Protein 4H4G (pdb70)

Organism: Burkholderia thailandensis (strain ATCC 700388 / DSM 13276 / CCUG 48851 / CIP 106301 / E264) (NCBI:txid271848)

InterPro domains:
  IPR010084 Beta-hydroxyacyl-(acyl-carrier-protein) dehydratase FabZ [MF_00406] (13-155)
  IPR010084 Beta-hydroxyacyl-(acyl-carrier-protein) dehydratase FabZ [NF000582] (14-152)
  IPR010084 Beta-hydroxyacyl-(acyl-carrier-protein) dehydratase FabZ [TIGR01750] (13-152)
  IPR013114 Beta-hydroxydecanoyl thiol ester dehydrase, FabA/FabZ [PF07977] (22-148)
  IPR013114 Beta-hydroxydecanoyl thiol ester dehydrase, FabA/FabZ [PTHR30272] (9-154)
  IPR029069 HotDog domain superfamily [SSF54637] (15-155)

Nearest PDB structures (foldseek):
  4h4g-assembly2_C-2  TM=1.007E+00  e=6.986E-27  Burkholderia thailandensis E264
  8ayd-assembly1_BA-2  TM=9.788E-01  e=1.064E-15  Candidatus Kuenenia stuttgartensis
  1z6b-assembly4_C  TM=9.747E-01  e=2.915E-15  Plasmodium falciparum
  7qv0-assembly1_C-2  TM=9.419E-01  e=4.527E-14  Candidatus Scalindua brodae
  8ayd-assembly1_CA-2  TM=9.813E-01  e=2.037E-12  Candidatus Kuenenia stuttgartensis

Solvent-accessible surface area: 43594 Å² total; per-residue (Å²): 86,56,1,32,33,0,30,109,53,4,40,2,80,52,24,6,3,1,0,0,55,7,78,110,55,48,74,95,28,35,7,58,0,6,0,0,0,0,15,1,0,18,11,8,63,0,13,45,81,97,36,6,40,5,1,18,1,13,4,1,9,0,0,3,1,0,0,0,0,2,12,59,25,67,109,46,16,48,28,36,3,1,30,83,5,43,28,71,100,95,1,38,0,2,10,57,0,34,0,35,1,58,13,83,45,55,34,87,27,68,66,29,3,36,2,47,0,41,0,125,66,49,58,0,0,77,5,74,0,44,0,39,51,50,147,146,42,56,0,31,92,0,33,98,39,8,77,21,80,54,25,6,2,2,0,0,58,2,67,106,35,52,87,82,53,44,6,72,0,10,0,0,0,0,15,1,0,20,12,9,66,0,10,1,74,94,98,6,6,6,1,14,1,11,3,0,8,0,0,13,2,0,1,35,1,8,88,44,26,89,125,76,79,3,1,32,83,4,33,25,120,105,62,2,33,1,3,14,22,0,34,0,44,4,50,84,69,56,115,51,33,6,47,2,52,0,14,9,123,76,118,52,0,0,67,5,74,0,51,77,147,30,62,57,127,86,0,61,105,40,6,33,3,81,150,33,6,36,8,1,53,129,2,61,104,38,52,69,99,52,38,7,60,0,10,12,68,6,65,95,132,24,50,13,9,91,0,8,2,79,101,131,49,6,6,2,14,1,13,5,0,8,0,0,4,1,0,0,0,0,2,22,41,4,128,117,74,21,12,36,24,44,0,0,20,76,0,92,30,77,45,80,2,73,39,70,30,92,0,33,0,31,1,48,68,88,148,114,107,99,26,59,54,20,1,38,2,46,0,42,20,138,64,64,59,0,0,72,6,63,0,32,0,32,44,47,156,88,57,1,32,35,0,32,101,51,2,8,3,80,54,28,5,3,2,0,0,62,7,80,107,51,110,68,100,44,33,6,61,0,6,0,0,0,0,15,0,0,18,12,8,60,0,11,2,77,89,104,6,6,5,1,13,1,13,4,0,9,0,0,4,1,0,0,0,0,2,22,41,6,72,122,111,72,70,36,4,13,31,25,42,0,0,22,79,0,80,26,128,114,77,2,32,0,2,14,52,0,31,0,32,2,64,65,85,162,111,111,100,22,59,58,22,1,65,0,31,0,42,4,124,72,34,43,0,0,39,0,53,0,31,0,35,50,43,121,153,49,52,36,44,19,44,1,28,34,0,32,112,54,3,38,2,76,52,24,7,2,0,0,0,56,3,55,64,10,88,76,145,49,44,5,58,0,5,0,0,0,0,13,2,0,20,12,8,65,0,10,3,61,169,99,6,6,4,3,14,2,12,3,1,8,0,0,4,0,0,0,0,0,5,35,68,74,57,15,48,24,33,0,1,20,70,0,76,23,121,98,71,1,33,2,2,11,55,0,33,0,35,3,64,67,69,34,64,121,99,42,56,64,29,4,48,3,48,0,45,1,124,71,47,48,0,0,51,6,78,0,25,0,23,61,108,86,110,39,52,0,31,34,0,25,113,57,5,33,4,82,56,25,5,2,2,0,0,52,2,66,102,7,93,43,102,128,40,6,62,0,7,0,0,0,0,15,1,0,18,11,10,64,0,11,1,78,91,99,7,6,5,1,15,0,11,4,0,7,0,0,5,1,0,0,0,0,1,23,37,5,121,120,91,17,11,48,26,43,1,0,20,82,3,40,28,78,84,70,2,34,1,2,12,55,0,34,0,33,1,66,65,88,55,117,60,234,24,66,57,47,0,66,0,33,0,42,2,110,70,113,59,0,0,65,0,36,0,22,0,29,50,42,126,87,87,42,53,0,59,33,0,31,112,53,4,32,4,78,55,26,6,3,2,0,0,51,2,65,102,16,48,78,79,54,43,6,58,0,4,0,0,0,0,13,0,0,20,12,8,65,0,8,2,51,98,99,6,5,5,2,16,2,12,4,1,8,0,0,4,0,0,0,0,0,5,25,38,12,94,120,95,13,14,35,28,28,0,2,27,66,0,77,27,123,94,68,2,29,1,3,9,45,0,32,0,34,3,48,76,61,48,115,70,109,26,68,54,68,2,78,0,34,0,44,1,126,65,46,46,0,0,41,0,45,0,9,0,32,50,43,127,134,38,55,1,31,37,0,28,112,57,8,98,35,101,72,78,81,3,2,0,0,62,2,63,106,38,53,99,87,48,42,5,61,0,6,0,0,0,0,13,0,0,35,38,8,86,48,46,104,112,99,134,6,31,5,15,25,111,33,4,8,33,0,0,5,2,0,0,3,0,3,42,56,69,65,142,82,66,25,92,42,118,39,49,106,76,43,106,1,33,1,3,14,48,0,32,0,32,3,71,43,66,60,85,65,110,44,44,84,78,2,50,2,46,0,44,19,129,61,66,57,1,0,79,6,45,1,29,0,49,56,123,124,38,79,33,58,1,35,94,0,31,100,42,6,44,5,81,49,25,5,3,1,0,0,58,2,62,97,0,47,60,108,51,37,5,65,0,8,0,0,0,0,14,0,0,22,11,7,65,0,10,3,77,105,96,5,8,5,1,14,2,11,4,0,9,0,0,11,2,0,0,18,0,3,43,50,3,140,58,32,48,28,47,0,2,39,71,0,81,21,119,109,61,1,37,0,3,14,65,0,33,0,32,1,60,64,111,48,67,74,114,51,34,72,32,2,35,2,46,0,42,3,128,68,43,45,0,0,50,6,82,0,72,22,28,83,100

CATH classification: 3.10.129.10

Foldseek 3Di:
DAQVVLVVQAVDDPPQQFFGAWDDAPAPWWTKTKGAAACPHPCQCVCPVVDGWPDLVSLVSNLQSRVSCSVRPPPPKFWDDKAPKDFDDTDHHPWMWIKIWTWDDDDDQKTKIWIFTDTPNHTGITIITIMGHDD/DFAQVVLVVQDVDDPPQAFFGAWDDAPALWKTKTKGAAACPRPCQCVCPVVDGWPPPVSLVSNLVSRVSCSVRPPNADDKPPKDFDATDGHPWIWIWIWGCDDDNKIWIFIDTPNHTGMIIIGDD/DFAQVVLVVQAPDDPPQQFFGTWDDAPALFKTKTKGAAACPRVCQCVCPVVDGWPDPVSLVSNLVSRVSCSVRPPHAHKFFPDKPPKDFDATDHHPWIWIKIWGWDDDDPFKTWIWIFIDTPNHTGITIITIMGHDD/DFPVVLQAQALDDPPQQFFGAWDDAPALFKTKTKGAAACPRVCQCVCPVVDGWPDPVSLVSNLQSRVSCSVRPPPHNPKHKFFPDKADKDFDDTDHHVWMWIKIWGWDDDDPFKTWIWIFIDTPPHTGMTIITIMGIDD/DDADPFAQVVLVVQDPDDPPQPFFGGWGDADAPFKTKTKGAAACPHVCQCVCPVVDGWDDVVSVVSNLQSRVSVSVRCVKFWDDKAPKDFDATDHHPWIKIKIWGWDDADPFKTKIWIFIDTPPHTGMTIITIIGHD/DWFAPVVLVVFAVDDPPQPFFGIWPDAPALFKTKTKGAAACPHPCQCVCPVVDGWPPLVSLVSNLVSRVSCSVRPPHAHKFFDDKPPKDFDDTDHHPWMWIWIWGWDDDDPFKTKIWIFIDTPPHTGITIITIMGHDD/DWFFPVVLVVQAPDDPPQQFFGTWGDAPALFKTKTKGAAACPRVCQCVCPPVDGWPDPVSVVSNLVSRVSCSVRPPHAHKDFDDKPPKDFDDTDHHPWMWIWIWGWDDDDDFKTKIWIFIDTPNHTGITIITIMGHDD/DWAQVVLVVQDPDDPPQQFFGTWDDADALWKTKTKGAAACPHPCQCVCPPVDGWPDPVSLVSNLQSRVSVSHSCADFDDKPPKDFDATDHHPWMKIKIWTFDDDDDQFTKIWIFIDTPPDTGMTIITTGGDD/DDWDAQVVLVVQAPDDPPQDFFGIWGDADALWKTKTKGAAACPHVCQCVCPVVDGFPDPVSVVSNLVSRVSCSVRVCPKDWDDKFPKDFDDGDHHPWMKIKIKGWDDDDDQKTWIWIFIDTPPHTGITIITIIGDD

B-factor: mean 28.63, std 15.12, range [1.95, 100.04]

Structure (mmCIF, N/CA/C/O backbone):
data_4H4G
#
_entry.id   4H4G
#
_cell.length_a   136.370
_cell.length_b   136.370
_cell.length_c   364.520
_cell.angle_alpha   90.000
_cell.angle_beta   90.000
_cell.angle_gamma   120.000
#
_symmetry.space_group_name_H-M   'P 61 2 2'
#
loop_
_entity.id
_entity.type
_entity.pdbx_description
1 polymer '(3R)-hydroxymyristoyl-[acyl-carrier-protein] dehydratase'
2 water water
#
loop_
_atom_site.group_PDB
_atom_site.id
_atom_site.type_symbol
_atom_site.label_atom_id
_atom_site.label_alt_id
_atom_site.label_comp_id
_atom_site.label_asym_id
_atom_site.label_entity_id
_atom_site.label_seq_id
_atom_site.pdbx_PDB_ins_code
_atom_site.Cartn_x
_atom_site.Cartn_y
_atom_site.Cartn_z
_atom_site.occupancy
_atom_site.B_iso_or_equiv
_atom_site.auth_seq_id
_atom_site.auth_comp_id
_atom_site.auth_asym_id
_atom_site.auth_atom_id
_atom_site.pdbx_PDB_model_num
ATOM 1 N N . PHE A 1 13 ? -51.232 -58.716 12.929 1.00 47.73 13 PHE A N 1
ATOM 2 C CA . PHE A 1 13 ? -52.196 -59.570 12.248 1.00 36.49 13 PHE A CA 1
ATOM 3 C C . PHE A 1 13 ? -51.606 -60.866 11.676 1.00 27.11 13 PHE A C 1
ATOM 4 O O . PHE A 1 13 ? -50.382 -61.004 11.514 1.00 24.82 13 PHE A O 1
ATOM 12 N N . ASP A 1 14 ? -52.484 -61.819 11.374 1.00 24.58 14 ASP A N 1
ATOM 13 C CA . ASP A 1 14 ? -52.055 -63.196 11.100 1.00 16.55 14 ASP A CA 1
ATOM 14 C C . ASP A 1 14 ? -52.164 -63.681 9.637 1.00 24.78 14 ASP A C 1
ATOM 15 O O . ASP A 1 14 ? -52.597 -62.953 8.733 1.00 18.77 14 ASP A O 1
ATOM 20 N N . ILE A 1 15 ? -51.749 -64.928 9.427 1.00 30.74 15 ILE A N 1
ATOM 21 C CA . ILE A 1 15 ? -51.650 -65.464 8.087 1.00 17.48 15 ILE A CA 1
ATOM 22 C C . ILE A 1 15 ? -52.970 -65.233 7.387 1.00 18.18 15 ILE A C 1
ATOM 23 O O . ILE A 1 15 ? -53.012 -65.061 6.172 1.00 25.16 15 ILE A O 1
ATOM 28 N N . HIS A 1 16 ? -54.057 -65.188 8.136 1.00 15.74 16 HIS A N 1
ATOM 29 C CA . HIS A 1 16 ? -55.344 -64.974 7.483 1.00 19.04 16 HIS A CA 1
ATOM 30 C C . HIS A 1 16 ? -55.509 -63.549 6.932 1.00 18.58 16 HIS A C 1
ATOM 31 O O . HIS A 1 16 ? -56.039 -63.410 5.825 1.00 13.89 16 HIS A O 1
ATOM 38 N N . LYS A 1 17 ? -55.084 -62.507 7.668 1.00 20.32 17 LYS A N 1
ATOM 39 C CA . LYS A 1 17 ? -55.130 -61.150 7.094 1.00 31.15 17 LYS A CA 1
ATOM 40 C C . LYS A 1 17 ? -54.111 -61.144 5.959 1.00 23.29 17 LYS A C 1
ATOM 41 O O . LYS A 1 17 ? -54.410 -60.671 4.871 1.00 34.87 17 LYS A O 1
ATOM 43 N N . ILE A 1 18 ? -52.915 -61.681 6.193 1.00 13.76 18 ILE A N 1
ATOM 44 C CA . ILE A 1 18 ? -51.923 -61.722 5.131 1.00 21.26 18 ILE A CA 1
ATOM 45 C C . ILE A 1 18 ? -52.530 -62.245 3.805 1.00 25.24 18 ILE A C 1
ATOM 46 O O . ILE A 1 18 ? -52.354 -61.603 2.774 1.00 17.10 18 ILE A O 1
ATOM 51 N N . LEU A 1 19 ? -53.257 -63.378 3.831 1.00 18.88 19 LEU A N 1
ATOM 52 C CA . LEU A 1 19 ? -53.900 -63.901 2.609 1.00 22.66 19 LEU A CA 1
ATOM 53 C C . LEU A 1 19 ? -54.835 -62.896 1.924 1.00 24.97 19 LEU A C 1
ATOM 54 O O . LEU A 1 19 ? -54.871 -62.820 0.686 1.00 25.53 19 LEU A O 1
ATOM 59 N N . THR A 1 20 ? -55.567 -62.119 2.714 1.00 12.96 20 THR A N 1
ATOM 60 C CA . THR A 1 20 ? -56.431 -61.071 2.166 1.00 17.26 20 THR A CA 1
ATOM 61 C C . THR A 1 20 ? -55.681 -59.868 1.531 1.00 21.98 20 THR A C 1
ATOM 62 O O . THR A 1 20 ? -56.312 -59.080 0.865 1.00 17.39 20 THR A O 1
ATOM 66 N N . LEU A 1 21 ? -54.365 -59.729 1.709 1.00 24.73 21 LEU A N 1
ATOM 67 C CA . LEU A 1 21 ? -53.643 -58.544 1.210 1.00 18.92 21 LEU A CA 1
ATOM 68 C C . LEU A 1 21 ? -52.581 -58.796 0.134 1.00 31.10 21 LEU A C 1
ATOM 69 O O . LEU A 1 21 ? -52.288 -57.905 -0.684 1.00 40.05 21 LEU A O 1
ATOM 74 N N . LEU A 1 22 ? -51.945 -59.961 0.168 1.00 26.88 22 LEU A N 1
ATOM 75 C CA . LEU A 1 22 ? -51.020 -60.329 -0.895 1.00 24.80 22 LEU A CA 1
ATOM 76 C C . LEU A 1 22 ? -51.735 -61.265 -1.860 1.00 31.77 22 LEU A C 1
ATOM 77 O O . LEU A 1 22 ? -52.600 -62.031 -1.454 1.00 34.69 22 LEU A O 1
ATOM 82 N N . PRO A 1 23 ? -51.396 -61.186 -3.153 1.00 34.46 23 PRO A N 1
ATOM 83 C CA . PRO A 1 23 ? -51.955 -62.116 -4.144 1.00 22.55 23 PRO A CA 1
ATOM 84 C C . PRO A 1 23 ? -51.166 -63.436 -4.220 1.00 15.24 23 PRO A C 1
ATOM 85 O O . PRO A 1 23 ? -51.732 -64.463 -4.672 1.00 12.25 23 PRO A O 1
ATOM 89 N N . HIS A 1 24 ? -49.916 -63.379 -3.747 1.00 12.28 24 HIS A N 1
ATOM 90 C CA . HIS A 1 24 ? -48.994 -64.520 -3.686 1.00 16.68 24 HIS A CA 1
ATOM 91 C C . HIS A 1 24 ? -49.575 -65.752 -3.034 1.00 17.28 24 HIS A C 1
ATOM 92 O O . HIS A 1 24 ? -50.305 -65.671 -2.057 1.00 12.29 24 HIS A O 1
ATOM 99 N N . ARG A 1 25 ? -49.184 -66.906 -3.539 1.00 19.85 25 ARG A N 1
ATOM 100 C CA . ARG A 1 25 ? -49.583 -68.167 -2.942 1.00 12.14 25 ARG A CA 1
ATOM 101 C C . ARG A 1 25 ? -48.463 -69.166 -3.045 1.00 17.25 25 ARG A C 1
ATOM 102 O O . ARG A 1 25 ? -47.420 -68.918 -3.662 1.00 28.32 25 ARG A O 1
ATOM 110 N N . TYR A 1 26 ? -48.688 -70.299 -2.418 1.00 17.47 26 TYR A N 1
ATOM 111 C CA . TYR A 1 26 ? -47.804 -71.426 -2.519 1.00 16.05 26 TYR A CA 1
ATOM 112 C C . TYR A 1 26 ? -47.382 -71.664 -3.974 1.00 14.10 26 TYR A C 1
ATOM 113 O O . TYR A 1 26 ? -48.214 -71.768 -4.861 1.00 11.99 26 TYR A O 1
ATOM 122 N N . PRO A 1 27 ? -46.097 -71.878 -4.207 1.00 17.93 27 PRO A N 1
ATOM 123 C CA . PRO A 1 27 ? -45.018 -72.040 -3.226 1.00 17.75 27 PRO A CA 1
ATOM 124 C C . PRO A 1 27 ? -44.176 -70.811 -3.005 1.00 14.39 27 PRO A C 1
ATOM 125 O O . PRO A 1 27 ? -42.986 -70.987 -2.733 1.00 19.12 27 PRO A O 1
ATOM 129 N N . ILE A 1 28 ? -44.723 -69.615 -3.173 1.00 12.06 28 ILE A N 1
ATOM 130 C CA . ILE A 1 28 ? -43.896 -68.418 -3.034 1.00 21.64 28 ILE A CA 1
ATOM 131 C C . ILE A 1 28 ? -44.512 -67.310 -2.132 1.00 20.76 28 ILE A C 1
ATOM 132 O O . ILE A 1 28 ? -44.030 -66.197 -2.129 1.00 30.97 28 ILE A O 1
ATOM 137 N N . LEU A 1 29 ? -45.541 -67.637 -1.356 1.00 13.61 29 LEU A N 1
ATOM 138 C CA . LEU A 1 29 ? -45.953 -66.812 -0.224 1.00 16.77 29 LEU A CA 1
ATOM 139 C C . LEU A 1 29 ? -45.020 -67.042 0.973 1.00 21.56 29 LEU A C 1
ATOM 140 O O . LEU A 1 29 ? -44.951 -68.163 1.475 1.00 23.11 29 LEU A O 1
ATOM 145 N N . LEU A 1 30 ? -44.313 -65.996 1.429 1.00 13.76 30 LEU A N 1
ATOM 146 C CA . LEU A 1 30 ? -43.194 -66.182 2.360 1.00 12.23 30 LEU A CA 1
ATOM 147 C C . LEU A 1 30 ? -43.227 -65.244 3.585 1.00 18.16 30 LEU A C 1
ATOM 148 O O . LEU A 1 30 ? -42.190 -64.879 4.151 1.00 22.38 30 LEU A O 1
ATOM 153 N N . VAL A 1 31 ? -44.428 -64.872 3.991 1.00 13.48 31 VAL A N 1
ATOM 154 C CA . VAL A 1 31 ? -44.633 -64.232 5.265 1.00 22.42 31 VAL A CA 1
ATOM 155 C C . VAL A 1 31 ? -45.721 -65.016 6.020 1.00 21.26 31 VAL A C 1
ATOM 156 O O . VAL A 1 31 ? -46.817 -65.226 5.490 1.00 17.86 31 VAL A O 1
ATOM 160 N N . ASP A 1 32 ? -45.452 -65.412 7.256 1.00 18.70 32 ASP A N 1
ATOM 161 C CA . ASP A 1 32 ? -46.471 -66.144 8.011 1.00 23.54 32 ASP A CA 1
ATOM 162 C C . ASP A 1 32 ? -47.326 -65.250 8.901 1.00 24.71 32 ASP A C 1
ATOM 163 O O . ASP A 1 32 ? -48.507 -65.545 9.115 1.00 23.94 32 ASP A O 1
ATOM 168 N N . ARG A 1 33 ? -46.741 -64.144 9.369 1.00 27.03 33 ARG A N 1
ATOM 169 C CA . ARG A 1 33 ? -47.341 -63.337 10.425 1.00 24.17 33 ARG A CA 1
ATOM 170 C C . ARG A 1 33 ? -46.738 -61.939 10.518 1.00 25.03 33 ARG A C 1
ATOM 171 O O . ARG A 1 33 ? -45.512 -61.777 10.460 1.00 19.47 33 ARG A O 1
ATOM 179 N N . VAL A 1 34 ? -47.594 -60.924 10.662 1.00 26.43 34 VAL A N 1
ATOM 180 C CA . VAL A 1 34 ? -47.090 -59.590 11.003 1.00 36.61 34 VAL A CA 1
ATOM 181 C C . VAL A 1 34 ? -47.069 -59.341 12.530 1.00 31.55 34 VAL A C 1
ATOM 182 O O . VAL A 1 34 ? -48.113 -59.399 13.186 1.00 22.01 34 VAL A O 1
ATOM 186 N N . LEU A 1 35 ? -45.879 -59.079 13.075 1.00 21.13 35 LEU A N 1
ATOM 187 C CA . LEU A 1 35 ? -45.687 -58.879 14.507 1.00 21.71 35 LEU A CA 1
ATOM 188 C C . LEU A 1 35 ? -45.894 -57.419 14.973 1.00 30.58 35 LEU A C 1
ATOM 189 O O . LEU A 1 35 ? -46.455 -57.171 16.023 1.00 28.45 35 LEU A O 1
ATOM 194 N N . GLU A 1 36 ? -45.393 -56.459 14.214 1.00 34.20 36 GLU A N 1
ATOM 195 C CA . GLU A 1 36 ? -45.641 -55.053 14.507 1.00 26.88 36 GLU A CA 1
ATOM 196 C C . GLU A 1 36 ? -45.819 -54.319 13.171 1.00 30.72 36 GLU A C 1
ATOM 197 O O . GLU A 1 36 ? -45.208 -54.677 12.150 1.00 31.42 36 GLU A O 1
ATOM 203 N N . LEU A 1 37 ? -46.675 -53.311 13.174 1.00 25.64 37 LEU A N 1
ATOM 204 C CA . LEU A 1 37 ? -46.883 -52.489 11.998 1.00 31.38 37 LEU A CA 1
ATOM 205 C C . LEU A 1 37 ? -47.071 -51.012 12.392 1.00 41.60 37 LEU A C 1
ATOM 206 O O . LEU A 1 37 ? -48.052 -50.659 13.059 1.00 30.42 37 LEU A O 1
ATOM 211 N N . GLU A 1 38 ? -46.123 -50.156 12.012 1.00 47.92 38 GLU A N 1
ATOM 212 C CA . GLU A 1 38 ? -46.341 -48.707 12.087 1.00 38.17 38 GLU A CA 1
ATOM 213 C C . GLU A 1 38 ? -46.856 -48.313 10.719 1.00 39.16 38 GLU A C 1
ATOM 214 O O . GLU A 1 38 ? -46.085 -48.191 9.768 1.00 50.39 38 GLU A O 1
ATOM 216 N N . PRO A 1 39 ? -48.170 -48.135 10.592 1.00 30.43 39 PRO A N 1
ATOM 217 C CA . PRO A 1 39 ? -48.710 -47.993 9.236 1.00 34.83 39 PRO A CA 1
ATOM 218 C C . PRO A 1 39 ? -47.976 -46.951 8.372 1.00 50.78 39 PRO A C 1
ATOM 219 O O . PRO A 1 39 ? -47.709 -45.840 8.821 1.00 57.00 39 PRO A O 1
ATOM 223 N N . HIS A 1 40 ? -47.632 -47.337 7.146 1.00 53.74 40 HIS A N 1
ATOM 224 C CA . HIS A 1 40 ? -47.091 -46.404 6.175 1.00 42.58 40 HIS A CA 1
ATOM 225 C C . HIS A 1 40 ? -45.663 -45.971 6.525 1.00 37.83 40 HIS A C 1
ATOM 226 O O . HIS A 1 40 ? -45.036 -45.184 5.803 1.00 37.52 40 HIS A O 1
ATOM 233 N N . LYS A 1 41 ? -45.127 -46.528 7.606 1.00 33.96 41 LYS A N 1
ATOM 234 C CA . LYS A 1 41 ? -43.762 -46.226 8.020 1.00 38.64 41 LYS A CA 1
ATOM 235 C C . LYS A 1 41 ? -42.908 -47.519 8.153 1.00 34.27 41 LYS A C 1
ATOM 236 O O . LYS A 1 41 ? -41.802 -47.631 7.577 1.00 33.56 41 LYS A O 1
ATOM 238 N N . SER A 1 42 ? -43.390 -48.508 8.901 1.00 30.21 42 SER A N 1
ATOM 239 C CA . SER A 1 42 ? -42.580 -49.707 9.036 1.00 32.37 42 SER A CA 1
ATOM 240 C C . SER A 1 42 ? -43.334 -50.971 9.419 1.00 33.53 42 SER A C 1
ATOM 241 O O . SER A 1 42 ? -44.519 -50.936 9.772 1.00 35.07 42 SER A O 1
ATOM 244 N N . ILE A 1 43 ? -42.624 -52.098 9.326 1.00 28.87 43 ILE A N 1
ATOM 245 C CA . ILE A 1 43 ? -43.233 -53.406 9.573 1.00 22.46 43 ILE A CA 1
ATOM 246 C C . ILE A 1 43 ? -42.193 -54.397 10.130 1.00 16.45 43 ILE A C 1
ATOM 247 O O . ILE A 1 43 ? -41.009 -54.354 9.786 1.00 22.15 43 ILE A O 1
ATOM 252 N N . LYS A 1 44 ? -42.621 -55.214 11.081 1.00 17.50 44 LYS A N 1
ATOM 253 C CA . LYS A 1 44 ? -41.816 -56.338 11.558 1.00 23.54 44 LYS A CA 1
ATOM 254 C C . LYS A 1 44 ? -42.684 -57.551 11.284 1.00 27.88 44 LYS A C 1
ATOM 255 O O . LYS A 1 44 ? -43.773 -57.667 11.875 1.00 19.47 44 LYS A O 1
ATOM 261 N N . ALA A 1 45 ? -42.260 -58.415 10.358 1.00 21.16 45 ALA A N 1
ATOM 262 C CA . ALA A 1 45 ? -43.043 -59.622 10.063 1.00 32.32 45 ALA A CA 1
ATOM 263 C C . ALA A 1 45 ? -42.229 -60.868 10.368 1.00 24.60 45 ALA A C 1
ATOM 264 O O . ALA A 1 45 ? -41.039 -60.769 10.690 1.00 22.27 45 ALA A O 1
ATOM 266 N N . LEU A 1 46 ? -42.881 -62.027 10.299 1.00 18.38 46 LEU A N 1
ATOM 267 C CA . LEU A 1 46 ? -42.220 -63.287 10.596 1.00 16.57 46 LEU A CA 1
ATOM 268 C C . LEU A 1 46 ? -42.304 -64.277 9.453 1.00 23.96 46 LEU A C 1
ATOM 269 O O . LEU A 1 46 ? -43.371 -64.456 8.821 1.00 18.43 46 LEU A O 1
ATOM 274 N N . LYS A 1 47 ? -41.187 -64.968 9.228 1.00 13.70 47 LYS A N 1
ATOM 275 C CA . LYS A 1 47 ? -41.166 -66.068 8.281 1.00 19.16 47 LYS A CA 1
ATOM 276 C C . LYS A 1 47 ? -40.523 -67.298 8.922 1.00 21.88 47 LYS A C 1
ATOM 277 O O . LYS A 1 47 ? -39.306 -67.348 9.171 1.00 16.49 47 LYS A O 1
ATOM 283 N N . ASN A 1 48 ? -41.363 -68.287 9.219 1.00 18.74 48 ASN A N 1
ATOM 284 C CA . ASN A 1 48 ? -40.862 -69.550 9.740 1.00 17.53 48 ASN A CA 1
ATOM 285 C C . ASN A 1 48 ? -40.121 -70.355 8.658 1.00 19.28 48 ASN A C 1
ATOM 286 O O . ASN A 1 48 ? -40.602 -70.524 7.528 1.00 8.55 48 ASN A O 1
ATOM 291 N N . VAL A 1 49 ? -38.938 -70.811 9.035 1.00 9.36 49 VAL A N 1
ATOM 292 C CA . VAL A 1 49 ? -38.089 -71.604 8.197 1.00 21.23 49 VAL A CA 1
ATOM 293 C C . VAL A 1 49 ? -38.096 -73.041 8.686 1.00 21.72 49 VAL A C 1
ATOM 294 O O . VAL A 1 49 ? -37.650 -73.335 9.819 1.00 15.54 49 VAL A O 1
ATOM 298 N N . THR A 1 50 ? -38.610 -73.936 7.837 1.00 17.40 50 THR A N 1
ATOM 299 C CA . THR A 1 50 ? -38.660 -75.367 8.188 1.00 19.83 50 THR A CA 1
ATOM 300 C C . THR A 1 50 ? -38.213 -76.239 7.042 1.00 18.41 50 THR A C 1
ATOM 301 O O . THR A 1 50 ? -38.391 -75.884 5.869 1.00 22.02 50 THR A O 1
ATOM 305 N N . VAL A 1 51 ? -37.648 -77.390 7.378 1.00 17.73 51 VAL A N 1
ATOM 306 C CA . VAL A 1 51 ? -37.137 -78.312 6.358 1.00 12.95 51 VAL A CA 1
ATOM 307 C C . VAL A 1 51 ? -38.262 -78.787 5.418 1.00 16.12 51 VAL A C 1
ATOM 308 O O . VAL A 1 51 ? -38.005 -79.176 4.277 1.00 16.95 51 VAL A O 1
ATOM 312 N N . ASN A 1 52 ? -39.510 -78.725 5.888 1.00 15.32 52 ASN A N 1
ATOM 313 C CA . ASN A 1 52 ? -40.654 -79.188 5.108 1.00 24.35 52 ASN A CA 1
ATOM 314 C C . ASN A 1 52 ? -41.146 -78.173 4.047 1.00 28.51 52 ASN A C 1
ATOM 315 O O . ASN A 1 52 ? -42.373 -78.014 3.797 1.00 15.45 52 ASN A O 1
ATOM 320 N N . GLU A 1 53 ? -40.194 -77.472 3.445 1.00 26.10 53 GLU A N 1
ATOM 321 C CA . GLU A 1 53 ? -40.516 -76.507 2.395 1.00 24.01 53 GLU A CA 1
ATOM 322 C C . GLU A 1 53 ? -39.953 -77.047 1.096 1.00 19.04 53 GLU A C 1
ATOM 323 O O . GLU A 1 53 ? -38.868 -77.642 1.062 1.00 15.42 53 GLU A O 1
ATOM 329 N N . PRO A 1 54 ? -40.707 -76.853 0.025 1.00 10.54 54 PRO A N 1
ATOM 330 C CA . PRO A 1 54 ? -40.429 -77.417 -1.298 1.00 8.02 54 PRO A CA 1
ATOM 331 C C . PRO A 1 54 ? -39.023 -77.076 -1.845 1.00 16.52 54 PRO A C 1
ATOM 332 O O . PRO A 1 54 ? -38.451 -77.897 -2.562 1.00 21.22 54 PRO A O 1
ATOM 336 N N . PHE A 1 55 ? -38.432 -75.945 -1.477 1.00 11.60 55 PHE A N 1
ATOM 337 C CA . PHE A 1 55 ? -37.133 -75.623 -2.055 1.00 14.89 55 PHE A CA 1
ATOM 338 C C . PHE A 1 55 ? -35.977 -76.411 -1.460 1.00 19.54 55 PHE A C 1
ATOM 339 O O . PHE A 1 55 ? -34.885 -76.492 -2.049 1.00 23.70 55 PHE A O 1
ATOM 347 N N . PHE A 1 56 ? -36.180 -76.983 -0.288 1.00 18.97 56 PHE A N 1
ATOM 348 C CA . PHE A 1 56 ? -35.016 -77.485 0.431 1.00 23.37 56 PHE A CA 1
ATOM 349 C C . PHE A 1 56 ? -34.517 -78.775 -0.195 1.00 18.60 56 PHE A C 1
ATOM 350 O O . PHE A 1 56 ? -33.381 -79.158 -0.015 1.00 23.93 56 PHE A O 1
ATOM 358 N N . THR A 1 57 ? -35.389 -79.466 -0.906 1.00 16.57 57 THR A N 1
ATOM 359 C CA . THR A 1 57 ? -35.032 -80.750 -1.461 1.00 20.35 57 THR A CA 1
ATOM 360 C C . THR A 1 57 ? -33.939 -80.547 -2.510 1.00 28.04 57 THR A C 1
ATOM 361 O O . THR A 1 57 ? -33.011 -81.357 -2.647 1.00 27.07 57 THR A O 1
ATOM 365 N N . GLY A 1 58 ? -33.997 -79.448 -3.242 1.00 30.14 58 GLY A N 1
ATOM 366 C CA . GLY A 1 58 ? -32.950 -79.099 -4.185 1.00 16.19 58 GLY A CA 1
ATOM 367 C C . GLY A 1 58 ? -31.844 -78.156 -3.825 1.00 14.00 58 GLY A C 1
ATOM 368 O O . GLY A 1 58 ? -30.942 -78.017 -4.560 1.00 13.03 58 GLY A O 1
ATOM 369 N N . HIS A 1 59 ? -31.935 -77.563 -2.653 1.00 15.69 59 HIS A N 1
ATOM 370 C CA . HIS A 1 59 ? -31.017 -76.536 -2.288 1.00 21.02 59 HIS A CA 1
ATOM 371 C C . HIS A 1 59 ? -30.593 -76.771 -0.885 1.00 24.94 59 HIS A C 1
ATOM 372 O O . HIS A 1 59 ? -31.018 -76.094 -0.003 1.00 28.45 59 HIS A O 1
ATOM 379 N N . PHE A 1 60 ? -29.757 -77.741 -0.613 1.00 25.07 60 PHE A N 1
ATOM 380 C CA . PHE A 1 60 ? -29.167 -78.650 -1.552 1.00 31.48 60 PHE A CA 1
ATOM 381 C C . PHE A 1 60 ? -29.402 -80.016 -1.011 1.00 26.17 60 PHE A C 1
ATOM 382 O O . PHE A 1 60 ? -29.579 -80.187 0.131 1.00 37.04 60 PHE A O 1
ATOM 390 N N . PRO A 1 61 ? -29.399 -80.987 -1.869 1.00 26.32 61 PRO A N 1
ATOM 391 C CA . PRO A 1 61 ? -29.697 -82.365 -1.491 1.00 26.32 61 PRO A CA 1
ATOM 392 C C . PRO A 1 61 ? -28.905 -82.873 -0.251 1.00 40.96 61 PRO A C 1
ATOM 393 O O . PRO A 1 61 ? -29.448 -83.523 0.656 1.00 36.79 61 PRO A O 1
ATOM 397 N N . LYS A 1 62 ? -27.616 -82.573 -0.203 1.00 31.51 62 LYS A N 1
ATOM 398 C CA . LYS A 1 62 ? -26.807 -82.940 0.956 1.00 50.75 62 LYS A CA 1
ATOM 399 C C . LYS A 1 62 ? -27.226 -82.231 2.253 1.00 34.97 62 LYS A C 1
ATOM 400 O O . LYS A 1 62 ? -27.212 -82.822 3.333 1.00 35.13 62 LYS A O 1
ATOM 402 N N . ARG A 1 63 ? -27.573 -80.955 2.123 1.00 27.05 63 ARG A N 1
ATOM 403 C CA . ARG A 1 63 ? -27.484 -79.980 3.190 1.00 25.06 63 ARG A CA 1
ATOM 404 C C . ARG A 1 63 ? -28.510 -78.860 2.968 1.00 27.69 63 ARG A C 1
ATOM 405 O O . ARG A 1 63 ? -28.389 -78.069 2.032 1.00 21.23 63 ARG A O 1
ATOM 407 N N . PRO A 1 64 ? -29.539 -78.787 3.820 1.00 22.21 64 PRO A N 1
ATOM 408 C CA . PRO A 1 64 ? -30.468 -77.678 3.574 1.00 18.39 64 PRO A CA 1
ATOM 409 C C . PRO A 1 64 ? -29.840 -76.304 3.859 1.00 28.98 64 PRO A C 1
ATOM 410 O O . PRO A 1 64 ? -29.129 -76.133 4.853 1.00 47.60 64 PRO A O 1
ATOM 414 N N . VAL A 1 65 ? -30.104 -75.352 2.965 1.00 24.33 65 VAL A N 1
ATOM 415 C CA . VAL A 1 65 ? -29.653 -73.964 3.067 1.00 26.24 65 VAL A CA 1
ATOM 416 C C . VAL A 1 65 ? -30.776 -73.107 2.497 1.00 22.56 65 VAL A C 1
ATOM 417 O O . VAL A 1 65 ? -31.231 -73.367 1.390 1.00 24.28 65 VAL A O 1
ATOM 421 N N . MET A 1 66 ? -31.262 -72.099 3.208 1.00 18.55 66 MET A N 1
ATOM 422 C CA . MET A 1 66 ? -32.338 -71.325 2.608 1.00 23.18 66 MET A CA 1
ATOM 423 C C . MET A 1 66 ? -31.734 -70.457 1.527 1.00 21.27 66 MET A C 1
ATOM 424 O O . MET A 1 66 ? -30.670 -69.904 1.709 1.00 22.56 66 MET A O 1
ATOM 429 N N . PRO A 1 67 ? -32.383 -70.360 0.372 1.00 28.27 67 PRO A N 1
ATOM 430 C CA . PRO A 1 67 ? -31.678 -69.546 -0.632 1.00 17.80 67 PRO A CA 1
ATOM 431 C C . PRO A 1 67 ? -31.690 -68.048 -0.318 1.00 22.30 67 PRO A C 1
ATOM 432 O O . PRO A 1 67 ? -32.735 -67.510 0.039 1.00 29.93 67 PRO A O 1
ATOM 436 N N . GLY A 1 68 ? -30.539 -67.389 -0.462 1.00 32.87 68 GLY A N 1
ATOM 437 C CA . GLY A 1 68 ? -30.435 -65.947 -0.280 1.00 18.89 68 GLY A CA 1
ATOM 438 C C . GLY A 1 68 ? -31.537 -65.135 -0.944 1.00 22.23 68 GLY A C 1
ATOM 439 O O . GLY A 1 68 ? -32.107 -64.219 -0.332 1.00 26.06 68 GLY A O 1
ATOM 440 N N . VAL A 1 69 ? -31.869 -65.485 -2.180 1.00 18.35 69 VAL A N 1
ATOM 441 C CA . VAL A 1 69 ? -32.853 -64.720 -2.919 1.00 12.93 69 VAL A CA 1
ATOM 442 C C . VAL A 1 69 ? -34.262 -64.862 -2.364 1.00 20.27 69 VAL A C 1
ATOM 443 O O . VAL A 1 69 ? -35.111 -64.011 -2.637 1.00 31.34 69 VAL A O 1
ATOM 447 N N . LEU A 1 70 ? -34.547 -65.938 -1.624 1.00 31.52 70 LEU A N 1
ATOM 448 C CA . LEU A 1 70 ? -35.903 -66.106 -1.062 1.00 30.51 70 LEU A CA 1
ATOM 449 C C . LEU A 1 70 ? -36.043 -65.323 0.249 1.00 29.92 70 LEU A C 1
ATOM 450 O O . LEU A 1 70 ? -37.130 -64.864 0.600 1.00 26.25 70 LEU A O 1
ATOM 455 N N . ILE A 1 71 ? -34.927 -65.091 0.931 1.00 34.30 71 ILE A N 1
ATOM 456 C CA . ILE A 1 71 ? -34.937 -64.158 2.045 1.00 29.47 71 ILE A CA 1
ATOM 457 C C . ILE A 1 71 ? -35.300 -62.796 1.479 1.00 20.49 71 ILE A C 1
ATOM 458 O O . ILE A 1 71 ? -36.191 -62.130 2.004 1.00 19.32 71 ILE A O 1
ATOM 463 N N . ILE A 1 72 ? -34.639 -62.388 0.395 1.00 22.28 72 ILE A N 1
ATOM 464 C CA . ILE A 1 72 ? -34.955 -61.090 -0.226 1.00 18.78 72 ILE A CA 1
ATOM 465 C C . ILE A 1 72 ? -36.444 -61.058 -0.567 1.00 17.59 72 ILE A C 1
ATOM 466 O O . ILE A 1 72 ? -37.113 -60.059 -0.338 1.00 21.92 72 ILE A O 1
ATOM 471 N N . GLU A 1 73 ? -36.962 -62.152 -1.118 1.00 16.56 73 GLU A N 1
ATOM 472 C CA . GLU A 1 73 ? -38.349 -62.181 -1.565 1.00 12.74 73 GLU A CA 1
ATOM 473 C C . GLU A 1 73 ? -39.297 -62.017 -0.373 1.00 22.88 73 GLU A C 1
ATOM 474 O O . GLU A 1 73 ? -40.351 -61.343 -0.493 1.00 13.51 73 GLU A O 1
ATOM 480 N N . ALA A 1 74 ? -38.924 -62.638 0.761 1.00 20.40 74 ALA A N 1
ATOM 481 C CA . ALA A 1 74 ? -39.688 -62.521 2.008 1.00 24.37 74 ALA A CA 1
ATOM 482 C C . ALA A 1 74 ? -39.756 -61.051 2.476 1.00 26.74 74 ALA A C 1
ATOM 483 O O . ALA A 1 74 ? -40.859 -60.530 2.725 1.00 13.78 74 ALA A O 1
ATOM 485 N N . LEU A 1 75 ? -38.590 -60.395 2.559 1.00 27.63 75 LEU A N 1
ATOM 486 C CA . LEU A 1 75 ? -38.486 -58.951 2.866 1.00 28.78 75 LEU A CA 1
ATOM 487 C C . LEU A 1 75 ? -39.339 -58.089 1.947 1.00 27.22 75 LEU A C 1
ATOM 488 O O . LEU A 1 75 ? -39.993 -57.136 2.389 1.00 25.89 75 LEU A O 1
ATOM 493 N N . ALA A 1 76 ? -39.347 -58.452 0.667 1.00 19.26 76 ALA A N 1
ATOM 494 C CA . ALA A 1 76 ? -40.119 -57.740 -0.330 1.00 25.21 76 ALA A CA 1
ATOM 495 C C . ALA A 1 76 ? -41.617 -57.891 -0.141 1.00 24.91 76 ALA A C 1
ATOM 496 O O . ALA A 1 76 ? -42.394 -57.002 -0.514 1.00 21.71 76 ALA A O 1
ATOM 498 N N . GLN A 1 77 ? -42.042 -59.019 0.413 1.00 24.83 77 GLN A N 1
ATOM 499 C CA . GLN A 1 77 ? -43.470 -59.223 0.622 1.00 25.59 77 GLN A CA 1
ATOM 500 C C . GLN A 1 77 ? -43.921 -58.540 1.922 1.00 23.23 77 GLN A C 1
ATOM 501 O O . GLN A 1 77 ? -45.082 -58.116 2.082 1.00 17.61 77 GLN A O 1
ATOM 507 N N . ALA A 1 78 ? -42.987 -58.423 2.848 1.00 25.53 78 ALA A N 1
ATOM 508 C CA . ALA A 1 78 ? -43.226 -57.625 4.029 1.00 29.51 78 ALA A CA 1
ATOM 509 C C . ALA A 1 78 ? -43.458 -56.175 3.554 1.00 31.54 78 ALA A C 1
ATOM 510 O O . ALA A 1 78 ? -44.394 -55.523 4.017 1.00 28.50 78 ALA A O 1
ATOM 512 N N . ALA A 1 79 ? -42.659 -55.696 2.590 1.00 24.72 79 ALA A N 1
ATOM 513 C CA . ALA A 1 79 ? -42.841 -54.328 2.063 1.00 28.83 79 ALA A CA 1
ATOM 514 C C . ALA A 1 79 ? -44.173 -54.189 1.349 1.00 27.98 79 ALA A C 1
ATOM 515 O O . ALA A 1 79 ? -44.840 -53.157 1.433 1.00 28.48 79 ALA A O 1
ATOM 517 N N . ALA A 1 80 ? -44.581 -55.229 0.649 1.00 21.18 80 ALA A N 1
ATOM 518 C CA . ALA A 1 80 ? -45.902 -55.216 0.035 1.00 16.97 80 ALA A CA 1
ATOM 519 C C . ALA A 1 80 ? -46.971 -55.077 1.108 1.00 30.46 80 ALA A C 1
ATOM 520 O O . ALA A 1 80 ? -47.942 -54.333 0.936 1.00 33.20 80 ALA A O 1
ATOM 522 N N . LEU A 1 81 ? -46.807 -55.819 2.206 1.00 25.16 81 LEU A N 1
ATOM 523 C CA . LEU A 1 81 ? -47.782 -55.773 3.279 1.00 30.64 81 LEU A CA 1
ATOM 524 C C . LEU A 1 81 ? -47.862 -54.371 3.836 1.00 26.70 81 LEU A C 1
ATOM 525 O O . LEU A 1 81 ? -48.945 -53.828 3.986 1.00 32.76 81 LEU A O 1
ATOM 530 N N . LEU A 1 82 ? -46.700 -53.795 4.126 1.00 32.57 82 LEU A N 1
ATOM 531 C CA . LEU A 1 82 ? -46.589 -52.404 4.563 1.00 38.67 82 LEU A CA 1
ATOM 532 C C . LEU A 1 82 ? -47.327 -51.422 3.644 1.00 40.71 82 LEU A C 1
ATOM 533 O O . LEU A 1 82 ? -47.980 -50.500 4.105 1.00 52.86 82 LEU A O 1
ATOM 538 N N . THR A 1 83 ? -47.211 -51.637 2.340 1.00 41.11 83 THR A N 1
ATOM 539 C CA . THR A 1 83 ? -47.765 -50.733 1.340 1.00 34.09 83 THR A CA 1
ATOM 540 C C . THR A 1 83 ? -49.269 -50.863 1.268 1.00 35.11 83 THR A C 1
ATOM 541 O O . THR A 1 83 ? -49.969 -49.899 1.002 1.00 33.10 83 THR A O 1
ATOM 545 N N . PHE A 1 84 ? -49.765 -52.070 1.514 1.00 43.84 84 PHE A N 1
ATOM 546 C CA . PHE A 1 84 ? -51.168 -52.386 1.285 1.00 36.17 84 PHE A CA 1
ATOM 547 C C . PHE A 1 84 ? -51.995 -52.392 2.562 1.00 36.99 84 PHE A C 1
ATOM 548 O O . PHE A 1 84 ? -53.221 -52.438 2.495 1.00 45.48 84 PHE A O 1
ATOM 556 N N . ALA A 1 85 ? -51.334 -52.355 3.718 1.00 55.01 85 ALA A N 1
ATOM 557 C CA . ALA A 1 85 ? -51.988 -52.687 4.993 1.00 60.58 85 ALA A CA 1
ATOM 558 C C . ALA A 1 85 ? -53.203 -51.828 5.336 1.00 63.75 85 ALA A C 1
ATOM 559 O O . ALA A 1 85 ? -54.327 -52.340 5.384 1.00 70.45 85 ALA A O 1
ATOM 561 N N . GLU A 1 86 ? -52.987 -50.540 5.587 1.00 63.94 86 GLU A N 1
ATOM 562 C CA . GLU A 1 86 ? -54.076 -49.668 6.050 1.00 73.09 86 GLU A CA 1
ATOM 563 C C . GLU A 1 86 ? -54.638 -48.758 4.952 1.00 75.35 86 GLU A C 1
ATOM 564 O O . GLU A 1 86 ? -55.275 -47.755 5.247 1.00 71.88 86 GLU A O 1
ATOM 566 N N . ALA A 1 87 ? -54.409 -49.121 3.693 1.00 80.09 87 ALA A N 1
ATOM 567 C CA . ALA A 1 87 ? -54.747 -48.257 2.566 1.00 79.97 87 ALA A CA 1
ATOM 568 C C . ALA A 1 87 ? -55.980 -48.775 1.846 1.00 83.72 87 ALA A C 1
ATOM 569 O O . ALA A 1 87 ? -56.260 -48.360 0.724 1.00 86.86 87 ALA A O 1
ATOM 571 N N . LEU A 1 96 ? -51.159 -56.797 -7.993 1.00 26.34 96 LEU A N 1
ATOM 572 C CA . LEU A 1 96 ? -49.884 -57.494 -8.300 1.00 41.48 96 LEU A CA 1
ATOM 573 C C . LEU A 1 96 ? -48.621 -56.727 -7.951 1.00 43.17 96 LEU A C 1
ATOM 574 O O . LEU A 1 96 ? -48.540 -55.524 -8.135 1.00 43.18 96 LEU A O 1
ATOM 579 N N . TYR A 1 97 ? -47.612 -57.453 -7.486 1.00 54.49 97 TYR A N 1
ATOM 580 C CA . TYR A 1 97 ? -46.428 -56.825 -6.900 1.00 53.37 97 TYR A CA 1
ATOM 581 C C . TYR A 1 97 ? -45.172 -57.130 -7.704 1.00 51.84 97 TYR A C 1
ATOM 582 O O . TYR A 1 97 ? -44.877 -58.301 -8.001 1.00 53.91 97 TYR A O 1
ATOM 591 N N . TYR A 1 98 ? -44.440 -56.061 -8.045 1.00 51.72 98 TYR A N 1
ATOM 592 C CA . TYR A 1 98 ? -43.316 -56.122 -8.996 1.00 41.05 98 TYR A CA 1
ATOM 593 C C . TYR A 1 98 ? -42.019 -55.535 -8.454 1.00 31.03 98 TYR A C 1
ATOM 594 O O . TYR A 1 98 ? -41.985 -54.410 -7.968 1.00 42.07 98 TYR A O 1
ATOM 603 N N . PHE A 1 99 ? -40.947 -56.304 -8.557 1.00 28.89 99 PHE A N 1
ATOM 604 C CA . PHE A 1 99 ? -39.635 -55.860 -8.096 1.00 34.41 99 PHE A CA 1
ATOM 605 C C . PHE A 1 99 ? -39.054 -54.947 -9.176 1.00 35.11 99 PHE A C 1
ATOM 606 O O . PHE A 1 99 ? -39.144 -55.243 -10.352 1.00 40.17 99 PHE A O 1
ATOM 614 N N . VAL A 1 100 ? -38.454 -53.843 -8.770 1.00 38.14 100 VAL A N 1
ATOM 615 C CA . VAL A 1 100 ? -37.872 -52.893 -9.695 1.00 32.60 100 VAL A CA 1
ATOM 616 C C . VAL A 1 100 ? -36.379 -52.797 -9.449 1.00 30.45 100 VAL A C 1
ATOM 617 O O . VAL A 1 100 ? -35.596 -52.600 -10.368 1.00 36.38 100 VAL A O 1
ATOM 621 N N . GLY A 1 101 ? -35.969 -52.917 -8.198 1.00 21.53 101 GLY A N 1
ATOM 622 C CA . GLY A 1 101 ? -34.556 -52.843 -7.901 1.00 14.30 101 GLY A CA 1
ATOM 623 C C . GLY A 1 101 ? -34.197 -53.526 -6.596 1.00 25.98 101 GLY A C 1
ATOM 624 O O . GLY A 1 101 ? -35.056 -53.782 -5.741 1.00 21.56 101 GLY A O 1
ATOM 625 N N . ILE A 1 102 ? -32.913 -53.837 -6.470 1.00 20.06 102 ILE A N 1
ATOM 626 C CA . ILE A 1 102 ? -32.367 -54.400 -5.267 1.00 24.22 102 ILE A CA 1
ATOM 627 C C . ILE A 1 102 ? -30.998 -53.804 -5.166 1.00 31.45 102 ILE A C 1
ATOM 628 O O . ILE A 1 102 ? -30.205 -53.927 -6.094 1.00 27.32 102 ILE A O 1
ATOM 633 N N . ASP A 1 103 ? -30.712 -53.153 -4.047 1.00 37.41 103 ASP A N 1
ATOM 634 C CA . ASP A 1 103 ? -29.425 -52.520 -3.882 1.00 33.57 103 ASP A CA 1
ATOM 635 C C . ASP A 1 103 ? -28.803 -52.778 -2.555 1.00 24.96 103 ASP A C 1
ATOM 636 O O . ASP A 1 103 ? -29.496 -52.864 -1.561 1.00 33.30 103 ASP A O 1
ATOM 641 N N . ASN A 1 104 ? -27.481 -52.883 -2.546 1.00 29.75 104 ASN A N 1
ATOM 642 C CA . ASN A 1 104 ? -26.728 -53.079 -1.310 1.00 35.22 104 ASN A CA 1
ATOM 643 C C . ASN A 1 104 ? -27.259 -54.218 -0.505 1.00 38.66 104 ASN A C 1
ATOM 644 O O . ASN A 1 104 ? -27.460 -54.106 0.716 1.00 49.00 104 ASN A O 1
ATOM 649 N N . ALA A 1 105 ? -27.480 -55.319 -1.205 1.00 28.83 105 ALA A N 1
ATOM 650 C CA . ALA A 1 105 ? -27.941 -56.534 -0.583 1.00 28.39 105 ALA A CA 1
ATOM 651 C C . ALA A 1 105 ? -26.685 -57.283 -0.209 1.00 25.58 105 ALA A C 1
ATOM 652 O O . ALA A 1 105 ? -25.878 -57.624 -1.067 1.00 41.32 105 ALA A O 1
ATOM 654 N N . ARG A 1 106 ? -26.491 -57.489 1.079 1.00 25.93 106 ARG A N 1
ATOM 655 C CA . ARG A 1 106 ? -25.427 -58.362 1.545 1.00 33.43 106 ARG A CA 1
ATOM 656 C C . ARG A 1 106 ? -26.089 -59.528 2.331 1.00 39.57 106 ARG A C 1
ATOM 657 O O . ARG A 1 106 ? -27.154 -59.359 2.943 1.00 33.03 106 ARG A O 1
ATOM 659 N N . PHE A 1 107 ? -25.498 -60.720 2.256 1.00 42.42 107 PHE A N 1
ATOM 660 C CA . PHE A 1 107 ? -25.991 -61.890 3.002 1.00 35.82 107 PHE A CA 1
ATOM 661 C C . PHE A 1 107 ? -24.964 -62.275 4.093 1.00 38.09 107 PHE A C 1
ATOM 662 O O . PHE A 1 107 ? -23.866 -62.744 3.807 1.00 47.46 107 PHE A O 1
ATOM 670 N N . LYS A 1 108 ? -25.320 -62.079 5.352 1.00 30.18 108 LYS A N 1
ATOM 671 C CA . LYS A 1 108 ? -24.332 -62.142 6.410 1.00 31.77 108 LYS A CA 1
ATOM 672 C C . LYS A 1 108 ? -24.475 -63.430 7.254 1.00 37.51 108 LYS A C 1
ATOM 673 O O . LYS A 1 108 ? -23.687 -63.645 8.175 1.00 51.59 108 LYS A O 1
ATOM 675 N N . ARG A 1 109 ? -25.445 -64.293 6.935 1.00 32.43 109 ARG A N 1
ATOM 676 C CA . ARG A 1 109 ? -25.646 -65.553 7.691 1.00 28.54 109 ARG A CA 1
ATOM 677 C C . ARG A 1 109 ? -26.351 -66.611 6.884 1.00 26.29 109 ARG A C 1
ATOM 678 O O . ARG A 1 109 ? -27.264 -66.306 6.130 1.00 40.58 109 ARG A O 1
ATOM 686 N N . VAL A 1 110 ? -25.962 -67.859 7.081 1.00 19.93 110 VAL A N 1
ATOM 687 C CA . VAL A 1 110 ? -26.701 -68.995 6.539 1.00 28.34 110 VAL A CA 1
ATOM 688 C C . VAL A 1 110 ? -27.909 -69.351 7.402 1.00 28.17 110 VAL A C 1
ATOM 689 O O . VAL A 1 110 ? -27.757 -69.879 8.498 1.00 35.32 110 VAL A O 1
ATOM 693 N N . VAL A 1 111 ? -29.094 -69.088 6.862 1.00 26.69 111 VAL A N 1
ATOM 694 C CA . VAL A 1 111 ? -30.387 -69.388 7.474 1.00 20.81 111 VAL A CA 1
ATOM 695 C C . VAL A 1 111 ? -30.849 -70.860 7.309 1.00 22.53 111 VAL A C 1
ATOM 696 O O . VAL A 1 111 ? -30.897 -71.379 6.192 1.00 20.21 111 VAL A O 1
ATOM 700 N N . GLU A 1 112 ? -31.222 -71.525 8.407 1.00 36.42 112 GLU A N 1
ATOM 701 C CA . GLU A 1 112 ? -31.578 -72.964 8.346 1.00 37.26 112 GLU A CA 1
ATOM 702 C C . GLU A 1 112 ? -32.967 -73.356 8.837 1.00 28.70 112 GLU A C 1
ATOM 703 O O . GLU A 1 112 ? -33.641 -72.585 9.525 1.00 31.93 112 GLU A O 1
ATOM 709 N N . PRO A 1 113 ? -33.412 -74.565 8.465 1.00 24.86 113 PRO A N 1
ATOM 710 C CA . PRO A 1 113 ? -34.567 -75.154 9.146 1.00 23.81 113 PRO A CA 1
ATOM 711 C C . PRO A 1 113 ? -34.463 -74.954 10.662 1.00 25.33 113 PRO A C 1
ATOM 712 O O . PRO A 1 113 ? -33.418 -75.231 11.294 1.00 20.65 113 PRO A O 1
ATOM 716 N N . GLY A 1 114 ? -35.541 -74.446 11.249 1.00 26.73 114 GLY A N 1
ATOM 717 C CA . GLY A 1 114 ? -35.521 -74.114 12.660 1.00 30.23 114 GLY A CA 1
ATOM 718 C C . GLY A 1 114 ? -35.428 -72.625 12.976 1.00 27.56 114 GLY A C 1
ATOM 719 O O . GLY A 1 114 ? -35.872 -72.217 14.060 1.00 20.58 114 GLY A O 1
ATOM 720 N N . ASP A 1 115 ? -34.867 -71.825 12.057 1.00 24.54 115 ASP A N 1
ATOM 721 C CA . ASP A 1 115 ? -34.705 -70.384 12.285 1.00 12.32 115 ASP A CA 1
ATOM 722 C C . ASP A 1 115 ? -35.993 -69.637 12.060 1.00 14.03 115 ASP A C 1
ATOM 723 O O . ASP A 1 115 ? -36.744 -69.938 11.135 1.00 18.32 115 ASP A O 1
ATOM 728 N N . GLN A 1 116 ? -36.237 -68.632 12.886 1.00 26.78 116 GLN A N 1
ATOM 729 C CA . GLN A 1 116 ? -37.287 -67.675 12.580 1.00 20.46 116 GLN A CA 1
ATOM 730 C C . GLN A 1 116 ? -36.679 -66.454 11.933 1.00 19.96 116 GLN A C 1
ATOM 731 O O . GLN A 1 116 ? -35.783 -65.828 12.461 1.00 28.36 116 GLN A O 1
ATOM 737 N N . LEU A 1 117 ? -37.160 -66.147 10.750 1.00 31.20 117 LEU A N 1
ATOM 738 C CA . LEU A 1 117 ? -36.670 -65.028 9.994 1.00 28.78 117 LEU A CA 1
ATOM 739 C C . LEU A 1 117 ? -37.517 -63.820 10.396 1.00 33.16 117 LEU A C 1
ATOM 740 O O . LEU A 1 117 ? -38.686 -63.708 10.013 1.00 41.51 117 LEU A O 1
ATOM 745 N N . ILE A 1 118 ? -36.949 -62.925 11.194 1.00 25.39 118 ILE A N 1
ATOM 746 C CA . ILE A 1 118 ? -37.630 -61.673 11.488 1.00 26.35 118 ILE A CA 1
ATOM 747 C C . ILE A 1 118 ? -37.455 -60.665 10.336 1.00 23.54 118 ILE A C 1
ATOM 748 O O . ILE A 1 118 ? -36.348 -60.282 9.978 1.00 27.00 118 ILE A O 1
ATOM 753 N N . LEU A 1 119 ? -38.572 -60.246 9.765 1.00 23.71 119 LEU A N 1
ATOM 754 C CA . LEU A 1 119 ? -38.570 -59.428 8.562 1.00 24.78 119 LEU A CA 1
ATOM 755 C C . LEU A 1 119 ? -38.793 -57.977 8.919 1.00 20.88 119 LEU A C 1
ATOM 756 O O . LEU A 1 119 ? -39.918 -57.558 9.131 1.00 22.05 119 LEU A O 1
ATOM 761 N N . ASN A 1 120 ? -37.720 -57.212 8.982 1.00 21.47 120 ASN A N 1
ATOM 762 C CA . ASN A 1 120 ? -37.819 -55.797 9.329 1.00 24.70 120 ASN A CA 1
ATOM 763 C C . ASN A 1 120 ? -37.791 -54.955 8.075 1.00 26.22 120 ASN A C 1
ATOM 764 O O . ASN A 1 120 ? -36.775 -54.951 7.348 1.00 27.93 120 ASN A O 1
ATOM 769 N N . VAL A 1 121 ? -38.889 -54.250 7.797 1.00 24.92 121 VAL A N 1
ATOM 770 C CA . VAL A 1 121 ? -38.922 -53.396 6.606 1.00 34.74 121 VAL A CA 1
ATOM 771 C C . VAL A 1 121 ? -39.397 -51.974 6.912 1.00 35.92 121 VAL A C 1
ATOM 772 O O . VAL A 1 121 ? -40.499 -51.747 7.413 1.00 28.43 121 VAL A O 1
ATOM 776 N N . THR A 1 122 ? -38.537 -51.014 6.609 1.00 39.38 122 THR A N 1
ATOM 777 C CA . THR A 1 122 ? -38.890 -49.627 6.784 1.00 41.50 122 THR A CA 1
ATOM 778 C C . THR A 1 122 ? -39.120 -48.998 5.441 1.00 38.81 122 THR A C 1
ATOM 779 O O . THR A 1 122 ? -38.321 -49.158 4.531 1.00 47.82 122 THR A O 1
ATOM 783 N N . PHE A 1 123 ? -40.230 -48.285 5.323 1.00 42.32 123 PHE A N 1
ATOM 784 C CA . PHE A 1 123 ? -40.508 -47.510 4.134 1.00 32.96 123 PHE A CA 1
ATOM 785 C C . PHE A 1 123 ? -39.699 -46.208 4.161 1.00 37.62 123 PHE A C 1
ATOM 786 O O . PHE A 1 123 ? -39.628 -45.533 5.194 1.00 31.80 123 PHE A O 1
ATOM 794 N N . GLU A 1 124 ? -39.097 -45.860 3.023 1.00 39.10 124 GLU A N 1
ATOM 795 C CA . GLU A 1 124 ? -38.246 -44.678 2.940 1.00 36.14 124 GLU A CA 1
ATOM 796 C C . GLU A 1 124 ? -38.803 -43.576 2.026 1.00 41.46 124 GLU A C 1
ATOM 797 O O . GLU A 1 124 ? -39.013 -42.451 2.486 1.00 39.38 124 GLU A O 1
ATOM 803 N N . ARG A 1 125 ? -39.072 -43.896 0.762 1.00 37.18 125 ARG A N 1
ATOM 804 C CA . ARG A 1 125 ? -39.520 -42.880 -0.180 1.00 36.74 125 ARG A CA 1
ATOM 805 C C . ARG A 1 125 ? -40.315 -43.435 -1.357 1.00 34.03 125 ARG A C 1
ATOM 806 O O . ARG A 1 125 ? -40.021 -44.511 -1.871 1.00 34.23 125 ARG A O 1
ATOM 814 N N . TYR A 1 126 ? -41.316 -42.671 -1.768 1.00 29.32 126 TYR A N 1
ATOM 815 C CA . TYR A 1 126 ? -42.091 -42.933 -2.981 1.00 32.26 126 TYR A CA 1
ATOM 816 C C . TYR A 1 126 ? -41.921 -41.771 -3.952 1.00 37.13 126 TYR A C 1
ATOM 817 O O . TYR A 1 126 ? -42.532 -40.732 -3.757 1.00 38.33 126 TYR A O 1
ATOM 826 N N . ILE A 1 127 ? -41.086 -41.924 -4.974 1.00 41.41 127 ILE A N 1
ATOM 827 C CA . ILE A 1 127 ? -41.026 -40.940 -6.048 1.00 40.94 127 ILE A CA 1
ATOM 828 C C . ILE A 1 127 ? -41.308 -41.640 -7.359 1.00 59.14 127 ILE A C 1
ATOM 829 O O . ILE A 1 127 ? -40.630 -42.618 -7.718 1.00 54.57 127 ILE A O 1
ATOM 831 N N . ARG A 1 128 ? -42.328 -41.144 -8.063 1.00 70.15 128 ARG A N 1
ATOM 832 C CA . ARG A 1 128 ? -42.586 -41.535 -9.460 1.00 56.53 128 ARG A CA 1
ATOM 833 C C . ARG A 1 128 ? -42.840 -43.033 -9.607 1.00 50.79 128 ARG A C 1
ATOM 834 O O . ARG A 1 128 ? -42.199 -43.703 -10.415 1.00 53.51 128 ARG A O 1
ATOM 836 N N . GLY A 1 129 ? -43.776 -43.547 -8.815 1.00 40.37 129 GLY A N 1
ATOM 837 C CA . GLY A 1 129 ? -44.232 -44.922 -8.940 1.00 36.10 129 GLY A CA 1
ATOM 838 C C . GLY A 1 129 ? -43.297 -45.958 -8.340 1.00 40.14 129 GLY A C 1
ATOM 839 O O . GLY A 1 129 ? -43.586 -47.163 -8.350 1.00 41.12 129 GLY A O 1
ATOM 840 N N . ILE A 1 130 ? -42.173 -45.506 -7.802 1.00 38.99 130 ILE A N 1
ATOM 841 C CA . ILE A 1 130 ? -41.290 -46.433 -7.124 1.00 33.12 130 ILE A CA 1
ATOM 842 C C . ILE A 1 130 ? -41.286 -46.253 -5.614 1.00 37.17 130 ILE A C 1
ATOM 843 O O . ILE A 1 130 ? -40.953 -45.189 -5.106 1.00 41.80 130 ILE A O 1
ATOM 848 N N . TRP A 1 131 ? -41.681 -47.309 -4.904 1.00 37.51 131 TRP A N 1
ATOM 849 C CA . TRP A 1 131 ? -41.537 -47.371 -3.452 1.00 25.83 131 TRP A CA 1
ATOM 850 C C . TRP A 1 131 ? -40.132 -47.890 -3.135 1.00 28.84 131 TRP A C 1
ATOM 851 O O . TRP A 1 131 ? -39.687 -48.870 -3.738 1.00 34.49 131 TRP A O 1
ATOM 862 N N . LYS A 1 132 ? -39.421 -47.205 -2.228 1.00 28.88 132 LYS A N 1
ATOM 863 C CA . LYS A 1 132 ? -38.090 -47.640 -1.798 1.00 26.65 132 LYS A CA 1
ATOM 864 C C . LYS A 1 132 ? -38.135 -47.989 -0.303 1.00 38.28 132 LYS A C 1
ATOM 865 O O . LYS A 1 132 ? -38.898 -47.380 0.449 1.00 48.68 132 LYS A O 1
ATOM 867 N N . PHE A 1 133 ? -37.329 -48.977 0.105 1.00 23.75 133 PHE A N 1
ATOM 868 C CA . PHE A 1 133 ? -37.395 -49.569 1.434 1.00 21.51 133 PHE A CA 1
ATOM 869 C C . PHE A 1 133 ? -36.001 -49.985 1.881 1.00 24.12 133 PHE A C 1
ATOM 870 O O . PHE A 1 133 ? -35.187 -50.414 1.061 1.00 31.74 133 PHE A O 1
ATOM 878 N N . LYS A 1 134 ? -35.714 -49.856 3.173 1.00 19.65 134 LYS A N 1
ATOM 879 C CA . LYS A 1 134 ? -34.517 -50.467 3.742 1.00 37.14 134 LYS A CA 1
ATOM 880 C C . LYS A 1 134 ? -35.091 -51.721 4.395 1.00 30.88 134 LYS A C 1
ATOM 881 O O . LYS A 1 134 ? -36.178 -51.683 4.961 1.00 28.42 134 LYS A O 1
ATOM 883 N N . ALA A 1 135 ? -34.395 -52.841 4.251 1.00 32.13 135 ALA A N 1
ATOM 884 C CA . ALA A 1 135 ? -34.903 -54.124 4.722 1.00 32.78 135 ALA A CA 1
ATOM 885 C C . ALA A 1 135 ? -33.806 -54.892 5.445 1.00 32.53 135 ALA A C 1
ATOM 886 O O . ALA A 1 135 ? -32.656 -54.899 5.001 1.00 32.87 135 ALA A O 1
ATOM 888 N N . VAL A 1 136 ? -34.160 -55.514 6.569 1.00 33.17 136 VAL A N 1
ATOM 889 C CA . VAL A 1 136 ? -33.219 -56.348 7.321 1.00 38.69 136 VAL A CA 1
ATOM 890 C C . VAL A 1 136 ? -33.930 -57.615 7.787 1.00 40.81 136 VAL A C 1
ATOM 891 O O . VAL A 1 136 ? -35.036 -57.564 8.347 1.00 39.01 136 VAL A O 1
ATOM 895 N N . ALA A 1 137 ? -33.294 -58.751 7.520 1.00 33.41 137 ALA A N 1
ATOM 896 C CA . ALA A 1 137 ? -33.772 -60.035 7.996 1.00 32.50 137 ALA A CA 1
ATOM 897 C C . ALA A 1 137 ? -32.830 -60.475 9.113 1.00 27.62 137 ALA A C 1
ATOM 898 O O . ALA A 1 137 ? -31.611 -60.508 8.922 1.00 36.78 137 ALA A O 1
ATOM 900 N N . GLU A 1 138 ? -33.390 -60.765 10.289 1.00 27.20 138 GLU A N 1
ATOM 901 C CA . GLU A 1 138 ? -32.591 -61.174 11.452 1.00 25.48 138 GLU A CA 1
ATOM 902 C C . GLU A 1 138 ? -32.972 -62.576 11.864 1.00 24.80 138 GLU A C 1
ATOM 903 O O . GLU A 1 138 ? -34.140 -62.957 11.799 1.00 17.51 138 GLU A O 1
ATOM 909 N N . VAL A 1 139 ? -31.977 -63.326 12.308 1.00 30.90 139 VAL A N 1
ATOM 910 C CA . VAL A 1 139 ? -32.201 -64.607 12.942 1.00 29.97 139 VAL A CA 1
ATOM 911 C C . VAL A 1 139 ? -31.544 -64.548 14.321 1.00 36.52 139 VAL A C 1
ATOM 912 O O . VAL A 1 139 ? -30.348 -64.258 14.435 1.00 28.02 139 VAL A O 1
ATOM 916 N N . ASP A 1 140 ? -32.338 -64.814 15.362 1.00 44.90 140 ASP A N 1
ATOM 917 C CA . ASP A 1 140 ? -31.841 -64.863 16.737 1.00 30.07 140 ASP A CA 1
ATOM 918 C C . ASP A 1 140 ? -31.188 -63.529 17.069 1.00 32.50 140 ASP A C 1
ATOM 919 O O . ASP A 1 140 ? -30.105 -63.474 17.660 1.00 30.94 140 ASP A O 1
ATOM 924 N N . GLY A 1 141 ? -31.864 -62.458 16.653 1.00 32.22 141 GLY A N 1
ATOM 925 C CA . GLY A 1 141 ? -31.393 -61.097 16.844 1.00 30.27 141 GLY A CA 1
ATOM 926 C C . GLY A 1 141 ? -30.164 -60.659 16.059 1.00 47.66 141 GLY A C 1
ATOM 927 O O . GLY A 1 141 ? -29.803 -59.487 16.095 1.00 64.21 141 GLY A O 1
ATOM 928 N N . LYS A 1 142 ? -29.504 -61.578 15.365 1.00 42.52 142 LYS A N 1
ATOM 929 C CA . LYS A 1 142 ? -28.288 -61.247 14.646 1.00 31.44 142 LYS A CA 1
ATOM 930 C C . LYS A 1 142 ? -28.689 -61.069 13.164 1.00 35.75 142 LYS A C 1
ATOM 931 O O . LYS A 1 142 ? -29.710 -61.597 12.744 1.00 40.50 142 LYS A O 1
ATOM 933 N N . VAL A 1 143 ? -27.951 -60.287 12.379 1.00 34.69 143 VAL A N 1
ATOM 934 C CA . VAL A 1 143 ? -28.421 -59.977 11.027 1.00 28.25 143 VAL A CA 1
ATOM 935 C C . VAL A 1 143 ? -28.140 -61.122 10.068 1.00 35.72 143 VAL A C 1
ATOM 936 O O . VAL A 1 143 ? -27.025 -61.663 10.031 1.00 31.00 143 VAL A O 1
ATOM 940 N N . ALA A 1 144 ? -29.151 -61.474 9.270 1.00 41.23 144 ALA A N 1
ATOM 941 C CA . ALA A 1 144 ? -29.004 -62.525 8.262 1.00 31.37 144 ALA A CA 1
ATOM 942 C C . ALA A 1 144 ? -28.791 -61.949 6.869 1.00 29.03 144 ALA A C 1
ATOM 943 O O . ALA A 1 144 ? -27.911 -62.392 6.149 1.00 34.57 144 ALA A O 1
ATOM 945 N N . ALA A 1 145 ? -29.601 -60.965 6.496 1.00 34.85 145 ALA A N 1
ATOM 946 C CA . ALA A 1 145 ? -29.507 -60.335 5.179 1.00 36.64 145 ALA A CA 1
ATOM 947 C C . ALA A 1 145 ? -30.016 -58.918 5.276 1.00 37.03 145 ALA A C 1
ATOM 948 O O . ALA A 1 145 ? -30.882 -58.618 6.097 1.00 40.25 145 ALA A O 1
ATOM 950 N N . GLU A 1 146 ? -29.479 -58.035 4.450 1.00 33.57 146 GLU A N 1
ATOM 951 C CA . GLU A 1 146 ? -29.912 -56.637 4.479 1.00 39.71 146 GLU A CA 1
ATOM 952 C C . GLU A 1 146 ? -29.941 -56.164 3.060 1.00 31.31 146 GLU A C 1
ATOM 953 O O . GLU A 1 146 ? -29.137 -56.611 2.266 1.00 41.43 146 GLU A O 1
ATOM 959 N N . ALA A 1 147 ? -30.866 -55.281 2.716 1.00 32.25 147 ALA A N 1
ATOM 960 C CA . ALA A 1 147 ? -30.950 -54.816 1.329 1.00 39.40 147 ALA A CA 1
ATOM 961 C C . ALA A 1 147 ? -31.838 -53.587 1.211 1.00 33.51 147 ALA A C 1
ATOM 962 O O . ALA A 1 147 ? -32.667 -53.331 2.085 1.00 31.87 147 ALA A O 1
ATOM 964 N N . GLU A 1 148 ? -31.666 -52.840 0.124 1.00 28.50 148 GLU A N 1
ATOM 965 C CA . GLU A 1 148 ? -32.593 -51.774 -0.232 1.00 33.26 148 GLU A CA 1
ATOM 966 C C . GLU A 1 148 ? -33.463 -52.299 -1.365 1.00 33.14 148 GLU A C 1
ATOM 967 O O . GLU A 1 148 ? -32.947 -52.865 -2.333 1.00 43.18 148 GLU A O 1
ATOM 973 N N . LEU A 1 149 ? -34.775 -52.113 -1.255 1.00 16.63 149 LEU A N 1
ATOM 974 C CA . LEU A 1 149 ? -35.694 -52.689 -2.229 1.00 26.11 149 LEU A CA 1
ATOM 975 C C . LEU A 1 149 ? -36.494 -51.615 -2.947 1.00 32.85 149 LEU A C 1
ATOM 976 O O . LEU A 1 149 ? -36.950 -50.652 -2.340 1.00 25.16 149 LEU A O 1
ATOM 981 N N . MET A 1 150 ? -36.693 -51.795 -4.247 1.00 28.91 150 MET A N 1
ATOM 982 C CA . MET A 1 150 ? -37.526 -50.879 -4.970 1.00 28.85 150 MET A CA 1
ATOM 983 C C . MET A 1 150 ? -38.584 -51.704 -5.658 1.00 33.80 150 MET A C 1
ATOM 984 O O . MET A 1 150 ? -38.271 -52.682 -6.324 1.00 47.46 150 MET A O 1
ATOM 989 N N . CYS A 1 151 ? -39.835 -51.302 -5.490 1.00 22.43 151 CYS A N 1
ATOM 990 C CA . CYS A 1 151 ? -40.971 -52.102 -5.916 1.00 33.75 151 CYS A CA 1
ATOM 991 C C . CYS A 1 151 ? -42.000 -51.171 -6.492 1.00 33.29 151 CYS A C 1
ATOM 992 O O . CYS A 1 151 ? -41.873 -49.960 -6.394 1.00 33.53 151 CYS A O 1
ATOM 995 N N . THR A 1 152 ? -43.022 -51.744 -7.097 1.00 34.87 152 THR A N 1
ATOM 996 C CA . THR A 1 152 ? -44.099 -50.955 -7.652 1.00 37.08 152 THR A CA 1
ATOM 997 C C . THR A 1 152 ? -45.244 -51.919 -7.852 1.00 39.88 152 THR A C 1
ATOM 998 O O . THR A 1 152 ? -45.029 -53.125 -7.898 1.00 38.86 152 THR A O 1
ATOM 1002 N N . VAL A 1 153 ? -46.458 -51.387 -7.895 1.00 46.93 153 VAL A N 1
ATOM 1003 C CA . VAL A 1 153 ? -47.676 -52.191 -7.867 1.00 53.96 153 VAL A CA 1
ATOM 1004 C C . VAL A 1 153 ? -48.410 -51.921 -9.187 1.00 49.56 153 VAL A C 1
ATOM 1005 O O . VAL A 1 153 ? -48.572 -50.764 -9.552 1.00 54.90 153 VAL A O 1
ATOM 1007 N N . LYS A 1 154 ? -48.822 -52.967 -9.912 1.00 45.87 154 LYS A N 1
ATOM 1008 C CA . LYS A 1 154 ? -49.473 -52.796 -11.227 1.00 53.70 154 LYS A CA 1
ATOM 1009 C C . LYS A 1 154 ? -50.942 -53.264 -11.251 1.00 61.47 154 LYS A C 1
ATOM 1010 O O . LYS A 1 154 ? -51.436 -53.863 -10.297 1.00 54.95 154 LYS A O 1
ATOM 1012 N N . THR A 1 155 ? -51.626 -52.977 -12.356 1.00 75.88 155 THR A N 1
ATOM 1013 C CA . THR A 1 155 ? -53.059 -53.262 -12.493 1.00 66.20 155 THR A CA 1
ATOM 1014 C C . THR A 1 155 ? -53.815 -52.806 -11.265 1.00 57.42 155 THR A C 1
ATOM 1015 O O . THR A 1 155 ? -55.028 -52.949 -11.225 1.00 61.14 155 THR A O 1
ATOM 1017 N N . ASN B 1 12 ? -19.442 -74.171 -24.794 1.00 27.24 12 ASN B N 1
ATOM 1018 C CA . ASN B 1 12 ? -20.613 -74.944 -25.260 1.00 45.52 12 ASN B CA 1
ATOM 1019 C C . ASN B 1 12 ? -20.870 -76.324 -24.557 1.00 60.46 12 ASN B C 1
ATOM 1020 O O . ASN B 1 12 ? -20.123 -77.277 -24.794 1.00 66.83 12 ASN B O 1
ATOM 1025 N N . PHE B 1 13 ? -21.907 -76.433 -23.704 1.00 50.88 13 PHE B N 1
ATOM 1026 C CA . PHE B 1 13 ? -22.318 -77.738 -23.099 1.00 41.51 13 PHE B CA 1
ATOM 1027 C C . PHE B 1 13 ? -23.749 -77.826 -22.514 1.00 36.21 13 PHE B C 1
ATOM 1028 O O . PHE B 1 13 ? -24.409 -76.811 -22.255 1.00 33.57 13 PHE B O 1
ATOM 1036 N N . ASP B 1 14 ? -24.216 -79.054 -22.275 1.00 26.32 14 ASP B N 1
ATOM 1037 C CA . ASP B 1 14 ? -25.656 -79.281 -22.055 1.00 24.32 14 ASP B CA 1
ATOM 1038 C C . ASP B 1 14 ? -26.134 -79.461 -20.591 1.00 29.68 14 ASP B C 1
ATOM 1039 O O . ASP B 1 14 ? -25.337 -79.361 -19.647 1.00 29.58 14 ASP B O 1
ATOM 1044 N N . ILE B 1 15 ? -27.438 -79.709 -20.410 1.00 26.57 15 ILE B N 1
ATOM 1045 C CA . ILE B 1 15 ? -27.995 -79.962 -19.063 1.00 33.43 15 ILE B CA 1
ATOM 1046 C C . ILE B 1 15 ? -27.245 -81.056 -18.263 1.00 28.67 15 ILE B C 1
ATOM 1047 O O . ILE B 1 15 ? -26.991 -80.895 -17.058 1.00 18.56 15 ILE B O 1
ATOM 1052 N N . HIS B 1 16 ? -26.856 -82.137 -18.939 1.00 29.58 16 HIS B N 1
ATOM 1053 C CA . HIS B 1 16 ? -26.172 -83.248 -18.270 1.00 23.09 16 HIS B CA 1
ATOM 1054 C C . HIS B 1 16 ? -24.852 -82.821 -17.715 1.00 24.98 16 HIS B C 1
ATOM 1055 O O . HIS B 1 16 ? -24.489 -83.221 -16.601 1.00 19.08 16 HIS B O 1
ATOM 1062 N N . LYS B 1 17 ? -24.151 -81.979 -18.480 1.00 27.37 17 LYS B N 1
ATOM 1063 C CA . LYS B 1 17 ? -22.876 -81.423 -18.033 1.00 28.50 17 LYS B CA 1
ATOM 1064 C C . LYS B 1 17 ? -23.124 -80.510 -16.844 1.00 24.58 17 LYS B C 1
ATOM 1065 O O . LYS B 1 17 ? -22.370 -80.549 -15.853 1.00 14.33 17 LYS B O 1
ATOM 1071 N N . ILE B 1 18 ? -24.189 -79.712 -16.942 1.00 22.50 18 ILE B N 1
ATOM 1072 C CA . ILE B 1 18 ? -24.549 -78.782 -15.878 1.00 30.51 18 ILE B CA 1
ATOM 1073 C C . ILE B 1 18 ? -24.782 -79.541 -14.585 1.00 36.57 18 ILE B C 1
ATOM 1074 O O . ILE B 1 18 ? -24.290 -79.129 -13.511 1.00 22.62 18 ILE B O 1
ATOM 1079 N N . LEU B 1 19 ? -25.509 -80.658 -14.693 1.00 33.82 19 LEU B N 1
ATOM 1080 C CA . LEU B 1 19 ? -25.805 -81.500 -13.520 1.00 34.52 19 LEU B CA 1
ATOM 1081 C C . LEU B 1 19 ? -24.556 -82.023 -12.769 1.00 28.86 19 LEU B C 1
ATOM 1082 O O . LEU B 1 19 ? -24.633 -82.390 -11.603 1.00 34.69 19 LEU B O 1
ATOM 1087 N N . THR B 1 20 ? -23.409 -82.044 -13.429 1.00 31.52 20 THR B N 1
ATOM 1088 C CA . THR B 1 20 ? -22.178 -82.519 -12.803 1.00 30.92 20 THR B CA 1
ATOM 1089 C C . THR B 1 20 ? -21.374 -81.379 -12.185 1.00 24.07 20 THR B C 1
ATOM 1090 O O . THR B 1 20 ? -20.406 -81.628 -11.465 1.00 25.40 20 THR B O 1
ATOM 1094 N N . LEU B 1 21 ? -21.767 -80.141 -12.489 1.00 34.44 21 LEU B N 1
ATOM 1095 C CA . LEU B 1 21 ? -21.037 -78.945 -12.058 1.00 34.15 21 LEU B CA 1
ATOM 1096 C C . LEU B 1 21 ? -21.775 -78.131 -10.988 1.00 37.05 21 LEU B C 1
ATOM 1097 O O . LEU B 1 21 ? -21.166 -77.297 -10.319 1.00 44.83 21 LEU B O 1
ATOM 1102 N N . LEU B 1 22 ? -23.089 -78.317 -10.862 1.00 25.10 22 LEU B N 1
ATOM 1103 C CA . LEU B 1 22 ? -23.844 -77.602 -9.839 1.00 23.12 22 LEU B CA 1
ATOM 1104 C C . LEU B 1 22 ? -24.540 -78.620 -8.900 1.00 34.48 22 LEU B C 1
ATOM 1105 O O . LEU B 1 22 ? -25.019 -79.662 -9.348 1.00 27.72 22 LEU B O 1
ATOM 1110 N N . PRO B 1 23 ? -24.582 -78.333 -7.588 1.00 26.94 23 PRO B N 1
ATOM 1111 C CA . PRO B 1 23 ? -25.280 -79.264 -6.706 1.00 28.23 23 PRO B CA 1
ATOM 1112 C C . PRO B 1 23 ? -26.775 -78.973 -6.696 1.00 25.22 23 PRO B C 1
ATOM 1113 O O . PRO B 1 23 ? -27.536 -79.802 -6.232 1.00 27.00 23 PRO B O 1
ATOM 1117 N N . HIS B 1 24 ? -27.177 -77.844 -7.265 1.00 22.35 24 HIS B N 1
ATOM 1118 C CA . HIS B 1 24 ? -28.584 -77.439 -7.256 1.00 32.77 24 HIS B CA 1
ATOM 1119 C C . HIS B 1 24 ? -29.463 -78.493 -7.935 1.00 28.89 24 HIS B C 1
ATOM 1120 O O . HIS B 1 24 ? -29.081 -79.088 -8.939 1.00 21.80 24 HIS B O 1
ATOM 1127 N N . ARG B 1 25 ? -30.670 -78.674 -7.417 1.00 17.73 25 ARG B N 1
ATOM 1128 C CA . ARG B 1 25 ? -31.603 -79.590 -8.020 1.00 10.84 25 ARG B CA 1
ATOM 1129 C C . ARG B 1 25 ? -32.979 -78.993 -7.913 1.00 18.71 25 ARG B C 1
ATOM 1130 O O . ARG B 1 25 ? -33.179 -77.923 -7.315 1.00 22.37 25 ARG B O 1
ATOM 1138 N N . TYR B 1 26 ? -33.923 -79.693 -8.512 1.00 11.66 26 TYR B N 1
ATOM 1139 C CA . TYR B 1 26 ? -35.300 -79.271 -8.533 1.00 12.10 26 TYR B CA 1
ATOM 1140 C C . TYR B 1 26 ? -35.799 -78.992 -7.120 1.00 16.46 26 TYR B C 1
ATOM 1141 O O . TYR B 1 26 ? -35.625 -79.806 -6.232 1.00 13.20 26 TYR B O 1
ATOM 1150 N N . PRO B 1 27 ? -36.492 -77.874 -6.908 1.00 24.70 27 PRO B N 1
ATOM 1151 C CA . PRO B 1 27 ? -37.105 -77.042 -7.951 1.00 22.54 27 PRO B CA 1
ATOM 1152 C C . PRO B 1 27 ? -36.347 -75.749 -8.210 1.00 21.54 27 PRO B C 1
ATOM 1153 O O . PRO B 1 27 ? -36.908 -74.791 -8.743 1.00 19.11 27 PRO B O 1
ATOM 1157 N N . ILE B 1 28 ? -35.082 -75.730 -7.822 1.00 18.18 28 ILE B N 1
ATOM 1158 C CA . ILE B 1 28 ? -34.264 -74.527 -7.883 1.00 31.28 28 ILE B CA 1
ATOM 1159 C C . ILE B 1 28 ? -32.901 -74.714 -8.649 1.00 27.27 28 ILE B C 1
ATOM 1160 O O . ILE B 1 28 ? -31.854 -74.176 -8.255 1.00 21.85 28 ILE B O 1
ATOM 1165 N N . LEU B 1 29 ? -32.928 -75.505 -9.724 1.00 21.84 29 LEU B N 1
ATOM 1166 C CA . LEU B 1 29 ? -31.835 -75.544 -10.704 1.00 22.37 29 LEU B CA 1
ATOM 1167 C C . LEU B 1 29 ? -32.344 -74.771 -11.897 1.00 25.84 29 LEU B C 1
ATOM 1168 O O . LEU B 1 29 ? -33.330 -75.186 -12.496 1.00 30.76 29 LEU B O 1
ATOM 1173 N N . LEU B 1 30 ? -31.711 -73.650 -12.236 1.00 16.11 30 LEU B N 1
ATOM 1174 C CA . LEU B 1 30 ? -32.347 -72.714 -13.159 1.00 24.49 30 LEU B CA 1
ATOM 1175 C C . LEU B 1 30 ? -31.476 -72.376 -14.340 1.00 22.82 30 LEU B C 1
ATOM 1176 O O . LEU B 1 30 ? -31.596 -71.303 -14.901 1.00 27.65 30 LEU B O 1
ATOM 1181 N N . VAL B 1 31 ? -30.625 -73.323 -14.720 1.00 21.10 31 VAL B N 1
ATOM 1182 C CA . VAL B 1 31 ? -29.848 -73.218 -15.934 1.00 27.53 31 VAL B CA 1
ATOM 1183 C C . VAL B 1 31 ? -30.052 -74.482 -16.789 1.00 27.32 31 VAL B C 1
ATOM 1184 O O . VAL B 1 31 ? -29.734 -75.590 -16.386 1.00 22.76 31 VAL B O 1
ATOM 1188 N N . ASP B 1 32 ? -30.606 -74.316 -17.979 1.00 22.31 32 ASP B N 1
ATOM 1189 C CA . ASP B 1 32 ? -30.865 -75.472 -18.802 1.00 17.05 32 ASP B CA 1
ATOM 1190 C C . ASP B 1 32 ? -29.706 -75.829 -19.697 1.00 22.42 32 ASP B C 1
ATOM 1191 O O . ASP B 1 32 ? -29.573 -76.979 -20.070 1.00 22.64 32 ASP B O 1
ATOM 1196 N N . ARG B 1 33 ? -28.849 -74.862 -20.014 1.00 36.84 33 ARG B N 1
ATOM 1197 C CA . ARG B 1 33 ? -27.848 -75.054 -21.060 1.00 30.26 33 ARG B CA 1
ATOM 1198 C C . ARG B 1 33 ? -26.850 -73.889 -21.107 1.00 36.04 33 ARG B C 1
ATOM 1199 O O . ARG B 1 33 ? -27.227 -72.727 -20.887 1.00 29.21 33 ARG B O 1
ATOM 1207 N N . VAL B 1 34 ? -25.582 -74.198 -21.388 1.00 39.15 34 VAL B N 1
ATOM 1208 C CA . VAL B 1 34 ? -24.545 -73.167 -21.544 1.00 32.31 34 VAL B CA 1
ATOM 1209 C C . VAL B 1 34 ? -24.225 -72.950 -23.029 1.00 36.77 34 VAL B C 1
ATOM 1210 O O . VAL B 1 34 ? -23.697 -73.847 -23.694 1.00 27.80 34 VAL B O 1
ATOM 1214 N N . LEU B 1 35 ? -24.531 -71.763 -23.547 1.00 38.03 35 LEU B N 1
ATOM 1215 C CA . LEU B 1 35 ? -24.425 -71.519 -24.988 1.00 35.22 35 LEU B CA 1
ATOM 1216 C C . LEU B 1 35 ? -22.991 -71.264 -25.441 1.00 41.37 35 LEU B C 1
ATOM 1217 O O . LEU B 1 35 ? -22.515 -71.944 -26.354 1.00 39.27 35 LEU B O 1
ATOM 1222 N N . GLU B 1 36 ? -22.317 -70.316 -24.779 1.00 43.95 36 GLU B N 1
ATOM 1223 C CA . GLU B 1 36 ? -20.887 -70.051 -24.959 1.00 39.03 36 GLU B CA 1
ATOM 1224 C C . GLU B 1 36 ? -20.257 -69.826 -23.599 1.00 44.91 36 GLU B C 1
ATOM 1225 O O . GLU B 1 36 ? -20.811 -69.050 -22.833 1.00 51.88 36 GLU B O 1
ATOM 1231 N N . LEU B 1 37 ? -19.127 -70.474 -23.280 1.00 47.19 37 LEU B N 1
ATOM 1232 C CA . LEU B 1 37 ? -18.318 -70.084 -22.095 1.00 52.63 37 LEU B CA 1
ATOM 1233 C C . LEU B 1 37 ? -16.926 -69.718 -22.588 1.00 51.00 37 LEU B C 1
ATOM 1234 O O . LEU B 1 37 ? -16.315 -70.484 -23.328 1.00 43.15 37 LEU B O 1
ATOM 1236 N N . GLU B 1 38 ? -16.445 -68.533 -22.213 1.00 51.06 38 GLU B N 1
ATOM 1237 C CA . GLU B 1 38 ? -15.029 -68.188 -22.352 1.00 37.37 38 GLU B CA 1
ATOM 1238 C C . GLU B 1 38 ? -14.434 -68.315 -20.946 1.00 42.98 38 GLU B C 1
ATOM 1239 O O . GLU B 1 38 ? -14.529 -67.395 -20.135 1.00 54.71 38 GLU B O 1
ATOM 1241 N N . PRO B 1 39 ? -13.828 -69.467 -20.648 1.00 45.40 39 PRO B N 1
ATOM 1242 C CA . PRO B 1 39 ? -13.431 -69.897 -19.298 1.00 50.28 39 PRO B CA 1
ATOM 1243 C C . PRO B 1 39 ? -12.884 -68.803 -18.395 1.00 57.84 39 PRO B C 1
ATOM 1244 O O . PRO B 1 39 ? -12.171 -67.941 -18.861 1.00 68.28 39 PRO B O 1
ATOM 1248 N N . HIS B 1 40 ? -13.239 -68.835 -17.116 1.00 66.34 40 HIS B N 1
ATOM 1249 C CA . HIS B 1 40 ? -12.665 -67.915 -16.147 1.00 64.31 40 HIS B CA 1
ATOM 1250 C C . HIS B 1 40 ? -12.914 -66.428 -16.526 1.00 53.29 40 HIS B C 1
ATOM 1251 O O . HIS B 1 40 ? -12.397 -65.520 -15.881 1.00 69.10 40 HIS B O 1
ATOM 1253 N N . LYS B 1 41 ? -13.730 -66.174 -17.542 1.00 35.80 41 LYS B N 1
ATOM 1254 C CA . LYS B 1 41 ? -13.937 -64.806 -18.008 1.00 44.59 41 LYS B CA 1
ATOM 1255 C C . LYS B 1 41 ? -15.405 -64.452 -18.364 1.00 50.98 41 LYS B C 1
ATOM 1256 O O . LYS B 1 41 ? -15.911 -63.436 -17.900 1.00 55.09 41 LYS B O 1
ATOM 1258 N N . SER B 1 42 ? -16.096 -65.237 -19.190 1.00 40.19 42 SER B N 1
ATOM 1259 C CA . SER B 1 42 ? -17.536 -64.990 -19.379 1.00 48.91 42 SER B CA 1
ATOM 1260 C C . SER B 1 42 ? -18.359 -66.229 -19.763 1.00 55.35 42 SER B C 1
ATOM 1261 O O . SER B 1 42 ? -17.815 -67.269 -20.145 1.00 67.70 42 SER B O 1
ATOM 1264 N N . ILE B 1 43 ? -19.682 -66.099 -19.682 1.00 38.27 43 ILE B N 1
ATOM 1265 C CA . ILE B 1 43 ? -20.565 -67.217 -19.973 1.00 31.65 43 ILE B CA 1
ATOM 1266 C C . ILE B 1 43 ? -21.883 -66.702 -20.462 1.00 26.26 43 ILE B C 1
ATOM 1267 O O . ILE B 1 43 ? -22.411 -65.757 -19.905 1.00 39.52 43 ILE B O 1
ATOM 1272 N N . LYS B 1 44 ? -22.395 -67.333 -21.511 1.00 22.90 44 LYS B N 1
ATOM 1273 C CA . LYS B 1 44 ? -23.753 -67.111 -21.960 1.00 23.66 44 LYS B CA 1
ATOM 1274 C C . LYS B 1 44 ? -24.489 -68.412 -21.682 1.00 44.11 44 LYS B C 1
ATOM 1275 O O . LYS B 1 44 ? -24.060 -69.479 -22.121 1.00 36.31 44 LYS B O 1
ATOM 1281 N N . ALA B 1 45 ? -25.589 -68.328 -20.946 1.00 38.15 45 ALA B N 1
ATOM 1282 C CA . ALA B 1 45 ? -26.306 -69.519 -20.523 1.00 29.35 45 ALA B CA 1
ATOM 1283 C C . ALA B 1 45 ? -27.784 -69.354 -20.812 1.00 24.84 45 ALA B C 1
ATOM 1284 O O . ALA B 1 45 ? -28.286 -68.233 -20.898 1.00 27.25 45 ALA B O 1
ATOM 1286 N N . LEU B 1 46 ? -28.482 -70.471 -20.965 1.00 30.18 46 LEU B N 1
ATOM 1287 C CA . LEU B 1 46 ? -29.907 -70.418 -21.269 1.00 18.77 46 LEU B CA 1
ATOM 1288 C C . LEU B 1 46 ? -30.726 -71.021 -20.116 1.00 28.45 46 LEU B C 1
ATOM 1289 O O . LEU B 1 46 ? -30.310 -71.975 -19.457 1.00 32.28 46 LEU B O 1
ATOM 1294 N N . LYS B 1 47 ? -31.881 -70.416 -19.874 1.00 23.80 47 LYS B N 1
ATOM 1295 C CA . LYS B 1 47 ? -32.867 -70.915 -18.956 1.00 22.06 47 LYS B CA 1
ATOM 1296 C C . LYS B 1 47 ? -34.232 -70.715 -19.614 1.00 24.95 47 LYS B C 1
ATOM 1297 O O . LYS B 1 47 ? -34.688 -69.595 -19.815 1.00 31.34 47 LYS B O 1
ATOM 1303 N N . ASN B 1 48 ? -34.861 -71.813 -19.994 1.00 22.30 48 ASN B N 1
ATOM 1304 C CA . ASN B 1 48 ? -36.188 -71.764 -20.561 1.00 18.48 48 ASN B CA 1
ATOM 1305 C C . ASN B 1 48 ? -37.245 -71.549 -19.483 1.00 23.38 48 ASN B C 1
ATOM 1306 O O . ASN B 1 48 ? -37.183 -72.132 -18.398 1.00 25.89 48 ASN B O 1
ATOM 1311 N N . VAL B 1 49 ? -38.237 -70.734 -19.815 1.00 16.28 49 VAL B N 1
ATOM 1312 C CA . VAL B 1 49 ? -39.327 -70.410 -18.923 1.00 11.05 49 VAL B CA 1
ATOM 1313 C C . VAL B 1 49 ? -40.600 -70.942 -19.559 1.00 23.04 49 VAL B C 1
ATOM 1314 O O . VAL B 1 49 ? -40.929 -70.578 -20.697 1.00 31.83 49 VAL B O 1
ATOM 1318 N N . THR B 1 50 ? -41.283 -71.822 -18.831 1.00 22.40 50 THR B N 1
ATOM 1319 C CA . THR B 1 50 ? -42.542 -72.439 -19.259 1.00 24.31 50 THR B CA 1
ATOM 1320 C C . THR B 1 50 ? -43.548 -72.356 -18.099 1.00 21.77 50 THR B C 1
ATOM 1321 O O . THR B 1 50 ? -43.149 -72.302 -16.938 1.00 16.02 50 THR B O 1
ATOM 1325 N N . VAL B 1 51 ? -44.841 -72.381 -18.426 1.00 13.97 51 VAL B N 1
ATOM 1326 C CA . VAL B 1 51 ? -45.912 -72.228 -17.447 1.00 13.39 51 VAL B CA 1
ATOM 1327 C C . VAL B 1 51 ? -45.981 -73.473 -16.526 1.00 19.78 51 VAL B C 1
ATOM 1328 O O . VAL B 1 51 ? -46.609 -73.453 -15.463 1.00 25.31 51 VAL B O 1
ATOM 1332 N N . ASN B 1 52 ? -45.312 -74.543 -16.942 1.00 11.44 52 ASN B N 1
ATOM 1333 C CA . ASN B 1 52 ? -45.273 -75.775 -16.197 1.00 24.13 52 ASN B CA 1
ATOM 1334 C C . ASN B 1 52 ? -44.132 -75.762 -15.160 1.00 27.58 52 ASN B C 1
ATOM 1335 O O . ASN B 1 52 ? -43.592 -76.815 -14.806 1.00 24.65 52 ASN B O 1
ATOM 1340 N N . GLU B 1 53 ? -43.761 -74.593 -14.653 1.00 21.27 53 GLU B N 1
ATOM 1341 C CA . GLU B 1 53 ? -42.830 -74.590 -13.512 1.00 25.67 53 GLU B CA 1
ATOM 1342 C C . GLU B 1 53 ? -43.570 -74.344 -12.183 1.00 21.37 53 GLU B C 1
ATOM 1343 O O . GLU B 1 53 ? -44.584 -73.641 -12.139 1.00 24.11 53 GLU B O 1
ATOM 1349 N N . PRO B 1 54 ? -43.090 -74.980 -11.101 1.00 22.60 54 PRO B N 1
ATOM 1350 C CA . PRO B 1 54 ? -43.867 -75.045 -9.845 1.00 20.78 54 PRO B CA 1
ATOM 1351 C C . PRO B 1 54 ? -44.230 -73.665 -9.242 1.00 14.41 54 PRO B C 1
ATOM 1352 O O . PRO B 1 54 ? -45.337 -73.514 -8.741 1.00 27.45 54 PRO B O 1
ATOM 1356 N N . PHE B 1 55 ? -43.359 -72.670 -9.351 1.00 14.30 55 PHE B N 1
ATOM 1357 C CA . PHE B 1 55 ? -43.652 -71.350 -8.800 1.00 25.94 55 PHE B CA 1
ATOM 1358 C C . PHE B 1 55 ? -44.805 -70.593 -9.471 1.00 28.04 55 PHE B C 1
ATOM 1359 O O . PHE B 1 55 ? -45.433 -69.744 -8.820 1.00 31.80 55 PHE B O 1
ATOM 1367 N N . PHE B 1 56 ? -45.099 -70.898 -10.733 1.00 9.32 56 PHE B N 1
ATOM 1368 C CA . PHE B 1 56 ? -46.064 -70.088 -11.493 1.00 9.32 56 PHE B CA 1
ATOM 1369 C C . PHE B 1 56 ? -47.474 -70.162 -10.939 1.00 20.98 56 PHE B C 1
ATOM 1370 O O . PHE B 1 56 ? -48.284 -69.248 -11.146 1.00 26.86 56 PHE B O 1
ATOM 1378 N N . THR B 1 57 ? -47.777 -71.241 -10.240 1.00 19.43 57 THR B N 1
ATOM 1379 C CA . THR B 1 57 ? -49.132 -71.434 -9.747 1.00 22.60 57 THR B CA 1
ATOM 1380 C C . THR B 1 57 ? -49.485 -70.488 -8.567 1.00 22.24 57 THR B C 1
ATOM 1381 O O . THR B 1 57 ? -50.645 -70.213 -8.310 1.00 26.47 57 THR B O 1
ATOM 1385 N N . GLY B 1 58 ? -48.480 -69.946 -7.896 1.00 16.23 58 GLY B N 1
ATOM 1386 C CA . GLY B 1 58 ? -48.716 -68.925 -6.907 1.00 13.17 58 GLY B CA 1
ATOM 1387 C C . GLY B 1 58 ? -47.985 -67.609 -7.172 1.00 25.56 58 GLY B C 1
ATOM 1388 O O . GLY B 1 58 ? -47.818 -66.784 -6.261 1.00 26.87 58 GLY B O 1
ATOM 1389 N N . HIS B 1 59 ? -47.543 -67.398 -8.409 1.00 27.69 59 HIS B N 1
ATOM 1390 C CA . HIS B 1 59 ? -46.909 -66.131 -8.762 1.00 28.59 59 HIS B CA 1
ATOM 1391 C C . HIS B 1 59 ? -47.188 -65.731 -10.198 1.00 27.72 59 HIS B C 1
ATOM 1392 O O . HIS B 1 59 ? -46.298 -65.804 -11.038 1.00 36.06 59 HIS B O 1
ATOM 1399 N N . PHE B 1 60 ? -48.407 -65.302 -10.497 1.00 21.10 60 PHE B N 1
ATOM 1400 C CA . PHE B 1 60 ? -49.481 -65.158 -9.532 1.00 23.16 60 PHE B CA 1
ATOM 1401 C C . PHE B 1 60 ? -50.660 -65.920 -10.085 1.00 25.90 60 PHE B C 1
ATOM 1402 O O . PHE B 1 60 ? -50.702 -66.187 -11.283 1.00 30.02 60 PHE B O 1
ATOM 1410 N N . PRO B 1 61 ? -51.595 -66.306 -9.205 1.00 22.57 61 PRO B N 1
ATOM 1411 C CA . PRO B 1 61 ? -52.757 -67.091 -9.613 1.00 19.13 61 PRO B CA 1
ATOM 1412 C C . PRO B 1 61 ? -53.480 -66.510 -10.838 1.00 23.99 61 PRO B C 1
ATOM 1413 O O . PRO B 1 61 ? -53.634 -67.191 -11.841 1.00 29.87 61 PRO B O 1
ATOM 1417 N N . LYS B 1 62 ? -53.918 -65.266 -10.792 1.00 45.06 62 LYS B N 1
ATOM 1418 C CA . LYS B 1 62 ? -54.576 -64.723 -11.973 1.00 57.12 62 LYS B CA 1
ATOM 1419 C C . LYS B 1 62 ? -53.605 -64.741 -13.196 1.00 41.31 62 LYS B C 1
ATOM 1420 O O . LYS B 1 62 ? -53.972 -65.134 -14.305 1.00 35.40 62 LYS B O 1
ATOM 1422 N N . ARG B 1 63 ? -52.346 -64.402 -12.949 1.00 25.09 63 ARG B N 1
ATOM 1423 C CA . ARG B 1 63 ? -51.475 -63.951 -13.991 1.00 21.41 63 ARG B CA 1
ATOM 1424 C C . ARG B 1 63 ? -50.036 -64.454 -13.783 1.00 23.88 63 ARG B C 1
ATOM 1425 O O . ARG B 1 63 ? -49.375 -64.031 -12.845 1.00 12.06 63 ARG B O 1
ATOM 1433 N N . PRO B 1 64 ? -49.527 -65.335 -14.680 1.00 22.16 64 PRO B N 1
ATOM 1434 C CA . PRO B 1 64 ? -48.121 -65.770 -14.493 1.00 30.00 64 PRO B CA 1
ATOM 1435 C C . PRO B 1 64 ? -47.044 -64.696 -14.731 1.00 32.72 64 PRO B C 1
ATOM 1436 O O . PRO B 1 64 ? -47.117 -63.914 -15.679 1.00 45.19 64 PRO B O 1
ATOM 1440 N N . VAL B 1 65 ? -46.033 -64.695 -13.863 1.00 20.39 65 VAL B N 1
ATOM 1441 C CA . VAL B 1 65 ? -44.992 -63.677 -13.844 1.00 14.85 65 VAL B CA 1
ATOM 1442 C C . VAL B 1 65 ? -43.748 -64.261 -13.183 1.00 31.69 65 VAL B C 1
ATOM 1443 O O . VAL B 1 65 ? -43.779 -64.655 -12.011 1.00 31.23 65 VAL B O 1
ATOM 1447 N N . MET B 1 66 ? -42.635 -64.333 -13.889 1.00 32.85 66 MET B N 1
ATOM 1448 C CA . MET B 1 66 ? -41.472 -64.945 -13.252 1.00 27.88 66 MET B CA 1
ATOM 1449 C C . MET B 1 66 ? -40.948 -64.079 -12.105 1.00 26.27 66 MET B C 1
ATOM 1450 O O . MET B 1 66 ? -40.561 -62.938 -12.292 1.00 19.01 66 MET B O 1
ATOM 1455 N N . PRO B 1 67 ? -40.921 -64.632 -10.897 1.00 35.79 67 PRO B N 1
ATOM 1456 C CA . PRO B 1 67 ? -40.306 -63.869 -9.812 1.00 36.95 67 PRO B CA 1
ATOM 1457 C C . PRO B 1 67 ? -38.937 -63.281 -10.191 1.00 33.61 67 PRO B C 1
ATOM 1458 O O . PRO B 1 67 ? -37.990 -64.038 -10.506 1.00 19.56 67 PRO B O 1
ATOM 1462 N N . GLY B 1 68 ? -38.842 -61.949 -10.144 1.00 18.36 68 GLY B N 1
ATOM 1463 C CA . GLY B 1 68 ? -37.567 -61.270 -10.266 1.00 21.36 68 GLY B CA 1
ATOM 1464 C C . GLY B 1 68 ? -36.415 -61.930 -9.512 1.00 24.77 68 GLY B C 1
ATOM 1465 O O . GLY B 1 68 ? -35.303 -62.046 -10.035 1.00 33.50 68 GLY B O 1
ATOM 1466 N N . VAL B 1 69 ? -36.657 -62.372 -8.286 1.00 25.53 69 VAL B N 1
ATOM 1467 C CA . VAL B 1 69 ? -35.569 -62.898 -7.466 1.00 31.06 69 VAL B CA 1
ATOM 1468 C C . VAL B 1 69 ? -35.065 -64.188 -8.080 1.00 30.79 69 VAL B C 1
ATOM 1469 O O . VAL B 1 69 ? -33.925 -64.609 -7.827 1.00 27.13 69 VAL B O 1
ATOM 1473 N N . LEU B 1 70 ? -35.909 -64.796 -8.918 1.00 18.58 70 LEU B N 1
ATOM 1474 C CA . LEU B 1 70 ? -35.541 -66.046 -9.573 1.00 24.64 70 LEU B CA 1
ATOM 1475 C C . LEU B 1 70 ? -34.633 -65.835 -10.783 1.00 32.71 70 LEU B C 1
ATOM 1476 O O . LEU B 1 70 ? -33.774 -66.673 -11.043 1.00 35.04 70 LEU B O 1
ATOM 1481 N N . ILE B 1 71 ? -34.828 -64.730 -11.513 1.00 27.34 71 ILE B N 1
ATOM 1482 C CA . ILE B 1 71 ? -33.895 -64.313 -12.542 1.00 28.84 71 ILE B CA 1
ATOM 1483 C C . ILE B 1 71 ? -32.492 -64.078 -11.908 1.00 22.30 71 ILE B C 1
ATOM 1484 O O . ILE B 1 71 ? -31.464 -64.539 -12.417 1.00 25.80 71 ILE B O 1
ATOM 1489 N N . ILE B 1 72 ? -32.445 -63.396 -10.773 1.00 13.16 72 ILE B N 1
ATOM 1490 C CA . ILE B 1 72 ? -31.173 -63.233 -10.064 1.00 16.88 72 ILE B CA 1
ATOM 1491 C C . ILE B 1 72 ? -30.564 -64.594 -9.734 1.00 28.06 72 ILE B C 1
ATOM 1492 O O . ILE B 1 72 ? -29.351 -64.786 -9.886 1.00 21.52 72 ILE B O 1
ATOM 1497 N N . GLU B 1 73 ? -31.399 -65.533 -9.258 1.00 29.87 73 GLU B N 1
ATOM 1498 C CA . GLU B 1 73 ? -30.931 -66.900 -8.963 1.00 29.32 73 GLU B CA 1
ATOM 1499 C C . GLU B 1 73 ? -30.337 -67.598 -10.196 1.00 31.56 73 GLU B C 1
ATOM 1500 O O . GLU B 1 73 ? -29.290 -68.251 -10.114 1.00 32.18 73 GLU B O 1
ATOM 1506 N N . ALA B 1 74 ? -31.018 -67.464 -11.331 1.00 20.61 74 ALA B N 1
ATOM 1507 C CA . ALA B 1 74 ? -30.577 -68.104 -12.535 1.00 27.88 74 ALA B CA 1
ATOM 1508 C C . ALA B 1 74 ? -29.217 -67.507 -12.954 1.00 34.26 74 ALA B C 1
ATOM 1509 O O . ALA B 1 74 ? -28.299 -68.257 -13.319 1.00 32.75 74 ALA B O 1
ATOM 1511 N N . LEU B 1 75 ? -29.080 -66.178 -12.863 1.00 33.45 75 LEU B N 1
ATOM 1512 C CA . LEU B 1 75 ? -27.830 -65.485 -13.224 1.00 33.08 75 LEU B CA 1
ATOM 1513 C C . LEU B 1 75 ? -26.691 -65.902 -12.303 1.00 28.52 75 LEU B C 1
ATOM 1514 O O . LEU B 1 75 ? -25.550 -66.070 -12.739 1.00 28.84 75 LEU B O 1
ATOM 1519 N N . ALA B 1 76 ? -27.006 -66.079 -11.026 1.00 19.07 76 ALA B N 1
ATOM 1520 C CA . ALA B 1 76 ? -26.011 -66.537 -10.059 1.00 24.65 76 ALA B CA 1
ATOM 1521 C C . ALA B 1 76 ? -25.562 -67.983 -10.335 1.00 26.57 76 ALA B C 1
ATOM 1522 O O . ALA B 1 76 ? -24.410 -68.353 -10.145 1.00 30.46 76 ALA B O 1
ATOM 1524 N N . GLN B 1 77 ? -26.476 -68.816 -10.791 1.00 32.16 77 GLN B N 1
ATOM 1525 C CA . GLN B 1 77 ? -26.084 -70.145 -11.182 1.00 35.00 77 GLN B CA 1
ATOM 1526 C C . GLN B 1 77 ? -25.243 -70.057 -12.457 1.00 36.11 77 GLN B C 1
ATOM 1527 O O . GLN B 1 77 ? -24.227 -70.743 -12.576 1.00 28.88 77 GLN B O 1
ATOM 1533 N N . ALA B 1 78 ? -25.652 -69.191 -13.389 1.00 39.18 78 ALA B N 1
ATOM 1534 C CA . ALA B 1 78 ? -24.867 -68.954 -14.602 1.00 41.23 78 ALA B CA 1
ATOM 1535 C C . ALA B 1 78 ? -23.440 -68.582 -14.213 1.00 35.09 78 ALA B C 1
ATOM 1536 O O . ALA B 1 78 ? -22.493 -69.029 -14.852 1.00 36.72 78 ALA B O 1
ATOM 1538 N N . ALA B 1 79 ? -23.306 -67.803 -13.136 1.00 29.95 79 ALA B N 1
ATOM 1539 C CA . ALA B 1 79 ? -22.007 -67.330 -12.617 1.00 28.64 79 ALA B CA 1
ATOM 1540 C C . ALA B 1 79 ? -21.175 -68.410 -11.901 1.00 40.31 79 ALA B C 1
ATOM 1541 O O . ALA B 1 79 ? -19.946 -68.380 -11.909 1.00 48.95 79 ALA B O 1
ATOM 1543 N N . ALA B 1 80 ? -21.838 -69.363 -11.268 1.00 34.94 80 ALA B N 1
ATOM 1544 C CA . ALA B 1 80 ? -21.126 -70.468 -10.650 1.00 28.61 80 ALA B CA 1
ATOM 1545 C C . ALA B 1 80 ? -20.490 -71.364 -11.692 1.00 36.54 80 ALA B C 1
ATOM 1546 O O . ALA B 1 80 ? -19.434 -71.959 -11.449 1.00 38.05 80 ALA B O 1
ATOM 1548 N N . LEU B 1 81 ? -21.187 -71.499 -12.821 1.00 38.99 81 LEU B N 1
ATOM 1549 C CA . LEU B 1 81 ? -20.746 -72.329 -13.934 1.00 39.79 81 LEU B CA 1
ATOM 1550 C C . LEU B 1 81 ? -19.451 -71.737 -14.482 1.00 39.39 81 LEU B C 1
ATOM 1551 O O . LEU B 1 81 ? -18.468 -72.443 -14.648 1.00 42.52 81 LEU B O 1
ATOM 1556 N N . LEU B 1 82 ? -19.450 -70.434 -14.725 1.00 41.40 82 LEU B N 1
ATOM 1557 C CA . LEU B 1 82 ? -18.221 -69.697 -15.029 1.00 55.52 82 LEU B CA 1
ATOM 1558 C C . LEU B 1 82 ? -17.069 -70.062 -14.064 1.00 55.08 82 LEU B C 1
ATOM 1559 O O . LEU B 1 82 ? -15.929 -70.312 -14.459 1.00 56.22 82 LEU B O 1
ATOM 1564 N N . THR B 1 83 ? -17.406 -70.129 -12.793 1.00 56.46 83 THR B N 1
ATOM 1565 C CA . THR B 1 83 ? -16.443 -70.355 -11.740 1.00 57.46 83 THR B CA 1
ATOM 1566 C C . THR B 1 83 ? -15.857 -71.770 -11.699 1.00 64.46 83 THR B C 1
ATOM 1567 O O . THR B 1 83 ? -14.658 -71.918 -11.536 1.00 67.89 83 THR B O 1
ATOM 1571 N N . PHE B 1 84 ? -16.698 -72.799 -11.841 1.00 72.14 84 PHE B N 1
ATOM 1572 C CA . PHE B 1 84 ? -16.309 -74.184 -11.515 1.00 57.60 84 PHE B CA 1
ATOM 1573 C C . PHE B 1 84 ? -15.949 -75.040 -12.747 1.00 53.78 84 PHE B C 1
ATOM 1574 O O . PHE B 1 84 ? -15.407 -76.144 -12.618 1.00 56.30 84 PHE B O 1
ATOM 1576 N N . ALA B 1 85 ? -16.252 -74.529 -13.937 1.00 67.96 85 ALA B N 1
ATOM 1577 C CA . ALA B 1 85 ? -15.832 -75.165 -15.188 1.00 56.76 85 ALA B CA 1
ATOM 1578 C C . ALA B 1 85 ? -14.328 -74.922 -15.379 1.00 66.96 85 ALA B C 1
ATOM 1579 O O . ALA B 1 85 ? -13.756 -74.008 -14.761 1.00 64.65 85 ALA B O 1
ATOM 1581 N N . GLU B 1 86 ? -13.683 -75.740 -16.209 1.00 66.40 86 GLU B N 1
ATOM 1582 C CA . GLU B 1 86 ? -12.231 -75.655 -16.362 1.00 72.60 86 GLU B CA 1
ATOM 1583 C C . GLU B 1 86 ? -11.535 -75.625 -14.989 1.00 83.68 86 GLU B C 1
ATOM 1584 O O . GLU B 1 86 ? -10.698 -74.752 -14.727 1.00 82.02 86 GLU B O 1
ATOM 1586 N N . ALA B 1 87 ? -11.891 -76.579 -14.124 1.00 83.25 87 ALA B N 1
ATOM 1587 C CA . ALA B 1 87 ? -11.310 -76.691 -12.785 1.00 69.18 87 ALA B CA 1
ATOM 1588 C C . ALA B 1 87 ? -11.289 -78.154 -12.328 1.00 74.51 87 ALA B C 1
ATOM 1589 O O . ALA B 1 87 ? -11.731 -78.495 -11.223 1.00 78.63 87 ALA B O 1
ATOM 1591 N N . PHE B 1 99 ? -23.125 -67.210 -2.353 1.00 33.06 99 PHE B N 1
ATOM 1592 C CA . PHE B 1 99 ? -23.835 -66.003 -2.796 1.00 36.08 99 PHE B CA 1
ATOM 1593 C C . PHE B 1 99 ? -23.828 -64.960 -1.686 1.00 42.26 99 PHE B C 1
ATOM 1594 O O . PHE B 1 99 ? -24.550 -65.077 -0.713 1.00 41.41 99 PHE B O 1
ATOM 1602 N N . VAL B 1 100 ? -23.025 -63.920 -1.856 1.00 45.44 100 VAL B N 1
ATOM 1603 C CA . VAL B 1 100 ? -22.748 -62.984 -0.778 1.00 42.73 100 VAL B CA 1
ATOM 1604 C C . VAL B 1 100 ? -23.433 -61.633 -0.954 1.00 41.15 100 VAL B C 1
ATOM 1605 O O . VAL B 1 100 ? -23.782 -60.973 0.037 1.00 35.64 100 VAL B O 1
ATOM 1609 N N . GLY B 1 101 ? -23.610 -61.205 -2.201 1.00 38.75 101 GLY B N 1
ATOM 1610 C CA . GLY B 1 101 ? -24.115 -59.871 -2.441 1.00 17.62 101 GLY B CA 1
ATOM 1611 C C . GLY B 1 101 ? -24.706 -59.602 -3.803 1.00 35.08 101 GLY B C 1
ATOM 1612 O O . GLY B 1 101 ? -24.268 -60.137 -4.817 1.00 40.99 101 GLY B O 1
ATOM 1613 N N . ILE B 1 102 ? -25.711 -58.740 -3.808 1.00 32.40 102 ILE B N 1
ATOM 1614 C CA . ILE B 1 102 ? -26.306 -58.239 -5.028 1.00 29.90 102 ILE B CA 1
ATOM 1615 C C . ILE B 1 102 ? -26.148 -56.728 -4.953 1.00 37.73 102 ILE B C 1
ATOM 1616 O O . ILE B 1 102 ? -26.264 -56.154 -3.860 1.00 31.51 102 ILE B O 1
ATOM 1621 N N . ASP B 1 103 ? -25.842 -56.100 -6.087 1.00 41.72 103 ASP B N 1
ATOM 1622 C CA . ASP B 1 103 ? -25.809 -54.654 -6.255 1.00 29.41 103 ASP B CA 1
ATOM 1623 C C . ASP B 1 103 ? -26.398 -54.107 -7.534 1.00 36.91 103 ASP B C 1
ATOM 1624 O O . ASP B 1 103 ? -26.321 -54.682 -8.579 1.00 41.31 103 ASP B O 1
ATOM 1629 N N . ASN B 1 104 ? -27.001 -52.955 -7.448 1.00 48.97 104 ASN B N 1
ATOM 1630 C CA . ASN B 1 104 ? -27.399 -52.281 -8.655 1.00 49.36 104 ASN B CA 1
ATOM 1631 C C . ASN B 1 104 ? -28.205 -53.223 -9.511 1.00 46.48 104 ASN B C 1
ATOM 1632 O O . ASN B 1 104 ? -28.090 -53.221 -10.728 1.00 61.49 104 ASN B O 1
ATOM 1637 N N . ALA B 1 105 ? -29.040 -54.032 -8.885 1.00 42.60 105 ALA B N 1
ATOM 1638 C CA . ALA B 1 105 ? -29.950 -54.861 -9.657 1.00 37.57 105 ALA B CA 1
ATOM 1639 C C . ALA B 1 105 ? -31.140 -54.026 -10.106 1.00 33.64 105 ALA B C 1
ATOM 1640 O O . ALA B 1 105 ? -31.820 -53.430 -9.272 1.00 33.95 105 ALA B O 1
ATOM 1642 N N . ARG B 1 106 ? -31.400 -53.970 -11.410 1.00 32.79 106 ARG B N 1
ATOM 1643 C CA . ARG B 1 106 ? -32.654 -53.370 -11.892 1.00 33.70 106 ARG B CA 1
ATOM 1644 C C . ARG B 1 106 ? -33.416 -54.367 -12.793 1.00 45.60 106 ARG B C 1
ATOM 1645 O O . ARG B 1 106 ? -32.813 -55.078 -13.607 1.00 46.30 106 ARG B O 1
ATOM 1647 N N . PHE B 1 107 ? -34.739 -54.424 -12.617 1.00 45.79 107 PHE B N 1
ATOM 1648 C CA . PHE B 1 107 ? -35.633 -55.286 -13.405 1.00 35.79 107 PHE B CA 1
ATOM 1649 C C . PHE B 1 107 ? -36.407 -54.387 -14.384 1.00 39.13 107 PHE B C 1
ATOM 1650 O O . PHE B 1 107 ? -37.271 -53.592 -13.980 1.00 39.45 107 PHE B O 1
ATOM 1658 N N . LYS B 1 108 ? -36.105 -54.495 -15.666 1.00 36.88 108 LYS B N 1
ATOM 1659 C CA . LYS B 1 108 ? -36.775 -53.678 -16.660 1.00 32.36 108 LYS B CA 1
ATOM 1660 C C . LYS B 1 108 ? -37.939 -54.324 -17.332 1.00 28.92 108 LYS B C 1
ATOM 1661 O O . LYS B 1 108 ? -38.878 -53.686 -17.697 1.00 35.50 108 LYS B O 1
ATOM 1667 N N . ARG B 1 109 ? -37.894 -55.614 -17.479 1.00 31.55 109 ARG B N 1
ATOM 1668 C CA . ARG B 1 109 ? -38.990 -56.322 -18.179 1.00 34.97 109 ARG B CA 1
ATOM 1669 C C . ARG B 1 109 ? -39.580 -57.495 -17.391 1.00 32.06 109 ARG B C 1
ATOM 1670 O O . ARG B 1 109 ? -38.852 -58.211 -16.686 1.00 35.11 109 ARG B O 1
ATOM 1678 N N . VAL B 1 110 ? -40.902 -57.662 -17.493 1.00 21.95 110 VAL B N 1
ATOM 1679 C CA . VAL B 1 110 ? -41.596 -58.827 -16.941 1.00 22.38 110 VAL B CA 1
ATOM 1680 C C . VAL B 1 110 ? -41.241 -60.007 -17.813 1.00 32.89 110 VAL B C 1
ATOM 1681 O O . VAL B 1 110 ? -41.477 -59.952 -19.002 1.00 25.59 110 VAL B O 1
ATOM 1683 N N . VAL B 1 111 ? -40.683 -61.067 -17.220 1.00 42.60 111 VAL B N 1
ATOM 1684 C CA . VAL B 1 111 ? -40.381 -62.317 -17.929 1.00 25.59 111 VAL B CA 1
ATOM 1685 C C . VAL B 1 111 ? -41.546 -63.322 -17.824 1.00 17.82 111 VAL B C 1
ATOM 1686 O O . VAL B 1 111 ? -42.022 -63.577 -16.741 1.00 25.67 111 VAL B O 1
ATOM 1690 N N . GLU B 1 112 ? -41.976 -63.917 -18.934 1.00 23.82 112 GLU B N 1
ATOM 1691 C CA . GLU B 1 112 ? -43.157 -64.780 -18.949 1.00 18.86 112 GLU B CA 1
ATOM 1692 C C . GLU B 1 112 ? -42.899 -66.157 -19.561 1.00 25.32 112 GLU B C 1
ATOM 1693 O O . GLU B 1 112 ? -41.892 -66.374 -20.208 1.00 22.06 112 GLU B O 1
ATOM 1699 N N . PRO B 1 113 ? -43.829 -67.101 -19.361 1.00 36.23 113 PRO B N 1
ATOM 1700 C CA . PRO B 1 113 ? -43.808 -68.425 -19.994 1.00 27.86 113 PRO B CA 1
ATOM 1701 C C . PRO B 1 113 ? -43.627 -68.341 -21.517 1.00 25.80 113 PRO B C 1
ATOM 1702 O O . PRO B 1 113 ? -44.317 -67.585 -22.184 1.00 17.82 113 PRO B O 1
ATOM 1706 N N . GLY B 1 114 ? -42.725 -69.130 -22.075 1.00 23.68 114 GLY B N 1
ATOM 1707 C CA . GLY B 1 114 ? -42.403 -68.954 -23.472 1.00 35.80 114 GLY B CA 1
ATOM 1708 C C . GLY B 1 114 ? -41.097 -68.206 -23.701 1.00 26.93 114 GLY B C 1
ATOM 1709 O O . GLY B 1 114 ? -40.422 -68.517 -24.630 1.00 23.42 114 GLY B O 1
ATOM 1710 N N . ASP B 1 115 ? -40.742 -67.239 -22.864 1.00 20.52 115 ASP B N 1
ATOM 1711 C CA . ASP B 1 115 ? -39.429 -66.616 -22.954 1.00 7.00 115 ASP B CA 1
ATOM 1712 C C . ASP B 1 115 ? -38.287 -67.615 -22.849 1.00 11.88 115 ASP B C 1
ATOM 1713 O O . ASP B 1 115 ? -38.359 -68.582 -22.127 1.00 30.31 115 ASP B O 1
ATOM 1718 N N . GLN B 1 116 ? -37.253 -67.374 -23.639 1.00 35.27 116 GLN B N 1
ATOM 1719 C CA . GLN B 1 116 ? -36.004 -68.068 -23.463 1.00 30.75 116 GLN B CA 1
ATOM 1720 C C . GLN B 1 116 ? -35.162 -67.022 -22.778 1.00 32.70 116 GLN B C 1
ATOM 1721 O O . GLN B 1 116 ? -34.888 -65.964 -23.345 1.00 35.99 116 GLN B O 1
ATOM 1723 N N . LEU B 1 117 ? -34.756 -67.306 -21.550 1.00 35.61 117 LEU B N 1
ATOM 1724 C CA . LEU B 1 117 ? -34.059 -66.316 -20.778 1.00 25.92 117 LEU B CA 1
ATOM 1725 C C . LEU B 1 117 ? -32.586 -66.536 -21.048 1.00 29.95 117 LEU B C 1
ATOM 1726 O O . LEU B 1 117 ? -32.033 -67.569 -20.666 1.00 34.89 117 LEU B O 1
ATOM 1731 N N . ILE B 1 118 ? -31.957 -65.575 -21.729 1.00 32.66 118 ILE B N 1
ATOM 1732 C CA . ILE B 1 118 ? -30.523 -65.653 -21.996 1.00 29.89 118 ILE B CA 1
ATOM 1733 C C . ILE B 1 118 ? -29.757 -65.016 -20.885 1.00 26.70 118 ILE B C 1
ATOM 1734 O O . ILE B 1 118 ? -29.922 -63.831 -20.613 1.00 36.82 118 ILE B O 1
ATOM 1739 N N . LEU B 1 119 ? -28.904 -65.820 -20.264 1.00 23.77 119 LEU B N 1
ATOM 1740 C CA . LEU B 1 119 ? -28.186 -65.435 -19.058 1.00 28.17 119 LEU B CA 1
ATOM 1741 C C . LEU B 1 119 ? -26.760 -65.084 -19.396 1.00 30.54 119 LEU B C 1
ATOM 1742 O O . LEU B 1 119 ? -25.933 -65.978 -19.585 1.00 28.65 119 LEU B O 1
ATOM 1747 N N . ASN B 1 120 ? -26.474 -63.782 -19.455 1.00 36.81 120 ASN B N 1
ATOM 1748 C CA . ASN B 1 120 ? -25.112 -63.278 -19.667 1.00 35.72 120 ASN B CA 1
ATOM 1749 C C . ASN B 1 120 ? -24.433 -62.896 -18.340 1.00 33.74 120 ASN B C 1
ATOM 1750 O O . ASN B 1 120 ? -25.003 -62.145 -17.516 1.00 31.17 120 ASN B O 1
ATOM 1755 N N . VAL B 1 121 ? -23.218 -63.418 -18.135 1.00 23.34 121 VAL B N 1
ATOM 1756 C CA . VAL B 1 121 ? -22.446 -63.140 -16.916 1.00 30.44 121 VAL B CA 1
ATOM 1757 C C . VAL B 1 121 ? -20.939 -62.970 -17.217 1.00 41.16 121 VAL B C 1
ATOM 1758 O O . VAL B 1 121 ? -20.286 -63.917 -17.675 1.00 31.14 121 VAL B O 1
ATOM 1762 N N . THR B 1 122 ? -20.406 -61.768 -16.947 1.00 54.22 122 THR B N 1
ATOM 1763 C CA . THR B 1 122 ? -18.972 -61.459 -17.117 1.00 57.87 122 THR B CA 1
ATOM 1764 C C . THR B 1 122 ? -18.282 -61.363 -15.738 1.00 45.69 122 THR B C 1
ATOM 1765 O O . THR B 1 122 ? -18.862 -60.884 -14.769 1.00 53.35 122 THR B O 1
ATOM 1767 N N . PHE B 1 123 ? -17.052 -61.851 -15.648 1.00 43.00 123 PHE B N 1
ATOM 1768 C CA . PHE B 1 123 ? -16.249 -61.753 -14.427 1.00 46.67 123 PHE B CA 1
ATOM 1769 C C . PHE B 1 123 ? -15.637 -60.348 -14.329 1.00 54.99 123 PHE B C 1
ATOM 1770 O O . PHE B 1 123 ? -14.974 -59.921 -15.250 1.00 46.90 123 PHE B O 1
ATOM 1778 N N . GLU B 1 124 ? -15.853 -59.631 -13.224 1.00 68.65 124 GLU B N 1
ATOM 1779 C CA . GLU B 1 124 ? -15.442 -58.226 -13.139 1.00 63.79 124 GLU B CA 1
ATOM 1780 C C . GLU B 1 124 ? -14.337 -57.937 -12.076 1.00 77.78 124 GLU B C 1
ATOM 1781 O O . GLU B 1 124 ? -13.719 -56.881 -12.110 1.00 83.26 124 GLU B O 1
ATOM 1783 N N . ARG B 1 125 ? -14.077 -58.863 -11.152 1.00 73.07 125 ARG B N 1
ATOM 1784 C CA . ARG B 1 125 ? -12.942 -58.734 -10.218 1.00 56.10 125 ARG B CA 1
ATOM 1785 C C . ARG B 1 125 ? -12.916 -59.894 -9.208 1.00 56.17 125 ARG B C 1
ATOM 1786 O O . ARG B 1 125 ? -13.892 -60.615 -9.084 1.00 66.22 125 ARG B O 1
ATOM 1788 N N . TYR B 1 126 ? -11.819 -60.096 -8.484 1.00 71.16 126 TYR B N 1
ATOM 1789 C CA . TYR B 1 126 ? -11.809 -61.126 -7.431 1.00 67.91 126 TYR B CA 1
ATOM 1790 C C . TYR B 1 126 ? -10.776 -60.870 -6.332 1.00 62.04 126 TYR B C 1
ATOM 1791 O O . TYR B 1 126 ? -10.589 -61.712 -5.453 1.00 59.11 126 TYR B O 1
ATOM 1793 N N . TRP B 1 131 ? -15.174 -63.005 -5.475 1.00 69.83 131 TRP B N 1
ATOM 1794 C CA . TRP B 1 131 ? -15.623 -63.135 -6.855 1.00 55.54 131 TRP B CA 1
ATOM 1795 C C . TRP B 1 131 ? -16.814 -62.212 -7.114 1.00 55.70 131 TRP B C 1
ATOM 1796 O O . TRP B 1 131 ? -17.909 -62.461 -6.614 1.00 55.69 131 TRP B O 1
ATOM 1798 N N . LYS B 1 132 ? -16.581 -61.139 -7.878 1.00 51.81 132 LYS B N 1
ATOM 1799 C CA . LYS B 1 132 ? -17.637 -60.209 -8.323 1.00 39.65 132 LYS B CA 1
ATOM 1800 C C . LYS B 1 132 ? -17.957 -60.449 -9.810 1.00 44.33 132 LYS B C 1
ATOM 1801 O O . LYS B 1 132 ? -17.082 -60.890 -10.572 1.00 44.48 132 LYS B O 1
ATOM 1803 N N . PHE B 1 133 ? -19.203 -60.175 -10.216 1.00 40.53 133 PHE B N 1
ATOM 1804 C CA . PHE B 1 133 ? -19.642 -60.392 -11.603 1.00 39.45 133 PHE B CA 1
ATOM 1805 C C . PHE B 1 133 ? -20.602 -59.305 -12.018 1.00 36.55 133 PHE B C 1
ATOM 1806 O O . PHE B 1 133 ? -21.339 -58.795 -11.196 1.00 40.14 133 PHE B O 1
ATOM 1814 N N . LYS B 1 134 ? -20.600 -58.953 -13.296 1.00 36.02 134 LYS B N 1
ATOM 1815 C CA . LYS B 1 134 ? -21.689 -58.174 -13.854 1.00 39.47 134 LYS B CA 1
ATOM 1816 C C . LYS B 1 134 ? -22.602 -59.154 -14.603 1.00 38.51 134 LYS B C 1
ATOM 1817 O O . LYS B 1 134 ? -22.126 -60.066 -15.274 1.00 33.63 134 LYS B O 1
ATOM 1819 N N . ALA B 1 135 ? -23.914 -58.973 -14.463 1.00 40.07 135 ALA B N 1
ATOM 1820 C CA . ALA B 1 135 ? -24.887 -59.925 -14.984 1.00 35.53 135 ALA B CA 1
ATOM 1821 C C . ALA B 1 135 ? -26.022 -59.229 -15.676 1.00 33.01 135 ALA B C 1
ATOM 1822 O O . ALA B 1 135 ? -26.554 -58.245 -15.180 1.00 45.03 135 ALA B O 1
ATOM 1824 N N . VAL B 1 136 ? -26.407 -59.773 -16.820 1.00 27.83 136 VAL B N 1
ATOM 1825 C CA . VAL B 1 136 ? -27.511 -59.237 -17.595 1.00 34.35 136 VAL B CA 1
ATOM 1826 C C . VAL B 1 136 ? -28.308 -60.407 -18.150 1.00 36.76 136 VAL B C 1
ATOM 1827 O O . VAL B 1 136 ? -27.766 -61.270 -18.829 1.00 39.09 136 VAL B O 1
ATOM 1831 N N . ALA B 1 137 ? -29.595 -60.426 -17.853 1.00 23.90 137 ALA B N 1
ATOM 1832 C CA . ALA B 1 137 ? -30.459 -61.459 -18.324 1.00 27.18 137 ALA B CA 1
ATOM 1833 C C . ALA B 1 137 ? -31.244 -60.784 -19.400 1.00 36.50 137 ALA B C 1
ATOM 1834 O O . ALA B 1 137 ? -31.911 -59.760 -19.137 1.00 29.08 137 ALA B O 1
ATOM 1836 N N . GLU B 1 138 ? -31.169 -61.366 -20.599 1.00 37.49 138 GLU B N 1
ATOM 1837 C CA . GLU B 1 138 ? -31.818 -60.814 -21.768 1.00 32.16 138 GLU B CA 1
ATOM 1838 C C . GLU B 1 138 ? -32.933 -61.768 -22.192 1.00 32.23 138 GLU B C 1
ATOM 1839 O O . GLU B 1 138 ? -32.785 -62.983 -22.055 1.00 34.12 138 GLU B O 1
ATOM 1841 N N . VAL B 1 139 ? -34.051 -61.208 -22.663 1.00 34.84 139 VAL B N 1
ATOM 1842 C CA . VAL B 1 139 ? -35.087 -61.961 -23.390 1.00 21.05 139 VAL B CA 1
ATOM 1843 C C . VAL B 1 139 ? -35.411 -61.331 -24.762 1.00 26.62 139 VAL B C 1
ATOM 1844 O O . VAL B 1 139 ? -35.796 -60.156 -24.854 1.00 30.60 139 VAL B O 1
ATOM 1848 N N . ASP B 1 140 ? -35.311 -62.119 -25.825 1.00 36.77 140 ASP B N 1
ATOM 1849 C CA . ASP B 1 140 ? -35.526 -61.582 -27.169 1.00 31.86 140 ASP B CA 1
ATOM 1850 C C . ASP B 1 140 ? -34.650 -60.343 -27.422 1.00 38.75 140 ASP B C 1
ATOM 1851 O O . ASP B 1 140 ? -35.095 -59.391 -28.071 1.00 33.08 140 ASP B O 1
ATOM 1856 N N . GLY B 1 141 ? -33.424 -60.351 -26.881 1.00 40.30 141 GLY B N 1
ATOM 1857 C CA . GLY B 1 141 ? -32.449 -59.290 -27.120 1.00 24.34 141 GLY B CA 1
ATOM 1858 C C . GLY B 1 141 ? -32.653 -58.003 -26.325 1.00 37.32 141 GLY B C 1
ATOM 1859 O O . GLY B 1 141 ? -31.758 -57.150 -26.248 1.00 36.37 141 GLY B O 1
ATOM 1860 N N . LYS B 1 142 ? -33.828 -57.852 -25.726 1.00 42.81 142 LYS B N 1
ATOM 1861 C CA . LYS B 1 142 ? -34.043 -56.774 -24.766 1.00 42.05 142 LYS B CA 1
ATOM 1862 C C . LYS B 1 142 ? -33.479 -57.227 -23.416 1.00 45.47 142 LYS B C 1
ATOM 1863 O O . LYS B 1 142 ? -33.341 -58.433 -23.186 1.00 56.16 142 LYS B O 1
ATOM 1869 N N . VAL B 1 143 ? -33.088 -56.280 -22.559 1.00 45.38 143 VAL B N 1
ATOM 1870 C CA . VAL B 1 143 ? -32.620 -56.597 -21.195 1.00 37.68 143 VAL B CA 1
ATOM 1871 C C . VAL B 1 143 ? -33.805 -56.793 -20.258 1.00 38.53 143 VAL B C 1
ATOM 1872 O O . VAL B 1 143 ? -34.689 -55.943 -20.195 1.00 38.63 143 VAL B O 1
ATOM 1876 N N . ALA B 1 144 ? -33.839 -57.922 -19.551 1.00 48.98 144 ALA B N 1
ATOM 1877 C CA . ALA B 1 144 ? -34.972 -58.229 -18.669 1.00 44.49 144 ALA B CA 1
ATOM 1878 C C . ALA B 1 144 ? -34.651 -57.724 -17.273 1.00 37.52 144 ALA B C 1
ATOM 1879 O O . ALA B 1 144 ? -35.529 -57.191 -16.580 1.00 25.76 144 ALA B O 1
ATOM 1881 N N . ALA B 1 145 ? -33.378 -57.873 -16.900 1.00 25.26 145 ALA B N 1
ATOM 1882 C CA . ALA B 1 145 ? -32.888 -57.486 -15.597 1.00 29.22 145 ALA B CA 1
ATOM 1883 C C . ALA B 1 145 ? -31.376 -57.528 -15.654 1.00 31.15 145 ALA B C 1
ATOM 1884 O O . ALA B 1 145 ? -30.815 -58.211 -16.522 1.00 26.35 145 ALA B O 1
ATOM 1886 N N . GLU B 1 146 ? -30.735 -56.799 -14.729 1.00 32.74 146 GLU B N 1
ATOM 1887 C CA . GLU B 1 146 ? -29.277 -56.723 -14.613 1.00 26.83 146 GLU B CA 1
ATOM 1888 C C . GLU B 1 146 ? -28.850 -56.552 -13.158 1.00 31.31 146 GLU B C 1
ATOM 1889 O O . GLU B 1 146 ? -29.583 -55.956 -12.344 1.00 24.02 146 GLU B O 1
ATOM 1895 N N . ALA B 1 147 ? -27.656 -57.033 -12.828 1.00 16.56 147 ALA B N 1
ATOM 1896 C CA . ALA B 1 147 ? -27.239 -56.998 -11.451 1.00 27.45 147 ALA B CA 1
ATOM 1897 C C . ALA B 1 147 ? -25.772 -57.363 -11.262 1.00 39.38 147 ALA B C 1
ATOM 1898 O O . ALA B 1 147 ? -25.176 -58.089 -12.061 1.00 36.42 147 ALA B O 1
ATOM 1900 N N . GLU B 1 148 ? -25.188 -56.832 -10.196 1.00 39.30 148 GLU B N 1
ATOM 1901 C CA . GLU B 1 148 ? -23.844 -57.205 -9.832 1.00 44.67 148 GLU B CA 1
ATOM 1902 C C . GLU B 1 148 ? -23.984 -58.268 -8.771 1.00 41.83 148 GLU B C 1
ATOM 1903 O O . GLU B 1 148 ? -24.856 -58.158 -7.931 1.00 44.68 148 GLU B O 1
ATOM 1909 N N . LEU B 1 149 ? -23.136 -59.292 -8.828 1.00 33.03 149 LEU B N 1
ATOM 1910 C CA . LEU B 1 149 ? -23.245 -60.452 -7.959 1.00 39.93 149 LEU B CA 1
ATOM 1911 C C . LEU B 1 149 ? -21.903 -60.730 -7.284 1.00 40.67 149 LEU B C 1
ATOM 1912 O O . LEU B 1 149 ? -20.864 -60.633 -7.921 1.00 47.13 149 LEU B O 1
ATOM 1917 N N . MET B 1 150 ? -21.924 -61.088 -6.003 1.00 38.18 150 MET B N 1
ATOM 1918 C CA . MET B 1 150 ? -20.687 -61.403 -5.290 1.00 39.87 150 MET B CA 1
ATOM 1919 C C . MET B 1 150 ? -20.724 -62.785 -4.587 1.00 53.28 150 MET B C 1
ATOM 1920 O O . MET B 1 150 ? -21.762 -63.183 -4.052 1.00 47.98 150 MET B O 1
ATOM 1925 N N . CYS B 1 151 ? -19.606 -63.521 -4.607 1.00 62.38 151 CYS B N 1
ATOM 1926 C CA . CYS B 1 151 ? -19.554 -64.860 -3.996 1.00 54.81 151 CYS B CA 1
ATOM 1927 C C . CYS B 1 151 ? -18.221 -65.088 -3.297 1.00 58.44 151 CYS B C 1
ATOM 1928 O O . CYS B 1 151 ? -17.309 -64.261 -3.425 1.00 60.70 151 CYS B O 1
ATOM 1931 N N . ASN C 1 12 ? -22.317 6.619 26.595 1.00 38.42 12 ASN C N 1
ATOM 1932 C CA . ASN C 1 12 ? -22.469 5.305 27.261 1.00 48.93 12 ASN C CA 1
ATOM 1933 C C . ASN C 1 12 ? -23.630 5.124 28.297 1.00 53.68 12 ASN C C 1
ATOM 1934 O O . ASN C 1 12 ? -23.824 5.954 29.219 1.00 50.07 12 ASN C O 1
ATOM 1939 N N . PHE C 1 13 ? -24.359 4.002 28.151 1.00 43.07 13 PHE C N 1
ATOM 1940 C CA . PHE C 1 13 ? -25.486 3.669 29.033 1.00 28.98 13 PHE C CA 1
ATOM 1941 C C . PHE C 1 13 ? -25.743 2.168 29.295 1.00 30.96 13 PHE C C 1
ATOM 1942 O O . PHE C 1 13 ? -25.156 1.267 28.669 1.00 23.76 13 PHE C O 1
ATOM 1950 N N . ASP C 1 14 ? -26.637 1.917 30.245 1.00 21.39 14 ASP C N 1
ATOM 1951 C CA . ASP C 1 14 ? -26.731 0.615 30.871 1.00 6.57 14 ASP C CA 1
ATOM 1952 C C . ASP C 1 14 ? -28.015 -0.149 30.482 1.00 18.99 14 ASP C C 1
ATOM 1953 O O . ASP C 1 14 ? -28.834 0.361 29.732 1.00 24.13 14 ASP C O 1
ATOM 1958 N N . ILE C 1 15 ? -28.165 -1.372 30.995 1.00 21.36 15 ILE C N 1
ATOM 1959 C CA . ILE C 1 15 ? -29.312 -2.228 30.705 1.00 19.36 15 ILE C CA 1
ATOM 1960 C C . ILE C 1 15 ? -30.660 -1.543 30.966 1.00 18.19 15 ILE C C 1
ATOM 1961 O O . ILE C 1 15 ? -31.629 -1.735 30.218 1.00 12.31 15 ILE C O 1
ATOM 1966 N N . HIS C 1 16 ? -30.707 -0.709 31.997 1.00 20.00 16 HIS C N 1
ATOM 1967 C CA . HIS C 1 16 ? -31.934 0.002 32.353 1.00 15.63 16 HIS C CA 1
ATOM 1968 C C . HIS C 1 16 ? -32.406 0.950 31.273 1.00 18.95 16 HIS C C 1
ATOM 1969 O O . HIS C 1 16 ? -33.613 1.006 30.940 1.00 17.67 16 HIS C O 1
ATOM 1976 N N . LYS C 1 17 ? -31.440 1.636 30.672 1.00 11.58 17 LYS C N 1
ATOM 1977 C CA . LYS C 1 17 ? -31.705 2.532 29.544 1.00 17.09 17 LYS C CA 1
ATOM 1978 C C . LYS C 1 17 ? -32.066 1.691 28.305 1.00 28.07 17 LYS C C 1
ATOM 1979 O O . LYS C 1 17 ? -33.064 1.968 27.636 1.00 25.80 17 LYS C O 1
ATOM 1985 N N . ILE C 1 18 ? -31.283 0.642 28.036 1.00 20.63 18 ILE C N 1
ATOM 1986 C CA . ILE C 1 18 ? -31.584 -0.259 26.937 1.00 19.89 18 ILE C CA 1
ATOM 1987 C C . ILE C 1 18 ? -33.036 -0.699 26.988 1.00 19.02 18 ILE C C 1
ATOM 1988 O O . ILE C 1 18 ? -33.767 -0.670 25.956 1.00 7.11 18 ILE C O 1
ATOM 1993 N N . LEU C 1 19 ? -33.451 -1.113 28.184 1.00 7.51 19 LEU C N 1
ATOM 1994 C CA . LEU C 1 19 ? -34.767 -1.680 28.345 1.00 9.23 19 LEU C CA 1
ATOM 1995 C C . LEU C 1 19 ? -35.821 -0.681 27.898 1.00 20.84 19 LEU C C 1
ATOM 1996 O O . LEU C 1 19 ? -36.861 -1.072 27.410 1.00 32.94 19 LEU C O 1
ATOM 2001 N N . THR C 1 20 ? -35.548 0.609 28.051 1.00 20.41 20 THR C N 1
ATOM 2002 C CA . THR C 1 20 ? -36.495 1.641 27.616 1.00 12.51 20 THR C CA 1
ATOM 2003 C C . THR C 1 20 ? -36.409 1.999 26.132 1.00 18.10 20 THR C C 1
ATOM 2004 O O . THR C 1 20 ? -37.314 2.644 25.639 1.00 17.83 20 THR C O 1
ATOM 2008 N N . LEU C 1 21 ? -35.317 1.655 25.439 1.00 16.28 21 LEU C N 1
ATOM 2009 C CA . LEU C 1 21 ? -35.220 1.905 23.993 1.00 11.11 21 LEU C CA 1
ATOM 2010 C C . LEU C 1 21 ? -35.616 0.713 23.091 1.00 19.81 21 LEU C C 1
ATOM 2011 O O . LEU C 1 21 ? -35.779 0.909 21.896 1.00 24.40 21 LEU C O 1
ATOM 2016 N N . LEU C 1 22 ? -35.763 -0.503 23.646 1.00 26.17 22 LEU C N 1
ATOM 2017 C CA . LEU C 1 22 ? -35.999 -1.717 22.831 1.00 14.08 22 LEU C CA 1
ATOM 2018 C C . LEU C 1 22 ? -37.243 -2.452 23.280 1.00 9.81 22 LEU C C 1
ATOM 2019 O O . LEU C 1 22 ? -37.470 -2.641 24.459 1.00 9.40 22 LEU C O 1
ATOM 2024 N N . PRO C 1 23 ? -38.063 -2.894 22.334 1.00 12.97 23 PRO C N 1
ATOM 2025 C CA . PRO C 1 23 ? -39.214 -3.687 22.764 1.00 5.91 23 PRO C CA 1
ATOM 2026 C C . PRO C 1 23 ? -38.839 -5.128 23.182 1.00 14.32 23 PRO C C 1
ATOM 2027 O O . PRO C 1 23 ? -39.518 -5.754 24.019 1.00 23.26 23 PRO C O 1
ATOM 2031 N N . HIS C 1 24 ? -37.760 -5.633 22.599 1.00 14.45 24 HIS C N 1
ATOM 2032 C CA . HIS C 1 24 ? -37.308 -7.004 22.854 1.00 20.48 24 HIS C CA 1
ATOM 2033 C C . HIS C 1 24 ? -37.114 -7.349 24.360 1.00 17.46 24 HIS C C 1
ATOM 2034 O O . HIS C 1 24 ? -36.519 -6.610 25.165 1.00 5.66 24 HIS C O 1
ATOM 2041 N N . ARG C 1 25 ? -37.585 -8.536 24.689 1.00 11.42 25 ARG C N 1
ATOM 2042 C CA . ARG C 1 25 ? -37.466 -9.080 26.007 1.00 13.62 25 ARG C CA 1
ATOM 2043 C C . ARG C 1 25 ? -37.010 -10.526 25.956 1.00 25.96 25 ARG C C 1
ATOM 2044 O O . ARG C 1 25 ? -36.830 -11.118 24.894 1.00 34.11 25 ARG C O 1
ATOM 2052 N N . TYR C 1 26 ? -36.841 -11.078 27.138 1.00 24.13 26 TYR C N 1
ATOM 2053 C CA . TYR C 1 26 ? -36.359 -12.414 27.301 1.00 14.95 26 TYR C CA 1
ATOM 2054 C C . TYR C 1 26 ? -37.299 -13.394 26.609 1.00 22.88 26 TYR C C 1
ATOM 2055 O O . TYR C 1 26 ? -38.510 -13.337 26.801 1.00 20.19 26 TYR C O 1
ATOM 2064 N N . PRO C 1 27 ? -36.740 -14.373 25.881 1.00 23.83 27 PRO C N 1
ATOM 2065 C CA . PRO C 1 27 ? -35.332 -14.801 25.866 1.00 21.71 27 PRO C CA 1
ATOM 2066 C C . PRO C 1 27 ? -34.574 -14.376 24.626 1.00 15.51 27 PRO C C 1
ATOM 2067 O O . PRO C 1 27 ? -33.742 -15.134 24.117 1.00 19.57 27 PRO C O 1
ATOM 2071 N N . ILE C 1 28 ? -34.875 -13.187 24.139 1.00 12.80 28 ILE C N 1
ATOM 2072 C CA . ILE C 1 28 ? -34.255 -12.690 22.927 1.00 8.74 28 ILE C CA 1
ATOM 2073 C C . ILE C 1 28 ? -33.939 -11.167 22.965 1.00 8.29 28 ILE C C 1
ATOM 2074 O O . ILE C 1 28 ? -33.869 -10.512 21.917 1.00 18.81 28 ILE C O 1
ATOM 2079 N N . LEU C 1 29 ? -33.712 -10.631 24.165 1.00 5.15 29 LEU C N 1
ATOM 2080 C CA . LEU C 1 29 ? -33.014 -9.345 24.339 1.00 5.28 29 LEU C CA 1
ATOM 2081 C C . LEU C 1 29 ? -31.545 -9.670 24.514 1.00 7.90 29 LEU C C 1
ATOM 2082 O O . LEU C 1 29 ? -31.177 -10.295 25.495 1.00 14.01 29 LEU C O 1
ATOM 2087 N N . LEU C 1 30 ? -30.721 -9.271 23.547 1.00 6.94 30 LEU C N 1
ATOM 2088 C CA . LEU C 1 30 ? -29.338 -9.710 23.461 1.00 10.68 30 LEU C CA 1
ATOM 2089 C C . LEU C 1 30 ? -28.324 -8.552 23.425 1.00 18.97 30 LEU C C 1
ATOM 2090 O O . LEU C 1 30 ? -27.300 -8.617 22.748 1.00 19.39 30 LEU C O 1
ATOM 2095 N N . VAL C 1 31 ? -28.598 -7.495 24.172 1.00 11.63 31 VAL C N 1
ATOM 2096 C CA . VAL C 1 31 ? -27.611 -6.455 24.359 1.00 8.42 31 VAL C CA 1
ATOM 2097 C C . VAL C 1 31 ? -27.690 -6.104 25.838 1.00 15.09 31 VAL C C 1
ATOM 2098 O O . VAL C 1 31 ? -28.786 -5.884 26.361 1.00 14.71 31 VAL C O 1
ATOM 2102 N N . ASP C 1 32 ? -26.534 -6.048 26.496 1.00 10.04 32 ASP C N 1
ATOM 2103 C CA . ASP C 1 32 ? -26.480 -5.849 27.948 1.00 23.25 32 ASP C CA 1
ATOM 2104 C C . ASP C 1 32 ? -26.103 -4.451 28.358 1.00 14.78 32 ASP C C 1
ATOM 2105 O O . ASP C 1 32 ? -26.398 -4.048 29.469 1.00 16.58 32 ASP C O 1
ATOM 2110 N N . ARG C 1 33 ? -25.439 -3.729 27.461 1.00 21.32 33 ARG C N 1
ATOM 2111 C CA . ARG C 1 33 ? -24.825 -2.459 27.806 1.00 20.04 33 ARG C CA 1
ATOM 2112 C C . ARG C 1 33 ? -24.299 -1.754 26.550 1.00 21.20 33 ARG C C 1
ATOM 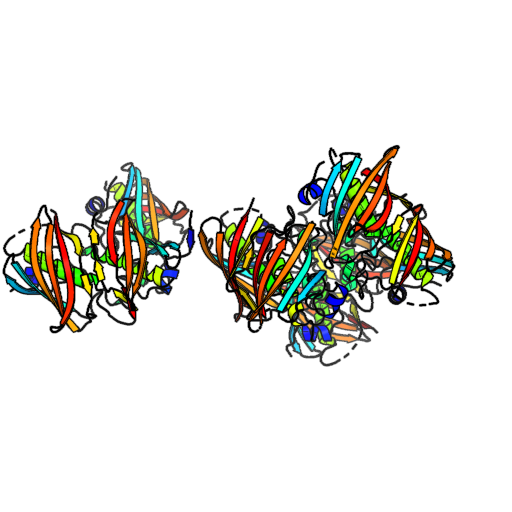2113 O O . ARG C 1 33 ? -23.811 -2.398 25.619 1.00 22.11 33 ARG C O 1
ATOM 2121 N N . VAL C 1 34 ? -24.406 -0.428 26.530 1.00 21.38 34 VAL C N 1
ATOM 2122 C CA . VAL C 1 34 ? -23.800 0.364 25.476 1.00 18.14 34 VAL C CA 1
ATOM 2123 C C . VAL C 1 34 ? -22.528 1.033 26.018 1.00 10.55 34 VAL C C 1
ATOM 2124 O O . VAL C 1 34 ? -22.584 1.783 26.970 1.00 19.22 34 VAL C O 1
ATOM 2128 N N . LEU C 1 35 ? -21.395 0.743 25.382 1.00 17.21 35 LEU C N 1
ATOM 2129 C CA . LEU C 1 35 ? -20.083 1.253 25.767 1.00 19.39 35 LEU C CA 1
ATOM 2130 C C . LEU C 1 35 ? -19.703 2.577 25.103 1.00 27.58 35 LEU C C 1
ATOM 2131 O O . LEU C 1 35 ? -19.028 3.394 25.713 1.00 26.87 35 LEU C O 1
ATOM 2136 N N . GLU C 1 36 ? -20.087 2.754 23.839 1.00 27.04 36 GLU C N 1
ATOM 2137 C CA . GLU C 1 36 ? -19.858 4.005 23.104 1.00 20.35 36 GLU C CA 1
ATOM 2138 C C . GLU C 1 36 ? -20.983 4.238 22.105 1.00 25.09 36 GLU C C 1
ATOM 2139 O O . GLU C 1 36 ? -21.518 3.290 21.520 1.00 30.22 36 GLU C O 1
ATOM 2145 N N . LEU C 1 37 ? -21.346 5.502 21.925 1.00 17.00 37 LEU C N 1
ATOM 2146 C CA . LEU C 1 37 ? -22.383 5.880 20.981 1.00 24.80 37 LEU C CA 1
ATOM 2147 C C . LEU C 1 37 ? -22.067 7.235 20.345 1.00 33.68 37 LEU C C 1
ATOM 2148 O O . LEU C 1 37 ? -22.159 8.247 21.029 1.00 33.70 37 LEU C O 1
ATOM 2153 N N . GLU C 1 38 ? -21.677 7.248 19.066 1.00 28.56 38 GLU C N 1
ATOM 2154 C CA . GLU C 1 38 ? -21.662 8.474 18.247 1.00 23.77 38 GLU C CA 1
ATOM 2155 C C . GLU C 1 38 ? -23.014 8.584 17.556 1.00 28.17 38 GLU C C 1
ATOM 2156 O O . GLU C 1 38 ? -23.200 7.998 16.498 1.00 36.05 38 GLU C O 1
ATOM 2158 N N . PRO C 1 39 ? -23.957 9.350 18.123 1.00 32.03 39 PRO C N 1
ATOM 2159 C CA . PRO C 1 39 ? -25.368 9.271 17.701 1.00 32.20 39 PRO C CA 1
ATOM 2160 C C . PRO C 1 39 ? -25.614 9.252 16.198 1.00 37.16 39 PRO C C 1
ATOM 2161 O O . PRO C 1 39 ? -25.042 10.058 15.457 1.00 36.77 39 PRO C O 1
ATOM 2165 N N . HIS C 1 40 ? -26.476 8.328 15.768 1.00 41.40 40 HIS C N 1
ATOM 2166 C CA . HIS C 1 40 ? -26.904 8.257 14.370 1.00 39.01 40 HIS C CA 1
ATOM 2167 C C . HIS C 1 40 ? -25.757 7.938 13.416 1.00 30.45 40 HIS C C 1
ATOM 2168 O O . HIS C 1 40 ? -25.930 7.923 12.203 1.00 56.14 40 HIS C O 1
ATOM 2175 N N . LYS C 1 41 ? -24.585 7.680 13.964 1.00 23.94 41 LYS C N 1
ATOM 2176 C CA . LYS C 1 41 ? -23.411 7.336 13.171 1.00 27.49 41 LYS C CA 1
ATOM 2177 C C . LYS C 1 41 ? -22.873 5.940 13.583 1.00 34.05 41 LYS C C 1
ATOM 2178 O O . LYS C 1 41 ? -22.676 5.067 12.731 1.00 32.56 41 LYS C O 1
ATOM 2180 N N . SER C 1 42 ? -22.647 5.700 14.876 1.00 29.42 42 SER C N 1
ATOM 2181 C CA . SER C 1 42 ? -22.144 4.386 15.267 1.00 29.30 42 SER C CA 1
ATOM 2182 C C . SER C 1 42 ? -22.263 4.010 16.757 1.00 29.38 42 SER C C 1
ATOM 2183 O O . SER C 1 42 ? -22.518 4.836 17.629 1.00 23.71 42 SER C O 1
ATOM 2186 N N . ILE C 1 43 ? -22.045 2.728 17.028 1.00 21.58 43 ILE C N 1
ATOM 2187 C CA . ILE C 1 43 ? -22.256 2.193 18.348 1.00 17.96 43 ILE C CA 1
ATOM 2188 C C . ILE C 1 43 ? -21.295 1.044 18.660 1.00 22.76 43 ILE C C 1
ATOM 2189 O O . ILE C 1 43 ? -20.818 0.347 17.774 1.00 30.53 43 ILE C O 1
ATOM 2194 N N . LYS C 1 44 ? -20.961 0.921 19.937 1.00 23.15 44 LYS C N 1
ATOM 2195 C CA . LYS C 1 44 ? -20.213 -0.208 20.446 1.00 22.97 44 LYS C CA 1
ATOM 2196 C C . LYS C 1 44 ? -20.997 -0.696 21.648 1.00 21.55 44 LYS C C 1
ATOM 2197 O O . LYS C 1 44 ? -21.069 0.002 22.673 1.00 13.58 44 LYS C O 1
ATOM 2203 N N . ALA C 1 45 ? -21.625 -1.865 21.511 1.00 18.58 45 ALA C N 1
ATOM 2204 C CA . ALA C 1 45 ? -22.372 -2.452 22.626 1.00 21.32 45 ALA C CA 1
ATOM 2205 C C . ALA C 1 45 ? -21.732 -3.739 23.129 1.00 17.38 45 ALA C C 1
ATOM 2206 O O . ALA C 1 45 ? -20.785 -4.257 22.547 1.00 17.85 45 ALA C O 1
ATOM 2208 N N . LEU C 1 46 ? -22.274 -4.243 24.229 1.00 20.35 46 LEU C N 1
ATOM 2209 C CA . LEU C 1 46 ? -21.749 -5.406 24.883 1.00 7.99 46 LEU C CA 1
ATOM 2210 C C . LEU C 1 46 ? -22.859 -6.427 25.031 1.00 20.52 46 LEU C C 1
ATOM 2211 O O . LEU C 1 46 ? -23.951 -6.077 25.491 1.00 15.10 46 LEU C O 1
ATOM 2216 N N . LYS C 1 47 ? -22.576 -7.673 24.635 1.00 11.54 47 LYS C N 1
ATOM 2217 C CA . LYS C 1 47 ? -23.368 -8.838 25.044 1.00 13.46 47 LYS C CA 1
ATOM 2218 C C . LYS C 1 47 ? -22.481 -9.868 25.777 1.00 19.14 47 LYS C C 1
ATOM 2219 O O . LYS C 1 47 ? -21.545 -10.429 25.199 1.00 11.41 47 LYS C O 1
ATOM 2225 N N . ASN C 1 48 ? -22.752 -10.081 27.063 1.00 13.89 48 ASN C N 1
ATOM 2226 C CA . ASN C 1 48 ? -22.046 -11.111 27.811 1.00 18.59 48 ASN C CA 1
ATOM 2227 C C . ASN C 1 48 ? -22.589 -12.491 27.464 1.00 15.62 48 ASN C C 1
ATOM 2228 O O . ASN C 1 48 ? -23.807 -12.711 27.492 1.00 6.69 48 ASN C O 1
ATOM 2233 N N . VAL C 1 49 ? -21.689 -13.420 27.136 1.00 13.63 49 VAL C N 1
ATOM 2234 C CA . VAL C 1 49 ? -22.094 -14.805 26.871 1.00 5.75 49 VAL C CA 1
ATOM 2235 C C . VAL C 1 49 ? -21.862 -15.644 28.161 1.00 23.44 49 VAL C C 1
ATOM 2236 O O . VAL C 1 49 ? -20.755 -15.683 28.729 1.00 18.76 49 VAL C O 1
ATOM 2240 N N . THR C 1 50 ? -22.924 -16.284 28.640 1.00 12.59 50 THR C N 1
ATOM 2241 C CA . THR C 1 50 ? -22.821 -17.146 29.821 1.00 16.49 50 THR C CA 1
ATOM 2242 C C . THR C 1 50 ? -23.538 -18.480 29.578 1.00 15.81 50 THR C C 1
ATOM 2243 O O . THR C 1 50 ? -24.455 -18.559 28.759 1.00 13.72 50 THR C O 1
ATOM 2247 N N . VAL C 1 51 ? -23.120 -19.532 30.279 1.00 16.48 51 VAL C N 1
ATOM 2248 C CA . VAL C 1 51 ? -23.635 -20.874 29.984 1.00 13.12 51 VAL C CA 1
ATOM 2249 C C . VAL C 1 51 ? -25.084 -20.979 30.449 1.00 13.45 51 VAL C C 1
ATOM 2250 O O . VAL C 1 51 ? -25.857 -21.802 29.961 1.00 14.65 51 VAL C O 1
ATOM 2254 N N . ASN C 1 52 ? -25.444 -20.121 31.391 1.00 5.74 52 ASN C N 1
ATOM 2255 C CA . ASN C 1 52 ? -26.805 -20.028 31.880 1.00 15.50 52 ASN C CA 1
ATOM 2256 C C . ASN C 1 52 ? -27.845 -19.329 30.951 1.00 23.19 52 ASN C C 1
ATOM 2257 O O . ASN C 1 52 ? -28.758 -18.635 31.416 1.00 19.12 52 ASN C O 1
ATOM 2262 N N . GLU C 1 53 ? -27.686 -19.475 29.648 1.00 13.81 53 GLU C N 1
ATOM 2263 C CA . GLU C 1 53 ? -28.619 -18.886 28.699 1.00 14.27 53 GLU C CA 1
ATOM 2264 C C . GLU C 1 53 ? -29.458 -20.024 28.125 1.00 6.20 53 GLU C C 1
ATOM 2265 O O . GLU C 1 53 ? -28.946 -21.142 27.929 1.00 13.03 53 GLU C O 1
ATOM 2271 N N . PRO C 1 54 ? -30.757 -19.766 27.868 1.00 11.82 54 PRO C N 1
ATOM 2272 C CA . PRO C 1 54 ? -31.665 -20.847 27.480 1.00 4.19 54 PRO C CA 1
ATOM 2273 C C . PRO C 1 54 ? -31.313 -21.551 26.153 1.00 7.20 54 PRO C C 1
ATOM 2274 O O . PRO C 1 54 ? -31.704 -22.689 25.979 1.00 23.80 54 PRO C O 1
ATOM 2278 N N . PHE C 1 55 ? -30.553 -20.942 25.253 1.00 8.49 55 PHE C N 1
ATOM 2279 C CA . PHE C 1 55 ? -30.263 -21.635 23.999 1.00 3.92 55 PHE C CA 1
ATOM 2280 C C . PHE C 1 55 ? -29.211 -22.706 24.175 1.00 12.23 55 PHE C C 1
ATOM 2281 O O . PHE C 1 55 ? -29.182 -23.658 23.397 1.00 16.79 55 PHE C O 1
ATOM 2289 N N . PHE C 1 56 ? -28.348 -22.569 25.183 1.00 9.39 56 PHE C N 1
ATOM 2290 C CA . PHE C 1 56 ? -27.191 -23.474 25.289 1.00 9.15 56 PHE C CA 1
ATOM 2291 C C . PHE C 1 56 ? -27.563 -24.927 25.548 1.00 3.61 56 PHE C C 1
ATOM 2292 O O . PHE C 1 56 ? -26.888 -25.833 25.102 1.00 22.57 56 PHE C O 1
ATOM 2300 N N . THR C 1 57 ? -28.651 -25.139 26.262 1.00 8.90 57 THR C N 1
ATOM 2301 C CA . THR C 1 57 ? -29.138 -26.479 26.551 1.00 13.95 57 THR C CA 1
ATOM 2302 C C . THR C 1 57 ? -29.344 -27.294 25.236 1.00 15.08 57 THR C C 1
ATOM 2303 O O . THR C 1 57 ? -29.190 -28.517 25.201 1.00 22.60 57 THR C O 1
ATOM 2307 N N . GLY C 1 58 ? -29.635 -26.601 24.144 1.00 14.19 58 GLY C N 1
ATOM 2308 C CA . GLY C 1 58 ? -29.993 -27.256 22.904 1.00 12.39 58 GLY C CA 1
ATOM 2309 C C . GLY C 1 58 ? -28.950 -27.081 21.827 1.00 16.01 58 GLY C C 1
ATOM 2310 O O . GLY C 1 58 ? -29.070 -27.685 20.769 1.00 10.85 58 GLY C O 1
ATOM 2311 N N . HIS C 1 59 ? -27.910 -26.307 22.112 1.00 12.73 59 HIS C N 1
ATOM 2312 C CA . HIS C 1 59 ? -26.960 -25.919 21.085 1.00 12.97 59 HIS C CA 1
ATOM 2313 C C . HIS C 1 59 ? -25.500 -25.855 21.628 1.00 22.50 59 HIS C C 1
ATOM 2314 O O . HIS C 1 59 ? -24.980 -24.771 21.859 1.00 19.63 59 HIS C O 1
ATOM 2321 N N . PHE C 1 60 ? -24.841 -26.995 21.848 1.00 14.45 60 PHE C N 1
ATOM 2322 C CA . PHE C 1 60 ? -25.440 -28.322 21.669 1.00 19.47 60 PHE C CA 1
ATOM 2323 C C . PHE C 1 60 ? -25.385 -29.070 22.984 1.00 17.19 60 PHE C C 1
ATOM 2324 O O . PHE C 1 60 ? -24.592 -28.727 23.864 1.00 14.18 60 PHE C O 1
ATOM 2332 N N . PRO C 1 61 ? -26.219 -30.098 23.135 1.00 21.27 61 PRO C N 1
ATOM 2333 C CA . PRO C 1 61 ? -26.168 -30.861 24.391 1.00 19.61 61 PRO C CA 1
ATOM 2334 C C . PRO C 1 61 ? -24.730 -31.234 24.795 1.00 22.09 61 PRO C C 1
ATOM 2335 O O . PRO C 1 61 ? -24.280 -30.968 25.902 1.00 18.46 61 PRO C O 1
ATOM 2339 N N . LYS C 1 62 ? -23.958 -31.827 23.913 1.00 32.20 62 LYS C N 1
ATOM 2340 C CA . LYS C 1 62 ? -22.628 -32.194 24.372 1.00 51.72 62 LYS C CA 1
ATOM 2341 C C . LYS C 1 62 ? -21.778 -30.946 24.740 1.00 34.75 62 LYS C C 1
ATOM 2342 O O . LYS C 1 62 ? -20.954 -30.999 25.638 1.00 15.70 62 LYS C O 1
ATOM 2344 N N . ARG C 1 63 ? -22.022 -29.827 24.052 1.00 37.49 63 ARG C N 1
ATOM 2345 C CA . ARG C 1 63 ? -21.005 -28.795 23.819 1.00 31.41 63 ARG C CA 1
ATOM 2346 C C . ARG C 1 63 ? -21.666 -27.443 23.459 1.00 25.97 63 ARG C C 1
ATOM 2347 O O . ARG C 1 63 ? -22.315 -27.318 22.416 1.00 11.34 63 ARG C O 1
ATOM 2355 N N . PRO C 1 64 ? -21.528 -26.434 24.337 1.00 24.11 64 PRO C N 1
ATOM 2356 C CA . PRO C 1 64 ? -22.192 -25.140 24.111 1.00 16.84 64 PRO C CA 1
ATOM 2357 C C . PRO C 1 64 ? -21.473 -24.271 23.089 1.00 22.39 64 PRO C C 1
ATOM 2358 O O . PRO C 1 64 ? -20.287 -23.998 23.211 1.00 22.81 64 PRO C O 1
ATOM 2362 N N . VAL C 1 65 ? -22.215 -23.874 22.059 1.00 26.62 65 VAL C N 1
ATOM 2363 C CA . VAL C 1 65 ? -21.712 -23.054 20.981 1.00 23.24 65 VAL C CA 1
ATOM 2364 C C . VAL C 1 65 ? -22.733 -21.952 20.826 1.00 14.36 65 VAL C C 1
ATOM 2365 O O . VAL C 1 65 ? -23.909 -22.234 20.726 1.00 11.62 65 VAL C O 1
ATOM 2369 N N . MET C 1 66 ? -22.334 -20.692 20.836 1.00 11.44 66 MET C N 1
ATOM 2370 C CA . MET C 1 66 ? -23.347 -19.685 20.565 1.00 20.76 66 MET C CA 1
ATOM 2371 C C . MET C 1 66 ? -23.831 -19.768 19.103 1.00 18.86 66 MET C C 1
ATOM 2372 O O . MET C 1 66 ? -23.027 -19.746 18.174 1.00 15.15 66 MET C O 1
ATOM 2377 N N . PRO C 1 67 ? -25.149 -19.846 18.885 1.00 17.52 67 PRO C N 1
ATOM 2378 C CA . PRO C 1 67 ? -25.573 -19.890 17.471 1.00 15.27 67 PRO C CA 1
ATOM 2379 C C . PRO C 1 67 ? -25.179 -18.608 16.723 1.00 16.50 67 PRO C C 1
ATOM 2380 O O . PRO C 1 67 ? -25.384 -17.487 17.232 1.00 9.37 67 PRO C O 1
ATOM 2384 N N . GLY C 1 68 ? -24.588 -18.779 15.543 1.00 12.00 68 GLY C N 1
ATOM 2385 C CA . GLY C 1 68 ? -24.201 -17.655 14.707 1.00 3.94 68 GLY C CA 1
ATOM 2386 C C . GLY C 1 68 ? -25.401 -16.767 14.406 1.00 12.03 68 GLY C C 1
ATOM 2387 O O . GLY C 1 68 ? -25.262 -15.562 14.398 1.00 14.27 68 GLY C O 1
ATOM 2388 N N . VAL C 1 69 ? -26.590 -17.331 14.202 1.00 12.89 69 VAL C N 1
ATOM 2389 C CA . VAL C 1 69 ? -27.759 -16.470 13.993 1.00 18.66 69 VAL C CA 1
ATOM 2390 C C . VAL C 1 69 ? -28.112 -15.588 15.182 1.00 19.80 69 VAL C C 1
ATOM 2391 O O . VAL C 1 69 ? -28.768 -14.577 15.000 1.00 24.06 69 VAL C O 1
ATOM 2395 N N . LEU C 1 70 ? -27.719 -15.967 16.394 1.00 18.91 70 LEU C N 1
ATOM 2396 C CA . LEU C 1 70 ? -27.992 -15.096 17.543 1.00 19.63 70 LEU C CA 1
ATOM 2397 C C . LEU C 1 70 ? -26.935 -13.969 17.679 1.00 13.55 70 LEU C C 1
ATOM 2398 O O . LEU C 1 70 ? -27.195 -12.914 18.260 1.00 6.37 70 LEU C O 1
ATOM 2403 N N . ILE C 1 71 ? -25.758 -14.171 17.101 1.00 14.90 71 ILE C N 1
ATOM 2404 C CA . ILE C 1 71 ? -24.777 -13.102 17.046 1.00 17.99 71 ILE C CA 1
ATOM 2405 C C . ILE C 1 71 ? -25.277 -11.985 16.103 1.00 26.19 71 ILE C C 1
ATOM 2406 O O . ILE C 1 71 ? -25.235 -10.801 16.465 1.00 19.19 71 ILE C O 1
ATOM 2411 N N . ILE C 1 72 ? -25.775 -12.376 14.922 1.00 6.31 72 ILE C N 1
ATOM 2412 C CA . ILE C 1 72 ? -26.412 -11.446 13.991 1.00 14.67 72 ILE C CA 1
ATOM 2413 C C . ILE C 1 72 ? -27.570 -10.698 14.675 1.00 15.80 72 ILE C C 1
ATOM 2414 O O . ILE C 1 72 ? -27.694 -9.474 14.559 1.00 15.21 72 ILE C O 1
ATOM 2419 N N . GLU C 1 73 ? -28.404 -11.437 15.402 1.00 11.53 73 GLU C N 1
ATOM 2420 C CA . GLU C 1 73 ? -29.547 -10.853 16.105 1.00 8.24 73 GLU C CA 1
ATOM 2421 C C . GLU C 1 73 ? -29.067 -9.836 17.122 1.00 8.84 73 GLU C C 1
ATOM 2422 O O . GLU C 1 73 ? -29.658 -8.768 17.256 1.00 13.69 73 GLU C O 1
ATOM 2428 N N . ALA C 1 74 ? -27.985 -10.159 17.832 1.00 13.79 74 ALA C N 1
ATOM 2429 C CA . ALA C 1 74 ? -27.456 -9.230 18.829 1.00 21.29 74 ALA C CA 1
ATOM 2430 C C . ALA C 1 74 ? -26.976 -7.926 18.143 1.00 27.16 74 ALA C C 1
ATOM 2431 O O . ALA C 1 74 ? -27.304 -6.823 18.599 1.00 14.76 74 ALA C O 1
ATOM 2433 N N . LEU C 1 75 ? -26.239 -8.073 17.032 1.00 27.15 75 LEU C N 1
ATOM 2434 C CA . LEU C 1 75 ? -25.797 -6.944 16.212 1.00 13.45 75 LEU C CA 1
ATOM 2435 C C . LEU C 1 75 ? -26.973 -6.095 15.725 1.00 14.29 75 LEU C C 1
ATOM 2436 O O . LEU C 1 75 ? -26.917 -4.867 15.773 1.00 14.48 75 LEU C O 1
ATOM 2441 N N . ALA C 1 76 ? -28.053 -6.735 15.284 1.00 19.69 76 ALA C N 1
ATOM 2442 C CA . ALA C 1 76 ? -29.211 -5.971 14.843 1.00 24.58 76 ALA C CA 1
ATOM 2443 C C . ALA C 1 76 ? -29.879 -5.211 16.004 1.00 16.89 76 ALA C C 1
ATOM 2444 O O . ALA C 1 76 ? -30.535 -4.182 15.795 1.00 16.29 76 ALA C O 1
ATOM 2446 N N . GLN C 1 77 ? -29.732 -5.682 17.232 1.00 14.11 77 GLN C N 1
ATOM 2447 C CA . GLN C 1 77 ? -30.347 -4.929 18.337 1.00 17.00 77 GLN C CA 1
ATOM 2448 C C . GLN C 1 77 ? -29.479 -3.733 18.741 1.00 22.19 77 GLN C C 1
ATOM 2449 O O . GLN C 1 77 ? -29.998 -2.734 19.200 1.00 19.00 77 GLN C O 1
ATOM 2455 N N . ALA C 1 78 ? -28.165 -3.839 18.544 1.00 21.24 78 ALA C N 1
ATOM 2456 C CA . ALA C 1 78 ? -27.264 -2.701 18.639 1.00 17.04 78 ALA C CA 1
ATOM 2457 C C . ALA C 1 78 ? -27.592 -1.700 17.525 1.00 16.48 78 ALA C C 1
ATOM 2458 O O . ALA C 1 78 ? -27.772 -0.524 17.782 1.00 20.36 78 ALA C O 1
ATOM 2460 N N . ALA C 1 79 ? -27.674 -2.159 16.284 1.00 19.39 79 ALA C N 1
ATOM 2461 C CA . ALA C 1 79 ? -28.232 -1.307 15.235 1.00 24.97 79 ALA C CA 1
ATOM 2462 C C . ALA C 1 79 ? -29.534 -0.562 15.664 1.00 20.53 79 ALA C C 1
ATOM 2463 O O . ALA C 1 79 ? -29.683 0.631 15.387 1.00 11.69 79 ALA C O 1
ATOM 2465 N N . ALA C 1 80 ? -30.462 -1.252 16.338 1.00 13.89 80 ALA C N 1
ATOM 2466 C CA . ALA C 1 80 ? -31.732 -0.644 16.732 1.00 9.96 80 ALA C CA 1
ATOM 2467 C C . ALA C 1 80 ? -31.525 0.457 17.783 1.00 20.81 80 ALA C C 1
ATOM 2468 O O . ALA C 1 80 ? -32.115 1.533 17.691 1.00 24.25 80 ALA C O 1
ATOM 2470 N N . LEU C 1 81 ? -30.644 0.212 18.747 1.00 18.14 81 LEU C N 1
ATOM 2471 C CA . LEU C 1 81 ? -30.253 1.246 19.711 1.00 20.53 81 LEU C CA 1
ATOM 2472 C C . LEU C 1 81 ? -29.631 2.495 19.033 1.00 27.49 81 LEU C C 1
ATOM 2473 O O . LEU C 1 81 ? -29.889 3.627 19.447 1.00 24.99 81 LEU C O 1
ATOM 2478 N N . LEU C 1 82 ? -28.813 2.283 18.003 1.00 15.87 82 LEU C N 1
ATOM 2479 C CA . LEU C 1 82 ? -28.197 3.368 17.249 1.00 18.58 82 LEU C CA 1
ATOM 2480 C C . LEU C 1 82 ? -29.286 4.236 16.672 1.00 26.41 82 LEU C C 1
ATOM 2481 O O . LEU C 1 82 ? -29.228 5.457 16.760 1.00 40.53 82 LEU C O 1
ATOM 2486 N N . THR C 1 83 ? -30.305 3.563 16.144 1.00 29.45 83 THR C N 1
ATOM 2487 C CA . THR C 1 83 ? -31.426 4.174 15.450 1.00 31.36 83 THR C CA 1
ATOM 2488 C C . THR C 1 83 ? -32.318 4.936 16.448 1.00 41.45 83 THR C C 1
ATOM 2489 O O . THR C 1 83 ? -32.673 6.098 16.251 1.00 45.61 83 THR C O 1
ATOM 2493 N N . PHE C 1 84 ? -32.653 4.270 17.541 1.00 34.99 84 PHE C N 1
ATOM 2494 C CA . PHE C 1 84 ? -33.663 4.760 18.456 1.00 33.31 84 PHE C CA 1
ATOM 2495 C C . PHE C 1 84 ? -33.101 5.756 19.501 1.00 43.01 84 PHE C C 1
ATOM 2496 O O . PHE C 1 84 ? -33.850 6.569 20.053 1.00 46.19 84 PHE C O 1
ATOM 2504 N N . ALA C 1 85 ? -31.803 5.675 19.792 1.00 42.18 85 ALA C N 1
ATOM 2505 C CA . ALA C 1 85 ? -31.184 6.579 20.756 1.00 50.19 85 ALA C CA 1
ATOM 2506 C C . ALA C 1 85 ? -31.040 7.999 20.177 1.00 63.09 85 ALA C C 1
ATOM 2507 O O . ALA C 1 85 ? -30.901 8.190 18.946 1.00 59.24 85 ALA C O 1
ATOM 2509 N N . GLU C 1 86 ? -31.080 8.970 21.097 1.00 68.20 86 GLU C N 1
ATOM 2510 C CA . GLU C 1 86 ? -31.136 10.412 20.802 1.00 63.72 86 GLU C CA 1
ATOM 2511 C C . GLU C 1 86 ? -32.212 10.723 19.763 1.00 67.84 86 GLU C C 1
ATOM 2512 O O . GLU C 1 86 ? -31.970 11.443 18.793 1.00 67.86 86 GLU C O 1
ATOM 2518 N N . ALA C 1 87 ? -33.406 10.171 20.002 1.00 71.26 87 ALA C N 1
ATOM 2519 C CA . ALA C 1 87 ? -34.537 10.279 19.088 1.00 59.62 87 ALA C CA 1
ATOM 2520 C C . ALA C 1 87 ? -35.830 9.947 19.839 1.00 63.88 87 ALA C C 1
ATOM 2521 O O . ALA C 1 87 ? -36.909 10.473 19.540 1.00 71.13 87 ALA C O 1
ATOM 2523 N N . THR C 1 95 ? -43.656 0.221 18.434 1.00 17.98 95 THR C N 1
ATOM 2524 C CA . THR C 1 95 ? -42.580 0.444 17.448 1.00 44.95 95 THR C CA 1
ATOM 2525 C C . THR C 1 95 ? -41.638 -0.770 17.480 1.00 35.93 95 THR C C 1
ATOM 2526 O O . THR C 1 95 ? -40.880 -0.978 18.413 1.00 28.85 95 THR C O 1
ATOM 2528 N N . LEU C 1 96 ? -41.717 -1.566 16.426 1.00 28.80 96 LEU C N 1
ATOM 2529 C CA . LEU C 1 96 ? -40.995 -2.818 16.310 1.00 29.68 96 LEU C CA 1
ATOM 2530 C C . LEU C 1 96 ? -39.917 -2.780 15.232 1.00 33.41 96 LEU C C 1
ATOM 2531 O O . LEU C 1 96 ? -39.961 -1.973 14.305 1.00 29.05 96 LEU C O 1
ATOM 2536 N N . TYR C 1 97 ? -38.967 -3.698 15.348 1.00 34.79 97 TYR C N 1
ATOM 2537 C CA . TYR C 1 97 ? -37.790 -3.697 14.504 1.00 20.65 97 TYR C CA 1
ATOM 2538 C C . TYR C 1 97 ? -37.722 -5.025 13.743 1.00 26.30 97 TYR C C 1
ATOM 2539 O O . TYR C 1 97 ? -37.864 -6.093 14.358 1.00 20.04 97 TYR C O 1
ATOM 2548 N N . TYR C 1 98 ? -37.526 -4.960 12.414 1.00 23.08 98 TYR C N 1
ATOM 2549 C CA . TYR C 1 98 ? -37.563 -6.155 11.549 1.00 7.73 98 TYR C CA 1
ATOM 2550 C C . TYR C 1 98 ? -36.362 -6.214 10.625 1.00 19.27 98 TYR C C 1
ATOM 2551 O O . TYR C 1 98 ? -35.882 -5.173 10.172 1.00 34.65 98 TYR C O 1
ATOM 2560 N N . PHE C 1 99 ? -35.883 -7.424 10.329 1.00 18.36 99 PHE C N 1
ATOM 2561 C CA . PHE C 1 99 ? -34.836 -7.612 9.316 1.00 9.57 99 PHE C CA 1
ATOM 2562 C C . PHE C 1 99 ? -35.534 -7.577 7.973 1.00 11.45 99 PHE C C 1
ATOM 2563 O O . PHE C 1 99 ? -36.623 -8.140 7.837 1.00 11.84 99 PHE C O 1
ATOM 2571 N N . VAL C 1 100 ? -34.926 -6.894 7.007 1.00 11.48 100 VAL C N 1
ATOM 2572 C CA . VAL C 1 100 ? -35.382 -6.903 5.631 1.00 13.61 100 VAL C CA 1
ATOM 2573 C C . VAL C 1 100 ? -34.297 -7.576 4.780 1.00 12.34 100 VAL C C 1
ATOM 2574 O O . VAL C 1 100 ? -34.596 -8.268 3.805 1.00 16.04 100 VAL C O 1
ATOM 2578 N N . GLY C 1 101 ? -33.040 -7.404 5.163 1.00 6.10 101 GLY C N 1
ATOM 2579 C CA . GLY C 1 101 ? -31.964 -8.151 4.531 1.00 6.71 101 GLY C CA 1
ATOM 2580 C C . GLY C 1 101 ? -30.643 -8.251 5.292 1.00 11.46 101 GLY C C 1
ATOM 2581 O O . GLY C 1 101 ? -30.317 -7.385 6.097 1.00 22.49 101 GLY C O 1
ATOM 2582 N N . ILE C 1 102 ? -29.887 -9.316 5.008 1.00 18.74 102 ILE C N 1
ATOM 2583 C CA . ILE C 1 102 ? -28.545 -9.562 5.566 1.00 22.66 102 ILE C CA 1
ATOM 2584 C C . ILE C 1 102 ? -27.635 -9.916 4.377 1.00 19.14 102 ILE C C 1
ATOM 2585 O O . ILE C 1 102 ? -27.981 -10.777 3.593 1.00 17.84 102 ILE C O 1
ATOM 2590 N N . ASP C 1 103 ? -26.494 -9.250 4.226 1.00 15.49 103 ASP C N 1
ATOM 2591 C CA . ASP C 1 103 ? -25.567 -9.562 3.129 1.00 20.24 103 ASP C CA 1
ATOM 2592 C C . ASP C 1 103 ? -24.146 -9.772 3.658 1.00 21.66 103 ASP C C 1
ATOM 2593 O O . ASP C 1 103 ? -23.768 -9.230 4.685 1.00 15.64 103 ASP C O 1
ATOM 2598 N N . ASN C 1 104 ? -23.347 -10.525 2.918 1.00 22.59 104 ASN C N 1
ATOM 2599 C CA . ASN C 1 104 ? -21.957 -10.756 3.292 1.00 21.70 104 ASN C CA 1
ATOM 2600 C C . ASN C 1 104 ? -21.705 -11.051 4.751 1.00 22.06 104 ASN C C 1
ATOM 2601 O O . ASN C 1 104 ? -20.743 -10.541 5.326 1.00 21.62 104 ASN C O 1
ATOM 2606 N N . ALA C 1 105 ? -22.564 -11.881 5.334 1.00 20.31 105 ALA C N 1
ATOM 2607 C CA . ALA C 1 105 ? -22.405 -12.299 6.714 1.00 20.43 105 ALA C CA 1
ATOM 2608 C C . ALA C 1 105 ? -21.409 -13.449 6.738 1.00 26.43 105 ALA C C 1
ATOM 2609 O O . ALA C 1 105 ? -21.648 -14.507 6.119 1.00 26.56 105 ALA C O 1
ATOM 2611 N N . ARG C 1 106 ? -20.275 -13.226 7.412 1.00 16.78 106 ARG C N 1
ATOM 2612 C CA . ARG C 1 106 ? -19.275 -14.290 7.641 1.00 15.40 106 ARG C CA 1
ATOM 2613 C C . ARG C 1 106 ? -19.070 -14.612 9.163 1.00 24.87 106 ARG C C 1
ATOM 2614 O O . ARG C 1 106 ? -18.984 -13.721 10.021 1.00 26.69 106 ARG C O 1
ATOM 2622 N N . PHE C 1 107 ? -18.997 -15.896 9.494 1.00 23.53 107 PHE C N 1
ATOM 2623 C CA . PHE C 1 107 ? -18.736 -16.312 10.875 1.00 21.57 107 PHE C CA 1
ATOM 2624 C C . PHE C 1 107 ? -17.318 -16.850 10.946 1.00 25.57 107 PHE C C 1
ATOM 2625 O O . PHE C 1 107 ? -17.004 -17.825 10.295 1.00 33.63 107 PHE C O 1
ATOM 2633 N N . LYS C 1 108 ? -16.463 -16.193 11.726 1.00 31.85 108 LYS C N 1
ATOM 2634 C CA . LYS C 1 108 ? -15.022 -16.456 11.721 1.00 25.42 108 LYS C CA 1
ATOM 2635 C C . LYS C 1 108 ? -14.505 -17.211 12.975 1.00 27.41 108 LYS C C 1
ATOM 2636 O O . LYS C 1 108 ? -13.680 -18.105 12.851 1.00 26.85 108 LYS C O 1
ATOM 2638 N N . ARG C 1 109 ? -14.980 -16.838 14.164 1.00 27.93 109 ARG C N 1
ATOM 2639 C CA . ARG C 1 109 ? -14.568 -17.461 15.435 1.00 27.73 109 ARG C CA 1
ATOM 2640 C C . ARG C 1 109 ? -15.816 -18.036 16.128 1.00 33.67 109 ARG C C 1
ATOM 2641 O O . ARG C 1 109 ? -16.862 -17.382 16.155 1.00 34.45 109 ARG C O 1
ATOM 2643 N N . VAL C 1 110 ? -15.732 -19.263 16.650 1.00 20.02 110 VAL C N 1
ATOM 2644 C CA . VAL C 1 110 ? -16.799 -19.796 17.523 1.00 12.16 110 VAL C CA 1
ATOM 2645 C C . VAL C 1 110 ? -16.909 -19.052 18.897 1.00 16.29 110 VAL C C 1
ATOM 2646 O O . VAL C 1 110 ? -15.953 -19.008 19.646 1.00 16.25 110 VAL C O 1
ATOM 2650 N N . VAL C 1 111 ? -18.078 -18.505 19.225 1.00 16.27 111 VAL C N 1
ATOM 2651 C CA . VAL C 1 111 ? -18.303 -17.791 20.496 1.00 13.50 111 VAL C CA 1
ATOM 2652 C C . VAL C 1 111 ? -18.813 -18.747 21.622 1.00 18.87 111 VAL C C 1
ATOM 2653 O O . VAL C 1 111 ? -19.690 -19.603 21.388 1.00 12.33 111 VAL C O 1
ATOM 2657 N N . GLU C 1 112 ? -18.288 -18.571 22.843 1.00 19.39 112 GLU C N 1
ATOM 2658 C CA . GLU C 1 112 ? -18.620 -19.438 23.995 1.00 13.96 112 GLU C CA 1
ATOM 2659 C C . GLU C 1 112 ? -18.904 -18.720 25.301 1.00 21.45 112 GLU C C 1
ATOM 2660 O O . GLU C 1 112 ? -18.458 -17.578 25.488 1.00 22.04 112 GLU C O 1
ATOM 2666 N N . PRO C 1 113 ? -19.577 -19.426 26.241 1.00 11.93 113 PRO C N 1
ATOM 2667 C CA . PRO C 1 113 ? -19.701 -19.017 27.638 1.00 7.94 113 PRO C CA 1
ATOM 2668 C C . PRO C 1 113 ? -18.370 -18.495 28.143 1.00 17.17 113 PRO C C 1
ATOM 2669 O O . PRO C 1 113 ? -17.388 -19.226 27.990 1.00 14.88 113 PRO C O 1
ATOM 2673 N N . GLY C 1 114 ? -18.343 -17.287 28.720 1.00 19.07 114 GLY C N 1
ATOM 2674 C CA . GLY C 1 114 ? -17.102 -16.627 29.112 1.00 10.52 114 GLY C CA 1
ATOM 2675 C C . GLY C 1 114 ? -16.742 -15.406 28.237 1.00 18.85 114 GLY C C 1
ATOM 2676 O O . GLY C 1 114 ? -16.077 -14.481 28.692 1.00 12.14 114 GLY C O 1
ATOM 2677 N N . ASP C 1 115 ? -17.197 -15.389 26.985 1.00 11.41 115 ASP C N 1
ATOM 2678 C CA . ASP C 1 115 ? -16.787 -14.374 26.025 1.00 10.75 115 ASP C CA 1
ATOM 2679 C C . ASP C 1 115 ? -17.591 -13.089 26.206 1.00 14.89 115 ASP C C 1
ATOM 2680 O O . ASP C 1 115 ? -18.794 -13.123 26.461 1.00 18.18 115 ASP C O 1
ATOM 2685 N N . GLN C 1 116 ? -16.932 -11.945 26.092 1.00 10.71 116 GLN C N 1
ATOM 2686 C CA . GLN C 1 116 ? -17.688 -10.723 25.943 1.00 8.79 116 GLN C CA 1
ATOM 2687 C C . GLN C 1 116 ? -17.752 -10.374 24.456 1.00 11.67 116 GLN C C 1
ATOM 2688 O O . GLN C 1 116 ? -16.749 -10.149 23.779 1.00 18.00 116 GLN C O 1
ATOM 2694 N N . LEU C 1 117 ? -18.967 -10.389 23.960 1.00 11.35 117 LEU C N 1
ATOM 2695 C CA . LEU C 1 117 ? -19.235 -10.119 22.583 1.00 16.78 117 LEU C CA 1
ATOM 2696 C C . LEU C 1 117 ? -19.398 -8.600 22.472 1.00 19.33 117 LEU C C 1
ATOM 2697 O O . LEU C 1 117 ? -20.363 -8.027 22.995 1.00 21.28 117 LEU C O 1
ATOM 2702 N N . ILE C 1 118 ? -18.389 -7.964 21.877 1.00 17.05 118 ILE C N 1
ATOM 2703 C CA . ILE C 1 118 ? -18.379 -6.530 21.574 1.00 12.22 118 ILE C CA 1
ATOM 2704 C C . ILE C 1 118 ? -19.012 -6.310 20.197 1.00 18.45 118 ILE C C 1
ATOM 2705 O O . ILE C 1 118 ? -18.527 -6.829 19.161 1.00 8.68 118 ILE C O 1
ATOM 2710 N N . LEU C 1 119 ? -20.099 -5.537 20.209 1.00 17.59 119 LEU C N 1
ATOM 2711 C CA . LEU C 1 119 ? -21.004 -5.382 19.075 1.00 16.80 119 LEU C CA 1
ATOM 2712 C C . LEU C 1 119 ? -20.769 -4.027 18.422 1.00 19.95 119 LEU C C 1
ATOM 2713 O O . LEU C 1 119 ? -21.180 -3.001 18.947 1.00 16.35 119 LEU C O 1
ATOM 2718 N N . ASN C 1 120 ? -20.109 -4.022 17.276 1.00 20.58 120 ASN C N 1
ATOM 2719 C CA . ASN C 1 120 ? -19.812 -2.780 16.572 1.00 15.93 120 ASN C CA 1
ATOM 2720 C C . ASN C 1 120 ? -20.713 -2.567 15.354 1.00 12.78 120 ASN C C 1
ATOM 2721 O O . ASN C 1 120 ? -20.692 -3.338 14.414 1.00 24.42 120 ASN C O 1
ATOM 2726 N N . VAL C 1 121 ? -21.494 -1.503 15.370 1.00 11.98 121 VAL C N 1
ATOM 2727 C CA . VAL C 1 121 ? -22.390 -1.190 14.272 1.00 22.26 121 VAL C CA 1
ATOM 2728 C C . VAL C 1 121 ? -22.172 0.259 13.850 1.00 27.93 121 VAL C C 1
ATOM 2729 O O . VAL C 1 121 ? -22.311 1.213 14.634 1.00 18.86 121 VAL C O 1
ATOM 2733 N N . THR C 1 122 ? -21.833 0.435 12.592 1.00 22.63 122 THR C N 1
ATOM 2734 C CA . THR C 1 122 ? -21.640 1.761 12.099 1.00 26.59 122 THR C CA 1
ATOM 2735 C C . THR C 1 122 ? -22.775 1.938 11.066 1.00 25.95 122 THR C C 1
ATOM 2736 O O . THR C 1 122 ? -23.046 1.034 10.292 1.00 21.32 122 THR C O 1
ATOM 2738 N N . PHE C 1 123 ? -23.461 3.064 11.057 1.00 35.71 123 PHE C N 1
ATOM 2739 C CA . PHE C 1 123 ? -24.588 3.305 10.144 1.00 27.09 123 PHE C CA 1
ATOM 2740 C C . PHE C 1 123 ? -24.190 3.774 8.780 1.00 24.58 123 PHE C C 1
ATOM 2741 O O . PHE C 1 123 ? -23.346 4.565 8.658 1.00 31.00 123 PHE C O 1
ATOM 2749 N N . GLU C 1 124 ? -24.800 3.246 7.746 1.00 22.67 124 GLU C N 1
ATOM 2750 C CA . GLU C 1 124 ? -24.332 3.464 6.409 1.00 22.99 124 GLU C CA 1
ATOM 2751 C C . GLU C 1 124 ? -25.283 4.224 5.472 1.00 27.09 124 GLU C C 1
ATOM 2752 O O . GLU C 1 124 ? -24.874 5.126 4.810 1.00 24.85 124 GLU C O 1
ATOM 2758 N N . ARG C 1 125 ? -26.531 3.784 5.374 1.00 29.80 125 ARG C N 1
ATOM 2759 C CA . ARG C 1 125 ? -27.468 4.431 4.464 1.00 17.74 125 ARG C CA 1
ATOM 2760 C C . ARG C 1 125 ? -28.907 4.324 4.940 1.00 16.49 125 ARG C C 1
ATOM 2761 O O . ARG C 1 125 ? -29.260 3.412 5.687 1.00 17.21 125 ARG C O 1
ATOM 2769 N N . TYR C 1 126 ? -29.741 5.255 4.489 1.00 24.12 126 TYR C N 1
ATOM 2770 C CA . TYR C 1 126 ? -31.175 5.165 4.735 1.00 19.80 126 TYR C CA 1
ATOM 2771 C C . TYR C 1 126 ? -31.943 5.508 3.479 1.00 19.53 126 TYR C C 1
ATOM 2772 O O . TYR C 1 126 ? -31.607 6.465 2.781 1.00 24.71 126 TYR C O 1
ATOM 2781 N N . ILE C 1 127 ? -32.978 4.724 3.202 1.00 17.70 127 ILE C N 1
ATOM 2782 C CA . ILE C 1 127 ? -33.812 4.924 2.031 1.00 11.00 127 ILE C CA 1
ATOM 2783 C C . ILE C 1 127 ? -35.129 4.108 2.026 1.00 23.12 127 ILE C C 1
ATOM 2784 O O . ILE C 1 127 ? -35.145 2.885 2.182 1.00 37.73 127 ILE C O 1
ATOM 2789 N N . ARG C 1 128 ? -36.225 4.828 1.851 1.00 14.63 128 ARG C N 1
ATOM 2790 C CA . ARG C 1 128 ? -37.535 4.254 1.634 1.00 26.76 128 ARG C CA 1
ATOM 2791 C C . ARG C 1 128 ? -37.727 3.165 2.691 1.00 29.35 128 ARG C C 1
ATOM 2792 O O . ARG C 1 128 ? -37.996 1.996 2.388 1.00 43.94 128 ARG C O 1
ATOM 2794 N N . GLY C 1 129 ? -37.549 3.583 3.946 1.00 29.81 129 GLY C N 1
ATOM 2795 C CA . GLY C 1 129 ? -37.825 2.749 5.111 1.00 23.83 129 GLY C CA 1
ATOM 2796 C C . GLY C 1 129 ? -36.686 1.886 5.673 1.00 24.06 129 GLY C C 1
ATOM 2797 O O . GLY C 1 129 ? -36.760 1.427 6.816 1.00 28.77 129 GLY C O 1
ATOM 2798 N N . ILE C 1 130 ? -35.631 1.691 4.889 1.00 13.96 130 ILE C N 1
ATOM 2799 C CA . ILE C 1 130 ? -34.612 0.699 5.155 1.00 9.07 130 ILE C CA 1
ATOM 2800 C C . ILE C 1 130 ? -33.348 1.309 5.679 1.00 18.98 130 ILE C C 1
ATOM 2801 O O . ILE C 1 130 ? -32.707 2.108 4.994 1.00 23.65 130 ILE C O 1
ATOM 2806 N N . TRP C 1 131 ? -32.941 0.898 6.873 1.00 30.96 131 TRP C N 1
ATOM 2807 C CA . TRP C 1 131 ? -31.654 1.317 7.403 1.00 22.00 131 TRP C CA 1
ATOM 2808 C C . TRP C 1 131 ? -30.615 0.282 7.065 1.00 20.71 131 TRP C C 1
ATOM 2809 O O . TRP C 1 131 ? -30.871 -0.920 7.188 1.00 26.81 131 TRP C O 1
ATOM 2820 N N . LYS C 1 132 ? -29.434 0.735 6.665 1.00 14.90 132 LYS C N 1
ATOM 2821 C CA . LYS C 1 132 ? -28.347 -0.192 6.395 1.00 18.18 132 LYS C CA 1
ATOM 2822 C C . LYS C 1 132 ? -27.108 0.092 7.247 1.00 17.28 132 LYS C C 1
ATOM 2823 O O . LYS C 1 132 ? -26.684 1.245 7.354 1.00 20.63 132 LYS C O 1
ATOM 2825 N N . PHE C 1 133 ? -26.521 -0.985 7.794 1.00 18.56 133 PHE C N 1
ATOM 2826 C CA . PHE C 1 133 ? -25.395 -0.933 8.740 1.00 17.55 133 PHE C CA 1
ATOM 2827 C C . PHE C 1 133 ? -24.239 -1.883 8.342 1.00 20.99 133 PHE C C 1
ATOM 2828 O O . PHE C 1 133 ? -24.504 -2.940 7.785 1.00 28.48 133 PHE C O 1
ATOM 2836 N N . LYS C 1 134 ? -22.971 -1.500 8.560 1.00 20.18 134 LYS C N 1
ATOM 2837 C CA . LYS C 1 134 ? -21.864 -2.482 8.571 1.00 23.17 134 LYS C CA 1
ATOM 2838 C C . LYS C 1 134 ? -21.764 -2.903 10.027 1.00 19.31 134 LYS C C 1
ATOM 2839 O O . LYS C 1 134 ? -21.778 -2.051 10.921 1.00 24.98 134 LYS C O 1
ATOM 2841 N N . ALA C 1 135 ? -21.714 -4.211 10.269 1.00 19.50 135 ALA C N 1
ATOM 2842 C CA . ALA C 1 135 ? -21.713 -4.718 11.641 1.00 15.89 135 ALA C CA 1
ATOM 2843 C C . ALA C 1 135 ? -20.585 -5.729 11.886 1.00 17.71 135 ALA C C 1
ATOM 2844 O O . ALA C 1 135 ? -20.294 -6.571 11.035 1.00 25.90 135 ALA C O 1
ATOM 2846 N N . VAL C 1 136 ? -19.936 -5.604 13.045 1.00 21.06 136 VAL C N 1
ATOM 2847 C CA . VAL C 1 136 ? -18.822 -6.475 13.431 1.00 26.17 136 VAL C CA 1
ATOM 2848 C C . VAL C 1 136 ? -18.891 -6.871 14.909 1.00 20.89 136 VAL C C 1
ATOM 2849 O O . VAL C 1 136 ? -18.976 -6.014 15.780 1.00 22.01 136 VAL C O 1
ATOM 2853 N N . ALA C 1 137 ? -18.857 -8.177 15.167 1.00 21.76 137 ALA C N 1
ATOM 2854 C CA . ALA C 1 137 ? -18.835 -8.717 16.523 1.00 21.79 137 ALA C CA 1
ATOM 2855 C C . ALA C 1 137 ? -17.420 -9.233 16.817 1.00 20.74 137 ALA C C 1
ATOM 2856 O O . ALA C 1 137 ? -16.824 -9.992 16.034 1.00 26.72 137 ALA C O 1
ATOM 2858 N N . GLU C 1 138 ? -16.878 -8.793 17.941 1.00 16.18 138 GLU C N 1
ATOM 2859 C CA . GLU C 1 138 ? -15.514 -9.119 18.317 1.00 13.51 138 GLU C CA 1
ATOM 2860 C C . GLU C 1 138 ? -15.492 -9.855 19.636 1.00 28.43 138 GLU C C 1
ATOM 2861 O O . GLU C 1 138 ? -16.248 -9.516 20.555 1.00 24.05 138 GLU C O 1
ATOM 2867 N N . VAL C 1 139 ? -14.613 -10.845 19.736 1.00 26.49 139 VAL C N 1
ATOM 2868 C CA . VAL C 1 139 ? -14.299 -11.468 21.013 1.00 10.49 139 VAL C CA 1
ATOM 2869 C C . VAL C 1 139 ? -12.814 -11.246 21.237 1.00 14.07 139 VAL C C 1
ATOM 2870 O O . VAL C 1 139 ? -11.986 -11.558 20.372 1.00 23.31 139 VAL C O 1
ATOM 2874 N N . ASP C 1 140 ? -12.478 -10.696 22.396 1.00 20.64 140 ASP C N 1
ATOM 2875 C CA . ASP C 1 140 ? -11.083 -10.371 22.722 1.00 28.27 140 ASP C CA 1
ATOM 2876 C C . ASP C 1 140 ? -10.322 -9.787 21.532 1.00 25.85 140 ASP C C 1
ATOM 2877 O O . ASP C 1 140 ? -9.254 -10.265 21.181 1.00 22.57 140 ASP C O 1
ATOM 2882 N N . GLY C 1 141 ? -10.859 -8.767 20.892 1.00 27.75 141 GLY C N 1
ATOM 2883 C CA . GLY C 1 141 ? -10.097 -8.107 19.851 1.00 21.15 141 GLY C CA 1
ATOM 2884 C C . GLY C 1 141 ? -10.107 -8.780 18.494 1.00 24.93 141 GLY C C 1
ATOM 2885 O O . GLY C 1 141 ? -9.947 -8.106 17.497 1.00 39.27 141 GLY C O 1
ATOM 2886 N N . LYS C 1 142 ? -10.303 -10.094 18.443 1.00 27.22 142 LYS C N 1
ATOM 2887 C CA . LYS C 1 142 ? -10.452 -10.788 17.169 1.00 21.81 142 LYS C CA 1
ATOM 2888 C C . LYS C 1 142 ? -11.936 -10.755 16.617 1.00 22.59 142 LYS C C 1
ATOM 2889 O O . LYS C 1 142 ? -12.894 -10.543 17.349 1.00 31.93 142 LYS C O 1
ATOM 2891 N N . VAL C 1 143 ? -12.106 -10.916 15.315 1.00 25.22 143 VAL C N 1
ATOM 2892 C CA . VAL C 1 143 ? -13.422 -10.845 14.687 1.00 24.06 143 VAL C CA 1
ATOM 2893 C C . VAL C 1 143 ? -14.105 -12.194 14.816 1.00 28.87 143 VAL C C 1
ATOM 2894 O O . VAL C 1 143 ? -13.564 -13.231 14.411 1.00 35.71 143 VAL C O 1
ATOM 2898 N N . ALA C 1 144 ? -15.297 -12.184 15.389 1.00 26.91 144 ALA C N 1
ATOM 2899 C CA . ALA C 1 144 ? -16.061 -13.412 15.536 1.00 19.87 144 ALA C CA 1
ATOM 2900 C C . ALA C 1 144 ? -17.057 -13.468 14.421 1.00 23.07 144 ALA C C 1
ATOM 2901 O O . ALA C 1 144 ? -17.282 -14.526 13.888 1.00 21.01 144 ALA C O 1
ATOM 2903 N N . ALA C 1 145 ? -17.648 -12.332 14.051 1.00 26.10 145 ALA C N 1
ATOM 2904 C CA . ALA C 1 145 ? -18.525 -12.309 12.877 1.00 23.84 145 ALA C CA 1
ATOM 2905 C C . ALA C 1 145 ? -18.731 -10.894 12.315 1.00 29.72 145 ALA C C 1
ATOM 2906 O O . ALA C 1 145 ? -18.561 -9.893 13.022 1.00 24.87 145 ALA C O 1
ATOM 2908 N N . GLU C 1 146 ? -19.100 -10.840 11.034 1.00 24.06 146 GLU C N 1
ATOM 2909 C CA . GLU C 1 146 ? -19.359 -9.585 10.327 1.00 23.77 146 GLU C CA 1
ATOM 2910 C C . GLU C 1 146 ? -20.538 -9.771 9.397 1.00 25.03 146 GLU C C 1
ATOM 2911 O O . GLU C 1 146 ? -20.735 -10.833 8.809 1.00 25.95 146 GLU C O 1
ATOM 2917 N N . ALA C 1 147 ? -21.324 -8.722 9.252 1.00 20.11 147 ALA C N 1
ATOM 2918 C CA . ALA C 1 147 ? -22.435 -8.775 8.334 1.00 12.59 147 ALA C CA 1
ATOM 2919 C C . ALA C 1 147 ? -22.801 -7.358 7.915 1.00 22.11 147 ALA C C 1
ATOM 2920 O O . ALA C 1 147 ? -22.440 -6.374 8.591 1.00 21.24 147 ALA C O 1
ATOM 2922 N N . GLU C 1 148 ? -23.489 -7.251 6.787 1.00 15.59 148 GLU C N 1
ATOM 2923 C CA . GLU C 1 148 ? -24.230 -6.044 6.483 1.00 13.01 148 GLU C CA 1
ATOM 2924 C C . GLU C 1 148 ? -25.688 -6.322 6.751 1.00 17.35 148 GLU C C 1
ATOM 2925 O O . GLU C 1 148 ? -26.254 -7.322 6.256 1.00 23.05 148 GLU C O 1
ATOM 2931 N N . LEU C 1 149 ? -26.276 -5.424 7.538 1.00 10.22 149 LEU C N 1
ATOM 2932 C CA . LEU C 1 149 ? -27.652 -5.530 8.009 1.00 19.46 149 LEU C CA 1
ATOM 2933 C C . LEU C 1 149 ? -28.552 -4.459 7.427 1.00 22.62 149 LEU C C 1
ATOM 2934 O O . LEU C 1 149 ? -28.171 -3.298 7.404 1.00 33.10 149 LEU C O 1
ATOM 2939 N N . MET C 1 150 ? -29.750 -4.857 6.999 1.00 16.85 150 MET C N 1
ATOM 2940 C CA . MET C 1 150 ? -30.785 -3.924 6.547 1.00 13.83 150 MET C CA 1
ATOM 2941 C C . MET C 1 150 ? -32.074 -4.158 7.316 1.00 14.06 150 MET C C 1
ATOM 2942 O O . MET C 1 150 ? -32.624 -5.264 7.306 1.00 10.96 150 MET C O 1
ATOM 2947 N N . CYS C 1 151 ? -32.564 -3.109 7.962 1.00 13.38 151 CYS C N 1
ATOM 2948 C CA . CYS C 1 151 ? -33.651 -3.242 8.930 1.00 16.41 151 CYS C CA 1
ATOM 2949 C C . CYS C 1 151 ? -34.647 -2.149 8.743 1.00 15.09 151 CYS C C 1
ATOM 2950 O O . CYS C 1 151 ? -34.344 -1.099 8.223 1.00 24.17 151 CYS C O 1
ATOM 2953 N N . THR C 1 152 ? -35.859 -2.400 9.172 1.00 22.22 152 THR C N 1
ATOM 2954 C CA . THR C 1 152 ? -36.882 -1.401 9.036 1.00 24.28 152 THR C CA 1
ATOM 2955 C C . THR C 1 152 ? -37.591 -1.256 10.396 1.00 19.74 152 THR C C 1
ATOM 2956 O O . THR C 1 152 ? -37.378 -2.041 11.299 1.00 19.34 152 THR C O 1
ATOM 2960 N N . VAL C 1 153 ? -38.377 -0.203 10.537 1.00 26.28 153 VAL C N 1
ATOM 2961 C CA . VAL C 1 153 ? -39.137 0.048 11.732 1.00 26.95 153 VAL C CA 1
ATOM 2962 C C . VAL C 1 153 ? -40.597 0.110 11.317 1.00 28.06 153 VAL C C 1
ATOM 2963 O O . VAL C 1 153 ? -40.915 0.724 10.319 1.00 52.00 153 VAL C O 1
ATOM 2967 N N . LYS C 1 154 ? -41.485 -0.549 12.039 1.00 31.49 154 LYS C N 1
ATOM 2968 C CA . LYS C 1 154 ? -42.906 -0.449 11.716 1.00 51.29 154 LYS C CA 1
ATOM 2969 C C . LYS C 1 154 ? -43.700 -0.240 13.016 1.00 54.56 154 LYS C C 1
ATOM 2970 O O . LYS C 1 154 ? -43.300 -0.718 14.073 1.00 49.48 154 LYS C O 1
ATOM 2972 N N . THR C 1 155 ? -44.813 0.495 12.902 1.00 66.30 155 THR C N 1
ATOM 2973 C CA . THR C 1 155 ? -45.547 1.107 14.033 1.00 54.11 155 THR C CA 1
ATOM 2974 C C . THR C 1 155 ? -44.621 1.756 15.040 1.00 53.63 155 THR C C 1
ATOM 2975 O O . THR C 1 155 ? -44.651 2.967 15.206 1.00 54.13 155 THR C O 1
ATOM 2979 N N . PHE D 1 13 ? -71.511 -93.359 -3.764 1.00 28.04 13 PHE D N 1
ATOM 2980 C CA . PHE D 1 13 ? -71.159 -92.238 -4.629 1.00 26.89 13 PHE D CA 1
ATOM 2981 C C . PHE D 1 13 ? -69.642 -91.949 -4.838 1.00 31.07 13 PHE D C 1
ATOM 2982 O O . PHE D 1 13 ? -68.763 -92.478 -4.151 1.00 27.26 13 PHE D O 1
ATOM 2990 N N . ASP D 1 14 ? -69.361 -91.074 -5.798 1.00 28.23 14 ASP D N 1
ATOM 2991 C CA . ASP D 1 14 ? -68.039 -90.986 -6.404 1.00 20.97 14 ASP D CA 1
ATOM 2992 C C . ASP D 1 14 ? -67.257 -89.736 -6.004 1.00 23.14 14 ASP D C 1
ATOM 2993 O O . ASP D 1 14 ? -67.735 -88.922 -5.203 1.00 27.37 14 ASP D O 1
ATOM 2998 N N . ILE D 1 15 ? -66.057 -89.606 -6.569 1.00 15.98 15 ILE D N 1
ATOM 2999 C CA . ILE D 1 15 ? -65.112 -88.534 -6.223 1.00 21.90 15 ILE D CA 1
ATOM 3000 C C . ILE D 1 15 ? -65.702 -87.157 -6.506 1.00 23.17 15 ILE D C 1
ATOM 3001 O O . ILE D 1 15 ? -65.345 -86.174 -5.880 1.00 23.69 15 ILE D O 1
ATOM 3006 N N . HIS D 1 16 ? -66.625 -87.075 -7.440 1.00 22.40 16 HIS D N 1
ATOM 3007 C CA . HIS D 1 16 ? -67.295 -85.804 -7.647 1.00 18.11 16 HIS D CA 1
ATOM 3008 C C . HIS D 1 16 ? -68.273 -85.425 -6.491 1.00 17.33 16 HIS D C 1
ATOM 3009 O O . HIS D 1 16 ? -68.233 -84.280 -6.041 1.00 23.10 16 HIS D O 1
ATOM 3016 N N . LYS D 1 17 ? -69.133 -86.335 -6.004 1.00 19.29 17 LYS D N 1
ATOM 3017 C CA . LYS D 1 17 ? -69.997 -85.978 -4.856 1.00 35.42 17 LYS D CA 1
ATOM 3018 C C . LYS D 1 17 ? -69.043 -85.682 -3.702 1.00 32.38 17 LYS D C 1
ATOM 3019 O O . LYS D 1 17 ? -69.162 -84.633 -3.063 1.00 22.14 17 LYS D O 1
ATOM 3021 N N . ILE D 1 18 ? -68.075 -86.573 -3.474 1.00 15.10 18 ILE D N 1
ATOM 3022 C CA . ILE D 1 18 ? -67.083 -86.340 -2.448 1.00 9.59 18 ILE D CA 1
ATOM 3023 C C . ILE D 1 18 ? -66.530 -84.904 -2.498 1.00 14.73 18 ILE D C 1
ATOM 3024 O O . ILE D 1 18 ? -66.373 -84.261 -1.454 1.00 23.56 18 ILE D O 1
ATOM 3029 N N . LEU D 1 19 ? -66.235 -84.387 -3.692 1.00 24.01 19 LEU D N 1
ATOM 3030 C CA . LEU D 1 19 ? -65.647 -83.044 -3.815 1.00 23.74 19 LEU D CA 1
ATOM 3031 C C . LEU D 1 19 ? -66.640 -81.941 -3.453 1.00 20.93 19 LEU D C 1
ATOM 3032 O O . LEU D 1 19 ? -66.243 -80.873 -2.967 1.00 19.59 19 LEU D O 1
ATOM 3037 N N . THR D 1 20 ? -67.923 -82.202 -3.673 1.00 11.78 20 THR D N 1
ATOM 3038 C CA . THR D 1 20 ? -68.954 -81.251 -3.257 1.00 12.20 20 THR D CA 1
ATOM 3039 C C . THR D 1 20 ? -69.230 -81.250 -1.748 1.00 12.72 20 THR D C 1
ATOM 3040 O O . THR D 1 20 ? -69.933 -80.383 -1.277 1.00 17.85 20 THR D O 1
ATOM 3044 N N . LEU D 1 21 ? -68.723 -82.236 -1.007 1.00 17.62 21 LEU D N 1
ATOM 3045 C CA . LEU D 1 21 ? -69.034 -82.383 0.410 1.00 14.89 21 LEU D CA 1
ATOM 3046 C C . LEU D 1 21 ? -67.845 -82.035 1.318 1.00 29.36 21 LEU D C 1
ATOM 3047 O O . LEU D 1 21 ? -68.052 -81.491 2.396 1.00 30.86 21 LEU D O 1
ATOM 3052 N N . LEU D 1 22 ? -66.613 -82.338 0.890 1.00 25.35 22 LEU D N 1
ATOM 3053 C CA . LEU D 1 22 ? -65.435 -82.077 1.721 1.00 15.47 22 LEU D CA 1
ATOM 3054 C C . LEU D 1 22 ? -64.676 -80.843 1.249 1.00 17.20 22 LEU D C 1
ATOM 3055 O O . LEU D 1 22 ? -64.616 -80.553 0.068 1.00 19.64 22 LEU D O 1
ATOM 3060 N N . PRO D 1 23 ? -64.081 -80.099 2.173 1.00 19.58 23 PRO D N 1
ATOM 3061 C CA . PRO D 1 23 ? -63.226 -78.983 1.759 1.00 15.56 23 PRO D CA 1
ATOM 3062 C C . PRO D 1 23 ? -61.765 -79.405 1.453 1.00 16.07 23 PRO D C 1
ATOM 3063 O O . PRO D 1 23 ? -61.002 -78.603 0.885 1.00 13.96 23 PRO D O 1
ATOM 3067 N N . HIS D 1 24 ? -61.392 -80.634 1.830 1.00 13.83 24 HIS D N 1
ATOM 3068 C CA . HIS D 1 24 ? -60.006 -81.112 1.704 1.00 20.84 24 HIS D CA 1
ATOM 3069 C C . HIS D 1 24 ? -59.586 -81.229 0.230 1.00 20.10 24 HIS D C 1
ATOM 3070 O O . HIS D 1 24 ? -60.335 -81.720 -0.607 1.00 9.51 24 HIS D O 1
ATOM 3077 N N . ARG D 1 25 ? -58.376 -80.793 -0.077 1.00 9.49 25 ARG D N 1
ATOM 3078 C CA . ARG D 1 25 ? -57.878 -80.909 -1.429 1.00 11.28 25 ARG D CA 1
ATOM 3079 C C . ARG D 1 25 ? -56.458 -81.413 -1.362 1.00 9.91 25 ARG D C 1
ATOM 3080 O O . ARG D 1 25 ? -55.933 -81.655 -0.298 1.00 24.18 25 ARG D O 1
ATOM 3088 N N . TYR D 1 26 ? -55.864 -81.583 -2.521 1.00 9.47 26 TYR D N 1
ATOM 3089 C CA . TYR D 1 26 ? -54.537 -82.117 -2.672 1.00 20.50 26 TYR D CA 1
ATOM 3090 C C . TYR D 1 26 ? -53.544 -81.235 -1.909 1.00 19.00 26 TYR D C 1
ATOM 3091 O O . TYR D 1 26 ? -53.567 -80.012 -2.043 1.00 11.77 26 TYR D O 1
ATOM 3100 N N . PRO D 1 27 ? -52.610 -81.843 -1.168 1.00 14.91 27 PRO D N 1
ATOM 3101 C CA . PRO D 1 27 ? -52.262 -83.251 -1.119 1.00 15.80 27 PRO D CA 1
ATOM 3102 C C . PRO D 1 27 ? -52.801 -83.959 0.121 1.00 9.42 27 PRO D C 1
ATOM 3103 O O . PRO D 1 27 ? -52.130 -84.852 0.651 1.00 16.79 27 PRO D O 1
ATOM 3107 N N . ILE D 1 28 ? -53.961 -83.541 0.615 1.00 9.43 28 ILE D N 1
ATOM 3108 C CA . ILE D 1 28 ? -54.535 -84.210 1.776 1.00 9.43 28 ILE D CA 1
ATOM 3109 C C . ILE D 1 28 ? -55.990 -84.710 1.696 1.00 16.98 28 ILE D C 1
ATOM 3110 O O . ILE D 1 28 ? -56.594 -85.033 2.718 1.00 17.19 28 ILE D O 1
ATOM 3115 N N . LEU D 1 29 ? -56.535 -84.787 0.484 1.00 16.05 29 LEU D N 1
ATOM 3116 C CA . LEU D 1 29 ? -57.862 -85.354 0.284 1.00 13.93 29 LEU D CA 1
ATOM 3117 C C . LEU D 1 29 ? -57.616 -86.819 0.034 1.00 20.63 29 LEU D C 1
ATOM 3118 O O . LEU D 1 29 ? -57.099 -87.185 -1.043 1.00 19.51 29 LEU D O 1
ATOM 3123 N N . LEU D 1 30 ? -57.982 -87.647 1.020 1.00 9.47 30 LEU D N 1
ATOM 3124 C CA . LEU D 1 30 ? -57.600 -89.059 1.032 1.00 19.55 30 LEU D CA 1
ATOM 3125 C C . LEU D 1 30 ? -58.785 -90.009 1.065 1.00 16.46 30 LEU D C 1
ATOM 3126 O O . LEU D 1 30 ? -58.735 -91.062 1.715 1.00 15.59 30 LEU D O 1
ATOM 3131 N N . VAL D 1 31 ? -59.848 -89.625 0.375 1.00 9.49 31 VAL D N 1
ATOM 3132 C CA . VAL D 1 31 ? -60.962 -90.521 0.106 1.00 16.86 31 VAL D CA 1
ATOM 3133 C C . VAL D 1 31 ? -61.307 -90.403 -1.370 1.00 15.45 31 VAL D C 1
ATOM 3134 O O . VAL D 1 31 ? -61.449 -89.289 -1.895 1.00 12.63 31 VAL D O 1
ATOM 3138 N N . ASP D 1 32 ? -61.444 -91.556 -2.028 1.00 9.52 32 ASP D N 1
ATOM 3139 C CA . ASP D 1 32 ? -61.652 -91.604 -3.475 1.00 17.21 32 ASP D CA 1
ATOM 3140 C C . ASP D 1 32 ? -63.084 -91.894 -3.877 1.00 13.01 32 ASP D C 1
ATOM 3141 O O . ASP D 1 32 ? -63.508 -91.528 -4.970 1.00 19.44 32 ASP D O 1
ATOM 3146 N N . ARG D 1 33 ? -63.825 -92.540 -2.992 1.00 17.03 33 ARG D N 1
ATOM 3147 C CA . ARG D 1 33 ? -65.098 -93.083 -3.362 1.00 7.64 33 ARG D CA 1
ATOM 3148 C C . ARG D 1 33 ? -65.832 -93.675 -2.171 1.00 26.19 33 ARG D C 1
ATOM 3149 O O . ARG D 1 33 ? -65.221 -94.213 -1.222 1.00 16.68 33 ARG D O 1
ATOM 3157 N N . VAL D 1 34 ? -67.158 -93.608 -2.245 1.00 23.69 34 VAL D N 1
ATOM 3158 C CA . VAL D 1 34 ? -68.005 -94.107 -1.173 1.00 19.63 34 VAL D CA 1
ATOM 3159 C C . VAL D 1 34 ? -68.689 -95.362 -1.671 1.00 9.56 34 VAL D C 1
ATOM 3160 O O . VAL D 1 34 ? -69.484 -95.315 -2.594 1.00 13.79 34 VAL D O 1
ATOM 3164 N N . LEU D 1 35 ? -68.373 -96.473 -1.022 1.00 17.20 35 LEU D N 1
ATOM 3165 C CA . LEU D 1 35 ? -68.931 -97.787 -1.336 1.00 24.37 35 LEU D CA 1
ATOM 3166 C C . LEU D 1 35 ? -70.332 -98.008 -0.746 1.00 28.92 35 LEU D C 1
ATOM 3167 O O . LEU D 1 35 ? -71.230 -98.437 -1.455 1.00 33.70 35 LEU D O 1
ATOM 3172 N N . GLU D 1 36 ? -70.505 -97.714 0.544 1.00 26.88 36 GLU D N 1
ATOM 3173 C CA . GLU D 1 36 ? -71.776 -97.922 1.251 1.00 30.27 36 GLU D CA 1
ATOM 3174 C C . GLU D 1 36 ? -72.064 -96.816 2.285 1.00 26.34 36 GLU D C 1
ATOM 3175 O O . GLU D 1 36 ? -71.157 -96.305 2.937 1.00 27.20 36 GLU D O 1
ATOM 3181 N N . LEU D 1 37 ? -73.329 -96.458 2.454 1.00 21.78 37 LEU D N 1
ATOM 3182 C CA . LEU D 1 37 ? -73.673 -95.354 3.337 1.00 28.43 37 LEU D CA 1
ATOM 3183 C C . LEU D 1 37 ? -75.014 -95.610 3.975 1.00 35.38 37 LEU D C 1
ATOM 3184 O O . LEU D 1 37 ? -76.050 -95.501 3.328 1.00 36.98 37 LEU D O 1
ATOM 3189 N N . GLU D 1 38 ? -74.969 -95.950 5.254 1.00 40.24 38 GLU D N 1
ATOM 3190 C CA . GLU D 1 38 ? -76.143 -96.016 6.098 1.00 36.56 38 GLU D CA 1
ATOM 3191 C C . GLU D 1 38 ? -76.254 -94.629 6.751 1.00 34.30 38 GLU D C 1
ATOM 3192 O O . GLU D 1 38 ? -75.570 -94.345 7.725 1.00 41.85 38 GLU D O 1
ATOM 3198 N N . PRO D 1 39 ? -77.100 -93.748 6.190 1.00 32.67 39 PRO D N 1
ATOM 3199 C CA . PRO D 1 39 ? -77.050 -92.305 6.492 1.00 32.52 39 PRO D CA 1
ATOM 3200 C C . PRO D 1 39 ? -77.094 -91.922 7.974 1.00 26.99 39 PRO D C 1
ATOM 3201 O O . PRO D 1 39 ? -78.062 -92.224 8.639 1.00 36.13 39 PRO D O 1
ATOM 3205 N N . HIS D 1 40 ? -76.058 -91.234 8.452 1.00 29.64 40 HIS D N 1
ATOM 3206 C CA . HIS D 1 40 ? -75.950 -90.795 9.848 1.00 31.32 40 HIS D CA 1
ATOM 3207 C C . HIS D 1 40 ? -75.611 -91.942 10.796 1.00 32.98 40 HIS D C 1
ATOM 3208 O O . HIS D 1 40 ? -75.540 -91.759 12.010 1.00 35.37 40 HIS D O 1
ATOM 3215 N N . LYS D 1 41 ? -75.384 -93.125 10.252 1.00 31.60 41 LYS D N 1
ATOM 3216 C CA . LYS D 1 41 ? -75.072 -94.260 11.093 1.00 27.43 41 LYS D CA 1
ATOM 3217 C C . LYS D 1 41 ? -73.704 -94.841 10.681 1.00 23.26 41 LYS D C 1
ATOM 3218 O O . LYS D 1 41 ? -72.848 -95.140 11.531 1.00 20.27 41 LYS D O 1
ATOM 3220 N N . SER D 1 42 ? -73.448 -94.967 9.386 1.00 30.26 42 SER D N 1
ATOM 3221 C CA . SER D 1 42 ? -72.171 -95.538 8.992 1.00 21.50 42 SER D CA 1
ATOM 3222 C C . SER D 1 42 ? -71.882 -95.459 7.518 1.00 25.57 42 SER D C 1
ATOM 3223 O O . SER D 1 42 ? -72.784 -95.360 6.684 1.00 24.44 42 SER D O 1
ATOM 3226 N N . ILE D 1 43 ? -70.591 -95.580 7.217 1.00 29.18 43 ILE D N 1
ATOM 3227 C CA . ILE D 1 43 ? -70.057 -95.391 5.880 1.00 22.88 43 ILE D CA 1
ATOM 3228 C C . ILE D 1 43 ? -68.926 -96.404 5.645 1.00 23.37 43 ILE D C 1
ATOM 3229 O O . ILE D 1 43 ? -68.179 -96.755 6.559 1.00 22.73 43 ILE D O 1
ATOM 3234 N N . LYS D 1 44 ? -68.835 -96.896 4.416 1.00 22.95 44 LYS D N 1
ATOM 3235 C CA . LYS D 1 44 ? -67.709 -97.705 3.958 1.00 21.42 44 LYS D CA 1
ATOM 3236 C C . LYS D 1 44 ? -67.187 -96.930 2.769 1.00 25.89 44 LYS D C 1
ATOM 3237 O O . LYS D 1 44 ? -67.889 -96.800 1.755 1.00 14.32 44 LYS D O 1
ATOM 3243 N N . ALA D 1 45 ? -65.983 -96.381 2.893 1.00 28.51 45 ALA D N 1
ATOM 3244 C CA . ALA D 1 45 ? -65.398 -95.624 1.790 1.00 22.40 45 ALA D CA 1
ATOM 3245 C C . ALA D 1 45 ? -64.094 -96.270 1.339 1.00 14.51 45 ALA D C 1
ATOM 3246 O O . ALA D 1 45 ? -63.632 -97.222 1.944 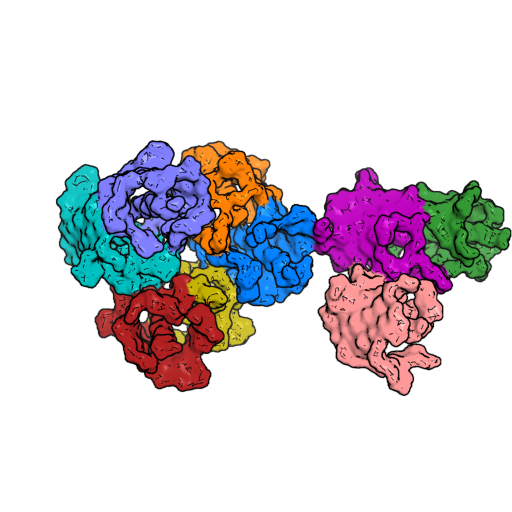1.00 18.92 45 ALA D O 1
ATOM 3248 N N . LEU D 1 46 ? -63.514 -95.733 0.276 1.00 25.26 46 LEU D N 1
ATOM 3249 C CA . LEU D 1 46 ? -62.367 -96.326 -0.383 1.00 21.99 46 LEU D CA 1
ATOM 3250 C C . LEU D 1 46 ? -61.292 -95.293 -0.637 1.00 22.89 46 LEU D C 1
ATOM 3251 O O . LEU D 1 46 ? -61.571 -94.240 -1.219 1.00 17.92 46 LEU D O 1
ATOM 3256 N N . LYS D 1 47 ? -60.068 -95.622 -0.231 1.00 15.71 47 LYS D N 1
ATOM 3257 C CA . LYS D 1 47 ? -58.891 -94.831 -0.542 1.00 22.57 47 LYS D CA 1
ATOM 3258 C C . LYS D 1 47 ? -57.840 -95.699 -1.274 1.00 17.67 47 LYS D C 1
ATOM 3259 O O . LYS D 1 47 ? -57.237 -96.595 -0.675 1.00 17.82 47 LYS D O 1
ATOM 3265 N N . ASN D 1 48 ? -57.638 -95.465 -2.569 1.00 15.89 48 ASN D N 1
ATOM 3266 C CA . ASN D 1 48 ? -56.636 -96.232 -3.345 1.00 12.94 48 ASN D CA 1
ATOM 3267 C C . ASN D 1 48 ? -55.233 -95.761 -3.013 1.00 9.75 48 ASN D C 1
ATOM 3268 O O . ASN D 1 48 ? -54.959 -94.562 -3.069 1.00 14.40 48 ASN D O 1
ATOM 3273 N N . VAL D 1 49 ? -54.361 -96.689 -2.636 1.00 6.59 49 VAL D N 1
ATOM 3274 C CA . VAL D 1 49 ? -52.960 -96.362 -2.386 1.00 7.02 49 VAL D CA 1
ATOM 3275 C C . VAL D 1 49 ? -52.045 -96.618 -3.629 1.00 23.94 49 VAL D C 1
ATOM 3276 O O . VAL D 1 49 ? -52.014 -97.712 -4.213 1.00 15.37 49 VAL D O 1
ATOM 3280 N N . THR D 1 50 ? -51.324 -95.585 -4.054 1.00 24.55 50 THR D N 1
ATOM 3281 C CA . THR D 1 50 ? -50.413 -95.747 -5.184 1.00 13.91 50 THR D CA 1
ATOM 3282 C C . THR D 1 50 ? -49.071 -95.094 -4.914 1.00 14.53 50 THR D C 1
ATOM 3283 O O . THR D 1 50 ? -48.976 -94.161 -4.119 1.00 13.48 50 THR D O 1
ATOM 3287 N N . VAL D 1 51 ? -48.027 -95.597 -5.562 1.00 18.59 51 VAL D N 1
ATOM 3288 C CA . VAL D 1 51 ? -46.679 -95.079 -5.349 1.00 6.38 51 VAL D CA 1
ATOM 3289 C C . VAL D 1 51 ? -46.555 -93.644 -5.871 1.00 15.97 51 VAL D C 1
ATOM 3290 O O . VAL D 1 51 ? -45.683 -92.899 -5.425 1.00 17.63 51 VAL D O 1
ATOM 3294 N N . ASN D 1 52 ? -47.416 -93.270 -6.820 1.00 6.30 52 ASN D N 1
ATOM 3295 C CA . ASN D 1 52 ? -47.499 -91.897 -7.299 1.00 25.83 52 ASN D CA 1
ATOM 3296 C C . ASN D 1 52 ? -48.131 -90.894 -6.303 1.00 16.66 52 ASN D C 1
ATOM 3297 O O . ASN D 1 52 ? -48.782 -89.920 -6.701 1.00 18.46 52 ASN D O 1
ATOM 3302 N N . GLU D 1 53 ? -47.965 -91.112 -5.017 1.00 12.42 53 GLU D N 1
ATOM 3303 C CA . GLU D 1 53 ? -48.552 -90.184 -4.060 1.00 11.33 53 GLU D CA 1
ATOM 3304 C C . GLU D 1 53 ? -47.421 -89.388 -3.457 1.00 7.12 53 GLU D C 1
ATOM 3305 O O . GLU D 1 53 ? -46.363 -89.928 -3.207 1.00 9.76 53 GLU D O 1
ATOM 3311 N N . PRO D 1 54 ? -47.636 -88.088 -3.252 1.00 10.78 54 PRO D N 1
ATOM 3312 C CA . PRO D 1 54 ? -46.511 -87.225 -2.855 1.00 6.22 54 PRO D CA 1
ATOM 3313 C C . PRO D 1 54 ? -45.804 -87.666 -1.557 1.00 12.42 54 PRO D C 1
ATOM 3314 O O . PRO D 1 54 ? -44.629 -87.379 -1.441 1.00 18.95 54 PRO D O 1
ATOM 3318 N N . PHE D 1 55 ? -46.464 -88.339 -0.616 1.00 10.87 55 PHE D N 1
ATOM 3319 C CA . PHE D 1 55 ? -45.794 -88.606 0.654 1.00 9.88 55 PHE D CA 1
ATOM 3320 C C . PHE D 1 55 ? -44.783 -89.738 0.537 1.00 15.44 55 PHE D C 1
ATOM 3321 O O . PHE D 1 55 ? -43.920 -89.863 1.388 1.00 21.33 55 PHE D O 1
ATOM 3329 N N . PHE D 1 56 ? -44.875 -90.556 -0.513 1.00 8.30 56 PHE D N 1
ATOM 3330 C CA . PHE D 1 56 ? -44.054 -91.786 -0.591 1.00 9.04 56 PHE D CA 1
ATOM 3331 C C . PHE D 1 56 ? -42.585 -91.513 -0.889 1.00 15.56 56 PHE D C 1
ATOM 3332 O O . PHE D 1 56 ? -41.712 -92.265 -0.496 1.00 28.79 56 PHE D O 1
ATOM 3340 N N . THR D 1 57 ? -42.322 -90.447 -1.619 1.00 20.08 57 THR D N 1
ATOM 3341 C CA . THR D 1 57 ? -40.968 -89.988 -1.843 1.00 15.55 57 THR D CA 1
ATOM 3342 C C . THR D 1 57 ? -40.204 -89.827 -0.501 1.00 16.40 57 THR D C 1
ATOM 3343 O O . THR D 1 57 ? -39.033 -90.203 -0.387 1.00 21.27 57 THR D O 1
ATOM 3347 N N . GLY D 1 58 ? -40.883 -89.339 0.539 1.00 16.62 58 GLY D N 1
ATOM 3348 C CA . GLY D 1 58 ? -40.238 -89.119 1.824 1.00 6.30 58 GLY D CA 1
ATOM 3349 C C . GLY D 1 58 ? -40.443 -90.230 2.848 1.00 25.96 58 GLY D C 1
ATOM 3350 O O . GLY D 1 58 ? -39.747 -90.283 3.875 1.00 24.94 58 GLY D O 1
ATOM 3351 N N . HIS D 1 59 ? -41.373 -91.142 2.584 1.00 19.45 59 HIS D N 1
ATOM 3352 C CA . HIS D 1 59 ? -41.777 -92.096 3.620 1.00 22.07 59 HIS D CA 1
ATOM 3353 C C . HIS D 1 59 ? -41.897 -93.554 3.130 1.00 20.28 59 HIS D C 1
ATOM 3354 O O . HIS D 1 59 ? -43.004 -93.993 2.830 1.00 16.74 59 HIS D O 1
ATOM 3361 N N . PHE D 1 60 ? -40.788 -94.291 3.005 1.00 13.74 60 PHE D N 1
ATOM 3362 C CA . PHE D 1 60 ? -39.435 -93.746 3.115 1.00 21.56 60 PHE D CA 1
ATOM 3363 C C . PHE D 1 60 ? -38.721 -93.839 1.757 1.00 24.55 60 PHE D C 1
ATOM 3364 O O . PHE D 1 60 ? -39.196 -94.507 0.838 1.00 22.68 60 PHE D O 1
ATOM 3372 N N . PRO D 1 61 ? -37.594 -93.142 1.608 1.00 23.29 61 PRO D N 1
ATOM 3373 C CA . PRO D 1 61 ? -36.869 -93.217 0.326 1.00 21.78 61 PRO D CA 1
ATOM 3374 C C . PRO D 1 61 ? -36.523 -94.665 -0.106 1.00 33.41 61 PRO D C 1
ATOM 3375 O O . PRO D 1 61 ? -36.741 -95.059 -1.252 1.00 32.19 61 PRO D O 1
ATOM 3379 N N . LYS D 1 62 ? -35.993 -95.472 0.799 1.00 46.56 62 LYS D N 1
ATOM 3380 C CA . LYS D 1 62 ? -35.667 -96.852 0.435 1.00 47.53 62 LYS D CA 1
ATOM 3381 C C . LYS D 1 62 ? -36.937 -97.669 0.110 1.00 47.20 62 LYS D C 1
ATOM 3382 O O . LYS D 1 62 ? -37.026 -98.328 -0.935 1.00 38.61 62 LYS D O 1
ATOM 3384 N N . ARG D 1 63 ? -37.932 -97.554 0.989 1.00 37.08 63 ARG D N 1
ATOM 3385 C CA . ARG D 1 63 ? -39.059 -98.476 1.067 1.00 27.25 63 ARG D CA 1
ATOM 3386 C C . ARG D 1 63 ? -40.417 -97.764 1.285 1.00 30.24 63 ARG D C 1
ATOM 3387 O O . ARG D 1 63 ? -40.681 -97.271 2.389 1.00 21.70 63 ARG D O 1
ATOM 3395 N N . PRO D 1 64 ? -41.284 -97.697 0.254 1.00 26.01 64 PRO D N 1
ATOM 3396 C CA . PRO D 1 64 ? -42.580 -97.008 0.464 1.00 16.14 64 PRO D CA 1
ATOM 3397 C C . PRO D 1 64 ? -43.454 -97.684 1.521 1.00 16.55 64 PRO D C 1
ATOM 3398 O O . PRO D 1 64 ? -43.697 -98.894 1.477 1.00 27.34 64 PRO D O 1
ATOM 3402 N N . VAL D 1 65 ? -43.883 -96.887 2.496 1.00 18.73 65 VAL D N 1
ATOM 3403 C CA . VAL D 1 65 ? -44.764 -97.314 3.576 1.00 15.59 65 VAL D CA 1
ATOM 3404 C C . VAL D 1 65 ? -45.816 -96.222 3.767 1.00 16.12 65 VAL D C 1
ATOM 3405 O O . VAL D 1 65 ? -45.445 -95.083 4.040 1.00 19.99 65 VAL D O 1
ATOM 3409 N N . MET D 1 66 ? -47.108 -96.521 3.634 1.00 9.77 66 MET D N 1
ATOM 3410 C CA . MET D 1 66 ? -48.095 -95.471 3.889 1.00 15.44 66 MET D CA 1
ATOM 3411 C C . MET D 1 66 ? -48.030 -95.055 5.354 1.00 21.70 66 MET D C 1
ATOM 3412 O O . MET D 1 66 ? -48.045 -95.910 6.221 1.00 28.25 66 MET D O 1
ATOM 3417 N N . PRO D 1 67 ? -47.911 -93.736 5.629 1.00 20.11 67 PRO D N 1
ATOM 3418 C CA . PRO D 1 67 ? -47.806 -93.303 7.020 1.00 11.08 67 PRO D CA 1
ATOM 3419 C C . PRO D 1 67 ? -49.100 -93.577 7.840 1.00 21.61 67 PRO D C 1
ATOM 3420 O O . PRO D 1 67 ? -50.197 -93.248 7.392 1.00 15.39 67 PRO D O 1
ATOM 3424 N N . GLY D 1 68 ? -48.970 -94.163 9.030 1.00 22.36 68 GLY D N 1
ATOM 3425 C CA . GLY D 1 68 ? -50.136 -94.524 9.819 1.00 6.76 68 GLY D CA 1
ATOM 3426 C C . GLY D 1 68 ? -51.035 -93.331 10.106 1.00 11.11 68 GLY D C 1
ATOM 3427 O O . GLY D 1 68 ? -52.268 -93.439 10.064 1.00 10.22 68 GLY D O 1
ATOM 3428 N N . VAL D 1 69 ? -50.432 -92.176 10.371 1.00 19.80 69 VAL D N 1
ATOM 3429 C CA . VAL D 1 69 ? -51.224 -90.972 10.598 1.00 15.05 69 VAL D CA 1
ATOM 3430 C C . VAL D 1 69 ? -52.139 -90.627 9.421 1.00 21.14 69 VAL D C 1
ATOM 3431 O O . VAL D 1 69 ? -53.203 -90.052 9.639 1.00 18.15 69 VAL D O 1
ATOM 3435 N N . LEU D 1 70 ? -51.766 -90.993 8.186 1.00 17.29 70 LEU D N 1
ATOM 3436 C CA . LEU D 1 70 ? -52.614 -90.646 7.038 1.00 7.31 70 LEU D CA 1
ATOM 3437 C C . LEU D 1 70 ? -53.732 -91.633 6.841 1.00 6.66 70 LEU D C 1
ATOM 3438 O O . LEU D 1 70 ? -54.791 -91.275 6.337 1.00 13.70 70 LEU D O 1
ATOM 3443 N N . ILE D 1 71 ? -53.533 -92.867 7.283 1.00 13.16 71 ILE D N 1
ATOM 3444 C CA . ILE D 1 71 ? -54.658 -93.801 7.394 1.00 18.99 71 ILE D CA 1
ATOM 3445 C C . ILE D 1 71 ? -55.702 -93.165 8.315 1.00 18.39 71 ILE D C 1
ATOM 3446 O O . ILE D 1 71 ? -56.872 -93.039 7.955 1.00 6.77 71 ILE D O 1
ATOM 3451 N N . ILE D 1 72 ? -55.269 -92.743 9.507 1.00 18.03 72 ILE D N 1
ATOM 3452 C CA . ILE D 1 72 ? -56.185 -92.064 10.425 1.00 23.98 72 ILE D CA 1
ATOM 3453 C C . ILE D 1 72 ? -56.891 -90.861 9.756 1.00 21.58 72 ILE D C 1
ATOM 3454 O O . ILE D 1 72 ? -58.126 -90.715 9.834 1.00 14.02 72 ILE D O 1
ATOM 3459 N N . GLU D 1 73 ? -56.104 -90.012 9.103 1.00 12.80 73 GLU D N 1
ATOM 3460 C CA . GLU D 1 73 ? -56.651 -88.902 8.350 1.00 10.48 73 GLU D CA 1
ATOM 3461 C C . GLU D 1 73 ? -57.704 -89.371 7.355 1.00 10.64 73 GLU D C 1
ATOM 3462 O O . GLU D 1 73 ? -58.779 -88.762 7.261 1.00 15.96 73 GLU D O 1
ATOM 3468 N N . ALA D 1 74 ? -57.417 -90.449 6.623 1.00 8.70 74 ALA D N 1
ATOM 3469 C CA . ALA D 1 74 ? -58.402 -90.997 5.669 1.00 20.23 74 ALA D CA 1
ATOM 3470 C C . ALA D 1 74 ? -59.695 -91.465 6.408 1.00 15.72 74 ALA D C 1
ATOM 3471 O O . ALA D 1 74 ? -60.819 -91.162 5.988 1.00 9.06 74 ALA D O 1
ATOM 3473 N N . LEU D 1 75 ? -59.535 -92.181 7.516 1.00 22.19 75 LEU D N 1
ATOM 3474 C CA . LEU D 1 75 ? -60.683 -92.559 8.338 1.00 17.04 75 LEU D CA 1
ATOM 3475 C C . LEU D 1 75 ? -61.493 -91.331 8.805 1.00 21.16 75 LEU D C 1
ATOM 3476 O O . LEU D 1 75 ? -62.732 -91.359 8.790 1.00 13.93 75 LEU D O 1
ATOM 3481 N N . ALA D 1 76 ? -60.821 -90.229 9.141 1.00 13.47 76 ALA D N 1
ATOM 3482 C CA . ALA D 1 76 ? -61.553 -89.066 9.632 1.00 6.77 76 ALA D CA 1
ATOM 3483 C C . ALA D 1 76 ? -62.248 -88.340 8.510 1.00 15.46 76 ALA D C 1
ATOM 3484 O O . ALA D 1 76 ? -63.280 -87.691 8.727 1.00 19.10 76 ALA D O 1
ATOM 3486 N N . GLN D 1 77 ? -61.733 -88.447 7.290 1.00 21.33 77 GLN D N 1
ATOM 3487 C CA . GLN D 1 77 ? -62.431 -87.786 6.178 1.00 17.65 77 GLN D CA 1
ATOM 3488 C C . GLN D 1 77 ? -63.703 -88.536 5.801 1.00 13.74 77 GLN D C 1
ATOM 3489 O O . GLN D 1 77 ? -64.709 -87.953 5.314 1.00 7.73 77 GLN D O 1
ATOM 3495 N N . ALA D 1 78 ? -63.637 -89.839 6.049 1.00 8.68 78 ALA D N 1
ATOM 3496 C CA . ALA D 1 78 ? -64.766 -90.707 5.849 1.00 18.31 78 ALA D CA 1
ATOM 3497 C C . ALA D 1 78 ? -65.828 -90.325 6.884 1.00 24.64 78 ALA D C 1
ATOM 3498 O O . ALA D 1 78 ? -66.993 -90.159 6.554 1.00 20.06 78 ALA D O 1
ATOM 3500 N N . ALA D 1 79 ? -65.401 -90.160 8.138 1.00 20.71 79 ALA D N 1
ATOM 3501 C CA . ALA D 1 79 ? -66.317 -89.805 9.201 1.00 22.69 79 ALA D CA 1
ATOM 3502 C C . ALA D 1 79 ? -67.035 -88.521 8.797 1.00 28.10 79 ALA D C 1
ATOM 3503 O O . ALA D 1 79 ? -68.265 -88.420 8.905 1.00 32.74 79 ALA D O 1
ATOM 3505 N N . ALA D 1 80 ? -66.267 -87.556 8.299 1.00 21.15 80 ALA D N 1
ATOM 3506 C CA . ALA D 1 80 ? -66.827 -86.277 7.885 1.00 21.84 80 ALA D CA 1
ATOM 3507 C C . ALA D 1 80 ? -67.848 -86.451 6.762 1.00 22.88 80 ALA D C 1
ATOM 3508 O O . ALA D 1 80 ? -68.841 -85.733 6.720 1.00 18.09 80 ALA D O 1
ATOM 3510 N N . LEU D 1 81 ? -67.619 -87.391 5.844 1.00 19.66 81 LEU D N 1
ATOM 3511 C CA . LEU D 1 81 ? -68.605 -87.607 4.795 1.00 19.72 81 LEU D CA 1
ATOM 3512 C C . LEU D 1 81 ? -69.887 -88.146 5.439 1.00 31.26 81 LEU D C 1
ATOM 3513 O O . LEU D 1 81 ? -70.995 -87.717 5.069 1.00 24.21 81 LEU D O 1
ATOM 3518 N N . LEU D 1 82 ? -69.730 -89.081 6.392 1.00 28.31 82 LEU D N 1
ATOM 3519 C CA . LEU D 1 82 ? -70.859 -89.619 7.166 1.00 31.43 82 LEU D CA 1
ATOM 3520 C C . LEU D 1 82 ? -71.659 -88.489 7.812 1.00 31.65 82 LEU D C 1
ATOM 3521 O O . LEU D 1 82 ? -72.896 -88.468 7.708 1.00 30.76 82 LEU D O 1
ATOM 3526 N N . THR D 1 83 ? -70.934 -87.550 8.432 1.00 26.00 83 THR D N 1
ATOM 3527 C CA . THR D 1 83 ? -71.504 -86.323 9.002 1.00 35.38 83 THR D CA 1
ATOM 3528 C C . THR D 1 83 ? -72.236 -85.443 7.969 1.00 40.35 83 THR D C 1
ATOM 3529 O O . THR D 1 83 ? -73.442 -85.236 8.078 1.00 35.67 83 THR D O 1
ATOM 3533 N N . PHE D 1 84 ? -71.497 -84.924 6.982 1.00 39.54 84 PHE D N 1
ATOM 3534 C CA . PHE D 1 84 ? -72.038 -83.984 5.978 1.00 31.18 84 PHE D CA 1
ATOM 3535 C C . PHE D 1 84 ? -73.070 -84.583 4.959 1.00 36.34 84 PHE D C 1
ATOM 3536 O O . PHE D 1 84 ? -73.780 -83.834 4.268 1.00 45.65 84 PHE D O 1
ATOM 3544 N N . ALA D 1 85 ? -73.153 -85.905 4.839 1.00 46.63 85 ALA D N 1
ATOM 3545 C CA . ALA D 1 85 ? -74.015 -86.504 3.816 1.00 40.86 85 ALA D CA 1
ATOM 3546 C C . ALA D 1 85 ? -75.465 -86.586 4.296 1.00 49.24 85 ALA D C 1
ATOM 3547 O O . ALA D 1 85 ? -75.723 -86.580 5.510 1.00 54.92 85 ALA D O 1
ATOM 3549 N N . GLU D 1 86 ? -76.393 -86.660 3.335 1.00 44.19 86 GLU D N 1
ATOM 3550 C CA . GLU D 1 86 ? -77.837 -86.531 3.584 1.00 45.83 86 GLU D CA 1
ATOM 3551 C C . GLU D 1 86 ? -78.147 -85.426 4.625 1.00 56.73 86 GLU D C 1
ATOM 3552 O O . GLU D 1 86 ? -78.812 -85.675 5.645 1.00 56.40 86 GLU D O 1
ATOM 3554 N N . ALA D 1 87 ? -77.657 -84.209 4.349 1.00 59.43 87 ALA D N 1
ATOM 3555 C CA . ALA D 1 87 ? -77.782 -83.053 5.260 1.00 47.12 87 ALA D CA 1
ATOM 3556 C C . ALA D 1 87 ? -77.390 -81.730 4.558 1.00 44.31 87 ALA D C 1
ATOM 3557 O O . ALA D 1 87 ? -77.547 -80.609 5.085 1.00 44.74 87 ALA D O 1
ATOM 3559 N N . PRO D 1 92 ? -69.695 -74.933 2.230 1.00 56.03 92 PRO D N 1
ATOM 3560 C CA . PRO D 1 92 ? -68.972 -75.920 1.407 1.00 53.99 92 PRO D CA 1
ATOM 3561 C C . PRO D 1 92 ? -67.441 -75.757 1.481 1.00 62.00 92 PRO D C 1
ATOM 3562 O O . PRO D 1 92 ? -66.720 -76.756 1.674 1.00 57.15 92 PRO D O 1
ATOM 3564 N N . GLU D 1 93 ? -66.975 -74.508 1.337 1.00 59.58 93 GLU D N 1
ATOM 3565 C CA . GLU D 1 93 ? -65.561 -74.135 1.493 1.00 45.89 93 GLU D CA 1
ATOM 3566 C C . GLU D 1 93 ? -65.248 -73.605 2.894 1.00 49.70 93 GLU D C 1
ATOM 3567 O O . GLU D 1 93 ? -64.088 -73.588 3.321 1.00 43.57 93 GLU D O 1
ATOM 3569 N N . ASN D 1 94 ? -66.282 -73.179 3.616 1.00 59.94 94 ASN D N 1
ATOM 3570 C CA . ASN D 1 94 ? -66.067 -72.469 4.868 1.00 58.91 94 ASN D CA 1
ATOM 3571 C C . ASN D 1 94 ? -66.414 -73.282 6.135 1.00 57.76 94 ASN D C 1
ATOM 3572 O O . ASN D 1 94 ? -65.991 -72.921 7.238 1.00 58.73 94 ASN D O 1
ATOM 3574 N N . THR D 1 95 ? -67.153 -74.380 5.996 1.00 62.75 95 THR D N 1
ATOM 3575 C CA . THR D 1 95 ? -67.344 -75.276 7.143 1.00 50.87 95 THR D CA 1
ATOM 3576 C C . THR D 1 95 ? -66.191 -76.290 7.130 1.00 47.75 95 THR D C 1
ATOM 3577 O O . THR D 1 95 ? -66.068 -77.094 6.206 1.00 53.22 95 THR D O 1
ATOM 3579 N N . LEU D 1 96 ? -65.341 -76.209 8.151 1.00 42.67 96 LEU D N 1
ATOM 3580 C CA . LEU D 1 96 ? -64.105 -76.977 8.239 1.00 37.77 96 LEU D CA 1
ATOM 3581 C C . LEU D 1 96 ? -64.167 -78.112 9.280 1.00 34.53 96 LEU D C 1
ATOM 3582 O O . LEU D 1 96 ? -65.087 -78.177 10.080 1.00 32.16 96 LEU D O 1
ATOM 3587 N N . TYR D 1 97 ? -63.173 -78.995 9.280 1.00 22.68 97 TYR D N 1
ATOM 3588 C CA . TYR D 1 97 ? -63.256 -80.234 10.042 1.00 15.28 97 TYR D CA 1
ATOM 3589 C C . TYR D 1 97 ? -61.976 -80.479 10.885 1.00 18.85 97 TYR D C 1
ATOM 3590 O O . TYR D 1 97 ? -60.857 -80.384 10.394 1.00 23.01 97 TYR D O 1
ATOM 3599 N N . TYR D 1 98 ? -62.143 -80.741 12.176 1.00 22.50 98 TYR D N 1
ATOM 3600 C CA . TYR D 1 98 ? -60.994 -80.765 13.089 1.00 17.54 98 TYR D CA 1
ATOM 3601 C C . TYR D 1 98 ? -61.032 -81.930 14.048 1.00 19.45 98 TYR D C 1
ATOM 3602 O O . TYR D 1 98 ? -62.045 -82.247 14.638 1.00 30.48 98 TYR D O 1
ATOM 3611 N N . PHE D 1 99 ? -59.893 -82.559 14.205 1.00 11.13 99 PHE D N 1
ATOM 3612 C CA . PHE D 1 99 ? -59.746 -83.605 15.166 1.00 13.93 99 PHE D CA 1
ATOM 3613 C C . PHE D 1 99 ? -59.736 -82.909 16.536 1.00 18.60 99 PHE D C 1
ATOM 3614 O O . PHE D 1 99 ? -59.043 -81.920 16.727 1.00 25.00 99 PHE D O 1
ATOM 3622 N N . VAL D 1 100 ? -60.513 -83.439 17.463 1.00 18.17 100 VAL D N 1
ATOM 3623 C CA . VAL D 1 100 ? -60.510 -83.016 18.860 1.00 26.30 100 VAL D CA 1
ATOM 3624 C C . VAL D 1 100 ? -59.829 -84.106 19.703 1.00 18.12 100 VAL D C 1
ATOM 3625 O O . VAL D 1 100 ? -59.143 -83.816 20.659 1.00 21.92 100 VAL D O 1
ATOM 3629 N N . GLY D 1 101 ? -60.020 -85.366 19.323 1.00 17.87 101 GLY D N 1
ATOM 3630 C CA . GLY D 1 101 ? -59.336 -86.476 19.964 1.00 21.57 101 GLY D CA 1
ATOM 3631 C C . GLY D 1 101 ? -59.220 -87.763 19.134 1.00 21.87 101 GLY D C 1
ATOM 3632 O O . GLY D 1 101 ? -60.007 -88.027 18.216 1.00 19.67 101 GLY D O 1
ATOM 3633 N N . ILE D 1 102 ? -58.210 -88.562 19.468 1.00 15.87 102 ILE D N 1
ATOM 3634 C CA . ILE D 1 102 ? -58.073 -89.916 18.945 1.00 19.91 102 ILE D CA 1
ATOM 3635 C C . ILE D 1 102 ? -57.737 -90.853 20.102 1.00 26.29 102 ILE D C 1
ATOM 3636 O O . ILE D 1 102 ? -56.693 -90.681 20.747 1.00 20.71 102 ILE D O 1
ATOM 3641 N N . ASP D 1 103 ? -58.585 -91.856 20.347 1.00 23.35 103 ASP D N 1
ATOM 3642 C CA . ASP D 1 103 ? -58.296 -92.883 21.356 1.00 20.91 103 ASP D CA 1
ATOM 3643 C C . ASP D 1 103 ? -58.159 -94.292 20.765 1.00 20.52 103 ASP D C 1
ATOM 3644 O O . ASP D 1 103 ? -58.800 -94.654 19.750 1.00 20.52 103 ASP D O 1
ATOM 3649 N N . ASN D 1 104 ? -57.356 -95.111 21.430 1.00 19.32 104 ASN D N 1
ATOM 3650 C CA . ASN D 1 104 ? -57.308 -96.535 21.111 1.00 26.00 104 ASN D CA 1
ATOM 3651 C C . ASN D 1 104 ? -57.041 -96.829 19.657 1.00 27.28 104 ASN D C 1
ATOM 3652 O O . ASN D 1 104 ? -57.798 -97.552 19.018 1.00 31.16 104 ASN D O 1
ATOM 3657 N N . ALA D 1 105 ? -55.974 -96.253 19.138 1.00 27.08 105 ALA D N 1
ATOM 3658 C CA . ALA D 1 105 ? -55.634 -96.442 17.749 1.00 31.11 105 ALA D CA 1
ATOM 3659 C C . ALA D 1 105 ? -54.493 -97.431 17.689 1.00 23.71 105 ALA D C 1
ATOM 3660 O O . ALA D 1 105 ? -53.447 -97.258 18.321 1.00 17.11 105 ALA D O 1
ATOM 3662 N N . ARG D 1 106 ? -54.710 -98.467 16.902 1.00 24.72 106 ARG D N 1
ATOM 3663 C CA . ARG D 1 106 ? -53.747 -99.531 16.773 1.00 32.37 106 ARG D CA 1
ATOM 3664 C C . ARG D 1 106 ? -53.498 -99.788 15.281 1.00 31.22 106 ARG D C 1
ATOM 3665 O O . ARG D 1 106 ? -54.436 -99.903 14.464 1.00 37.27 106 ARG D O 1
ATOM 3673 N N . PHE D 1 107 ? -52.223 -99.805 14.928 1.00 20.36 107 PHE D N 1
ATOM 3674 C CA . PHE D 1 107 ? -51.799 -100.129 13.571 1.00 24.02 107 PHE D CA 1
ATOM 3675 C C . PHE D 1 107 ? -51.307 -101.580 13.525 1.00 24.94 107 PHE D C 1
ATOM 3676 O O . PHE D 1 107 ? -50.352 -101.931 14.217 1.00 25.19 107 PHE D O 1
ATOM 3684 N N . LYS D 1 108 ? -51.970 -102.422 12.734 1.00 15.07 108 LYS D N 1
ATOM 3685 C CA . LYS D 1 108 ? -51.677 -103.853 12.720 1.00 22.56 108 LYS D CA 1
ATOM 3686 C C . LYS D 1 108 ? -50.964 -104.356 11.443 1.00 27.34 108 LYS D C 1
ATOM 3687 O O . LYS D 1 108 ? -50.279 -105.382 11.469 1.00 24.53 108 LYS D O 1
ATOM 3693 N N . ARG D 1 109 ? -51.128 -103.640 10.337 1.00 24.30 109 ARG D N 1
ATOM 3694 C CA . ARG D 1 109 ? -50.536 -104.033 9.063 1.00 22.66 109 ARG D CA 1
ATOM 3695 C C . ARG D 1 109 ? -49.951 -102.824 8.360 1.00 27.65 109 ARG D C 1
ATOM 3696 O O . ARG D 1 109 ? -50.522 -101.729 8.388 1.00 28.12 109 ARG D O 1
ATOM 3704 N N . VAL D 1 110 ? -48.784 -103.023 7.756 1.00 32.56 110 VAL D N 1
ATOM 3705 C CA . VAL D 1 110 ? -48.181 -102.024 6.872 1.00 22.13 110 VAL D CA 1
ATOM 3706 C C . VAL D 1 110 ? -48.953 -101.931 5.557 1.00 25.20 110 VAL D C 1
ATOM 3707 O O . VAL D 1 110 ? -49.192 -102.948 4.907 1.00 33.98 110 VAL D O 1
ATOM 3711 N N . VAL D 1 111 ? -49.341 -100.717 5.162 1.00 20.09 111 VAL D N 1
ATOM 3712 C CA . VAL D 1 111 ? -50.127 -100.495 3.943 1.00 16.95 111 VAL D CA 1
ATOM 3713 C C . VAL D 1 111 ? -49.253 -99.943 2.791 1.00 19.01 111 VAL D C 1
ATOM 3714 O O . VAL D 1 111 ? -48.418 -99.045 3.005 1.00 15.48 111 VAL D O 1
ATOM 3718 N N . GLU D 1 112 ? -49.417 -100.512 1.586 1.00 19.98 112 GLU D N 1
ATOM 3719 C CA . GLU D 1 112 ? -48.490 -100.245 0.462 1.00 22.31 112 GLU D CA 1
ATOM 3720 C C . GLU D 1 112 ? -49.144 -99.839 -0.842 1.00 18.24 112 GLU D C 1
ATOM 3721 O O . GLU D 1 112 ? -50.334 -100.058 -1.039 1.00 23.52 112 GLU D O 1
ATOM 3727 N N . PRO D 1 113 ? -48.344 -99.273 -1.757 1.00 21.35 113 PRO D N 1
ATOM 3728 C CA . PRO D 1 113 ? -48.821 -99.047 -3.131 1.00 21.86 113 PRO D CA 1
ATOM 3729 C C . PRO D 1 113 ? -49.462 -100.328 -3.659 1.00 14.78 113 PRO D C 1
ATOM 3730 O O . PRO D 1 113 ? -48.910 -101.386 -3.478 1.00 10.00 113 PRO D O 1
ATOM 3734 N N . GLY D 1 114 ? -50.629 -100.239 -4.268 1.00 9.95 114 GLY D N 1
ATOM 3735 C CA . GLY D 1 114 ? -51.361 -101.435 -4.625 1.00 23.14 114 GLY D CA 1
ATOM 3736 C C . GLY D 1 114 ? -52.590 -101.700 -3.757 1.00 22.43 114 GLY D C 1
ATOM 3737 O O . GLY D 1 114 ? -53.642 -102.114 -4.268 1.00 23.01 114 GLY D O 1
ATOM 3738 N N . ASP D 1 115 ? -52.467 -101.448 -2.456 1.00 21.89 115 ASP D N 1
ATOM 3739 C CA . ASP D 1 115 ? -53.541 -101.724 -1.507 1.00 10.24 115 ASP D CA 1
ATOM 3740 C C . ASP D 1 115 ? -54.746 -100.818 -1.739 1.00 13.75 115 ASP D C 1
ATOM 3741 O O . ASP D 1 115 ? -54.605 -99.607 -1.961 1.00 16.82 115 ASP D O 1
ATOM 3746 N N . GLN D 1 116 ? -55.932 -101.406 -1.676 1.00 18.38 116 GLN D N 1
ATOM 3747 C CA . GLN D 1 116 ? -57.135 -100.603 -1.501 1.00 23.03 116 GLN D CA 1
ATOM 3748 C C . GLN D 1 116 ? -57.515 -100.553 -0.006 1.00 23.11 116 GLN D C 1
ATOM 3749 O O . GLN D 1 116 ? -57.825 -101.567 0.616 1.00 16.63 116 GLN D O 1
ATOM 3755 N N . LEU D 1 117 ? -57.449 -99.353 0.554 1.00 15.44 117 LEU D N 1
ATOM 3756 C CA . LEU D 1 117 ? -57.796 -99.106 1.943 1.00 20.71 117 LEU D CA 1
ATOM 3757 C C . LEU D 1 117 ? -59.316 -98.907 2.083 1.00 22.40 117 LEU D C 1
ATOM 3758 O O . LEU D 1 117 ? -59.890 -97.875 1.683 1.00 18.69 117 LEU D O 1
ATOM 3763 N N . ILE D 1 118 ? -59.964 -99.941 2.600 1.00 15.29 118 ILE D N 1
ATOM 3764 C CA . ILE D 1 118 ? -61.381 -99.865 2.952 1.00 20.55 118 ILE D CA 1
ATOM 3765 C C . ILE D 1 118 ? -61.575 -99.151 4.303 1.00 25.83 118 ILE D C 1
ATOM 3766 O O . ILE D 1 118 ? -61.027 -99.542 5.352 1.00 28.34 118 ILE D O 1
ATOM 3771 N N . LEU D 1 119 ? -62.340 -98.069 4.241 1.00 22.18 119 LEU D N 1
ATOM 3772 C CA . LEU D 1 119 ? -62.447 -97.131 5.344 1.00 24.63 119 LEU D CA 1
ATOM 3773 C C . LEU D 1 119 ? -63.815 -97.341 5.986 1.00 24.24 119 LEU D C 1
ATOM 3774 O O . LEU D 1 119 ? -64.823 -96.840 5.486 1.00 25.20 119 LEU D O 1
ATOM 3779 N N . ASN D 1 120 ? -63.855 -98.102 7.075 1.00 25.80 120 ASN D N 1
ATOM 3780 C CA . ASN D 1 120 ? -65.111 -98.316 7.815 1.00 22.62 120 ASN D CA 1
ATOM 3781 C C . ASN D 1 120 ? -65.260 -97.440 9.059 1.00 15.06 120 ASN D C 1
ATOM 3782 O O . ASN D 1 120 ? -64.420 -97.475 9.968 1.00 18.46 120 ASN D O 1
ATOM 3787 N N . VAL D 1 121 ? -66.333 -96.655 9.079 1.00 16.15 121 VAL D N 1
ATOM 3788 C CA . VAL D 1 121 ? -66.597 -95.706 10.153 1.00 26.09 121 VAL D CA 1
ATOM 3789 C C . VAL D 1 121 ? -68.070 -95.763 10.601 1.00 28.74 121 VAL D C 1
ATOM 3790 O O . VAL D 1 121 ? -69.011 -95.686 9.783 1.00 19.94 121 VAL D O 1
ATOM 3794 N N . THR D 1 122 ? -68.260 -95.895 11.912 1.00 28.18 122 THR D N 1
ATOM 3795 C CA . THR D 1 122 ? -69.588 -95.939 12.480 1.00 25.73 122 THR D CA 1
ATOM 3796 C C . THR D 1 122 ? -69.752 -94.818 13.504 1.00 27.91 122 THR D C 1
ATOM 3797 O O . THR D 1 122 ? -68.870 -94.587 14.351 1.00 20.73 122 THR D O 1
ATOM 3801 N N . PHE D 1 123 ? -70.888 -94.127 13.415 1.00 18.11 123 PHE D N 1
ATOM 3802 C CA . PHE D 1 123 ? -71.227 -93.073 14.367 1.00 26.30 123 PHE D CA 1
ATOM 3803 C C . PHE D 1 123 ? -71.652 -93.685 15.705 1.00 31.72 123 PHE D C 1
ATOM 3804 O O . PHE D 1 123 ? -72.454 -94.635 15.744 1.00 32.82 123 PHE D O 1
ATOM 3812 N N . GLU D 1 124 ? -71.103 -93.135 16.786 1.00 22.41 124 GLU D N 1
ATOM 3813 C CA . GLU D 1 124 ? -71.342 -93.647 18.135 1.00 25.32 124 GLU D CA 1
ATOM 3814 C C . GLU D 1 124 ? -72.072 -92.617 19.031 1.00 30.89 124 GLU D C 1
ATOM 3815 O O . GLU D 1 124 ? -72.982 -92.964 19.766 1.00 35.20 124 GLU D O 1
ATOM 3821 N N . ARG D 1 125 ? -71.677 -91.356 18.979 1.00 28.62 125 ARG D N 1
ATOM 3822 C CA . ARG D 1 125 ? -72.251 -90.395 19.886 1.00 22.58 125 ARG D CA 1
ATOM 3823 C C . ARG D 1 125 ? -71.881 -88.949 19.558 1.00 28.62 125 ARG D C 1
ATOM 3824 O O . ARG D 1 125 ? -70.775 -88.669 19.091 1.00 28.67 125 ARG D O 1
ATOM 3832 N N . TYR D 1 126 ? -72.822 -88.041 19.825 1.00 23.11 126 TYR D N 1
ATOM 3833 C CA . TYR D 1 126 ? -72.599 -86.615 19.666 1.00 17.55 126 TYR D CA 1
ATOM 3834 C C . TYR D 1 126 ? -72.887 -85.888 20.959 1.00 20.51 126 TYR D C 1
ATOM 3835 O O . TYR D 1 126 ? -73.901 -86.130 21.594 1.00 22.72 126 TYR D O 1
ATOM 3844 N N . ILE D 1 127 ? -72.033 -84.949 21.338 1.00 21.19 127 ILE D N 1
ATOM 3845 C CA . ILE D 1 127 ? -72.366 -84.112 22.464 1.00 25.68 127 ILE D CA 1
ATOM 3846 C C . ILE D 1 127 ? -71.555 -82.832 22.490 1.00 34.47 127 ILE D C 1
ATOM 3847 O O . ILE D 1 127 ? -70.360 -82.857 22.230 1.00 38.71 127 ILE D O 1
ATOM 3852 N N . ARG D 1 128 ? -72.216 -81.724 22.829 1.00 41.16 128 ARG D N 1
ATOM 3853 C CA . ARG D 1 128 ? -71.566 -80.418 23.013 1.00 46.68 128 ARG D CA 1
ATOM 3854 C C . ARG D 1 128 ? -70.479 -80.158 21.921 1.00 17.61 128 ARG D C 1
ATOM 3855 O O . ARG D 1 128 ? -69.393 -79.613 22.168 1.00 23.79 128 ARG D O 1
ATOM 3857 N N . GLY D 1 129 ? -70.798 -80.556 20.689 1.00 25.83 129 GLY D N 1
ATOM 3858 C CA . GLY D 1 129 ? -69.976 -80.225 19.539 1.00 16.50 129 GLY D CA 1
ATOM 3859 C C . GLY D 1 129 ? -69.044 -81.312 19.007 1.00 24.40 129 GLY D C 1
ATOM 3860 O O . GLY D 1 129 ? -68.325 -81.108 18.020 1.00 37.37 129 GLY D O 1
ATOM 3861 N N . ILE D 1 130 ? -69.056 -82.469 19.642 1.00 19.28 130 ILE D N 1
ATOM 3862 C CA . ILE D 1 130 ? -68.096 -83.503 19.323 1.00 17.36 130 ILE D CA 1
ATOM 3863 C C . ILE D 1 130 ? -68.828 -84.692 18.724 1.00 24.99 130 ILE D C 1
ATOM 3864 O O . ILE D 1 130 ? -69.854 -85.122 19.247 1.00 29.72 130 ILE D O 1
ATOM 3869 N N . TRP D 1 131 ? -68.331 -85.193 17.593 1.00 25.83 131 TRP D N 1
ATOM 3870 C CA . TRP D 1 131 ? -68.771 -86.482 17.095 1.00 24.13 131 TRP D CA 1
ATOM 3871 C C . TRP D 1 131 ? -67.715 -87.536 17.487 1.00 31.76 131 TRP D C 1
ATOM 3872 O O . TRP D 1 131 ? -66.530 -87.268 17.302 1.00 34.93 131 TRP D O 1
ATOM 3883 N N . LYS D 1 132 ? -68.130 -88.682 18.073 1.00 28.51 132 LYS D N 1
ATOM 3884 C CA . LYS D 1 132 ? -67.230 -89.830 18.302 1.00 23.17 132 LYS D CA 1
ATOM 3885 C C . LYS D 1 132 ? -67.618 -90.864 17.261 1.00 24.91 132 LYS D C 1
ATOM 3886 O O . LYS D 1 132 ? -68.799 -91.072 16.973 1.00 14.93 132 LYS D O 1
ATOM 3888 N N . PHE D 1 133 ? -66.609 -91.508 16.691 1.00 24.31 133 PHE D N 1
ATOM 3889 C CA . PHE D 1 133 ? -66.836 -92.571 15.743 1.00 24.50 133 PHE D CA 1
ATOM 3890 C C . PHE D 1 133 ? -65.933 -93.708 16.165 1.00 26.85 133 PHE D C 1
ATOM 3891 O O . PHE D 1 133 ? -64.892 -93.469 16.811 1.00 14.84 133 PHE D O 1
ATOM 3899 N N . LYS D 1 134 ? -66.340 -94.929 15.818 1.00 19.62 134 LYS D N 1
ATOM 3900 C CA . LYS D 1 134 ? -65.451 -96.077 15.836 1.00 19.31 134 LYS D CA 1
ATOM 3901 C C . LYS D 1 134 ? -64.998 -96.288 14.401 1.00 14.86 134 LYS D C 1
ATOM 3902 O O . LYS D 1 134 ? -65.840 -96.379 13.511 1.00 25.78 134 LYS D O 1
ATOM 3908 N N . ALA D 1 135 ? -63.682 -96.336 14.161 1.00 21.09 135 ALA D N 1
ATOM 3909 C CA . ALA D 1 135 ? -63.158 -96.445 12.787 1.00 27.34 135 ALA D CA 1
ATOM 3910 C C . ALA D 1 135 ? -62.230 -97.638 12.583 1.00 24.47 135 ALA D C 1
ATOM 3911 O O . ALA D 1 135 ? -61.415 -97.950 13.447 1.00 32.22 135 ALA D O 1
ATOM 3913 N N . VAL D 1 136 ? -62.355 -98.294 11.436 1.00 14.92 136 VAL D N 1
ATOM 3914 C CA . VAL D 1 136 ? -61.495 -99.437 11.101 1.00 14.94 136 VAL D CA 1
ATOM 3915 C C . VAL D 1 136 ? -61.086 -99.372 9.627 1.00 21.70 136 VAL D C 1
ATOM 3916 O O . VAL D 1 136 ? -61.950 -99.373 8.737 1.00 24.74 136 VAL D O 1
ATOM 3920 N N . ALA D 1 137 ? -59.784 -99.301 9.353 1.00 20.78 137 ALA D N 1
ATOM 3921 C CA . ALA D 1 137 ? -59.321 -99.393 7.969 1.00 21.55 137 ALA D CA 1
ATOM 3922 C C . ALA D 1 137 ? -58.854 -100.811 7.684 1.00 18.65 137 ALA D C 1
ATOM 3923 O O . ALA D 1 137 ? -58.050 -101.366 8.457 1.00 14.97 137 ALA D O 1
ATOM 3925 N N . GLU D 1 138 ? -59.345 -101.389 6.581 1.00 15.05 138 GLU D N 1
ATOM 3926 C CA . GLU D 1 138 ? -58.914 -102.745 6.174 1.00 20.94 138 GLU D CA 1
ATOM 3927 C C . GLU D 1 138 ? -58.185 -102.802 4.836 1.00 31.71 138 GLU D C 1
ATOM 3928 O O . GLU D 1 138 ? -58.494 -102.047 3.897 1.00 22.23 138 GLU D O 1
ATOM 3934 N N . VAL D 1 139 ? -57.239 -103.732 4.742 1.00 34.55 139 VAL D N 1
ATOM 3935 C CA . VAL D 1 139 ? -56.660 -104.088 3.449 1.00 23.36 139 VAL D CA 1
ATOM 3936 C C . VAL D 1 139 ? -56.898 -105.579 3.208 1.00 34.73 139 VAL D C 1
ATOM 3937 O O . VAL D 1 139 ? -56.516 -106.447 4.021 1.00 26.07 139 VAL D O 1
ATOM 3941 N N . ASP D 1 140 ? -57.593 -105.853 2.109 1.00 35.08 140 ASP D N 1
ATOM 3942 C CA . ASP D 1 140 ? -57.968 -107.207 1.752 1.00 26.43 140 ASP D CA 1
ATOM 3943 C C . ASP D 1 140 ? -58.631 -107.985 2.890 1.00 27.58 140 ASP D C 1
ATOM 3944 O O . ASP D 1 140 ? -58.225 -109.109 3.171 1.00 34.07 140 ASP D O 1
ATOM 3949 N N . GLY D 1 141 ? -59.641 -107.409 3.541 1.00 33.50 141 GLY D N 1
ATOM 3950 C CA . GLY D 1 141 ? -60.404 -108.128 4.567 1.00 8.65 141 GLY D CA 1
ATOM 3951 C C . GLY D 1 141 ? -59.621 -108.284 5.869 1.00 14.94 141 GLY D C 1
ATOM 3952 O O . GLY D 1 141 ? -60.064 -108.930 6.799 1.00 31.37 141 GLY D O 1
ATOM 3953 N N . LYS D 1 142 ? -58.427 -107.718 5.920 1.00 20.57 142 LYS D N 1
ATOM 3954 C CA . LYS D 1 142 ? -57.606 -107.792 7.106 1.00 16.68 142 LYS D CA 1
ATOM 3955 C C . LYS D 1 142 ? -57.520 -106.352 7.686 1.00 29.29 142 LYS D C 1
ATOM 3956 O O . LYS D 1 142 ? -57.563 -105.350 6.941 1.00 30.46 142 LYS D O 1
ATOM 3958 N N . VAL D 1 143 ? -57.477 -106.251 9.013 1.00 29.05 143 VAL D N 1
ATOM 3959 C CA . VAL D 1 143 ? -57.449 -104.966 9.687 1.00 24.61 143 VAL D CA 1
ATOM 3960 C C . VAL D 1 143 ? -56.060 -104.348 9.586 1.00 22.27 143 VAL D C 1
ATOM 3961 O O . VAL D 1 143 ? -55.076 -104.906 10.054 1.00 25.05 143 VAL D O 1
ATOM 3965 N N . ALA D 1 144 ? -56.000 -103.189 8.950 1.00 24.19 144 ALA D N 1
ATOM 3966 C CA . ALA D 1 144 ? -54.768 -102.439 8.838 1.00 29.88 144 ALA D CA 1
ATOM 3967 C C . ALA D 1 144 ? -54.700 -101.544 10.067 1.00 28.51 144 ALA D C 1
ATOM 3968 O O . ALA D 1 144 ? -53.671 -101.481 10.754 1.00 16.30 144 ALA D O 1
ATOM 3970 N N . ALA D 1 145 ? -55.811 -100.872 10.365 1.00 23.10 145 ALA D N 1
ATOM 3971 C CA . ALA D 1 145 ? -55.822 -99.941 11.477 1.00 24.90 145 ALA D CA 1
ATOM 3972 C C . ALA D 1 145 ? -57.224 -99.751 12.075 1.00 28.70 145 ALA D C 1
ATOM 3973 O O . ALA D 1 145 ? -58.236 -99.962 11.407 1.00 21.02 145 ALA D O 1
ATOM 3975 N N . GLU D 1 146 ? -57.263 -99.358 13.346 1.00 24.02 146 GLU D N 1
ATOM 3976 C CA . GLU D 1 146 ? -58.517 -99.029 14.011 1.00 28.51 146 GLU D CA 1
ATOM 3977 C C . GLU D 1 146 ? -58.275 -97.968 15.077 1.00 30.84 146 GLU D C 1
ATOM 3978 O O . GLU D 1 146 ? -57.207 -97.941 15.700 1.00 24.73 146 GLU D O 1
ATOM 3984 N N . ALA D 1 147 ? -59.269 -97.097 15.269 1.00 20.57 147 ALA D N 1
ATOM 3985 C CA . ALA D 1 147 ? -59.164 -95.983 16.202 1.00 13.80 147 ALA D CA 1
ATOM 3986 C C . ALA D 1 147 ? -60.552 -95.503 16.645 1.00 13.08 147 ALA D C 1
ATOM 3987 O O . ALA D 1 147 ? -61.568 -95.727 15.988 1.00 11.37 147 ALA D O 1
ATOM 3989 N N . GLU D 1 148 ? -60.593 -94.798 17.758 1.00 13.83 148 GLU D N 1
ATOM 3990 C CA . GLU D 1 148 ? -61.786 -94.048 18.069 1.00 17.68 148 GLU D CA 1
ATOM 3991 C C . GLU D 1 148 ? -61.472 -92.612 17.745 1.00 17.77 148 GLU D C 1
ATOM 3992 O O . GLU D 1 148 ? -60.425 -92.103 18.125 1.00 22.29 148 GLU D O 1
ATOM 3998 N N . LEU D 1 149 ? -62.386 -91.964 17.042 1.00 17.15 149 LEU D N 1
ATOM 3999 C CA . LEU D 1 149 ? -62.139 -90.637 16.530 1.00 24.46 149 LEU D CA 1
ATOM 4000 C C . LEU D 1 149 ? -63.137 -89.655 17.108 1.00 25.37 149 LEU D C 1
ATOM 4001 O O . LEU D 1 149 ? -64.335 -89.939 17.169 1.00 23.39 149 LEU D O 1
ATOM 4006 N N . MET D 1 150 ? -62.627 -88.486 17.491 1.00 18.22 150 MET D N 1
ATOM 4007 C CA . MET D 1 150 ? -63.455 -87.412 17.999 1.00 19.16 150 MET D CA 1
ATOM 4008 C C . MET D 1 150 ? -63.127 -86.136 17.268 1.00 20.50 150 MET D C 1
ATOM 4009 O O . MET D 1 150 ? -61.979 -85.675 17.243 1.00 11.81 150 MET D O 1
ATOM 4014 N N . CYS D 1 151 ? -64.170 -85.550 16.704 1.00 14.05 151 CYS D N 1
ATOM 4015 C CA . CYS D 1 151 ? -64.019 -84.469 15.777 1.00 11.92 151 CYS D CA 1
ATOM 4016 C C . CYS D 1 151 ? -65.106 -83.413 15.964 1.00 23.29 151 CYS D C 1
ATOM 4017 O O . CYS D 1 151 ? -66.234 -83.705 16.366 1.00 18.29 151 CYS D O 1
ATOM 4020 N N . THR D 1 152 ? -64.778 -82.199 15.542 1.00 24.77 152 THR D N 1
ATOM 4021 C CA . THR D 1 152 ? -65.680 -81.084 15.624 1.00 25.75 15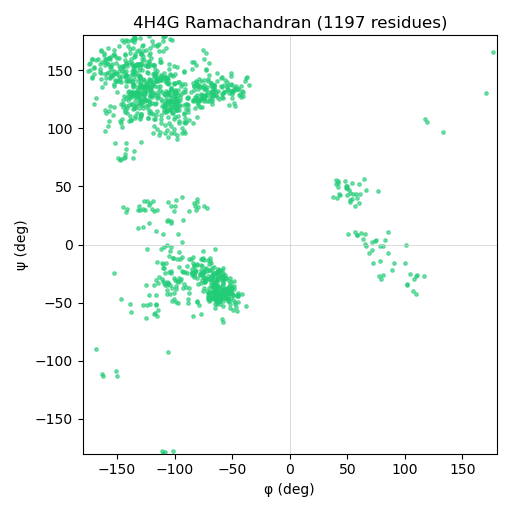2 THR D CA 1
ATOM 4022 C C . THR D 1 152 ? -65.805 -80.376 14.269 1.00 28.38 152 THR D C 1
ATOM 4023 O O . THR D 1 152 ? -65.046 -80.651 13.342 1.00 28.65 152 THR D O 1
ATOM 4027 N N . VAL D 1 153 ? -66.752 -79.449 14.170 1.00 34.82 153 VAL D N 1
ATOM 4028 C CA . VAL D 1 153 ? -66.951 -78.669 12.947 1.00 40.74 153 VAL D CA 1
ATOM 4029 C C . VAL D 1 153 ? -66.997 -77.164 13.275 1.00 40.87 153 VAL D C 1
ATOM 4030 O O . VAL D 1 153 ? -67.601 -76.771 14.264 1.00 58.04 153 VAL D O 1
ATOM 4034 N N . LYS D 1 154 ? -66.338 -76.325 12.480 1.00 36.79 154 LYS D N 1
ATOM 4035 C CA . LYS D 1 154 ? -66.331 -74.877 12.752 1.00 50.86 154 LYS D CA 1
ATOM 4036 C C . LYS D 1 154 ? -66.710 -74.017 11.534 1.00 63.41 154 LYS D C 1
ATOM 4037 O O . LYS D 1 154 ? -66.720 -74.499 10.402 1.00 62.48 154 LYS D O 1
ATOM 4039 N N . THR D 1 155 ? -67.024 -72.744 11.806 1.00 73.04 155 THR D N 1
ATOM 4040 C CA . THR D 1 155 ? -67.500 -71.762 10.812 1.00 49.00 155 THR D CA 1
ATOM 4041 C C . THR D 1 155 ? -68.112 -72.404 9.573 1.00 50.00 155 THR D C 1
ATOM 4042 O O . THR D 1 155 ? -69.246 -72.890 9.618 1.00 47.23 155 THR D O 1
ATOM 4044 N N . THR E 1 8 ? -46.132 -35.730 -6.429 1.00 48.67 8 THR E N 1
ATOM 4045 C CA . THR E 1 8 ? -46.566 -37.061 -5.974 1.00 53.74 8 THR E CA 1
ATOM 4046 C C . THR E 1 8 ? -45.665 -37.633 -4.883 1.00 40.45 8 THR E C 1
ATOM 4047 O O . THR E 1 8 ? -46.074 -38.516 -4.161 1.00 45.25 8 THR E O 1
ATOM 4051 N N . GLU E 1 9 ? -44.438 -37.142 -4.786 1.00 33.69 9 GLU E N 1
ATOM 4052 C CA . GLU E 1 9 ? -43.467 -37.651 -3.822 1.00 29.86 9 GLU E CA 1
ATOM 4053 C C . GLU E 1 9 ? -44.022 -37.732 -2.409 1.00 29.77 9 GLU E C 1
ATOM 4054 O O . GLU E 1 9 ? -44.617 -36.778 -1.919 1.00 37.29 9 GLU E O 1
ATOM 4060 N N . LYS E 1 10 ? -43.864 -38.890 -1.772 1.00 22.75 10 LYS E N 1
ATOM 4061 C CA . LYS E 1 10 ? -44.103 -38.992 -0.335 1.00 28.47 10 LYS E CA 1
ATOM 4062 C C . LYS E 1 10 ? -42.883 -39.677 0.275 1.00 29.64 10 LYS E C 1
ATOM 4063 O O . LYS E 1 10 ? -42.226 -40.493 -0.362 1.00 31.04 10 LYS E O 1
ATOM 4065 N N . ILE E 1 11 ? -42.527 -39.279 1.484 1.00 34.11 11 ILE E N 1
ATOM 4066 C CA . ILE E 1 11 ? -41.315 -39.785 2.118 1.00 30.04 11 ILE E CA 1
ATOM 4067 C C . ILE E 1 11 ? -41.652 -40.066 3.560 1.00 28.94 11 ILE E C 1
ATOM 4068 O O . ILE E 1 11 ? -42.658 -39.566 4.077 1.00 31.44 11 ILE E O 1
ATOM 4073 N N . ASN E 1 12 ? -40.836 -40.902 4.192 1.00 32.43 12 ASN E N 1
ATOM 4074 C CA . ASN E 1 12 ? -40.936 -41.158 5.623 1.00 25.63 12 ASN E CA 1
ATOM 4075 C C . ASN E 1 12 ? -39.676 -40.610 6.287 1.00 28.05 12 ASN E C 1
ATOM 4076 O O . ASN E 1 12 ? -38.632 -41.266 6.298 1.00 24.25 12 ASN E O 1
ATOM 4081 N N . PHE E 1 13 ? -39.774 -39.377 6.771 1.00 23.59 13 PHE E N 1
ATOM 4082 C CA . PHE E 1 13 ? -38.667 -38.679 7.408 1.00 25.68 13 PHE E CA 1
ATOM 4083 C C . PHE E 1 13 ? -39.292 -37.717 8.401 1.00 29.30 13 PHE E C 1
ATOM 4084 O O . PHE E 1 13 ? -39.574 -36.563 8.080 1.00 21.42 13 PHE E O 1
ATOM 4092 N N . ASP E 1 14 ? -39.525 -38.218 9.606 1.00 19.09 14 ASP E N 1
ATOM 4093 C CA . ASP E 1 14 ? -40.391 -37.566 10.562 1.00 12.88 14 ASP E CA 1
ATOM 4094 C C . ASP E 1 14 ? -39.580 -36.966 11.719 1.00 24.22 14 ASP E C 1
ATOM 4095 O O . ASP E 1 14 ? -38.350 -37.087 11.724 1.00 13.24 14 ASP E O 1
ATOM 4100 N N . ILE E 1 15 ? -40.226 -36.307 12.686 1.00 18.99 15 ILE E N 1
ATOM 4101 C CA . ILE E 1 15 ? -39.428 -35.759 13.783 1.00 20.11 15 ILE E CA 1
ATOM 4102 C C . ILE E 1 15 ? -38.439 -36.792 14.374 1.00 20.83 15 ILE E C 1
ATOM 4103 O O . ILE E 1 15 ? -37.320 -36.456 14.795 1.00 15.41 15 ILE E O 1
ATOM 4108 N N . HIS E 1 16 ? -38.811 -38.062 14.349 1.00 22.55 16 HIS E N 1
ATOM 4109 C CA . HIS E 1 16 ? -37.961 -39.079 14.964 1.00 19.65 16 HIS E CA 1
ATOM 4110 C C . HIS E 1 16 ? -36.667 -39.312 14.200 1.00 13.83 16 HIS E C 1
ATOM 4111 O O . HIS E 1 16 ? -35.591 -39.394 14.811 1.00 25.27 16 HIS E O 1
ATOM 4118 N N . LYS E 1 17 ? -36.738 -39.389 12.876 1.00 14.20 17 LYS E N 1
ATOM 4119 C CA . LYS E 1 17 ? -35.506 -39.531 12.087 1.00 19.35 17 LYS E CA 1
ATOM 4120 C C . LYS E 1 17 ? -34.679 -38.265 12.243 1.00 26.78 17 LYS E C 1
ATOM 4121 O O . LYS E 1 17 ? -33.451 -38.349 12.242 1.00 35.34 17 LYS E O 1
ATOM 4123 N N . ILE E 1 18 ? -35.345 -37.102 12.381 1.00 11.24 18 ILE E N 1
ATOM 4124 C CA . ILE E 1 18 ? -34.634 -35.828 12.499 1.00 11.93 18 ILE E CA 1
ATOM 4125 C C . ILE E 1 18 ? -33.748 -35.798 13.752 1.00 20.21 18 ILE E C 1
ATOM 4126 O O . ILE E 1 18 ? -32.565 -35.409 13.674 1.00 19.10 18 ILE E O 1
ATOM 4131 N N . LEU E 1 19 ? -34.323 -36.206 14.893 1.00 20.22 19 LEU E N 1
ATOM 4132 C CA . LEU E 1 19 ? -33.576 -36.336 16.148 1.00 16.72 19 LEU E CA 1
ATOM 4133 C C . LEU E 1 19 ? -32.356 -37.253 16.059 1.00 19.20 19 LEU E C 1
ATOM 4134 O O . LEU E 1 19 ? -31.384 -37.058 16.796 1.00 15.33 19 LEU E O 1
ATOM 4139 N N . THR E 1 20 ? -32.372 -38.213 15.132 1.00 23.85 20 THR E N 1
ATOM 4140 C CA . THR E 1 20 ? -31.220 -39.106 14.955 1.00 29.28 20 THR E CA 1
ATOM 4141 C C . THR E 1 20 ? -30.102 -38.467 14.124 1.00 26.11 20 THR E C 1
ATOM 4142 O O . THR E 1 20 ? -28.970 -38.935 14.164 1.00 28.51 20 THR E O 1
ATOM 4146 N N . LEU E 1 21 ? -30.405 -37.401 13.386 1.00 28.42 21 LEU E N 1
ATOM 4147 C CA . LEU E 1 21 ? -29.417 -36.803 12.471 1.00 22.41 21 LEU E CA 1
ATOM 4148 C C . LEU E 1 21 ? -28.894 -35.440 12.900 1.00 28.88 21 LEU E C 1
ATOM 4149 O O . LEU E 1 21 ? -27.742 -35.093 12.585 1.00 23.92 21 LEU E O 1
ATOM 4154 N N . LEU E 1 22 ? -29.740 -34.660 13.590 1.00 29.73 22 LEU E N 1
ATOM 4155 C CA . LEU E 1 22 ? -29.331 -33.348 14.091 1.00 10.47 22 LEU E CA 1
ATOM 4156 C C . LEU E 1 22 ? -28.957 -33.383 15.579 1.00 13.52 22 LEU E C 1
ATOM 4157 O O . LEU E 1 22 ? -29.660 -33.961 16.414 1.00 16.37 22 LEU E O 1
ATOM 4162 N N . PRO E 1 23 ? -27.827 -32.779 15.925 1.00 16.02 23 PRO E N 1
ATOM 4163 C CA . PRO E 1 23 ? -27.492 -32.693 17.359 1.00 12.50 23 PRO E CA 1
ATOM 4164 C C . PRO E 1 23 ? -28.376 -31.656 18.092 1.00 22.29 23 PRO E C 1
ATOM 4165 O O . PRO E 1 23 ? -28.517 -31.699 19.310 1.00 23.92 23 PRO E O 1
ATOM 4169 N N . HIS E 1 24 ? -28.948 -30.734 17.321 1.00 23.08 24 HIS E N 1
ATOM 4170 C CA . HIS E 1 24 ? -29.857 -29.694 17.810 1.00 20.66 24 HIS E CA 1
ATOM 4171 C C . HIS E 1 24 ? -31.012 -30.199 18.713 1.00 21.35 24 HIS E C 1
ATOM 4172 O O . HIS E 1 24 ? -31.750 -31.135 18.373 1.00 10.49 24 HIS E O 1
ATOM 4179 N N . ARG E 1 25 ? -31.208 -29.529 19.837 1.00 13.21 25 ARG E N 1
ATOM 4180 C CA . ARG E 1 25 ? -32.378 -29.805 20.661 1.00 22.47 25 ARG E CA 1
ATOM 4181 C C . ARG E 1 25 ? -33.033 -28.514 21.102 1.00 26.08 25 ARG E C 1
ATOM 4182 O O . ARG E 1 25 ? -32.548 -27.412 20.825 1.00 22.78 25 ARG E O 1
ATOM 4190 N N . TYR E 1 26 ? -34.144 -28.670 21.803 1.00 12.55 26 TYR E N 1
ATOM 4191 C CA . TYR E 1 26 ? -34.891 -27.536 22.293 1.00 13.62 26 TYR E CA 1
ATOM 4192 C C . TYR E 1 26 ? -33.996 -26.622 23.111 1.00 22.45 26 TYR E C 1
ATOM 4193 O O . TYR E 1 26 ? -33.290 -27.085 24.005 1.00 25.76 26 TYR E O 1
ATOM 4202 N N . PRO E 1 27 ? -34.052 -25.312 22.871 1.00 21.03 27 PRO E N 1
ATOM 4203 C CA . PRO E 1 27 ? -35.137 -24.622 22.158 1.00 9.84 27 PRO E CA 1
ATOM 4204 C C . PRO E 1 27 ? -34.787 -24.155 20.747 1.00 9.81 27 PRO E C 1
ATOM 4205 O O . PRO E 1 27 ? -35.448 -23.263 20.214 1.00 22.16 27 PRO E O 1
ATOM 4209 N N . ILE E 1 28 ? -33.758 -24.746 20.160 1.00 17.55 28 ILE E N 1
ATOM 4210 C CA . ILE E 1 28 ? -33.265 -24.335 18.893 1.00 9.85 28 ILE E CA 1
ATOM 4211 C C . ILE E 1 28 ? -33.147 -25.497 17.898 1.00 22.00 28 ILE E C 1
ATOM 4212 O O . ILE E 1 28 ? -32.285 -25.488 17.024 1.00 24.39 28 ILE E O 1
ATOM 4217 N N . LEU E 1 29 ? -34.020 -26.490 18.030 1.00 17.45 29 LEU E N 1
ATOM 4218 C CA . LEU E 1 29 ? -34.248 -27.463 16.960 1.00 13.38 29 LEU E CA 1
ATOM 4219 C C . LEU E 1 29 ? -35.470 -27.004 16.192 1.00 21.50 29 LEU E C 1
ATOM 4220 O O . LEU E 1 29 ? -36.580 -27.113 16.716 1.00 19.07 29 LEU E O 1
ATOM 4225 N N . LEU E 1 30 ? -35.284 -26.546 14.951 1.00 14.25 30 LEU E N 1
ATOM 4226 C CA . LEU E 1 30 ? -36.342 -25.861 14.226 1.00 10.23 30 LEU E CA 1
ATOM 4227 C C . LEU E 1 30 ? -36.781 -26.542 12.903 1.00 25.98 30 LEU E C 1
ATOM 4228 O O . LEU E 1 30 ? -37.219 -25.873 11.965 1.00 25.46 30 LEU E O 1
ATOM 4233 N N . VAL E 1 31 ? -36.682 -27.863 12.826 1.00 15.89 31 VAL E N 1
ATOM 4234 C CA . VAL E 1 31 ? -37.331 -28.596 11.738 1.00 13.63 31 VAL E CA 1
ATOM 4235 C C . VAL E 1 31 ? -38.238 -29.677 12.326 1.00 18.08 31 VAL E C 1
ATOM 4236 O O . VAL E 1 31 ? -37.827 -30.429 13.210 1.00 12.21 31 VAL E O 1
ATOM 4240 N N . ASP E 1 32 ? -39.470 -29.763 11.858 1.00 15.86 32 ASP E N 1
ATOM 4241 C CA . ASP E 1 32 ? -40.406 -30.723 12.440 1.00 22.18 32 ASP E CA 1
ATOM 4242 C C . ASP E 1 32 ? -40.553 -32.011 11.635 1.00 28.68 32 ASP E C 1
ATOM 4243 O O . ASP E 1 32 ? -40.796 -33.069 12.215 1.00 44.30 32 ASP E O 1
ATOM 4248 N N . ARG E 1 33 ? -40.380 -31.923 10.314 1.00 21.34 33 ARG E N 1
ATOM 4249 C CA . ARG E 1 33 ? -40.714 -33.010 9.409 1.00 19.05 33 ARG E CA 1
ATOM 4250 C C . ARG E 1 33 ? -40.038 -32.739 8.081 1.00 21.13 33 ARG E C 1
ATOM 4251 O O . ARG E 1 33 ? -39.839 -31.608 7.705 1.00 28.08 33 ARG E O 1
ATOM 4259 N N . VAL E 1 34 ? -39.643 -33.772 7.370 1.00 27.04 34 VAL E N 1
ATOM 4260 C CA . VAL E 1 34 ? -39.120 -33.568 6.028 1.00 21.40 34 VAL E CA 1
ATOM 4261 C C . VAL E 1 34 ? -40.215 -34.037 5.061 1.00 22.95 34 VAL E C 1
ATOM 4262 O O . VAL E 1 34 ? -40.878 -35.026 5.335 1.00 22.44 34 VAL E O 1
ATOM 4266 N N . LEU E 1 35 ? -40.459 -33.302 3.978 1.00 17.37 35 LEU E N 1
ATOM 4267 C CA . LEU E 1 35 ? -41.580 -33.635 3.089 1.00 19.88 35 LEU E CA 1
ATOM 4268 C C . LEU E 1 35 ? -41.112 -34.201 1.746 1.00 21.18 35 LEU E C 1
ATOM 4269 O O . LEU E 1 35 ? -41.782 -35.033 1.167 1.00 21.38 35 LEU E O 1
ATOM 4274 N N . GLU E 1 36 ? -39.963 -33.728 1.281 1.00 25.13 36 GLU E N 1
ATOM 4275 C CA . GLU E 1 36 ? -39.323 -34.197 0.071 1.00 22.47 36 GLU E CA 1
ATOM 4276 C C . GLU E 1 36 ? -37.818 -34.166 0.277 1.00 23.72 36 GLU E C 1
ATOM 4277 O O . GLU E 1 36 ? -37.292 -33.376 1.070 1.00 17.36 36 GLU E O 1
ATOM 4283 N N . LEU E 1 37 ? -37.116 -35.021 -0.447 1.00 19.94 37 LEU E N 1
ATOM 4284 C CA . LEU E 1 37 ? -35.669 -35.051 -0.359 1.00 18.08 37 LEU E CA 1
ATOM 4285 C C . LEU E 1 37 ? -35.107 -35.946 -1.477 1.00 28.48 37 LEU E C 1
ATOM 4286 O O . LEU E 1 37 ? -35.461 -37.113 -1.612 1.00 33.62 37 LEU E O 1
ATOM 4291 N N . GLU E 1 38 ? -34.275 -35.317 -2.306 1.00 36.69 38 GLU E N 1
ATOM 4292 C CA . GLU E 1 38 ? -33.542 -35.941 -3.375 1.00 20.90 38 GLU E CA 1
ATOM 4293 C C . GLU E 1 38 ? -32.069 -35.887 -2.982 1.00 25.72 38 GLU E C 1
ATOM 4294 O O . GLU E 1 38 ? -31.409 -34.844 -3.072 1.00 22.63 38 GLU E O 1
ATOM 4300 N N . PRO E 1 39 ? -31.533 -37.027 -2.553 1.00 34.17 39 PRO E N 1
ATOM 4301 C CA . PRO E 1 39 ? -30.192 -37.066 -1.940 1.00 34.91 39 PRO E CA 1
ATOM 4302 C C . PRO E 1 39 ? -29.140 -36.168 -2.617 1.00 40.59 39 PRO E C 1
ATOM 4303 O O . PRO E 1 39 ? -28.962 -36.170 -3.835 1.00 35.87 39 PRO E O 1
ATOM 4307 N N . HIS E 1 40 ? -28.443 -35.395 -1.796 1.00 52.95 40 HIS E N 1
ATOM 4308 C CA . HIS E 1 40 ? -27.341 -34.549 -2.264 1.00 50.01 40 HIS E CA 1
ATOM 4309 C C . HIS E 1 40 ? -27.808 -33.424 -3.194 1.00 36.73 40 HIS E C 1
ATOM 4310 O O . HIS E 1 40 ? -27.001 -32.609 -3.641 1.00 30.52 40 HIS E O 1
ATOM 4317 N N . LYS E 1 41 ? -29.102 -33.357 -3.479 1.00 28.68 41 LYS E N 1
ATOM 4318 C CA . LYS E 1 41 ? -29.551 -32.415 -4.487 1.00 31.17 41 LYS E CA 1
ATOM 4319 C C . LYS E 1 41 ? -30.487 -31.374 -3.853 1.00 35.82 41 LYS E C 1
ATOM 4320 O O . LYS E 1 41 ? -30.215 -30.173 -3.871 1.00 32.93 41 LYS E O 1
ATOM 4322 N N . SER E 1 42 ? -31.581 -31.812 -3.259 1.00 36.21 42 SER E N 1
ATOM 4323 C CA . SER E 1 42 ? -32.486 -30.840 -2.696 1.00 28.53 42 SER E CA 1
ATOM 4324 C C . SER E 1 42 ? -33.344 -31.438 -1.596 1.00 32.13 42 SER E C 1
ATOM 4325 O O . SER E 1 42 ? -33.500 -32.646 -1.542 1.00 31.69 42 SER E O 1
ATOM 4328 N N . ILE E 1 43 ? -33.929 -30.576 -0.758 1.00 31.16 43 ILE E N 1
ATOM 4329 C CA . ILE E 1 43 ? -34.815 -30.989 0.335 1.00 24.71 43 ILE E CA 1
ATOM 4330 C C . ILE E 1 43 ? -35.978 -30.012 0.494 1.00 19.48 43 ILE E C 1
ATOM 4331 O O . ILE E 1 43 ? -35.788 -28.804 0.421 1.00 25.00 43 ILE E O 1
ATOM 4336 N N . LYS E 1 44 ? -37.191 -30.529 0.676 1.00 13.06 44 LYS E N 1
ATOM 4337 C CA . LYS E 1 44 ? -38.292 -29.703 1.150 1.00 11.62 44 LYS E CA 1
ATOM 4338 C C . LYS E 1 44 ? -38.601 -30.134 2.605 1.00 28.81 44 LYS E C 1
ATOM 4339 O O . LYS E 1 44 ? -38.921 -31.301 2.835 1.00 23.93 44 LYS E O 1
ATOM 4345 N N . ALA E 1 45 ? -38.496 -29.222 3.582 1.00 27.66 45 ALA E N 1
ATOM 4346 C CA . ALA E 1 45 ? -38.805 -29.589 4.969 1.00 29.30 45 ALA E CA 1
ATOM 4347 C C . ALA E 1 45 ? -39.888 -28.701 5.524 1.00 22.94 45 ALA E C 1
ATOM 4348 O O . ALA E 1 45 ? -40.386 -27.834 4.813 1.00 17.32 45 ALA E O 1
ATOM 4350 N N . LEU E 1 46 ? -40.259 -28.943 6.785 1.00 18.47 46 LEU E N 1
ATOM 4351 C CA . LEU E 1 46 ? -41.382 -28.256 7.420 1.00 7.89 46 LEU E CA 1
ATOM 4352 C C . LEU E 1 46 ? -41.115 -27.892 8.869 1.00 15.40 46 LEU E C 1
ATOM 4353 O O . LEU E 1 46 ? -40.730 -28.723 9.681 1.00 21.17 46 LEU E O 1
ATOM 4358 N N . LYS E 1 47 ? -41.417 -26.633 9.163 1.00 14.02 47 LYS E N 1
ATOM 4359 C CA . LYS E 1 47 ? -41.267 -26.018 10.447 1.00 17.47 47 LYS E CA 1
ATOM 4360 C C . LYS E 1 47 ? -42.594 -25.350 10.805 1.00 18.52 47 LYS E C 1
ATOM 4361 O O . LYS E 1 47 ? -43.013 -24.385 10.171 1.00 19.69 47 LYS E O 1
ATOM 4367 N N . ASN E 1 48 ? -43.262 -25.890 11.813 1.00 19.47 48 ASN E N 1
ATOM 4368 C CA . ASN E 1 48 ? -44.545 -25.361 12.259 1.00 16.91 48 ASN E CA 1
ATOM 4369 C C . ASN E 1 48 ? -44.313 -24.186 13.216 1.00 15.20 48 ASN E C 1
ATOM 4370 O O . ASN E 1 48 ? -43.434 -24.250 14.106 1.00 12.50 48 ASN E O 1
ATOM 4375 N N . VAL E 1 49 ? -45.084 -23.117 13.026 1.00 8.74 49 VAL E N 1
ATOM 4376 C CA . VAL E 1 49 ? -44.936 -21.937 13.858 1.00 15.77 49 VAL E CA 1
ATOM 4377 C C . VAL E 1 49 ? -46.132 -21.796 14.775 1.00 21.51 49 VAL E C 1
ATOM 4378 O O . VAL E 1 49 ? -47.250 -21.672 14.295 1.00 23.71 49 VAL E O 1
ATOM 4382 N N . THR E 1 50 ? -45.897 -21.843 16.094 1.00 15.48 50 THR E N 1
ATOM 4383 C CA . THR E 1 50 ? -46.996 -21.739 17.066 1.00 15.96 50 THR E CA 1
ATOM 4384 C C . THR E 1 50 ? -46.690 -20.682 18.145 1.00 9.02 50 THR E C 1
ATOM 4385 O O . THR E 1 50 ? -45.536 -20.395 18.439 1.00 15.38 50 THR E O 1
ATOM 4389 N N . VAL E 1 51 ? -47.727 -20.088 18.717 1.00 9.77 51 VAL E N 1
ATOM 4390 C CA . VAL E 1 51 ? -47.560 -19.018 19.701 1.00 8.51 51 VAL E CA 1
ATOM 4391 C C . VAL E 1 51 ? -46.818 -19.545 20.935 1.00 14.00 51 VAL E C 1
ATOM 4392 O O . VAL E 1 51 ? -46.181 -18.782 21.705 1.00 14.10 51 VAL E O 1
ATOM 4396 N N . ASN E 1 52 ? -46.896 -20.861 21.094 1.00 11.03 52 ASN E N 1
ATOM 4397 C CA . ASN E 1 52 ? -46.346 -21.569 22.229 1.00 19.09 52 ASN E CA 1
ATOM 4398 C C . ASN E 1 52 ? -44.857 -21.834 22.117 1.00 15.43 52 ASN E C 1
ATOM 4399 O O . ASN E 1 52 ? -44.382 -22.831 22.596 1.00 17.10 52 ASN E O 1
ATOM 4404 N N . GLU E 1 53 ? -44.109 -20.993 21.445 1.00 18.35 53 GLU E N 1
ATOM 4405 C CA . GLU E 1 53 ? -42.699 -21.298 21.320 1.00 15.89 53 GLU E CA 1
ATOM 4406 C C . GLU E 1 53 ? -42.018 -20.285 22.194 1.00 11.94 53 GLU E C 1
ATOM 4407 O O . GLU E 1 53 ? -42.533 -19.177 22.364 1.00 15.45 53 GLU E O 1
ATOM 4413 N N . PRO E 1 54 ? -40.891 -20.669 22.805 1.00 10.90 54 PRO E N 1
ATOM 4414 C CA . PRO E 1 54 ? -40.314 -19.798 23.842 1.00 18.02 54 PRO E CA 1
ATOM 4415 C C . PRO E 1 54 ? -39.895 -18.393 23.386 1.00 17.74 54 PRO E C 1
ATOM 4416 O O . PRO E 1 54 ? -39.836 -17.521 24.234 1.00 26.45 54 PRO E O 1
ATOM 4420 N N . PHE E 1 55 ? -39.643 -18.153 22.105 1.00 12.76 55 PHE E N 1
ATOM 4421 C CA . PHE E 1 55 ? -39.118 -16.845 21.712 1.00 12.10 55 PHE E CA 1
ATOM 4422 C C . PHE E 1 55 ? -40.230 -15.811 21.560 1.00 12.59 55 PHE E C 1
ATOM 4423 O O . PHE E 1 55 ? -39.974 -14.614 21.536 1.00 21.02 55 PHE E O 1
ATOM 4431 N N . PHE E 1 56 ? -41.467 -16.258 21.418 1.00 9.63 56 PHE E N 1
ATOM 4432 C CA . PHE E 1 56 ? -42.549 -15.312 21.127 1.00 8.11 56 PHE E CA 1
ATOM 4433 C C . PHE E 1 56 ? -42.880 -14.338 22.308 1.00 19.15 56 PHE E C 1
ATOM 4434 O O . PHE E 1 56 ? -43.251 -13.175 22.087 1.00 13.92 56 PHE E O 1
ATOM 4442 N N . THR E 1 57 ? -42.713 -14.789 23.547 1.00 17.78 57 THR E N 1
ATOM 4443 C CA . THR E 1 57 ? -42.968 -13.912 24.695 1.00 16.56 57 THR E CA 1
ATOM 4444 C C . THR E 1 57 ? -42.046 -12.676 24.697 1.00 25.58 57 THR E C 1
ATOM 4445 O O . THR E 1 57 ? -42.430 -11.612 25.190 1.00 30.43 57 THR E O 1
ATOM 4449 N N . GLY E 1 58 ? -40.842 -12.819 24.134 1.00 21.35 58 GL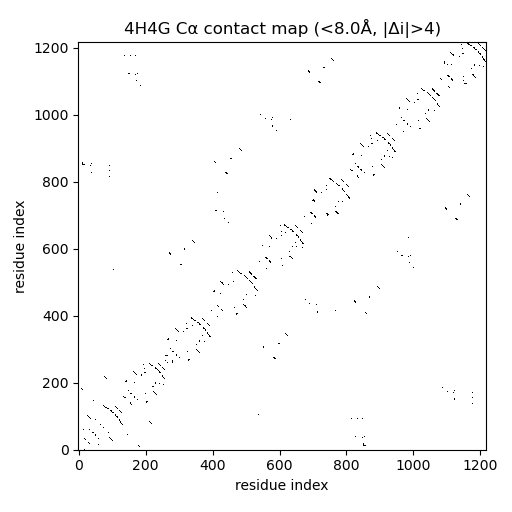Y E N 1
ATOM 4450 C CA . GLY E 1 58 ? -39.882 -11.728 24.064 1.00 12.80 58 GLY E CA 1
ATOM 4451 C C . GLY E 1 58 ? -39.802 -11.082 22.678 1.00 19.99 58 GLY E C 1
ATOM 4452 O O . GLY E 1 58 ? -39.069 -10.121 22.515 1.00 12.02 58 GLY E O 1
ATOM 4453 N N . HIS E 1 59 ? -40.549 -11.583 21.686 1.00 15.79 59 HIS E N 1
ATOM 4454 C CA . HIS E 1 59 ? -40.395 -11.107 20.314 1.00 16.60 59 HIS E CA 1
ATOM 4455 C C . HIS E 1 59 ? -41.718 -11.031 19.522 1.00 22.38 59 HIS E C 1
ATOM 4456 O O . HIS E 1 59 ? -41.979 -11.842 18.646 1.00 23.11 59 HIS E O 1
ATOM 4463 N N . PHE E 1 60 ? -42.542 -10.040 19.812 1.00 18.84 60 PHE E N 1
ATOM 4464 C CA . PHE E 1 60 ? -42.302 -9.127 20.913 1.00 11.79 60 PHE E CA 1
ATOM 4465 C C . PHE E 1 60 ? -43.517 -9.230 21.830 1.00 22.99 60 PHE E C 1
ATOM 4466 O O . PHE E 1 60 ? -44.560 -9.803 21.465 1.00 29.36 60 PHE E O 1
ATOM 4474 N N . PRO E 1 61 ? -43.368 -8.714 23.039 1.00 22.03 61 PRO E N 1
ATOM 4475 C CA . PRO E 1 61 ? -44.379 -8.915 24.082 1.00 24.55 61 PRO E CA 1
ATOM 4476 C C . PRO E 1 61 ? -45.820 -8.615 23.650 1.00 21.47 61 PRO E C 1
ATOM 4477 O O . PRO E 1 61 ? -46.740 -9.374 23.963 1.00 23.84 61 PRO E O 1
ATOM 4481 N N . LYS E 1 62 ? -46.047 -7.531 22.940 1.00 17.84 62 LYS E N 1
ATOM 4482 C CA . LYS E 1 62 ? -47.424 -7.239 22.589 1.00 32.98 62 LYS E CA 1
ATOM 4483 C C . LYS E 1 62 ? -47.843 -7.896 21.248 1.00 42.84 62 LYS E C 1
ATOM 4484 O O . LYS E 1 62 ? -49.043 -8.071 20.979 1.00 33.01 62 LYS E O 1
ATOM 4490 N N . ARG E 1 63 ? -46.853 -8.287 20.437 1.00 33.00 63 ARG E N 1
ATOM 4491 C CA . ARG E 1 63 ? -47.102 -8.686 19.063 1.00 23.01 63 ARG E CA 1
ATOM 4492 C C . ARG E 1 63 ? -46.164 -9.792 18.564 1.00 16.39 63 ARG E C 1
ATOM 4493 O O . ARG E 1 63 ? -45.017 -9.536 18.233 1.00 13.17 63 ARG E O 1
ATOM 4501 N N . PRO E 1 64 ? -46.668 -11.026 18.463 1.00 12.46 64 PRO E N 1
ATOM 4502 C CA . PRO E 1 64 ? -45.752 -12.088 18.051 1.00 18.50 64 PRO E CA 1
ATOM 4503 C C . PRO E 1 64 ? -45.235 -11.936 16.637 1.00 24.68 64 PRO E C 1
ATOM 4504 O O . PRO E 1 64 ? -46.012 -11.689 15.710 1.00 28.33 64 PRO E O 1
ATOM 4508 N N . VAL E 1 65 ? -43.920 -12.111 16.505 1.00 10.44 65 VAL E N 1
ATOM 4509 C CA . VAL E 1 65 ? -43.204 -11.985 15.252 1.00 14.54 65 VAL E CA 1
ATOM 4510 C C . VAL E 1 65 ? -42.081 -13.007 15.241 1.00 17.21 65 VAL E C 1
ATOM 4511 O O . VAL E 1 65 ? -41.210 -12.987 16.097 1.00 14.30 65 VAL E O 1
ATOM 4515 N N . MET E 1 66 ? -42.073 -13.898 14.270 1.00 16.42 66 MET E N 1
ATOM 4516 C CA . MET E 1 66 ? -41.003 -14.853 14.240 1.00 17.19 66 MET E CA 1
ATOM 4517 C C . MET E 1 66 ? -39.722 -14.121 13.878 1.00 15.29 66 MET E C 1
ATOM 4518 O O . MET E 1 66 ? -39.662 -13.403 12.887 1.00 16.88 66 MET E O 1
ATOM 4523 N N . PRO E 1 67 ? -38.694 -14.261 14.702 1.00 14.90 67 PRO E N 1
ATOM 4524 C CA . PRO E 1 67 ? -37.521 -13.497 14.262 1.00 14.35 67 PRO E CA 1
ATOM 4525 C C . PRO E 1 67 ? -36.982 -14.052 12.939 1.00 15.82 67 PRO E C 1
ATOM 4526 O O . PRO E 1 67 ? -36.893 -15.256 12.794 1.00 17.34 67 PRO E O 1
ATOM 4530 N N . GLY E 1 68 ? -36.621 -13.199 11.994 1.00 13.90 68 GLY E N 1
ATOM 4531 C CA . GLY E 1 68 ? -36.019 -13.672 10.769 1.00 6.43 68 GLY E CA 1
ATOM 4532 C C . GLY E 1 68 ? -34.749 -14.478 10.995 1.00 6.44 68 GLY E C 1
ATOM 4533 O O . GLY E 1 68 ? -34.475 -15.393 10.239 1.00 15.79 68 GLY E O 1
ATOM 4534 N N . VAL E 1 69 ? -33.935 -14.163 11.995 1.00 10.27 69 VAL E N 1
ATOM 4535 C CA . VAL E 1 69 ? -32.694 -14.939 12.149 1.00 7.56 69 VAL E CA 1
ATOM 4536 C C . VAL E 1 69 ? -33.030 -16.412 12.430 1.00 10.70 69 VAL E C 1
ATOM 4537 O O . VAL E 1 69 ? -32.233 -17.290 12.157 1.00 10.30 69 VAL E O 1
ATOM 4541 N N . LEU E 1 70 ? -34.218 -16.692 12.953 1.00 9.75 70 LEU E N 1
ATOM 4542 C CA . LEU E 1 70 ? -34.585 -18.081 13.207 1.00 14.25 70 LEU E CA 1
ATOM 4543 C C . LEU E 1 70 ? -35.169 -18.770 11.964 1.00 16.74 70 LEU E C 1
ATOM 4544 O O . LEU E 1 70 ? -35.064 -19.989 11.803 1.00 9.34 70 LEU E O 1
ATOM 4549 N N . ILE E 1 71 ? -35.756 -17.982 11.070 1.00 13.16 71 ILE E N 1
ATOM 4550 C CA . ILE E 1 71 ? -36.116 -18.497 9.774 1.00 15.44 71 ILE E CA 1
ATOM 4551 C C . ILE E 1 71 ? -34.830 -18.982 9.064 1.00 21.74 71 ILE E C 1
ATOM 4552 O O . ILE E 1 71 ? -34.819 -20.061 8.489 1.00 24.90 71 ILE E O 1
ATOM 4557 N N . ILE E 1 72 ? -33.745 -18.210 9.147 1.00 20.83 72 ILE E N 1
ATOM 4558 C CA . ILE E 1 72 ? -32.457 -18.621 8.586 1.00 16.71 72 ILE E CA 1
ATOM 4559 C C . ILE E 1 72 ? -31.937 -19.904 9.239 1.00 22.51 72 ILE E C 1
ATOM 4560 O O . ILE E 1 72 ? -31.461 -20.826 8.534 1.00 21.41 72 ILE E O 1
ATOM 4565 N N . GLU E 1 73 ? -32.009 -19.934 10.580 1.00 21.52 73 GLU E N 1
ATOM 4566 C CA . GLU E 1 73 ? -31.601 -21.083 11.407 1.00 16.31 73 GLU E CA 1
ATOM 4567 C C . GLU E 1 73 ? -32.384 -22.332 11.012 1.00 16.97 73 GLU E C 1
ATOM 4568 O O . GLU E 1 73 ? -31.808 -23.412 10.898 1.00 8.34 73 GLU E O 1
ATOM 4574 N N . ALA E 1 74 ? -33.690 -22.171 10.788 1.00 6.44 74 ALA E N 1
ATOM 4575 C CA . ALA E 1 74 ? -34.518 -23.260 10.263 1.00 16.56 74 ALA E CA 1
ATOM 4576 C C . ALA E 1 74 ? -34.020 -23.817 8.895 1.00 22.40 74 ALA E C 1
ATOM 4577 O O . ALA E 1 74 ? -33.886 -25.036 8.717 1.00 22.88 74 ALA E O 1
ATOM 4579 N N . LEU E 1 75 ? -33.736 -22.944 7.934 1.00 25.63 75 LEU E N 1
ATOM 4580 C CA . LEU E 1 75 ? -33.273 -23.401 6.626 1.00 22.68 75 LEU E CA 1
ATOM 4581 C C . LEU E 1 75 ? -31.915 -24.076 6.731 1.00 23.87 75 LEU E C 1
ATOM 4582 O O . LEU E 1 75 ? -31.646 -25.066 6.047 1.00 24.49 75 LEU E O 1
ATOM 4587 N N . ALA E 1 76 ? -31.053 -23.530 7.582 1.00 21.72 76 ALA E N 1
ATOM 4588 C CA . ALA E 1 76 ? -29.700 -24.069 7.725 1.00 26.36 76 ALA E CA 1
ATOM 4589 C C . ALA E 1 76 ? -29.765 -25.504 8.232 1.00 26.63 76 ALA E C 1
ATOM 4590 O O . ALA E 1 76 ? -28.964 -26.351 7.860 1.00 32.62 76 ALA E O 1
ATOM 4592 N N . GLN E 1 77 ? -30.744 -25.752 9.088 1.00 13.60 77 GLN E N 1
ATOM 4593 C CA . GLN E 1 77 ? -30.950 -27.054 9.659 1.00 23.38 77 GLN E CA 1
ATOM 4594 C C . GLN E 1 77 ? -31.422 -28.034 8.621 1.00 18.55 77 GLN E C 1
ATOM 4595 O O . GLN E 1 77 ? -30.893 -29.143 8.545 1.00 29.21 77 GLN E O 1
ATOM 4601 N N . ALA E 1 78 ? -32.415 -27.628 7.842 1.00 11.27 78 ALA E N 1
ATOM 4602 C CA . ALA E 1 78 ? -32.802 -28.356 6.635 1.00 20.90 78 ALA E CA 1
ATOM 4603 C C . ALA E 1 78 ? -31.601 -28.674 5.719 1.00 19.28 78 ALA E C 1
ATOM 4604 O O . ALA E 1 78 ? -31.513 -29.777 5.207 1.00 28.49 78 ALA E O 1
ATOM 4606 N N . ALA E 1 79 ? -30.676 -27.739 5.526 1.00 15.16 79 ALA E N 1
ATOM 4607 C CA . ALA E 1 79 ? -29.473 -28.040 4.737 1.00 40.26 79 ALA E CA 1
ATOM 4608 C C . ALA E 1 79 ? -28.588 -29.135 5.410 1.00 31.19 79 ALA E C 1
ATOM 4609 O O . ALA E 1 79 ? -28.052 -30.024 4.744 1.00 31.12 79 ALA E O 1
ATOM 4611 N N . ALA E 1 80 ? -28.425 -29.058 6.721 1.00 25.38 80 ALA E N 1
ATOM 4612 C CA . ALA E 1 80 ? -27.822 -30.152 7.498 1.00 24.30 80 ALA E CA 1
ATOM 4613 C C . ALA E 1 80 ? -28.494 -31.494 7.218 1.00 24.79 80 ALA E C 1
ATOM 4614 O O . ALA E 1 80 ? -27.822 -32.471 6.901 1.00 16.10 80 ALA E O 1
ATOM 4616 N N . LEU E 1 81 ? -29.813 -31.541 7.386 1.00 15.50 81 LEU E N 1
ATOM 4617 C CA . LEU E 1 81 ? -30.567 -32.732 7.063 1.00 26.32 81 LEU E CA 1
ATOM 4618 C C . LEU E 1 81 ? -30.138 -33.261 5.679 1.00 28.78 81 LEU E C 1
ATOM 4619 O O . LEU E 1 81 ? -29.746 -34.410 5.546 1.00 32.69 81 LEU E O 1
ATOM 4624 N N . LEU E 1 82 ? -30.180 -32.410 4.659 1.00 30.47 82 LEU E N 1
ATOM 4625 C CA . LEU E 1 82 ? -29.842 -32.796 3.291 1.00 22.66 82 LEU E CA 1
ATOM 4626 C C . LEU E 1 82 ? -28.396 -33.302 3.193 1.00 34.16 82 LEU E C 1
ATOM 4627 O O . LEU E 1 82 ? -28.115 -34.255 2.476 1.00 48.51 82 LEU E O 1
ATOM 4632 N N . THR E 1 83 ? -27.489 -32.666 3.927 1.00 25.35 83 THR E N 1
ATOM 4633 C CA . THR E 1 83 ? -26.096 -33.089 3.997 1.00 23.40 83 THR E CA 1
ATOM 4634 C C . THR E 1 83 ? -25.905 -34.464 4.684 1.00 32.71 83 THR E C 1
ATOM 4635 O O . THR E 1 83 ? -24.971 -35.197 4.355 1.00 37.61 83 THR E O 1
ATOM 4639 N N . PHE E 1 84 ? -26.760 -34.798 5.650 1.00 36.57 84 PHE E N 1
ATOM 4640 C CA . PHE E 1 84 ? -26.530 -35.960 6.518 1.00 36.38 84 PHE E CA 1
ATOM 4641 C C . PHE E 1 84 ? -27.438 -37.129 6.147 1.00 47.40 84 PHE E C 1
ATOM 4642 O O . PHE E 1 84 ? -27.286 -38.227 6.688 1.00 56.86 84 PHE E O 1
ATOM 4650 N N . ALA E 1 85 ? -28.409 -36.897 5.270 1.00 49.69 85 ALA E N 1
ATOM 4651 C CA . ALA E 1 85 ? -29.399 -37.923 4.962 1.00 46.67 85 ALA E CA 1
ATOM 4652 C C . ALA E 1 85 ? -28.897 -38.931 3.910 1.00 46.49 85 ALA E C 1
ATOM 4653 O O . ALA E 1 85 ? -28.276 -39.951 4.232 1.00 40.15 85 ALA E O 1
ATOM 4655 N N . LEU E 1 96 ? -21.334 -31.983 14.965 1.00 37.30 96 LEU E N 1
ATOM 4656 C CA . LEU E 1 96 ? -21.751 -30.577 15.197 1.00 59.69 96 LEU E CA 1
ATOM 4657 C C . LEU E 1 96 ? -21.794 -29.667 13.953 1.00 64.39 96 LEU E C 1
ATOM 4658 O O . LEU E 1 96 ? -20.967 -29.801 13.048 1.00 67.06 96 LEU E O 1
ATOM 4663 N N . TYR E 1 97 ? -22.728 -28.706 13.951 1.00 62.98 97 TYR E N 1
ATOM 4664 C CA . TYR E 1 97 ? -23.029 -27.897 12.750 1.00 61.40 97 TYR E CA 1
ATOM 4665 C C . TYR E 1 97 ? -22.747 -26.391 12.838 1.00 54.37 97 TYR E C 1
ATOM 4666 O O . TYR E 1 97 ? -23.456 -25.651 13.528 1.00 59.35 97 TYR E O 1
ATOM 4675 N N . TYR E 1 98 ? -21.747 -25.935 12.084 1.00 47.58 98 TYR E N 1
ATOM 4676 C CA . TYR E 1 98 ? -21.357 -24.520 12.104 1.00 43.73 98 TYR E CA 1
ATOM 4677 C C . TYR E 1 98 ? -21.682 -23.752 10.806 1.00 40.73 98 TYR E C 1
ATOM 4678 O O . TYR E 1 98 ? -21.220 -24.077 9.702 1.00 38.33 98 TYR E O 1
ATOM 4687 N N . PHE E 1 99 ? -22.510 -22.733 10.969 1.00 41.75 99 PHE E N 1
ATOM 4688 C CA . PHE E 1 99 ? -22.741 -21.714 9.948 1.00 32.45 99 PHE E CA 1
ATOM 4689 C C . PHE E 1 99 ? -21.439 -21.061 9.566 1.00 26.94 99 PHE E C 1
ATOM 4690 O O . PHE E 1 99 ? -20.722 -20.599 10.438 1.00 28.69 99 PHE E O 1
ATOM 4698 N N . VAL E 1 100 ? -21.156 -20.936 8.277 1.00 28.26 100 VAL E N 1
ATOM 4699 C CA . VAL E 1 100 ? -19.977 -20.176 7.871 1.00 21.43 100 VAL E CA 1
ATOM 4700 C C . VAL E 1 100 ? -20.343 -18.814 7.265 1.00 24.59 100 VAL E C 1
ATOM 4701 O O . VAL E 1 100 ? -19.662 -17.832 7.509 1.00 20.63 100 VAL E O 1
ATOM 4705 N N . GLY E 1 101 ? -21.412 -18.765 6.471 1.00 26.95 101 GLY E N 1
ATOM 4706 C CA . GLY E 1 101 ? -21.810 -17.541 5.810 1.00 18.98 101 GLY E CA 1
ATOM 4707 C C . GLY E 1 101 ? -23.307 -17.483 5.528 1.00 22.85 101 GLY E C 1
ATOM 4708 O O . GLY E 1 101 ? -23.957 -18.501 5.331 1.00 14.28 101 GLY E O 1
ATOM 4709 N N . ILE E 1 102 ? -23.857 -16.276 5.564 1.00 21.69 102 ILE E N 1
ATOM 4710 C CA . ILE E 1 102 ? -25.155 -15.986 4.973 1.00 18.89 102 ILE E CA 1
ATOM 4711 C C . ILE E 1 102 ? -24.922 -14.895 3.913 1.00 25.59 102 ILE E C 1
ATOM 4712 O O . ILE E 1 102 ? -24.177 -13.923 4.151 1.00 23.45 102 ILE E O 1
ATOM 4717 N N . ASP E 1 103 ? -25.554 -15.023 2.754 1.00 26.64 103 ASP E N 1
ATOM 4718 C CA . ASP E 1 103 ? -25.513 -13.928 1.781 1.00 20.86 103 ASP E CA 1
ATOM 4719 C C . ASP E 1 103 ? -26.850 -13.730 1.109 1.00 24.94 103 ASP E C 1
ATOM 4720 O O . ASP E 1 103 ? -27.659 -14.674 1.090 1.00 17.26 103 ASP E O 1
ATOM 4725 N N . ASN E 1 104 ? -27.079 -12.507 0.582 1.00 10.96 104 ASN E N 1
ATOM 4726 C CA . ASN E 1 104 ? -28.315 -12.181 -0.153 1.00 17.52 104 ASN E CA 1
ATOM 4727 C C . ASN E 1 104 ? -29.583 -12.716 0.498 1.00 28.78 104 ASN E C 1
ATOM 4728 O O . ASN E 1 104 ? -30.469 -13.253 -0.193 1.00 28.30 104 ASN E O 1
ATOM 4733 N N . ALA E 1 105 ? -29.648 -12.559 1.815 1.00 19.28 105 ALA E N 1
ATOM 4734 C CA . ALA E 1 105 ? -30.835 -12.857 2.573 1.00 18.58 105 ALA E CA 1
ATOM 4735 C C . ALA E 1 105 ? -31.803 -11.688 2.522 1.00 10.89 105 ALA E C 1
ATOM 4736 O O . ALA E 1 105 ? -31.457 -10.555 2.769 1.00 13.30 105 ALA E O 1
ATOM 4738 N N . ARG E 1 106 ? -33.048 -12.004 2.260 1.00 13.98 106 ARG E N 1
ATOM 4739 C CA . ARG E 1 106 ? -34.076 -11.022 2.116 1.00 8.69 106 ARG E CA 1
ATOM 4740 C C . ARG E 1 106 ? -35.298 -11.586 2.797 1.00 22.59 106 ARG E C 1
ATOM 4741 O O . ARG E 1 106 ? -35.588 -12.778 2.688 1.00 24.56 106 ARG E O 1
ATOM 4749 N N . PHE E 1 107 ? -36.026 -10.735 3.495 1.00 28.23 107 PHE E N 1
ATOM 4750 C CA . PHE E 1 107 ? -37.180 -11.183 4.226 1.00 17.92 107 PHE E CA 1
ATOM 4751 C C . PHE E 1 107 ? -38.358 -10.439 3.672 1.00 19.70 107 PHE E C 1
ATOM 4752 O O . PHE E 1 107 ? -38.417 -9.213 3.732 1.00 30.44 107 PHE E O 1
ATOM 4760 N N . LYS E 1 108 ? -39.330 -11.192 3.192 1.00 11.77 108 LYS E N 1
ATOM 4761 C CA . LYS E 1 108 ? -40.452 -10.631 2.448 1.00 14.11 108 LYS E CA 1
ATOM 4762 C C . LYS E 1 108 ? -41.795 -10.699 3.176 1.00 24.92 108 LYS E C 1
ATOM 4763 O O . LYS E 1 108 ? -42.755 -10.020 2.800 1.00 31.43 108 LYS E O 1
ATOM 4769 N N . ARG E 1 109 ? -41.888 -11.508 4.216 1.00 22.16 109 ARG E N 1
ATOM 4770 C CA . ARG E 1 109 ? -43.123 -11.533 4.977 1.00 19.73 109 ARG E CA 1
ATOM 4771 C C . ARG E 1 109 ? -42.756 -11.748 6.380 1.00 20.08 109 ARG E C 1
ATOM 4772 O O . ARG E 1 109 ? -41.721 -12.355 6.672 1.00 23.39 109 ARG E O 1
ATOM 4780 N N . VAL E 1 110 ? -43.621 -11.234 7.240 1.00 15.21 110 VAL E N 1
ATOM 4781 C CA . VAL E 1 110 ? -43.509 -11.446 8.647 1.00 16.78 110 VAL E CA 1
ATOM 4782 C C . VAL E 1 110 ? -44.166 -12.774 8.918 1.00 23.05 110 VAL E C 1
ATOM 4783 O O . VAL E 1 110 ? -45.345 -12.946 8.605 1.00 22.89 110 VAL E O 1
ATOM 4787 N N . VAL E 1 111 ? -43.432 -13.692 9.537 1.00 19.09 111 VAL E N 1
ATOM 4788 C CA . VAL E 1 111 ? -43.979 -15.011 9.826 1.00 12.27 111 VAL E CA 1
ATOM 4789 C C . VAL E 1 111 ? -44.633 -15.029 11.209 1.00 15.13 111 VAL E C 1
ATOM 4790 O O . VAL E 1 111 ? -44.026 -14.555 12.169 1.00 23.66 111 VAL E O 1
ATOM 4794 N N . GLU E 1 112 ? -45.842 -15.593 11.329 1.00 16.18 112 GLU E N 1
ATOM 4795 C CA . GLU E 1 112 ? -46.561 -15.620 12.616 1.00 8.75 112 GLU E CA 1
ATOM 4796 C C . GLU E 1 112 ? -47.091 -16.984 13.058 1.00 23.14 112 GLU E C 1
ATOM 4797 O O . GLU E 1 112 ? -47.242 -17.908 12.250 1.00 21.58 112 GLU E O 1
ATOM 4803 N N . PRO E 1 113 ? -47.440 -17.100 14.355 1.00 25.55 113 PRO E N 1
ATOM 4804 C CA . PRO E 1 113 ? -48.216 -18.244 14.855 1.00 25.79 113 PRO E CA 1
ATOM 4805 C C . PRO E 1 113 ? -49.343 -18.663 13.899 1.00 18.96 113 PRO E C 1
ATOM 4806 O O . PRO E 1 113 ? -50.164 -17.852 13.504 1.00 35.85 113 PRO E O 1
ATOM 4810 N N . GLY E 1 114 ? -49.389 -19.938 13.557 1.00 18.34 114 GLY E N 1
ATOM 4811 C CA . GLY E 1 114 ? -50.362 -20.429 12.606 1.00 24.11 114 GLY E CA 1
ATOM 4812 C C . GLY E 1 114 ? -49.713 -20.778 11.285 1.00 19.62 114 GLY E C 1
ATOM 4813 O O . GLY E 1 114 ? -50.187 -21.655 10.619 1.00 26.98 114 GLY E O 1
ATOM 4814 N N . ASP E 1 115 ? -48.631 -20.117 10.895 1.00 15.83 115 ASP E N 1
ATOM 4815 C CA . ASP E 1 115 ? -47.978 -20.484 9.636 1.00 16.18 115 ASP E CA 1
ATOM 4816 C C . ASP E 1 115 ? -47.249 -21.819 9.672 1.00 25.81 115 ASP E C 1
ATOM 4817 O O . ASP E 1 115 ? -46.549 -22.151 10.648 1.00 22.76 115 ASP E O 1
ATOM 4822 N N . GLN E 1 116 ? -47.372 -22.544 8.557 1.00 29.71 116 GLN E N 1
ATOM 4823 C CA . GLN E 1 116 ? -46.445 -23.609 8.248 1.00 9.74 116 GLN E CA 1
ATOM 4824 C C . GLN E 1 116 ? -45.388 -23.037 7.352 1.00 19.48 116 GLN E C 1
ATOM 4825 O O . GLN E 1 116 ? -45.649 -22.532 6.250 1.00 35.60 116 GLN E O 1
ATOM 4831 N N . LEU E 1 117 ? -44.175 -23.118 7.848 1.00 16.24 117 LEU E N 1
ATOM 4832 C CA . LEU E 1 117 ? -43.055 -22.561 7.150 1.00 18.31 117 LEU E CA 1
ATOM 4833 C C . LEU E 1 117 ? -42.446 -23.733 6.375 1.00 27.58 117 LEU E C 1
ATOM 4834 O O . LEU E 1 117 ? -41.813 -24.610 6.971 1.00 25.42 117 LEU E O 1
ATOM 4839 N N . ILE E 1 118 ? -42.670 -23.768 5.057 1.00 23.31 118 ILE E N 1
ATOM 4840 C CA . ILE E 1 118 ? -41.993 -24.728 4.175 1.00 24.29 118 ILE E CA 1
ATOM 4841 C C . ILE E 1 118 ? -40.528 -24.322 3.843 1.00 12.79 118 ILE E C 1
ATOM 4842 O O . ILE E 1 118 ? -40.267 -23.232 3.374 1.00 15.33 118 ILE E O 1
ATOM 4847 N N . LEU E 1 119 ? -39.572 -25.196 4.116 1.00 18.40 119 LEU E N 1
ATOM 4848 C CA . LEU E 1 119 ? -38.155 -24.857 3.963 1.00 23.08 119 LEU E CA 1
ATOM 4849 C C . LEU E 1 119 ? -37.573 -25.573 2.729 1.00 37.68 119 LEU E C 1
ATOM 4850 O O . LEU E 1 119 ? -37.469 -26.811 2.700 1.00 35.41 119 LEU E O 1
ATOM 4855 N N . ASN E 1 120 ? -37.185 -24.797 1.719 1.00 25.07 120 ASN E N 1
ATOM 4856 C CA . ASN E 1 120 ? -36.660 -25.360 0.487 1.00 10.92 120 ASN E CA 1
ATOM 4857 C C . ASN E 1 120 ? -35.163 -25.099 0.407 1.00 14.08 120 ASN E C 1
ATOM 4858 O O . ASN E 1 120 ? -34.729 -23.965 0.471 1.00 26.26 120 ASN E O 1
ATOM 4863 N N . VAL E 1 121 ? -34.357 -26.144 0.306 1.00 13.21 121 VAL E N 1
ATOM 4864 C CA . VAL E 1 121 ? -32.914 -25.949 0.256 1.00 23.18 121 VAL E CA 1
ATOM 4865 C C . VAL E 1 121 ? -32.349 -26.745 -0.902 1.00 28.96 121 VAL E C 1
ATOM 4866 O O . VAL E 1 121 ? -32.714 -27.887 -1.126 1.00 32.87 121 VAL E O 1
ATOM 4870 N N . THR E 1 122 ? -31.477 -26.093 -1.656 1.00 28.76 122 THR E N 1
ATOM 4871 C CA . THR E 1 122 ? -30.864 -26.671 -2.826 1.00 21.71 122 THR E CA 1
ATOM 4872 C C . THR E 1 122 ? -29.358 -26.673 -2.670 1.00 20.50 122 THR E C 1
ATOM 4873 O O . THR E 1 122 ? -28.743 -25.655 -2.351 1.00 24.98 122 THR E O 1
ATOM 4877 N N . PHE E 1 123 ? -28.746 -27.830 -2.860 1.00 26.33 123 PHE E N 1
ATOM 4878 C CA . PHE E 1 123 ? -27.298 -27.878 -2.783 1.00 34.76 123 PHE E CA 1
ATOM 4879 C C . PHE E 1 123 ? -26.720 -27.155 -3.998 1.00 34.14 123 PHE E C 1
ATOM 4880 O O . PHE E 1 123 ? -27.401 -27.008 -4.998 1.00 28.00 123 PHE E O 1
ATOM 4888 N N . GLU E 1 124 ? -25.491 -26.663 -3.900 1.00 44.01 124 GLU E N 1
ATOM 4889 C CA . GLU E 1 124 ? -24.901 -25.908 -5.009 1.00 48.09 124 GLU E CA 1
ATOM 4890 C C . GLU E 1 124 ? -23.326 -25.953 -5.094 1.00 50.89 124 GLU E C 1
ATOM 4891 O O . GLU E 1 124 ? -22.803 -25.769 -6.180 1.00 51.32 124 GLU E O 1
ATOM 4893 N N . ARG E 1 125 ? -22.581 -26.200 -3.995 1.00 47.41 125 ARG E N 1
ATOM 4894 C CA . ARG E 1 125 ? -21.107 -26.481 -4.059 1.00 34.73 125 ARG E CA 1
ATOM 4895 C C . ARG E 1 125 ? -20.449 -26.897 -2.720 1.00 54.79 125 ARG E C 1
ATOM 4896 O O . ARG E 1 125 ? -20.898 -26.475 -1.646 1.00 63.71 125 ARG E O 1
ATOM 4898 N N . TYR E 1 126 ? -19.383 -27.706 -2.788 1.00 40.97 126 TYR E N 1
ATOM 4899 C CA . TYR E 1 126 ? -18.568 -28.045 -1.599 1.00 40.68 126 TYR E CA 1
ATOM 4900 C C . TYR E 1 126 ? -17.079 -27.828 -1.845 1.00 50.98 126 TYR E C 1
ATOM 4901 O O . TYR E 1 126 ? -16.390 -28.755 -2.239 1.00 58.34 126 TYR E O 1
ATOM 4903 N N . ILE E 1 127 ? -16.585 -26.615 -1.600 1.00 59.56 127 ILE E N 1
ATOM 4904 C CA . ILE E 1 127 ? -15.153 -26.325 -1.707 1.00 53.17 127 ILE E CA 1
ATOM 4905 C C . ILE E 1 127 ? -14.484 -26.360 -0.344 1.00 61.74 127 ILE E C 1
ATOM 4906 O O . ILE E 1 127 ? -14.872 -25.618 0.558 1.00 54.52 127 ILE E O 1
ATOM 4911 N N . ARG E 1 128 ? -13.457 -27.196 -0.213 1.00 82.31 128 ARG E N 1
ATOM 4912 C CA . ARG E 1 128 ? -12.566 -27.135 0.932 1.00 83.30 128 ARG E CA 1
ATOM 4913 C C . ARG E 1 128 ? -13.345 -27.112 2.232 1.00 82.73 128 ARG E C 1
ATOM 4914 O O . ARG E 1 128 ? -13.020 -26.343 3.126 1.00 90.40 128 ARG E O 1
ATOM 4916 N N . GLY E 1 129 ? -14.384 -27.936 2.322 1.00 76.64 129 GLY E N 1
ATOM 4917 C CA . GLY E 1 129 ? -15.159 -28.083 3.549 1.00 76.10 129 GLY E CA 1
ATOM 4918 C C . GLY E 1 129 ? -16.290 -27.080 3.777 1.00 71.58 129 GLY E C 1
ATOM 4919 O O . GLY E 1 129 ? -16.863 -27.004 4.874 1.00 69.41 129 GLY E O 1
ATOM 4920 N N . ILE E 1 130 ? -16.612 -26.305 2.747 1.00 63.27 130 ILE E N 1
ATOM 4921 C CA . ILE E 1 130 ? -17.704 -25.346 2.831 1.00 65.31 130 ILE E CA 1
ATOM 4922 C C . ILE E 1 130 ? -18.830 -25.620 1.815 1.00 70.71 130 ILE E C 1
ATOM 4923 O O . ILE E 1 130 ? -18.755 -25.190 0.647 1.00 75.51 130 ILE E O 1
ATOM 4928 N N . TRP E 1 131 ? -19.868 -26.325 2.281 1.00 59.50 131 TRP E N 1
ATOM 4929 C CA . TRP E 1 131 ? -21.096 -26.535 1.509 1.00 54.54 131 TRP E CA 1
ATOM 4930 C C . TRP E 1 131 ? -21.784 -25.174 1.319 1.00 46.64 131 TRP E C 1
ATOM 4931 O O . TRP E 1 131 ? -21.867 -24.401 2.274 1.00 49.20 131 TRP E O 1
ATOM 4942 N N . LYS E 1 132 ? -22.245 -24.873 0.101 1.00 36.19 132 LYS E N 1
ATOM 4943 C CA . LYS E 1 132 ? -23.031 -23.654 -0.183 1.00 31.66 132 LYS E CA 1
ATOM 4944 C C . LYS E 1 132 ? -24.397 -24.049 -0.712 1.00 27.26 132 LYS E C 1
ATOM 4945 O O . LYS E 1 132 ? -24.494 -24.867 -1.617 1.00 43.47 132 LYS E O 1
ATOM 4947 N N . PHE E 1 133 ? -25.460 -23.480 -0.160 1.00 22.66 133 PHE E N 1
ATOM 4948 C CA . PHE E 1 133 ? -26.814 -23.817 -0.603 1.00 14.81 133 PHE E CA 1
ATOM 4949 C C . PHE E 1 133 ? -27.589 -22.558 -0.958 1.00 10.18 133 PHE E C 1
ATOM 4950 O O . PHE E 1 133 ? -27.231 -21.464 -0.545 1.00 27.97 133 PHE E O 1
ATOM 4958 N N . LYS E 1 134 ? -28.673 -22.724 -1.705 1.00 16.21 134 LYS E N 1
ATOM 4959 C CA . LYS E 1 134 ? -29.630 -21.667 -1.945 1.00 18.36 134 LYS E CA 1
ATOM 4960 C C . LYS E 1 134 ? -30.894 -22.137 -1.214 1.00 19.45 134 LYS E C 1
ATOM 4961 O O . LYS E 1 134 ? -31.278 -23.293 -1.309 1.00 20.44 134 LYS E O 1
ATOM 4963 N N . ALA E 1 135 ? -31.502 -21.242 -0.445 1.00 18.96 135 ALA E N 1
ATOM 4964 C CA . ALA E 1 135 ? -32.612 -21.583 0.414 1.00 11.54 135 ALA E CA 1
ATOM 4965 C C . ALA E 1 135 ? -33.793 -20.644 0.257 1.00 13.44 135 ALA E C 1
ATOM 4966 O O . ALA E 1 135 ? -33.625 -19.439 0.094 1.00 10.40 135 ALA E O 1
ATOM 4968 N N . VAL E 1 136 ? -34.995 -21.191 0.356 1.00 6.58 136 VAL E N 1
ATOM 4969 C CA . VAL E 1 136 ? -36.195 -20.375 0.288 1.00 19.91 136 VAL E CA 1
ATOM 4970 C C . VAL E 1 136 ? -37.230 -20.888 1.259 1.00 20.09 136 VAL E C 1
ATOM 4971 O O . VAL E 1 136 ? -37.605 -22.056 1.194 1.00 21.97 136 VAL E O 1
ATOM 4975 N N . ALA E 1 137 ? -37.725 -20.009 2.125 1.00 14.83 137 ALA E N 1
ATOM 4976 C CA . ALA E 1 137 ? -38.750 -20.389 3.097 1.00 16.15 137 ALA E CA 1
ATOM 4977 C C . ALA E 1 137 ? -40.038 -19.818 2.627 1.00 8.27 137 ALA E C 1
ATOM 4978 O O . ALA E 1 137 ? -40.092 -18.634 2.302 1.00 20.33 137 ALA E O 1
ATOM 4980 N N . GLU E 1 138 ? -41.086 -20.628 2.593 1.00 15.40 138 GLU E N 1
ATOM 4981 C CA . GLU E 1 138 ? -42.391 -20.148 2.128 1.00 21.02 138 GLU E CA 1
ATOM 4982 C C . GLU E 1 138 ? -43.506 -20.340 3.136 1.00 18.63 138 GLU E C 1
ATOM 4983 O O . GLU E 1 138 ? -43.467 -21.235 3.958 1.00 26.91 138 GLU E O 1
ATOM 4989 N N . VAL E 1 139 ? -44.511 -19.488 3.034 1.00 12.61 139 VAL E N 1
ATOM 4990 C CA . VAL E 1 139 ? -45.742 -19.623 3.790 1.00 12.05 139 VAL E CA 1
ATOM 4991 C C . VAL E 1 139 ? -46.895 -19.497 2.787 1.00 19.33 139 VAL E C 1
ATOM 4992 O O . VAL E 1 139 ? -46.900 -18.605 1.946 1.00 21.19 139 VAL E O 1
ATOM 4996 N N . ASP E 1 140 ? -47.846 -20.415 2.844 1.00 25.23 140 ASP E N 1
ATOM 4997 C CA . ASP E 1 140 ? -48.985 -20.382 1.937 1.00 26.50 140 ASP E CA 1
ATOM 4998 C C . ASP E 1 140 ? -48.581 -20.036 0.517 1.00 21.73 140 ASP E C 1
ATOM 4999 O O . ASP E 1 140 ? -49.144 -19.120 -0.080 1.00 28.63 140 ASP E O 1
ATOM 5004 N N . GLY E 1 141 ? -47.568 -20.720 0.009 1.00 17.68 141 GLY E N 1
ATOM 5005 C CA . GLY E 1 141 ? -47.098 -20.510 -1.360 1.00 9.28 141 GLY E CA 1
ATOM 5006 C C . GLY E 1 141 ? -46.328 -19.244 -1.712 1.00 18.35 141 GLY E C 1
ATOM 5007 O O . GLY E 1 141 ? -45.699 -19.179 -2.778 1.00 22.47 141 GLY E O 1
ATOM 5008 N N . LYS E 1 142 ? -46.383 -18.223 -0.863 1.00 31.46 142 LYS E N 1
ATOM 5009 C CA . LYS E 1 142 ? -45.617 -16.997 -1.119 1.00 30.04 142 LYS E CA 1
ATOM 5010 C C . LYS E 1 142 ? -44.231 -17.103 -0.422 1.00 21.23 142 LYS E C 1
ATOM 5011 O O . LYS E 1 142 ? -44.112 -17.808 0.573 1.00 40.80 142 LYS E O 1
ATOM 5013 N N . VAL E 1 143 ? -43.185 -16.480 -0.972 1.00 16.63 143 VAL E N 1
ATOM 5014 C CA . VAL E 1 143 ? -41.863 -16.395 -0.319 1.00 13.60 143 VAL E CA 1
ATOM 5015 C C . VAL E 1 143 ? -41.875 -15.565 0.983 1.00 17.73 143 VAL E C 1
ATOM 5016 O O . VAL E 1 143 ? -42.363 -14.457 1.017 1.00 29.51 143 VAL E O 1
ATOM 5020 N N . ALA E 1 144 ? -41.349 -16.143 2.063 1.00 26.25 144 ALA E N 1
ATOM 5021 C CA . ALA E 1 144 ? -41.302 -15.465 3.355 1.00 29.55 144 ALA E CA 1
ATOM 5022 C C . ALA E 1 144 ? -39.891 -14.947 3.600 1.00 20.65 144 ALA E C 1
ATOM 5023 O O . ALA E 1 144 ? -39.691 -13.865 4.133 1.00 26.65 144 ALA E O 1
ATOM 5025 N N . ALA E 1 145 ? -38.916 -15.729 3.180 1.00 12.75 145 ALA E N 1
ATOM 5026 C CA . ALA E 1 145 ? -37.529 -15.341 3.276 1.00 12.20 145 ALA E CA 1
ATOM 5027 C C . ALA E 1 145 ? -36.687 -16.184 2.294 1.00 17.82 145 ALA E C 1
ATOM 5028 O O . ALA E 1 145 ? -37.131 -17.245 1.844 1.00 31.70 145 ALA E O 1
ATOM 5030 N N . GLU E 1 146 ? -35.497 -15.699 1.938 1.00 14.86 146 GLU E N 1
ATOM 5031 C CA . GLU E 1 146 ? -34.625 -16.401 0.995 1.00 15.93 146 GLU E CA 1
ATOM 5032 C C . GLU E 1 146 ? -33.182 -16.005 1.267 1.00 11.30 146 GLU E C 1
ATOM 5033 O O . GLU E 1 146 ? -32.925 -14.886 1.666 1.00 18.95 146 GLU E O 1
ATOM 5039 N N . ALA E 1 147 ? -32.239 -16.927 1.093 1.00 8.57 147 ALA E N 1
ATOM 5040 C CA . ALA E 1 147 ? -30.835 -16.600 1.303 1.00 11.98 147 ALA E CA 1
ATOM 5041 C C . ALA E 1 147 ? -29.890 -17.647 0.693 1.00 23.74 147 ALA E C 1
ATOM 5042 O O . ALA E 1 147 ? -30.307 -18.744 0.345 1.00 26.29 147 ALA E O 1
ATOM 5044 N N . GLU E 1 148 ? -28.616 -17.283 0.589 1.00 22.52 148 GLU E N 1
ATOM 5045 C CA . GLU E 1 148 ? -27.539 -18.210 0.278 1.00 21.52 148 GLU E CA 1
ATOM 5046 C C . GLU E 1 148 ? -26.767 -18.605 1.535 1.00 26.78 148 GLU E C 1
ATOM 5047 O O . GLU E 1 148 ? -26.212 -17.744 2.218 1.00 28.84 148 GLU E O 1
ATOM 5053 N N . LEU E 1 149 ? -26.702 -19.904 1.821 1.00 25.99 149 LEU E N 1
ATOM 5054 C CA . LEU E 1 149 ? -26.112 -20.392 3.066 1.00 18.67 149 LEU E CA 1
ATOM 5055 C C . LEU E 1 149 ? -24.759 -21.067 2.839 1.00 23.56 149 LEU E C 1
ATOM 5056 O O . LEU E 1 149 ? -24.574 -21.730 1.839 1.00 31.93 149 LEU E O 1
ATOM 5061 N N . MET E 1 150 ? -23.819 -20.909 3.768 1.00 22.51 150 MET E N 1
ATOM 5062 C CA A MET E 1 150 ? -22.525 -21.592 3.691 0.58 25.29 150 MET E CA 1
ATOM 5063 C CA B MET E 1 150 ? -22.534 -21.604 3.692 0.42 24.82 150 MET E CA 1
ATOM 5064 C C . MET E 1 150 ? -22.214 -22.235 5.035 1.00 32.33 150 MET E C 1
ATOM 5065 O O . MET E 1 150 ? -22.105 -21.538 6.054 1.00 32.03 150 MET E O 1
ATOM 5074 N N . CYS E 1 151 ? -22.053 -23.556 5.042 1.00 41.08 151 CYS E N 1
ATOM 5075 C CA . CYS E 1 151 ? -21.863 -24.287 6.296 1.00 36.89 151 CYS E CA 1
ATOM 5076 C C . CYS E 1 151 ? -20.637 -25.207 6.285 1.00 40.05 151 CYS E C 1
ATOM 5077 O O . CYS E 1 151 ? -20.137 -25.572 5.223 1.00 38.00 151 CYS E O 1
ATOM 5080 N N . THR E 1 152 ? -20.157 -25.561 7.479 1.00 43.26 152 THR E N 1
ATOM 5081 C CA . THR E 1 152 ? -19.117 -26.575 7.633 1.00 46.16 152 THR E CA 1
ATOM 5082 C C . THR E 1 152 ? -19.418 -27.400 8.883 1.00 49.38 152 THR E C 1
ATOM 5083 O O . THR E 1 152 ? -20.130 -26.959 9.791 1.00 40.83 152 THR E O 1
ATOM 5085 N N . VAL E 1 153 ? -18.897 -28.620 8.914 1.00 57.43 153 VAL E N 1
ATOM 5086 C CA . VAL E 1 153 ? -19.074 -29.491 10.071 1.00 53.38 153 VAL E CA 1
ATOM 5087 C C . VAL E 1 153 ? -17.726 -29.704 10.769 1.00 55.75 153 VAL E C 1
ATOM 5088 O O . VAL E 1 153 ? -16.673 -29.505 10.157 1.00 59.94 153 VAL E O 1
ATOM 5092 N N . LYS E 1 154 ? -17.764 -30.065 12.053 1.00 57.56 154 LYS E N 1
ATOM 5093 C CA . LYS E 1 154 ? -16.567 -30.496 12.789 1.00 48.65 154 LYS E CA 1
ATOM 5094 C C . LYS E 1 154 ? -16.964 -31.390 13.963 1.00 49.55 154 LYS E C 1
ATOM 5095 O O . LYS E 1 154 ? -17.870 -32.229 13.845 1.00 53.03 154 LYS E O 1
ATOM 5097 N N . ILE F 1 11 ? -45.295 -116.087 -12.139 1.00 31.36 11 ILE F N 1
ATOM 5098 C CA . ILE F 1 11 ? -44.576 -115.118 -11.289 1.00 39.38 11 ILE F CA 1
ATOM 5099 C C . ILE F 1 11 ? -45.435 -113.866 -10.940 1.00 33.42 11 ILE F C 1
ATOM 5100 O O . ILE F 1 11 ? -46.249 -113.400 -11.739 1.00 36.81 11 ILE F O 1
ATOM 5102 N N . ASN F 1 12 ? -45.272 -113.327 -9.737 1.00 33.42 12 ASN F N 1
ATOM 5103 C CA . ASN F 1 12 ? -45.986 -112.101 -9.343 1.00 28.19 12 ASN F CA 1
ATOM 5104 C C . ASN F 1 12 ? -45.177 -111.368 -8.298 1.00 22.71 12 ASN F C 1
ATOM 5105 O O . ASN F 1 12 ? -44.668 -112.005 -7.409 1.00 24.25 12 ASN F O 1
ATOM 5110 N N . PHE F 1 13 ? -45.060 -110.042 -8.365 1.00 35.56 13 PHE F N 1
ATOM 5111 C CA . PHE F 1 13 ? -44.260 -109.325 -7.354 1.00 27.30 13 PHE F CA 1
ATOM 5112 C C . PHE F 1 13 ? -44.814 -107.941 -7.018 1.00 30.85 13 PHE F C 1
ATOM 5113 O O . PHE F 1 13 ? -45.786 -107.478 -7.618 1.00 29.98 13 PHE F O 1
ATOM 5121 N N . ASP F 1 14 ? -44.182 -107.287 -6.051 1.00 23.52 14 ASP F N 1
ATOM 5122 C CA . ASP F 1 14 ? -44.711 -106.058 -5.494 1.00 19.87 14 ASP F CA 1
ATOM 5123 C C . ASP F 1 14 ? -43.907 -104.799 -5.850 1.00 27.02 14 ASP F C 1
ATOM 5124 O O . ASP F 1 14 ? -42.883 -104.848 -6.558 1.00 19.43 14 ASP F O 1
ATOM 5129 N N . ILE F 1 15 ? -44.391 -103.672 -5.334 1.00 17.21 15 ILE F N 1
ATOM 5130 C CA . ILE F 1 15 ? -43.791 -102.396 -5.609 1.00 17.75 15 ILE F CA 1
ATOM 5131 C C . ILE F 1 15 ? -42.290 -102.413 -5.306 1.00 19.11 15 ILE F C 1
ATOM 5132 O O . ILE F 1 15 ? -41.526 -101.670 -5.946 1.00 21.45 15 ILE F O 1
ATOM 5137 N N . HIS F 1 16 ? -41.879 -103.212 -4.318 1.00 17.04 16 HIS F N 1
ATOM 5138 C CA . HIS F 1 16 ? -40.462 -103.268 -3.921 1.00 13.07 16 HIS F CA 1
ATOM 5139 C C . HIS F 1 16 ? -39.588 -103.902 -4.989 1.00 14.24 16 HIS F C 1
ATOM 5140 O O . HIS F 1 16 ? -38.476 -103.392 -5.192 1.00 15.70 16 HIS F O 1
ATOM 5147 N N . LYS F 1 17 ? -40.058 -104.995 -5.646 1.00 13.20 17 LYS F N 1
ATOM 5148 C CA . LYS F 1 17 ? -39.322 -105.580 -6.794 1.00 27.16 17 LYS F CA 1
ATOM 5149 C C . LYS F 1 17 ? -39.443 -104.615 -7.959 1.00 27.23 17 LYS F C 1
ATOM 5150 O O . LYS F 1 17 ? -38.460 -104.378 -8.621 1.00 21.83 17 LYS F O 1
ATOM 5152 N N . ILE F 1 18 ? -40.625 -104.033 -8.180 1.00 9.01 18 ILE F N 1
ATOM 5153 C CA . ILE F 1 18 ? -40.789 -103.068 -9.246 1.00 10.58 18 ILE F CA 1
ATOM 5154 C C . ILE F 1 18 ? -39.748 -101.961 -9.162 1.00 14.22 18 ILE F C 1
ATOM 5155 O O . ILE F 1 18 ? -39.179 -101.550 -10.179 1.00 21.45 18 ILE F O 1
ATOM 5160 N N . LEU F 1 19 ? -39.502 -101.476 -7.958 1.00 13.44 19 LEU F N 1
ATOM 5161 C CA . LEU F 1 19 ? -38.593 -100.361 -7.779 1.00 14.79 19 LEU F CA 1
ATOM 5162 C C . LEU F 1 19 ? -37.199 -100.745 -8.189 1.00 24.62 19 LEU F C 1
ATOM 5163 O O . LEU F 1 19 ? -36.471 -99.890 -8.724 1.00 16.76 19 LEU F O 1
ATOM 5168 N N . THR F 1 20 ? -36.828 -102.012 -7.933 1.00 22.85 20 THR F N 1
ATOM 5169 C CA . THR F 1 20 ? -35.502 -102.522 -8.338 1.00 17.77 20 THR F CA 1
ATOM 5170 C C . THR F 1 20 ? -35.344 -102.822 -9.832 1.00 16.99 20 THR F C 1
ATOM 5171 O O . THR F 1 20 ? -34.248 -103.141 -10.254 1.00 27.47 20 THR F O 1
ATOM 5175 N N . LEU F 1 21 ? -36.421 -102.715 -10.614 1.00 14.30 21 LEU F N 1
ATOM 5176 C CA . LEU F 1 21 ? -36.404 -103.074 -12.029 1.00 13.12 21 LEU F CA 1
ATOM 5177 C C . LEU F 1 21 ? -36.591 -101.875 -12.953 1.00 22.48 21 LEU F C 1
ATOM 5178 O O . LEU F 1 21 ? -36.119 -101.904 -14.075 1.00 35.73 21 LEU F O 1
ATOM 5183 N N . LEU F 1 22 ? -37.284 -100.832 -12.504 1.00 18.72 22 LEU F N 1
ATOM 5184 C CA . LEU F 1 22 ? -37.527 -99.681 -13.372 1.00 17.77 22 LEU F CA 1
ATOM 5185 C C . LEU F 1 22 ? -36.754 -98.473 -12.869 1.00 18.21 22 LEU F C 1
ATOM 5186 O O . LEU F 1 22 ? -36.577 -98.295 -11.665 1.00 21.03 22 LEU F O 1
ATOM 5191 N N . PRO F 1 23 ? -36.276 -97.628 -13.788 1.00 17.53 23 PRO F N 1
ATOM 5192 C CA . PRO F 1 23 ? -35.578 -96.425 -13.326 1.00 11.19 23 PRO F CA 1
ATOM 5193 C C . PRO F 1 23 ? -36.571 -95.305 -13.011 1.00 9.08 23 PRO F C 1
ATOM 5194 O O . PRO F 1 23 ? -36.221 -94.357 -12.327 1.00 15.96 23 PRO F O 1
ATOM 5198 N N . HIS F 1 24 ? -37.805 -95.440 -13.493 1.00 11.52 24 HIS F N 1
ATOM 5199 C CA . HIS F 1 24 ? -38.844 -94.423 -13.279 1.00 20.52 24 HIS F CA 1
ATOM 5200 C C . HIS F 1 24 ? -39.114 -94.124 -11.793 1.00 23.51 24 HIS F C 1
ATOM 5201 O O . HIS F 1 24 ? -39.230 -95.026 -10.974 1.00 16.46 24 HIS F O 1
ATOM 5208 N N . ARG F 1 25 ? -39.261 -92.854 -11.462 1.00 24.06 25 ARG F N 1
ATOM 5209 C CA . ARG F 1 25 ? -39.665 -92.480 -10.116 1.00 22.61 25 ARG F CA 1
ATOM 5210 C C . ARG F 1 25 ? -40.737 -91.393 -10.155 1.00 16.17 25 ARG F C 1
ATOM 5211 O O . ARG F 1 25 ? -41.119 -90.896 -11.207 1.00 23.68 25 ARG F O 1
ATOM 5219 N N . TYR F 1 26 ? -41.188 -91.025 -8.972 1.00 9.98 26 TYR F N 1
ATOM 5220 C CA . TYR F 1 26 ? -42.176 -89.994 -8.772 1.00 8.95 26 TYR F CA 1
ATOM 5221 C C . TYR F 1 26 ? -41.713 -88.691 -9.448 1.00 20.50 26 TYR F C 1
ATOM 5222 O O . TYR F 1 26 ? -40.575 -88.240 -9.245 1.00 15.53 26 TYR F O 1
ATOM 5231 N N . PRO F 1 27 ? -42.623 -88.019 -10.164 1.00 11.25 27 PRO F N 1
ATOM 5232 C CA . PRO F 1 27 ? -44.065 -88.250 -10.237 1.00 12.90 27 PRO F CA 1
ATOM 5233 C C . PRO F 1 27 ? -44.519 -89.036 -11.470 1.00 13.45 27 PRO F C 1
ATOM 5234 O O . PRO F 1 27 ? -45.634 -88.808 -11.969 1.00 12.09 27 PRO F O 1
ATOM 5238 N N . ILE F 1 28 ? -43.696 -89.951 -11.949 1.00 8.95 28 ILE F N 1
ATOM 5239 C CA . ILE F 1 28 ? -44.059 -90.676 -13.137 1.00 8.95 28 ILE F CA 1
ATOM 5240 C C . ILE F 1 28 ? -43.678 -92.176 -13.119 1.00 9.60 28 ILE F C 1
ATOM 5241 O O . ILE F 1 28 ? -43.416 -92.775 -14.140 1.00 30.15 28 ILE F O 1
ATOM 5246 N N . LEU F 1 29 ? -43.668 -92.768 -11.932 1.00 17.05 29 LEU F N 1
ATOM 5247 C CA . LEU F 1 29 ? -43.663 -94.216 -11.746 1.00 15.17 29 LEU F CA 1
ATOM 5248 C C . LEU F 1 29 ? -45.106 -94.681 -11.626 1.00 23.11 29 LEU F C 1
ATOM 5249 O O . LEU F 1 29 ? -45.743 -94.469 -10.582 1.00 19.79 29 LEU F O 1
ATOM 5254 N N . LEU F 1 30 ? -45.628 -95.302 -12.683 1.00 22.92 30 LEU F N 1
ATOM 5255 C CA . LEU F 1 30 ? -47.046 -95.602 -12.751 1.00 8.91 30 LEU F CA 1
ATOM 5256 C C . LEU F 1 30 ? -47.464 -97.100 -12.762 1.00 13.78 30 LEU F C 1
ATOM 5257 O O . LEU F 1 30 ? -48.507 -97.451 -13.308 1.00 20.06 30 LEU F O 1
ATOM 5262 N N . VAL F 1 31 ? -46.678 -97.972 -12.128 1.00 10.91 31 VAL F N 1
ATOM 5263 C CA . VAL F 1 31 ? -47.104 -99.337 -11.880 1.00 8.91 31 VAL F CA 1
ATOM 5264 C C . VAL F 1 31 ? -46.952 -99.686 -10.390 1.00 25.33 31 VAL F C 1
ATOM 5265 O O . VAL F 1 31 ? -45.848 -99.608 -9.858 1.00 22.60 31 VAL F O 1
ATOM 5269 N N . ASP F 1 32 ? -48.027 -100.109 -9.723 1.00 8.88 32 ASP F N 1
ATOM 5270 C CA . ASP F 1 32 ? -47.958 -100.384 -8.281 1.00 15.68 32 ASP F CA 1
ATOM 5271 C C . ASP F 1 32 ? -47.649 -101.834 -7.888 1.00 17.33 32 ASP F C 1
ATOM 5272 O O . ASP F 1 32 ? -47.134 -102.115 -6.794 1.00 16.47 32 ASP F O 1
ATOM 5277 N N . ARG F 1 33 ? -47.955 -102.749 -8.794 1.00 25.61 33 ARG F N 1
ATOM 5278 C CA . ARG F 1 33 ? -47.852 -104.155 -8.492 1.00 25.90 33 ARG F CA 1
ATOM 5279 C C . ARG F 1 33 ? -47.897 -105.015 -9.775 1.00 29.95 33 ARG F C 1
ATOM 5280 O O . ARG F 1 33 ? -48.551 -104.658 -10.777 1.00 27.75 33 ARG F O 1
ATOM 5288 N N . VAL F 1 34 ? -47.198 -106.148 -9.742 1.00 21.15 34 VAL F N 1
ATOM 5289 C CA . VAL F 1 34 ? -47.265 -107.127 -10.816 1.00 23.47 34 VAL F CA 1
ATOM 5290 C C . VAL F 1 34 ? -48.167 -108.263 -10.338 1.00 26.06 34 VAL F C 1
ATOM 5291 O O . VAL F 1 34 ? -47.834 -108.977 -9.376 1.00 20.74 34 VAL F O 1
ATOM 5295 N N . LEU F 1 35 ? -49.324 -108.393 -10.992 1.00 21.07 35 LEU F N 1
ATOM 5296 C CA . LEU F 1 35 ? -50.298 -109.435 -10.671 1.00 18.34 35 LEU F CA 1
ATOM 5297 C C . LEU F 1 35 ? -49.928 -110.808 -11.305 1.00 43.93 35 LEU F C 1
ATOM 5298 O O . LEU F 1 35 ? -49.943 -111.837 -10.631 1.00 30.56 35 LEU F O 1
ATOM 5303 N N . GLU F 1 36 ? -49.615 -110.823 -12.600 1.00 47.78 36 GLU F N 1
ATOM 5304 C CA . GLU F 1 36 ? -49.060 -112.026 -13.241 1.00 39.60 36 GLU F CA 1
ATOM 5305 C C . GLU F 1 36 ? -47.984 -111.655 -14.259 1.00 29.25 36 GLU F C 1
ATOM 5306 O O . GLU F 1 36 ? -48.088 -110.667 -14.991 1.00 30.15 36 GLU F O 1
ATOM 5312 N N . LEU F 1 37 ? -46.936 -112.450 -14.285 1.00 26.71 37 LEU F N 1
ATOM 5313 C CA . LEU F 1 37 ? -45.884 -112.300 -15.271 1.00 30.81 37 LEU F CA 1
ATOM 5314 C C . LEU F 1 37 ? -45.603 -113.710 -15.771 1.00 33.88 37 LEU F C 1
ATOM 5315 O O . LEU F 1 37 ? -45.236 -114.588 -14.976 1.00 29.06 37 LEU F O 1
ATOM 5320 N N . GLU F 1 38 ? -45.838 -113.920 -17.065 1.00 36.19 38 GLU F N 1
ATOM 5321 C CA . GLU F 1 38 ? -45.362 -115.086 -17.837 1.00 34.87 38 GLU F CA 1
ATOM 5322 C C . GLU F 1 38 ? -44.123 -114.607 -18.619 1.00 33.10 38 GLU F C 1
ATOM 5323 O O . GLU F 1 38 ? -44.240 -113.999 -19.685 1.00 33.36 38 GLU F O 1
ATOM 5329 N N . PRO F 1 39 ? -42.927 -114.855 -18.069 1.00 29.01 39 PRO F N 1
ATOM 5330 C CA . PRO F 1 39 ? -41.752 -114.064 -18.471 1.00 34.63 39 PRO F CA 1
ATOM 5331 C C . PRO F 1 39 ? -41.521 -113.974 -19.962 1.00 35.19 39 PRO F C 1
ATOM 5332 O O . PRO F 1 39 ? -41.691 -114.929 -20.700 1.00 36.10 39 PRO F O 1
ATOM 5336 N N . HIS F 1 40 ? -41.171 -112.785 -20.420 1.00 36.80 40 HIS F N 1
ATOM 5337 C CA . HIS F 1 40 ? -40.884 -112.623 -21.829 1.00 34.39 40 HIS F CA 1
ATOM 5338 C C . HIS F 1 40 ? -42.112 -112.858 -22.720 1.00 28.44 40 HIS F C 1
ATOM 5339 O O . HIS F 1 40 ? -42.019 -112.717 -23.943 1.00 33.21 40 HIS F O 1
ATOM 5346 N N . LYS F 1 41 ? -43.265 -113.163 -22.128 1.00 22.39 41 LYS F N 1
ATOM 5347 C CA . LYS F 1 41 ? -44.494 -113.360 -22.912 1.00 20.46 41 LYS F CA 1
ATOM 5348 C C . LYS F 1 41 ? -45.577 -112.309 -22.625 1.00 27.44 41 LYS F C 1
ATOM 5349 O O . LYS F 1 41 ? -46.000 -111.564 -23.524 1.00 20.64 41 LYS F O 1
ATOM 5355 N N . SER F 1 42 ? -46.044 -112.254 -21.377 1.00 45.01 42 SER F N 1
ATOM 5356 C CA . SER F 1 42 ? -47.150 -111.374 -21.059 1.00 35.06 42 SER F CA 1
ATOM 5357 C C . SER F 1 42 ? -47.142 -110.900 -19.609 1.00 34.17 42 SER F C 1
ATOM 5358 O O . SER F 1 42 ? -46.488 -111.484 -18.729 1.00 34.05 42 SER F O 1
ATOM 5361 N N . ILE F 1 43 ? -47.881 -109.826 -19.362 1.00 25.13 43 ILE F N 1
ATOM 5362 C CA . ILE F 1 43 ? -47.941 -109.268 -18.019 1.00 26.63 43 ILE F CA 1
ATOM 5363 C C . ILE F 1 43 ? -49.326 -108.678 -17.734 1.00 21.94 43 ILE F C 1
ATOM 5364 O O . ILE F 1 43 ? -49.977 -108.100 -18.613 1.00 23.33 43 ILE F O 1
ATOM 5369 N N . LYS F 1 44 ? -49.791 -108.898 -16.509 1.00 26.21 44 LYS F N 1
ATOM 5370 C CA . LYS F 1 44 ? -50.970 -108.219 -15.975 1.00 23.37 44 LYS F CA 1
ATOM 5371 C C . LYS F 1 44 ? -50.476 -107.452 -14.771 1.00 24.13 44 LYS F C 1
ATOM 5372 O O . LYS F 1 44 ? -50.019 -108.064 -13.781 1.00 24.55 44 LYS F O 1
ATOM 5378 N N . ALA F 1 45 ? -50.494 -106.120 -14.866 1.00 25.71 45 ALA F N 1
ATOM 5379 C CA . ALA F 1 45 ? -50.010 -105.284 -13.751 1.00 35.22 45 ALA F CA 1
ATOM 5380 C C . ALA F 1 45 ? -51.097 -104.345 -13.239 1.00 30.16 45 ALA F C 1
ATOM 5381 O O . ALA F 1 45 ? -52.161 -104.196 -13.866 1.00 20.63 45 ALA F O 1
ATOM 5383 N N . LEU F 1 46 ? -50.824 -103.718 -12.094 1.00 27.27 46 LEU F N 1
ATOM 5384 C CA . LEU F 1 46 ? -51.827 -102.905 -11.412 1.00 18.49 46 LEU F CA 1
ATOM 5385 C C . LEU F 1 46 ? -51.331 -101.523 -11.194 1.00 19.48 46 LEU F C 1
ATOM 5386 O O . LEU F 1 46 ? -50.204 -101.317 -10.753 1.00 20.11 46 LEU F O 1
ATOM 5391 N N . LYS F 1 47 ? -52.223 -100.583 -11.476 1.00 25.11 47 LYS F N 1
ATOM 5392 C CA . LYS F 1 47 ? -52.018 -99.192 -11.176 1.00 24.95 47 LYS F CA 1
ATOM 5393 C C . LYS F 1 47 ? -53.263 -98.644 -10.496 1.00 29.09 47 LYS F C 1
ATOM 5394 O O . LYS F 1 47 ? -54.340 -98.585 -11.139 1.00 15.87 47 LYS F O 1
ATOM 5400 N N . ASN F 1 48 ? -53.117 -98.278 -9.209 1.00 18.77 48 ASN F N 1
ATOM 5401 C CA . ASN F 1 48 ? -54.197 -97.638 -8.446 1.00 14.49 48 ASN F CA 1
ATOM 5402 C C . ASN F 1 48 ? -54.303 -96.170 -8.862 1.00 16.86 48 ASN F C 1
ATOM 5403 O O . ASN F 1 48 ? -53.294 -95.440 -8.892 1.00 10.90 48 ASN F O 1
ATOM 5408 N N . VAL F 1 49 ? -55.509 -95.747 -9.216 1.00 9.23 49 VAL F N 1
ATOM 5409 C CA . VAL F 1 49 ? -55.771 -94.335 -9.458 1.00 13.05 49 VAL F CA 1
ATOM 5410 C C . VAL F 1 49 ? -56.430 -93.771 -8.191 1.00 21.46 49 VAL F C 1
ATOM 5411 O O . VAL F 1 49 ? -57.431 -94.307 -7.678 1.00 22.61 49 VAL F O 1
ATOM 5415 N N . THR F 1 50 ? -55.832 -92.706 -7.673 1.00 21.79 50 THR F N 1
ATOM 5416 C CA . THR F 1 50 ? -56.372 -91.978 -6.521 1.00 18.00 50 THR F CA 1
ATOM 5417 C C . THR F 1 50 ? -56.297 -90.459 -6.754 1.00 9.05 50 THR F C 1
ATOM 5418 O O . THR F 1 50 ? -55.385 -89.956 -7.416 1.00 14.84 50 THR F O 1
ATOM 5422 N N . VAL F 1 51 ? -57.268 -89.739 -6.216 1.00 17.06 51 VAL F N 1
ATOM 5423 C CA . VAL F 1 51 ? -57.338 -88.274 -6.335 1.00 15.16 51 VAL F CA 1
ATOM 5424 C C . VAL F 1 51 ? -56.053 -87.675 -5.730 1.00 8.95 51 VAL F C 1
ATOM 5425 O O . VAL F 1 51 ? -55.663 -86.573 -6.061 1.00 14.70 51 VAL F O 1
ATOM 5429 N N . ASN F 1 52 ? -55.380 -88.414 -4.853 1.00 8.95 52 ASN F N 1
ATOM 5430 C CA . ASN F 1 52 ? -54.141 -87.927 -4.273 1.00 23.29 52 ASN F CA 1
ATOM 5431 C C . ASN F 1 52 ? -52.886 -88.065 -5.183 1.00 23.07 52 ASN F C 1
ATOM 5432 O O . ASN F 1 52 ? -51.738 -88.247 -4.721 1.00 10.81 52 ASN F O 1
ATOM 5437 N N . GLU F 1 53 ? -53.095 -87.963 -6.480 1.00 19.82 53 GLU F N 1
ATOM 5438 C CA . GLU F 1 53 ? -51.964 -87.864 -7.392 1.00 18.33 53 GLU F CA 1
ATOM 5439 C C . GLU F 1 53 ? -51.840 -86.446 -7.941 1.00 13.72 53 GLU F C 1
ATOM 5440 O O . GLU F 1 53 ? -52.848 -85.780 -8.224 1.00 23.71 53 GLU F O 1
ATOM 5446 N N . PRO F 1 54 ? -50.598 -85.989 -8.130 1.00 11.27 54 PRO F N 1
ATOM 5447 C CA . PRO F 1 54 ? -50.288 -84.589 -8.482 1.00 14.92 54 PRO F CA 1
ATOM 5448 C C . PRO F 1 54 ? -50.853 -84.115 -9.827 1.00 14.71 54 PRO F C 1
ATOM 5449 O O . PRO F 1 54 ? -51.037 -82.919 -10.025 1.00 21.40 54 PRO F O 1
ATOM 5453 N N . PHE F 1 55 ? -51.149 -85.021 -10.738 1.00 8.82 55 PHE F N 1
ATOM 5454 C CA . PHE F 1 55 ? -51.692 -84.577 -12.011 1.00 19.39 55 PHE F CA 1
ATOM 5455 C C . PHE F 1 55 ? -53.171 -84.207 -11.887 1.00 20.83 55 PHE F C 1
ATOM 5456 O O . PHE F 1 55 ? -53.684 -83.416 -12.674 1.00 21.92 55 PHE F O 1
ATOM 5464 N N . PHE F 1 56 ? -53.864 -84.763 -10.908 1.00 8.86 56 PHE F N 1
ATOM 5465 C CA . PHE F 1 56 ? -55.298 -84.519 -10.858 1.00 15.91 56 PHE F CA 1
ATOM 5466 C C . PHE F 1 56 ? -55.638 -83.044 -10.568 1.00 15.71 56 PHE F C 1
ATOM 5467 O O . PHE F 1 56 ? -56.749 -82.598 -10.861 1.00 12.12 56 PHE F O 1
ATOM 5475 N N . THR F 1 57 ? -54.690 -82.284 -10.020 1.00 13.97 57 THR F N 1
ATOM 5476 C CA . THR F 1 57 ? -54.994 -80.912 -9.604 1.00 9.66 57 THR F CA 1
ATOM 5477 C C . THR F 1 57 ? -55.178 -80.055 -10.825 1.00 13.03 57 THR F C 1
ATOM 5478 O O . THR F 1 57 ? -55.920 -79.092 -10.807 1.00 23.76 57 THR F O 1
ATOM 5482 N N . GLY F 1 58 ? -54.527 -80.452 -11.910 1.00 18.43 58 GLY F N 1
ATOM 5483 C CA . GLY F 1 58 ? -54.532 -79.679 -13.125 1.00 16.57 58 GLY F CA 1
ATOM 5484 C C . GLY F 1 58 ? -55.345 -80.316 -14.238 1.00 24.02 58 GLY F C 1
ATOM 5485 O O . GLY F 1 58 ? -55.493 -79.722 -15.297 1.00 25.07 58 GLY F O 1
ATOM 5486 N N . HIS F 1 59 ? -55.914 -81.490 -13.998 1.00 20.79 59 HIS F N 1
ATOM 5487 C CA . HIS F 1 59 ? -56.558 -82.238 -15.066 1.00 13.15 59 HIS F CA 1
ATOM 5488 C C . HIS F 1 59 ? -57.805 -82.949 -14.550 1.00 14.86 59 HIS F C 1
ATOM 5489 O O . HIS F 1 59 ? -57.797 -84.159 -14.297 1.00 10.99 59 HIS F O 1
ATOM 5496 N N . PHE F 1 60 ? -58.892 -82.217 -14.383 1.00 24.58 60 PHE F N 1
ATOM 5497 C CA . PHE F 1 60 ? -58.958 -80.791 -14.615 1.00 27.92 60 PHE F CA 1
ATOM 5498 C C . PHE F 1 60 ? -59.451 -80.268 -13.313 1.00 27.82 60 PHE F C 1
ATOM 5499 O O . PHE F 1 60 ? -60.151 -80.990 -12.604 1.00 25.86 60 PHE F O 1
ATOM 5507 N N . PRO F 1 61 ? -59.119 -79.012 -13.007 1.00 25.53 61 PRO F N 1
ATOM 5508 C CA . PRO F 1 61 ? -59.426 -78.375 -11.719 1.00 22.18 61 PRO F CA 1
ATOM 5509 C C . PRO F 1 61 ? -60.852 -78.626 -11.237 1.00 29.34 61 PRO F C 1
ATOM 5510 O O . PRO F 1 61 ? -61.068 -78.904 -10.049 1.00 37.38 61 PRO F O 1
ATOM 5514 N N . LYS F 1 62 ? -61.827 -78.562 -12.131 1.00 30.88 62 LYS F N 1
ATOM 5515 C CA . LYS F 1 62 ? -63.204 -78.756 -11.678 1.00 39.34 62 LYS F CA 1
ATOM 5516 C C . LYS F 1 62 ? -63.515 -80.244 -11.412 1.00 39.93 62 LYS F C 1
ATOM 5517 O O . LYS F 1 62 ? -64.324 -80.584 -10.540 1.00 28.37 62 LYS F O 1
ATOM 5519 N N . ARG F 1 63 ? -62.849 -81.128 -12.157 1.00 38.57 63 ARG F N 1
ATOM 5520 C CA . ARG F 1 63 ? -63.350 -82.478 -12.373 1.00 29.20 63 ARG F CA 1
ATOM 5521 C C . ARG F 1 63 ? -62.208 -83.425 -12.749 1.00 29.45 63 ARG F C 1
ATOM 5522 O O . ARG F 1 63 ? -61.681 -83.362 -13.856 1.00 19.96 63 ARG F O 1
ATOM 5530 N N . PRO F 1 64 ? -61.812 -84.299 -11.814 1.00 29.46 64 PRO F N 1
ATOM 5531 C CA . PRO F 1 64 ? -60.662 -85.162 -12.080 1.00 30.98 64 PRO F CA 1
ATOM 5532 C C . PRO F 1 64 ? -60.896 -86.190 -13.173 1.00 28.51 64 PRO F C 1
ATOM 5533 O O . PRO F 1 64 ? -61.930 -86.859 -13.230 1.00 29.49 64 PRO F O 1
ATOM 5537 N N . VAL F 1 65 ? -59.893 -86.302 -14.040 1.00 27.58 65 VAL F N 1
ATOM 5538 C CA . VAL F 1 65 ? -59.908 -87.197 -15.189 1.00 24.70 65 VAL F CA 1
ATOM 5539 C C . VAL F 1 65 ? -58.481 -87.671 -15.382 1.00 20.17 65 VAL F C 1
ATOM 5540 O O . VAL F 1 65 ? -57.598 -86.853 -15.559 1.00 23.90 65 VAL F O 1
ATOM 5544 N N . MET F 1 66 ? -58.224 -88.966 -15.334 1.00 19.77 66 MET F N 1
ATOM 5545 C CA . MET F 1 66 ? -56.866 -89.414 -15.578 1.00 22.07 66 MET F CA 1
ATOM 5546 C C . MET F 1 66 ? -56.562 -89.121 -17.037 1.00 24.28 66 MET F C 1
ATOM 5547 O O . MET F 1 66 ? -57.327 -89.518 -17.938 1.00 21.06 66 MET F O 1
ATOM 5552 N N . PRO F 1 67 ? -55.471 -88.392 -17.279 1.00 14.54 67 PRO F N 1
ATOM 5553 C CA . PRO F 1 67 ? -55.039 -88.098 -18.645 1.00 18.74 67 PRO F CA 1
ATOM 5554 C C . PRO F 1 67 ? -54.788 -89.404 -19.449 1.00 31.27 67 PRO F C 1
ATOM 5555 O O . PRO F 1 67 ? -54.053 -90.298 -18.985 1.00 17.52 67 PRO F O 1
ATOM 5559 N N . GLY F 1 68 ? -55.423 -89.528 -20.614 1.00 24.52 68 GLY F N 1
ATOM 5560 C CA . GLY F 1 68 ? -55.257 -90.712 -21.447 1.00 26.57 68 GLY F CA 1
ATOM 5561 C C . GLY F 1 68 ? -53.784 -91.099 -21.654 1.00 33.04 68 GLY F C 1
ATOM 5562 O O . GLY F 1 68 ? -53.440 -92.297 -21.676 1.00 29.42 68 GLY F O 1
ATOM 5563 N N . VAL F 1 69 ? -52.908 -90.101 -21.759 1.00 18.06 69 VAL F N 1
ATOM 5564 C CA . VAL F 1 69 ? -51.522 -90.367 -22.059 1.00 11.84 69 VAL F CA 1
ATOM 5565 C C . VAL F 1 69 ? -50.792 -91.031 -20.913 1.00 24.52 69 VAL F C 1
ATOM 5566 O O . VAL F 1 69 ? -49.838 -91.822 -21.132 1.00 16.25 69 VAL F O 1
ATOM 5570 N N . LEU F 1 70 ? -51.217 -90.745 -19.682 1.00 21.31 70 LEU F N 1
ATOM 5571 C CA . LEU F 1 70 ? -50.560 -91.401 -18.556 1.00 9.08 70 LEU F CA 1
ATOM 5572 C C . LEU F 1 70 ? -51.021 -92.863 -18.484 1.00 9.14 70 LEU F C 1
ATOM 5573 O O . LEU F 1 70 ? -50.301 -93.728 -18.005 1.00 9.15 70 LEU F O 1
ATOM 5578 N N . ILE F 1 71 ? -52.192 -93.162 -19.036 1.00 9.17 71 ILE F N 1
ATOM 5579 C CA . ILE F 1 71 ? -52.586 -94.554 -19.188 1.00 21.18 71 ILE F CA 1
ATOM 5580 C C . ILE F 1 71 ? -51.622 -95.264 -20.131 1.00 18.18 71 ILE F C 1
ATOM 5581 O O . ILE F 1 71 ? -51.103 -96.326 -19.788 1.00 17.37 71 ILE F O 1
ATOM 5586 N N . ILE F 1 72 ? -51.359 -94.664 -21.292 1.00 20.58 72 ILE F N 1
ATOM 5587 C CA . ILE F 1 72 ? -50.365 -95.208 -22.224 1.00 20.24 72 ILE F CA 1
ATOM 5588 C C . ILE F 1 72 ? -49.024 -95.361 -21.515 1.00 20.96 72 ILE F C 1
ATOM 5589 O O . ILE F 1 72 ? -48.347 -96.403 -21.619 1.00 13.54 72 ILE F O 1
ATOM 5594 N N . GLU F 1 73 ? -48.640 -94.317 -20.785 1.00 18.67 73 GLU F N 1
ATOM 5595 C CA . GLU F 1 73 ? -47.382 -94.346 -20.073 1.00 10.47 73 GLU F CA 1
ATOM 5596 C C . GLU F 1 73 ? -47.328 -95.528 -19.097 1.00 14.50 73 GLU F C 1
ATOM 5597 O O . GLU F 1 73 ? -46.318 -96.222 -19.004 1.00 17.50 73 GLU F O 1
ATOM 5603 N N . ALA F 1 74 ? -48.414 -95.760 -18.368 1.00 14.25 74 ALA F N 1
ATOM 5604 C CA . ALA F 1 74 ? -48.449 -96.863 -17.427 1.00 17.82 74 ALA F CA 1
ATOM 5605 C C . ALA F 1 74 ? -48.364 -98.190 -18.186 1.00 9.26 74 ALA F C 1
ATOM 5606 O O . ALA F 1 74 ? -47.613 -99.073 -17.805 1.00 9.27 74 ALA F O 1
ATOM 5608 N N . LEU F 1 75 ? -49.133 -98.323 -19.259 1.00 15.79 75 LEU F N 1
ATOM 5609 C CA . LEU F 1 75 ? -49.000 -99.480 -20.155 1.00 17.83 75 LEU F CA 1
ATOM 5610 C C . LEU F 1 75 ? -47.550 -99.714 -20.616 1.00 15.81 75 LEU F C 1
ATOM 5611 O O . LEU F 1 75 ? -47.090 -100.844 -20.608 1.00 19.14 75 LEU F O 1
ATOM 5616 N N . ALA F 1 76 ? -46.810 -98.660 -20.951 1.00 13.79 76 ALA F N 1
ATOM 5617 C CA . ALA F 1 76 ? -45.383 -98.826 -21.286 1.00 20.72 76 ALA F CA 1
ATOM 5618 C C . ALA F 1 76 ? -44.511 -99.293 -20.113 1.00 24.77 76 ALA F C 1
ATOM 5619 O O . ALA F 1 76 ? -43.532 -100.038 -20.301 1.00 18.13 76 ALA F O 1
ATOM 5621 N N . GLN F 1 77 ? -44.803 -98.850 -18.894 1.00 21.20 77 GLN F N 1
ATOM 5622 C CA . GLN F 1 77 ? -43.959 -99.309 -17.806 1.00 16.81 77 GLN F CA 1
ATOM 5623 C C . GLN F 1 77 ? -44.267 -100.768 -17.482 1.00 17.27 77 GLN F C 1
ATOM 5624 O O . GLN F 1 77 ? -43.378 -101.534 -17.095 1.00 21.50 77 GLN F O 1
ATOM 5630 N N . ALA F 1 78 ? -45.507 -101.183 -17.706 1.00 15.67 78 ALA F N 1
ATOM 5631 C CA . ALA F 1 78 ? -45.800 -102.590 -17.561 1.00 17.12 78 ALA F CA 1
ATOM 5632 C C . ALA F 1 78 ? -44.953 -103.346 -18.600 1.00 22.44 78 ALA F C 1
ATOM 5633 O O . ALA F 1 78 ? -44.321 -104.358 -18.264 1.00 20.72 78 ALA F O 1
ATOM 5635 N N . ALA F 1 79 ? -44.913 -102.815 -19.832 1.00 16.75 79 ALA F N 1
ATOM 5636 C CA . ALA F 1 79 ? -44.093 -103.377 -20.921 1.00 26.69 79 ALA F CA 1
ATOM 5637 C C . ALA F 1 79 ? -42.594 -103.449 -20.585 1.00 25.10 79 ALA F C 1
ATOM 5638 O O . ALA F 1 79 ? -41.937 -104.436 -20.901 1.00 27.68 79 ALA F O 1
ATOM 5640 N N . ALA F 1 80 ? -42.054 -102.423 -19.941 1.00 22.33 80 ALA F N 1
ATOM 5641 C CA . ALA F 1 80 ? -40.644 -102.455 -19.550 1.00 21.59 80 ALA F CA 1
ATOM 5642 C C . ALA F 1 80 ? -40.393 -103.559 -18.538 1.00 26.53 80 ALA F C 1
ATOM 5643 O O . ALA F 1 80 ? -39.361 -104.207 -18.587 1.00 29.93 80 ALA F O 1
ATOM 5645 N N . LEU F 1 81 ? -41.351 -103.782 -17.636 1.00 32.04 81 LEU F N 1
ATOM 5646 C CA . LEU F 1 81 ? -41.247 -104.828 -16.617 1.00 21.87 81 LEU F CA 1
ATOM 5647 C C . LEU F 1 81 ? -41.213 -106.183 -17.300 1.00 31.03 81 LEU F C 1
ATOM 5648 O O . LEU F 1 81 ? -40.501 -107.108 -16.881 1.00 24.71 81 LEU F O 1
ATOM 5653 N N . LEU F 1 82 ? -41.995 -106.288 -18.368 1.00 31.90 82 LEU F N 1
ATOM 5654 C CA . LEU F 1 82 ? -42.069 -107.509 -19.126 1.00 32.74 82 LEU F CA 1
ATOM 5655 C C . LEU F 1 82 ? -40.694 -107.792 -19.720 1.00 32.92 82 LEU F C 1
ATOM 5656 O O . LEU F 1 82 ? -40.158 -108.887 -19.554 1.00 37.47 82 LEU F O 1
ATOM 5661 N N . THR F 1 83 ? -40.145 -106.771 -20.385 1.00 30.39 83 THR F N 1
ATOM 5662 C CA . THR F 1 83 ? -38.769 -106.741 -20.883 1.00 33.53 83 THR F CA 1
ATOM 5663 C C . THR F 1 83 ? -37.693 -107.050 -19.818 1.00 44.82 83 THR F C 1
ATOM 5664 O O . THR F 1 83 ? -36.784 -107.847 -20.066 1.00 38.51 83 THR F O 1
ATOM 5668 N N . PHE F 1 84 ? -37.767 -106.402 -18.650 1.00 50.85 84 PHE F N 1
ATOM 5669 C CA . PHE F 1 84 ? -36.625 -106.393 -17.718 1.00 39.06 84 PHE F CA 1
ATOM 5670 C C . PHE F 1 84 ? -36.673 -107.530 -16.728 1.00 36.02 84 PHE F C 1
ATOM 5671 O O . PHE F 1 84 ? -35.647 -107.912 -16.169 1.00 37.59 84 PHE F O 1
ATOM 5679 N N . ALA F 1 85 ? -37.865 -108.056 -16.487 1.00 49.73 85 ALA F N 1
ATOM 5680 C CA . ALA F 1 85 ? -38.002 -109.109 -15.495 1.00 50.43 85 ALA F CA 1
ATOM 5681 C C . ALA F 1 85 ? -37.599 -110.478 -16.068 1.00 68.57 85 ALA F C 1
ATOM 5682 O O . ALA F 1 85 ? -37.967 -110.845 -17.210 1.00 70.52 85 ALA F O 1
ATOM 5684 N N . GLU F 1 86 ? -36.848 -111.203 -15.228 1.00 66.84 86 GLU F N 1
ATOM 5685 C CA . GLU F 1 86 ? -36.162 -112.453 -15.559 1.00 58.48 86 GLU F CA 1
ATOM 5686 C C . GLU F 1 86 ? -35.097 -112.189 -16.612 1.00 51.97 86 GLU F C 1
ATOM 5687 O O . GLU F 1 86 ? -35.107 -112.806 -17.672 1.00 39.25 86 GLU F O 1
ATOM 5693 N N . ALA F 1 87 ? -34.181 -111.265 -16.299 1.00 61.10 87 ALA F N 1
ATOM 5694 C CA . ALA F 1 87 ? -33.177 -110.790 -17.261 1.00 62.07 87 ALA F CA 1
ATOM 5695 C C . ALA F 1 87 ? -32.015 -110.058 -16.563 1.00 61.68 87 ALA F C 1
ATOM 5696 O O . ALA F 1 87 ? -30.994 -109.713 -17.176 1.00 56.98 87 ALA F O 1
ATOM 5698 N N . THR F 1 95 ? -29.866 -97.999 -17.502 1.00 30.08 95 THR F N 1
ATOM 5699 C CA . THR F 1 95 ? -30.622 -98.635 -18.576 1.00 49.42 95 THR F CA 1
ATOM 5700 C C . THR F 1 95 ? -32.023 -98.001 -18.666 1.00 53.39 95 THR F C 1
ATOM 5701 O O . THR F 1 95 ? -32.882 -98.271 -17.842 1.00 59.44 95 THR F O 1
ATOM 5703 N N . LEU F 1 96 ? -32.238 -97.166 -19.678 1.00 44.80 96 LEU F N 1
ATOM 5704 C CA . LEU F 1 96 ? -33.457 -96.364 -19.809 1.00 40.01 96 LEU F CA 1
ATOM 5705 C C . LEU F 1 96 ? -34.462 -96.861 -20.885 1.00 32.03 96 LEU F C 1
ATOM 5706 O O . LEU F 1 96 ? -34.097 -97.521 -21.855 1.00 21.40 96 LEU F O 1
ATOM 5711 N N . TYR F 1 97 ? -35.732 -96.520 -20.696 1.00 23.54 97 TYR F N 1
ATOM 5712 C CA . TYR F 1 97 ? -36.792 -96.967 -21.566 1.00 23.54 97 TYR F CA 1
ATOM 5713 C C . TYR F 1 97 ? -37.325 -95.768 -22.360 1.00 16.18 97 TYR F C 1
ATOM 5714 O O . TYR F 1 97 ? -37.567 -94.717 -21.803 1.00 28.60 97 TYR F O 1
ATOM 5723 N N . TYR F 1 98 ? -37.454 -95.909 -23.680 1.00 22.26 98 TYR F N 1
ATOM 5724 C CA . TYR F 1 98 ? -37.921 -94.799 -24.532 1.00 17.64 98 TYR F CA 1
ATOM 5725 C C . TYR F 1 98 ? -39.016 -95.320 -25.430 1.00 15.25 98 TYR F C 1
ATOM 5726 O O . TYR F 1 98 ? -39.052 -96.508 -25.762 1.00 24.12 98 TYR F O 1
ATOM 5735 N N . PHE F 1 99 ? -39.933 -94.441 -25.799 1.00 18.64 99 PHE F N 1
ATOM 5736 C CA . PHE F 1 99 ? -40.945 -94.768 -26.791 1.00 20.63 99 PHE F CA 1
ATOM 5737 C C . PHE F 1 99 ? -40.332 -94.547 -28.187 1.00 28.60 99 PHE F C 1
ATOM 5738 O O . PHE F 1 99 ? -39.618 -93.551 -28.377 1.00 21.94 99 PHE F O 1
ATOM 5746 N N . VAL F 1 100 ? -40.596 -95.447 -29.153 1.00 29.74 100 VAL F N 1
ATOM 5747 C CA . VAL F 1 100 ? -40.401 -95.107 -30.574 1.00 21.07 100 VAL F CA 1
ATOM 5748 C C . VAL F 1 100 ? -41.714 -94.982 -31.380 1.00 16.84 100 VAL F C 1
ATOM 5749 O O . VAL F 1 100 ? -41.798 -94.204 -32.344 1.00 23.66 100 VAL F O 1
ATOM 5753 N N . GLY F 1 101 ? -42.753 -95.718 -31.002 1.00 22.79 101 GLY F N 1
ATOM 5754 C CA . GLY F 1 101 ? -44.021 -95.598 -31.713 1.00 11.42 101 GLY F CA 1
ATOM 5755 C C . GLY F 1 101 ? -45.218 -95.987 -30.860 1.00 19.53 101 GLY F C 1
ATOM 5756 O O . GLY F 1 101 ? -45.124 -96.785 -29.908 1.00 11.43 101 GLY F O 1
ATOM 5757 N N . ILE F 1 102 ? -46.354 -95.404 -31.203 1.00 15.31 102 ILE F N 1
ATOM 5758 C CA . ILE F 1 102 ? -47.628 -95.809 -30.646 1.00 18.59 102 ILE F CA 1
ATOM 5759 C C . ILE F 1 102 ? -48.559 -95.899 -31.829 1.00 22.86 102 ILE F C 1
ATOM 5760 O O . ILE F 1 102 ? -48.756 -94.892 -32.486 1.00 28.05 102 ILE F O 1
ATOM 5765 N N . ASP F 1 103 ? -49.134 -97.063 -32.127 1.00 20.47 103 ASP F N 1
ATOM 5766 C CA . ASP F 1 103 ? -50.172 -97.109 -33.171 1.00 17.04 103 ASP F CA 1
ATOM 5767 C C . ASP F 1 103 ? -51.481 -97.668 -32.642 1.00 13.87 103 ASP F C 1
ATOM 5768 O O . ASP F 1 103 ? -51.500 -98.423 -31.668 1.00 19.72 103 ASP F O 1
ATOM 5773 N N . ASN F 1 104 ? -52.568 -97.335 -33.329 1.00 26.86 104 ASN F N 1
ATOM 5774 C CA . ASN F 1 104 ? -53.889 -97.873 -32.996 1.00 36.28 104 ASN F CA 1
ATOM 5775 C C . ASN F 1 104 ? -54.260 -97.756 -31.536 1.00 30.03 104 ASN F C 1
ATOM 5776 O O . ASN F 1 104 ? -54.707 -98.723 -30.913 1.00 31.71 104 ASN F O 1
ATOM 5781 N N . ALA F 1 105 ? -54.071 -96.552 -31.020 1.00 23.13 105 ALA F N 1
ATOM 5782 C CA . ALA F 1 105 ? -54.263 -96.252 -29.624 1.00 22.28 105 ALA F CA 1
ATOM 5783 C C . ALA F 1 105 ? -55.647 -95.652 -29.515 1.00 28.23 105 ALA F C 1
ATOM 5784 O O . ALA F 1 105 ? -55.926 -94.589 -30.099 1.00 29.46 105 ALA F O 1
ATOM 5786 N N . ARG F 1 106 ? -56.525 -96.350 -28.805 1.00 18.37 106 ARG F N 1
ATOM 5787 C CA . ARG F 1 106 ? -57.902 -95.913 -28.692 1.00 28.71 106 ARG F CA 1
ATOM 5788 C C . ARG F 1 106 ? -58.333 -95.830 -27.152 1.00 31.34 106 ARG F C 1
ATOM 5789 O O . ARG F 1 106 ? -57.982 -96.677 -26.317 1.00 25.83 106 ARG F O 1
ATOM 5791 N N . PHE F 1 107 ? -59.023 -94.752 -26.785 1.00 23.90 107 PHE F N 1
ATOM 5792 C CA . PHE F 1 107 ? -59.449 -94.514 -25.403 1.00 27.67 107 PHE F CA 1
ATOM 5793 C C . PHE F 1 107 ? -60.960 -94.688 -25.323 1.00 25.65 107 PHE F C 1
ATOM 5794 O O . PHE F 1 107 ? -61.693 -93.920 -25.901 1.00 21.72 107 PHE F O 1
ATOM 5802 N N . LYS F 1 108 ? -61.432 -95.697 -24.609 1.00 27.59 108 LYS F N 1
ATOM 5803 C CA . LYS F 1 108 ? -62.859 -96.008 -24.600 1.00 24.50 108 LYS F CA 1
ATOM 5804 C C . LYS F 1 108 ? -63.621 -95.580 -23.302 1.00 20.91 108 LYS F C 1
ATOM 5805 O O . LYS F 1 108 ? -64.820 -95.392 -23.325 1.00 33.51 108 LYS F O 1
ATOM 5807 N N . ARG F 1 109 ? -62.932 -95.426 -22.177 1.00 27.76 109 ARG F N 1
ATOM 5808 C CA . ARG F 1 109 ? -63.577 -95.110 -20.895 1.00 26.42 109 ARG F CA 1
ATOM 5809 C C . ARG F 1 109 ? -62.794 -94.011 -20.193 1.00 30.64 109 ARG F C 1
ATOM 5810 O O . ARG F 1 109 ? -61.564 -93.990 -20.258 1.00 29.22 109 ARG F O 1
ATOM 5818 N N . VAL F 1 110 ? -63.503 -93.106 -19.519 1.00 27.44 110 VAL F N 1
ATOM 5819 C CA . VAL F 1 110 ? -62.855 -92.133 -18.649 1.00 22.59 110 VAL F CA 1
ATOM 5820 C C . VAL F 1 110 ? -62.377 -92.826 -17.369 1.00 24.20 110 VAL F C 1
ATOM 5821 O O . VAL F 1 110 ? -63.149 -93.500 -16.724 1.00 24.26 110 VAL F O 1
ATOM 5825 N N . VAL F 1 111 ? -61.114 -92.663 -16.991 1.00 20.94 111 VAL F N 1
ATOM 5826 C CA . VAL F 1 111 ? -60.605 -93.312 -15.771 1.00 24.14 111 VAL F CA 1
ATOM 5827 C C . VAL F 1 111 ? -60.498 -92.303 -14.630 1.00 29.93 111 VAL F C 1
ATOM 5828 O O . VAL F 1 111 ? -60.023 -91.186 -14.850 1.00 31.85 111 VAL F O 1
ATOM 5832 N N . GLU F 1 112 ? -60.955 -92.676 -13.427 1.00 25.00 112 GLU F N 1
ATOM 5833 C CA . GLU F 1 112 ? -61.059 -91.711 -12.301 1.00 16.13 112 GLU F CA 1
ATOM 5834 C C . GLU F 1 112 ? -60.485 -92.249 -11.003 1.00 18.61 112 GLU F C 1
ATOM 5835 O O . GLU F 1 112 ? -60.222 -93.457 -10.900 1.00 19.44 112 GLU F O 1
ATOM 5841 N N . PRO F 1 113 ? -60.274 -91.352 -10.009 1.00 20.69 113 PRO F N 1
ATOM 5842 C CA . PRO F 1 113 ? -59.882 -91.728 -8.643 1.00 20.49 113 PRO F CA 1
ATOM 5843 C C . PRO F 1 113 ? -60.817 -92.798 -8.136 1.00 22.54 113 PRO F C 1
ATOM 5844 O O . PRO F 1 113 ? -62.041 -92.655 -8.263 1.00 19.66 113 PRO F O 1
ATOM 5848 N N . GLY F 1 114 ? -60.270 -93.871 -7.592 1.00 19.41 114 GLY F N 1
ATOM 5849 C CA . GLY F 1 114 ? -61.116 -94.988 -7.206 1.00 20.26 114 GLY F CA 1
ATOM 5850 C C . GLY F 1 114 ? -60.927 -96.205 -8.108 1.00 31.37 114 GLY F C 1
ATOM 5851 O O . GLY F 1 114 ? -60.867 -97.343 -7.597 1.00 22.18 114 GLY F O 1
ATOM 5852 N N . ASP F 1 115 ? -60.836 -95.986 -9.431 1.00 23.48 115 ASP F N 1
ATOM 5853 C CA . ASP F 1 115 ? -60.551 -97.085 -10.366 1.00 11.25 115 ASP F CA 1
ATOM 5854 C C . ASP F 1 115 ? -59.200 -97.796 -10.089 1.00 20.79 115 ASP F C 1
ATOM 5855 O O . ASP F 1 115 ? -58.195 -97.163 -9.692 1.00 17.48 115 ASP F O 1
ATOM 5860 N N . GLN F 1 116 ? -59.191 -99.118 -10.291 1.00 24.82 116 GLN F N 1
ATOM 5861 C CA . GLN F 1 116 ? -57.932 -99.842 -10.515 1.00 24.71 116 GLN F CA 1
ATOM 5862 C C . GLN F 1 116 ? -57.691 -100.091 -12.022 1.00 26.12 116 GLN F C 1
ATOM 5863 O O . GLN F 1 116 ? -58.538 -100.605 -12.772 1.00 25.59 116 GLN F O 1
ATOM 5869 N N . LEU F 1 117 ? -56.523 -99.658 -12.454 1.00 20.12 117 LEU F N 1
ATOM 5870 C CA . LEU F 1 117 ? -56.155 -99.733 -13.841 1.00 20.06 117 LEU F CA 1
ATOM 5871 C C . LEU F 1 117 ? -55.445 -101.072 -14.017 1.00 21.17 117 LEU F C 1
ATOM 5872 O O . LEU F 1 117 ? -54.300 -101.272 -13.550 1.00 21.66 117 LEU F O 1
ATOM 5877 N N . ILE F 1 118 ? -56.141 -102.031 -14.608 1.00 17.84 118 ILE F N 1
ATOM 5878 C CA . ILE F 1 118 ? -55.469 -103.281 -14.955 1.00 23.92 118 ILE F CA 1
ATOM 5879 C C . ILE F 1 118 ? -54.745 -103.162 -16.318 1.00 21.05 118 ILE F C 1
ATOM 5880 O O . ILE F 1 118 ? -55.327 -102.813 -17.348 1.00 17.74 118 ILE F O 1
ATOM 5885 N N . LEU F 1 119 ? -53.450 -103.438 -16.243 1.00 18.21 119 LEU F N 1
ATOM 5886 C CA . LEU F 1 119 ? -52.473 -103.180 -17.266 1.00 17.71 119 LEU F CA 1
ATOM 5887 C C . LEU F 1 119 ? -52.062 -104.511 -17.878 1.00 25.75 119 LEU F C 1
ATOM 5888 O O . LEU F 1 119 ? -51.194 -105.201 -17.334 1.00 21.33 119 LEU F O 1
ATOM 5893 N N . ASN F 1 120 ? -52.692 -104.873 -18.994 1.00 28.86 120 ASN F N 1
ATOM 5894 C CA . ASN F 1 120 ? -52.378 -106.120 -19.702 1.00 20.09 120 ASN F CA 1
ATOM 5895 C C . ASN F 1 120 ? -51.471 -105.843 -20.885 1.00 24.65 120 ASN F C 1
ATOM 5896 O O . ASN F 1 120 ? -51.850 -105.113 -21.823 1.00 26.59 120 ASN F O 1
ATOM 5901 N N . VAL F 1 121 ? -50.266 -106.410 -20.839 1.00 17.57 121 VAL F N 1
ATOM 5902 C CA . VAL F 1 121 ? -49.319 -106.235 -21.934 1.00 17.52 121 VAL F CA 1
ATOM 5903 C C . VAL F 1 121 ? -48.744 -107.559 -22.437 1.00 25.00 121 VAL F C 1
ATOM 5904 O O . VAL F 1 121 ? -48.291 -108.401 -21.652 1.00 22.11 121 VAL F O 1
ATOM 5908 N N . THR F 1 122 ? -48.783 -107.742 -23.757 1.00 20.86 122 THR F N 1
ATOM 5909 C CA . THR F 1 122 ? -48.265 -108.954 -24.375 1.00 24.78 122 THR F CA 1
ATOM 5910 C C . THR F 1 122 ? -47.169 -108.628 -25.394 1.00 26.97 122 THR F C 1
ATOM 5911 O O . THR F 1 122 ? -47.399 -107.860 -26.343 1.00 23.07 122 THR F O 1
ATOM 5915 N N . PHE F 1 123 ? -45.988 -109.214 -25.208 1.00 27.00 123 PHE F N 1
ATOM 5916 C CA . PHE F 1 123 ? -44.867 -109.022 -26.150 1.00 29.15 123 PHE F CA 1
ATOM 5917 C C . PHE F 1 123 ? -45.160 -109.636 -27.515 1.00 29.73 123 PHE F C 1
ATOM 5918 O O . PHE F 1 123 ? -45.634 -110.763 -27.607 1.00 23.67 123 PHE F O 1
ATOM 5926 N N . GLU F 1 124 ? -44.842 -108.894 -28.571 1.00 31.48 124 GLU F N 1
ATOM 5927 C CA . GLU F 1 124 ? -45.180 -109.317 -29.922 1.00 27.79 124 GLU F CA 1
ATOM 5928 C C . GLU F 1 124 ? -43.997 -109.598 -30.871 1.00 28.92 124 GLU F C 1
ATOM 5929 O O . GLU F 1 124 ? -43.976 -110.648 -31.488 1.00 33.56 124 GLU F O 1
ATOM 5935 N N . ARG F 1 125 ? -43.039 -108.680 -31.005 1.00 28.33 125 ARG F N 1
ATOM 5936 C CA . ARG F 1 125 ? -41.848 -108.932 -31.815 1.00 27.09 125 ARG F CA 1
ATOM 5937 C C . ARG F 1 125 ? -40.716 -108.054 -31.355 1.00 25.78 125 ARG F C 1
ATOM 5938 O O . ARG F 1 125 ? -40.949 -106.966 -30.833 1.00 21.33 125 ARG F O 1
ATOM 5940 N N . TYR F 1 126 ? -39.493 -108.544 -31.574 1.00 27.38 126 TYR F N 1
ATOM 5941 C CA . TYR F 1 126 ? -38.272 -107.758 -31.412 1.00 23.82 126 TYR F CA 1
ATOM 5942 C C . TYR F 1 126 ? -37.494 -107.687 -32.740 1.00 30.98 126 TYR F C 1
ATOM 5943 O O . TYR F 1 126 ? -37.314 -108.699 -33.414 1.00 26.36 126 TYR F O 1
ATOM 5952 N N . ILE F 1 127 ? -37.017 -106.492 -33.093 1.00 33.43 127 ILE F N 1
ATOM 5953 C CA . ILE F 1 127 ? -36.406 -106.212 -34.392 1.00 25.96 127 ILE F CA 1
ATOM 5954 C C . ILE F 1 127 ? -35.505 -105.002 -34.204 1.00 27.41 127 ILE F C 1
ATOM 5955 O O . ILE F 1 127 ? -35.989 -103.907 -33.910 1.00 27.81 127 ILE F O 1
ATOM 5957 N N . ARG F 1 128 ? -34.200 -105.193 -34.372 1.00 28.96 128 ARG F N 1
ATOM 5958 C CA . ARG F 1 128 ? -33.221 -104.095 -34.345 1.00 16.96 128 ARG F CA 1
ATOM 5959 C C . ARG F 1 128 ? -33.490 -103.084 -33.243 1.00 26.11 128 ARG F C 1
ATOM 5960 O O . ARG F 1 128 ? -33.625 -101.876 -33.510 1.00 24.83 128 ARG F O 1
ATOM 5968 N N . GLY F 1 129 ? -33.581 -103.574 -32.005 1.00 32.53 129 GLY F N 1
ATOM 5969 C CA . GLY F 1 129 ? -33.696 -102.708 -30.833 1.00 19.22 129 GLY F CA 1
ATOM 5970 C C . GLY F 1 129 ? -35.109 -102.251 -30.481 1.00 27.34 129 GLY F C 1
ATOM 5971 O O . GLY F 1 129 ? -35.320 -101.636 -29.447 1.00 39.63 129 GLY F O 1
ATOM 5972 N N . ILE F 1 130 ? -36.080 -102.545 -31.335 1.00 33.39 130 ILE F N 1
ATOM 5973 C CA . ILE F 1 130 ? -37.455 -102.140 -31.109 1.00 33.93 130 ILE F CA 1
ATOM 5974 C C . ILE F 1 130 ? -38.233 -103.322 -30.539 1.00 32.63 130 ILE F C 1
ATOM 5975 O O . ILE F 1 130 ? -38.304 -104.381 -31.165 1.00 24.48 130 ILE F O 1
ATOM 5980 N N . TRP F 1 131 ? -38.788 -103.145 -29.338 1.00 33.76 131 TRP F N 1
ATOM 5981 C CA . TRP F 1 131 ? -39.708 -104.117 -28.768 1.00 31.19 131 TRP F CA 1
ATOM 5982 C C . TRP F 1 131 ? -41.129 -103.676 -29.097 1.00 28.31 131 TRP F C 1
ATOM 5983 O O . TRP F 1 131 ? -41.480 -102.530 -28.864 1.00 30.27 131 TRP F O 1
ATOM 5994 N N . LYS F 1 132 ? -41.955 -104.566 -29.636 1.00 23.24 132 LYS F N 1
ATOM 5995 C CA . LYS F 1 132 ? -43.343 -104.201 -29.873 1.00 21.33 132 LYS F CA 1
ATOM 5996 C C . LYS F 1 132 ? -44.316 -105.057 -29.035 1.00 22.73 132 LYS F C 1
ATOM 5997 O O . LYS F 1 132 ? -44.123 -106.265 -28.877 1.00 21.17 132 LYS F O 1
ATOM 6003 N N . PHE F 1 133 ? -45.362 -104.397 -28.520 1.00 23.25 133 PHE F N 1
ATOM 6004 C CA . PHE F 1 133 ? -46.346 -104.989 -27.605 1.00 17.31 133 PHE F CA 1
ATOM 6005 C C . PHE F 1 133 ? -47.763 -104.588 -27.992 1.00 19.08 133 PHE F C 1
ATOM 6006 O O . PHE F 1 133 ? -47.985 -103.515 -28.608 1.00 17.29 133 PHE F O 1
ATOM 6014 N N . LYS F 1 134 ? -48.709 -105.462 -27.647 1.00 17.34 134 LYS F N 1
ATOM 6015 C CA . LYS F 1 134 ? -50.122 -105.110 -27.637 1.00 18.91 134 LYS F CA 1
ATOM 6016 C C . LYS F 1 134 ? -50.473 -104.807 -26.175 1.00 25.88 134 LYS F C 1
ATOM 6017 O O . LYS F 1 134 ? -50.144 -105.604 -25.288 1.00 28.22 134 LYS F O 1
ATOM 6023 N N . ALA F 1 135 ? -51.149 -103.678 -25.941 1.00 23.31 135 ALA F N 1
ATOM 6024 C CA . ALA F 1 135 ? -51.429 -103.190 -24.589 1.00 30.04 135 ALA F CA 1
ATOM 6025 C C . ALA F 1 135 ? -52.921 -102.922 -24.401 1.00 30.04 135 ALA F C 1
ATOM 6026 O O . ALA F 1 135 ? -53.562 -102.283 -25.245 1.00 32.56 135 ALA F O 1
ATOM 6028 N N . VAL F 1 136 ? -53.478 -103.436 -23.311 1.00 25.05 136 VAL F N 1
ATOM 6029 C CA . VAL F 1 136 ? -54.877 -103.180 -23.004 1.00 34.33 136 VAL F CA 1
ATOM 6030 C C . VAL F 1 136 ? -54.986 -102.829 -21.546 1.00 29.99 136 VAL F C 1
ATOM 6031 O O . VAL F 1 136 ? -54.553 -103.584 -20.686 1.00 25.95 136 VAL F O 1
ATOM 6035 N N . ALA F 1 137 ? -55.556 -101.661 -21.289 1.00 27.93 137 ALA F N 1
ATOM 6036 C CA . ALA F 1 137 ? -55.830 -101.209 -19.938 1.00 18.68 137 ALA F CA 1
ATOM 6037 C C . ALA F 1 137 ? -57.328 -101.391 -19.657 1.00 27.18 137 ALA F C 1
ATOM 6038 O O . ALA F 1 137 ? -58.188 -100.903 -20.417 1.00 29.29 137 ALA F O 1
ATOM 6040 N N . GLU F 1 138 ? -57.630 -102.133 -18.591 1.00 22.62 138 GLU F N 1
ATOM 6041 C CA . GLU F 1 138 ? -59.006 -102.401 -18.194 1.00 22.19 138 GLU F CA 1
ATOM 6042 C C . GLU F 1 138 ? -59.307 -101.833 -16.800 1.00 30.48 138 GLU F C 1
ATOM 6043 O O . GLU F 1 138 ? -58.439 -101.816 -15.904 1.00 22.63 138 GLU F O 1
ATOM 6049 N N . VAL F 1 139 ? -60.551 -101.406 -16.617 1.00 28.69 139 VAL F N 1
ATOM 6050 C CA . VAL F 1 139 ? -61.074 -101.001 -15.319 1.00 23.27 139 VAL F CA 1
ATOM 6051 C C . VAL F 1 139 ? -62.391 -101.761 -15.146 1.00 33.13 139 VAL F C 1
ATOM 6052 O O . VAL F 1 139 ? -63.286 -101.687 -16.002 1.00 26.14 139 VAL F O 1
ATOM 6056 N N . ASP F 1 140 ? -62.519 -102.516 -14.061 1.00 35.68 140 ASP F N 1
ATOM 6057 C CA . ASP F 1 140 ? -63.715 -103.336 -13.898 1.00 35.46 140 ASP F CA 1
ATOM 6058 C C . ASP F 1 140 ? -64.007 -104.228 -15.113 1.00 30.26 140 ASP F C 1
ATOM 6059 O O . ASP F 1 140 ? -65.152 -104.319 -15.542 1.00 33.19 140 ASP F O 1
ATOM 6064 N N . GLY F 1 141 ? -62.992 -104.884 -15.662 1.00 36.99 141 GLY F N 1
ATOM 6065 C CA . GLY F 1 141 ? -63.189 -105.811 -16.775 1.00 25.09 141 GLY F CA 1
ATOM 6066 C C . GLY F 1 141 ? -63.672 -105.201 -18.090 1.00 19.16 141 GLY F C 1
ATOM 6067 O O . GLY F 1 141 ? -64.043 -105.925 -19.002 1.00 41.46 141 GLY F O 1
ATOM 6068 N N . LYS F 1 142 ? -63.691 -103.882 -18.184 1.00 26.63 142 LYS F N 1
ATOM 6069 C CA . LYS F 1 142 ? -64.027 -103.193 -19.433 1.00 27.84 142 LYS F CA 1
ATOM 6070 C C . LYS F 1 142 ? -62.760 -102.476 -19.977 1.00 24.21 142 LYS F C 1
ATOM 6071 O O . LYS F 1 142 ? -61.817 -102.201 -19.241 1.00 28.63 142 LYS F O 1
ATOM 6077 N N . VAL F 1 143 ? -62.715 -102.198 -21.270 1.00 26.40 143 VAL F N 1
ATOM 6078 C CA . VAL F 1 143 ? -61.482 -101.713 -21.841 1.00 27.14 143 VAL F CA 1
ATOM 6079 C C . VAL F 1 143 ? -61.537 -100.221 -21.707 1.00 28.66 143 VAL F C 1
ATOM 6080 O O . VAL F 1 143 ? -62.496 -99.588 -22.139 1.00 32.42 143 VAL F O 1
ATOM 6084 N N . ALA F 1 144 ? -60.508 -99.663 -21.091 1.00 30.96 144 ALA F N 1
ATOM 6085 C CA . ALA F 1 144 ? -60.404 -98.225 -20.934 1.00 30.80 144 ALA F CA 1
ATOM 6086 C C . ALA F 1 144 ? -59.489 -97.716 -22.017 1.00 32.37 144 ALA F C 1
ATOM 6087 O O . ALA F 1 144 ? -59.827 -96.766 -22.714 1.00 36.07 144 ALA F O 1
ATOM 6089 N N . ALA F 1 145 ? -58.321 -98.328 -22.172 1.00 25.50 145 ALA F N 1
ATOM 6090 C CA . ALA F 1 145 ? -57.544 -98.020 -23.372 1.00 31.20 145 ALA F CA 1
ATOM 6091 C C . ALA F 1 145 ? -56.862 -99.244 -23.941 1.00 30.64 145 ALA F C 1
ATOM 6092 O O . ALA F 1 145 ? -56.602 -100.233 -23.248 1.00 40.41 145 ALA F O 1
ATOM 6094 N N . GLU F 1 146 ? -56.629 -99.179 -25.236 1.00 19.17 146 GLU F N 1
ATOM 6095 C CA . GLU F 1 146 ? -55.894 -100.211 -25.934 1.00 18.07 146 GLU F CA 1
ATOM 6096 C C . GLU F 1 146 ? -54.946 -99.498 -26.879 1.00 20.54 146 GLU F C 1
ATOM 6097 O O . GLU F 1 146 ? -55.297 -98.449 -27.463 1.00 13.13 146 GLU F O 1
ATOM 6103 N N . ALA F 1 147 ? -53.731 -100.029 -26.998 1.00 19.54 147 ALA F N 1
ATOM 6104 C CA . ALA F 1 147 ? -52.767 -99.460 -27.928 1.00 21.87 147 ALA F CA 1
ATOM 6105 C C . ALA F 1 147 ? -51.719 -100.491 -28.247 1.00 28.42 147 ALA F C 1
ATOM 6106 O O . ALA F 1 147 ? -51.573 -101.478 -27.506 1.00 17.77 147 ALA F O 1
ATOM 6108 N N . GLU F 1 148 ? -51.029 -100.270 -29.373 1.00 27.85 148 GLU F N 1
ATOM 6109 C CA . GLU F 1 148 ? -49.827 -101.014 -29.704 1.00 25.28 148 GLU F CA 1
ATOM 6110 C C . GLU F 1 148 ? -48.621 -100.136 -29.480 1.00 16.71 148 GLU F C 1
ATOM 6111 O O . GLU F 1 148 ? -48.545 -99.016 -30.002 1.00 17.68 148 GLU F O 1
ATOM 6117 N N . LEU F 1 149 ? -47.656 -100.671 -28.746 1.00 13.10 149 LEU F N 1
ATOM 6118 C CA . LEU F 1 149 ? -46.538 -99.878 -28.238 1.00 24.35 149 LEU F CA 1
ATOM 6119 C C . LEU F 1 149 ? -45.241 -100.359 -28.825 1.00 19.40 149 LEU F C 1
ATOM 6120 O O . LEU F 1 149 ? -45.028 -101.555 -28.918 1.00 23.57 149 LEU F O 1
ATOM 6125 N N . MET F 1 150 ? -44.352 -99.429 -29.164 1.00 14.87 150 MET F N 1
ATOM 6126 C CA . MET F 1 150 ? -43.028 -99.789 -29.631 1.00 13.24 150 MET F CA 1
ATOM 6127 C C . MET F 1 150 ? -42.011 -98.987 -28.884 1.00 12.68 150 MET F C 1
ATOM 6128 O O . MET F 1 150 ? -42.070 -97.755 -28.917 1.00 16.67 150 MET F O 1
ATOM 6133 N N . CYS F 1 151 ? -41.067 -99.690 -28.248 1.00 12.69 151 CYS F N 1
ATOM 6134 C CA . CYS F 1 151 ? -40.111 -99.084 -27.311 1.00 21.84 151 CYS F CA 1
ATOM 6135 C C . CYS F 1 151 ? -38.679 -99.618 -27.470 1.00 26.20 151 CYS F C 1
ATOM 6136 O O . CYS F 1 151 ? -38.455 -100.744 -27.944 1.00 27.16 151 CYS F O 1
ATOM 6139 N N . THR F 1 152 ? -37.707 -98.809 -27.063 1.00 15.61 152 THR F N 1
ATOM 6140 C CA . THR F 1 152 ? -36.318 -99.241 -27.114 1.00 27.36 152 THR F CA 1
ATOM 6141 C C . THR F 1 152 ? -35.660 -98.980 -25.766 1.00 27.07 152 THR F C 1
ATOM 6142 O O . THR F 1 152 ? -36.275 -98.392 -24.895 1.00 26.33 152 THR F O 1
ATOM 6146 N N . VAL F 1 153 ? -34.397 -99.365 -25.644 1.00 28.79 153 VAL F N 1
ATOM 6147 C CA . VAL F 1 153 ? -33.656 -99.304 -24.397 1.00 30.44 153 VAL F CA 1
ATOM 6148 C C . VAL F 1 153 ? -32.312 -98.652 -24.691 1.00 31.35 153 VAL F C 1
ATOM 6149 O O . VAL F 1 153 ? -31.757 -98.913 -25.730 1.00 35.68 153 VAL F O 1
ATOM 6153 N N . LYS F 1 154 ? -31.784 -97.793 -23.821 1.00 44.61 154 LYS F N 1
ATOM 6154 C CA . LYS F 1 154 ? -30.526 -97.110 -24.161 1.00 53.49 154 LYS F CA 1
ATOM 6155 C C . LYS F 1 154 ? -29.561 -96.960 -22.987 1.00 67.68 154 LYS F C 1
ATOM 6156 O O . LYS F 1 154 ? -29.897 -97.337 -21.866 1.00 69.84 154 LYS F O 1
ATOM 6158 N N . THR F 1 155 ? -28.365 -96.433 -23.286 1.00 77.97 155 THR F N 1
ATOM 6159 C CA . THR F 1 155 ? -27.242 -96.258 -22.335 1.00 59.04 155 THR F CA 1
ATOM 6160 C C . THR F 1 155 ? -27.271 -97.238 -21.161 1.00 49.51 155 THR F C 1
ATOM 6161 O O . THR F 1 155 ? -27.373 -98.449 -21.363 1.00 43.85 155 THR F O 1
ATOM 6163 N N . ILE G 1 11 ? -27.314 -82.039 25.557 1.00 40.42 11 ILE G N 1
ATOM 6164 C CA . ILE G 1 11 ? -27.316 -82.316 24.117 1.00 54.48 11 ILE G CA 1
ATOM 6165 C C . ILE G 1 11 ? -28.243 -81.364 23.304 1.00 55.75 11 ILE G C 1
ATOM 6166 O O . ILE G 1 11 ? -29.453 -81.343 23.488 1.00 44.72 11 ILE G O 1
ATOM 6168 N N . ASN G 1 12 ? -27.647 -80.560 22.426 1.00 61.51 12 ASN G N 1
ATOM 6169 C CA . ASN G 1 12 ? -28.380 -79.698 21.499 1.00 51.65 12 ASN G CA 1
ATOM 6170 C C . ASN G 1 12 ? -27.818 -79.993 20.098 1.00 63.98 12 ASN G C 1
ATOM 6171 O O . ASN G 1 12 ? -26.611 -79.828 19.892 1.00 73.71 12 ASN G O 1
ATOM 6173 N N . PHE G 1 13 ? -28.656 -80.453 19.156 1.00 56.06 13 PHE G N 1
ATOM 6174 C CA . PHE G 1 13 ? -28.220 -80.646 17.751 1.00 49.23 13 PHE G CA 1
ATOM 6175 C C . PHE G 1 13 ? -29.224 -80.208 16.656 1.00 34.09 13 PHE G C 1
ATOM 6176 O O . PHE G 1 13 ? -30.414 -80.002 16.929 1.00 28.24 13 PHE G O 1
ATOM 6184 N N . ASP G 1 14 ? -28.735 -80.076 15.417 1.00 20.50 14 ASP G N 1
ATOM 6185 C CA . ASP G 1 14 ? -29.531 -79.442 14.356 1.00 23.36 14 ASP G CA 1
ATOM 6186 C C . ASP G 1 14 ? -30.029 -80.353 13.220 1.00 28.65 14 ASP G C 1
ATOM 6187 O O . ASP G 1 14 ? -29.825 -81.581 13.228 1.00 26.09 14 ASP G O 1
ATOM 6192 N N . ILE G 1 15 ? -30.711 -79.719 12.257 1.00 25.71 15 ILE G N 1
ATOM 6193 C CA . ILE G 1 15 ? -31.338 -80.423 11.146 1.00 24.21 15 ILE G CA 1
ATOM 6194 C C . ILE G 1 15 ? -30.355 -81.362 10.437 1.00 25.08 15 ILE G C 1
ATOM 6195 O O . ILE G 1 15 ? -30.733 -82.437 9.971 1.00 22.57 15 ILE G O 1
ATOM 6200 N N . HIS G 1 16 ? -29.095 -80.947 10.367 1.00 26.08 16 HIS G N 1
ATOM 6201 C CA . HIS G 1 16 ? -28.021 -81.798 9.864 1.00 25.37 16 HIS G CA 1
ATOM 6202 C C . HIS G 1 16 ? -27.781 -83.099 10.697 1.00 30.16 16 HIS G C 1
ATOM 6203 O O . HIS G 1 16 ? -27.686 -84.183 10.085 1.00 23.79 16 HIS G O 1
ATOM 6210 N N . LYS G 1 17 ? -27.707 -83.040 12.047 1.00 15.50 17 LYS G N 1
ATOM 6211 C CA . LYS G 1 17 ? -27.604 -84.307 12.813 1.00 23.88 17 LYS G CA 1
ATOM 6212 C C . LYS G 1 17 ? -28.903 -85.049 12.573 1.00 31.40 17 LYS G C 1
ATOM 6213 O O . LYS G 1 17 ? -28.908 -86.272 12.417 1.00 31.66 17 LYS G O 1
ATOM 6215 N N . ILE G 1 18 ? -30.005 -84.306 12.498 1.00 25.54 18 ILE G N 1
ATOM 6216 C CA . ILE G 1 18 ? -31.303 -84.948 12.345 1.00 15.95 18 ILE G CA 1
ATOM 6217 C C . ILE G 1 18 ? -31.359 -85.790 11.089 1.00 19.55 18 ILE G C 1
ATOM 6218 O O . ILE G 1 18 ? -31.825 -86.939 11.110 1.00 17.98 18 ILE G O 1
ATOM 6223 N N . LEU G 1 19 ? -30.863 -85.222 9.995 1.00 16.85 19 LEU G N 1
ATOM 6224 C CA . LEU G 1 19 ? -30.830 -85.928 8.731 1.00 17.45 19 LEU G CA 1
ATOM 6225 C C . LEU G 1 19 ? -30.032 -87.258 8.798 1.00 26.54 19 LEU G C 1
ATOM 6226 O O . LEU G 1 19 ? -30.388 -88.237 8.131 1.00 26.49 19 LEU G O 1
ATOM 6231 N N . THR G 1 20 ? -28.988 -87.296 9.628 1.00 21.53 20 THR G N 1
ATOM 6232 C CA . THR G 1 20 ? -28.197 -88.520 9.841 1.00 23.25 20 THR G CA 1
ATOM 6233 C C . THR G 1 20 ? -28.921 -89.572 10.714 1.00 28.87 20 THR G C 1
ATOM 6234 O O . THR G 1 20 ? -28.590 -90.749 10.628 1.00 35.40 20 THR G O 1
ATOM 6238 N N . LEU G 1 21 ? -29.880 -89.165 11.556 1.00 31.84 21 LEU G N 1
ATOM 6239 C CA . LEU G 1 21 ? -30.530 -90.101 12.493 1.00 30.13 21 LEU G CA 1
ATOM 6240 C C . LEU G 1 21 ? -31.876 -90.651 12.021 1.00 25.27 21 LEU G C 1
ATOM 6241 O O . LEU G 1 21 ? -32.226 -91.777 12.337 1.00 31.29 21 LEU G O 1
ATOM 6246 N N . LEU G 1 22 ? -32.611 -89.864 11.250 1.00 18.91 22 LEU G N 1
ATOM 6247 C CA . LEU G 1 22 ? -33.909 -90.280 10.757 1.00 11.55 22 LEU G CA 1
ATOM 6248 C C . LEU G 1 22 ? -33.864 -90.537 9.227 1.00 29.42 22 LEU G C 1
ATOM 6249 O O . LEU G 1 22 ? -33.212 -89.804 8.475 1.00 31.57 22 LEU G O 1
ATOM 6254 N N . PRO G 1 23 ? -34.605 -91.544 8.757 1.00 14.83 23 PRO G N 1
ATOM 6255 C CA . PRO G 1 23 ? -34.818 -91.810 7.335 1.00 10.61 23 PRO G CA 1
ATOM 6256 C C . PRO G 1 23 ? -35.920 -90.937 6.644 1.00 18.79 23 PRO G C 1
ATOM 6257 O O . PRO G 1 23 ? -35.892 -90.751 5.419 1.00 27.13 23 PRO G O 1
ATOM 6261 N N . HIS G 1 24 ? -36.860 -90.399 7.422 1.00 12.79 24 HIS G N 1
ATOM 6262 C CA . HIS G 1 24 ? -37.936 -89.587 6.861 1.00 19.96 24 HIS G CA 1
ATOM 6263 C C . HIS G 1 24 ? -37.329 -88.439 6.029 1.00 19.84 24 HIS G C 1
ATOM 6264 O O . HIS G 1 24 ? -36.340 -87.821 6.412 1.00 14.26 24 HIS G O 1
ATOM 6271 N N . ARG G 1 25 ? -37.942 -88.150 4.894 1.00 13.56 25 ARG G N 1
ATOM 6272 C CA . ARG G 1 25 ? -37.529 -87.023 4.076 1.00 16.43 25 ARG G CA 1
ATOM 6273 C C . ARG G 1 25 ? -38.786 -86.288 3.594 1.00 14.93 25 ARG G C 1
ATOM 6274 O O . ARG G 1 25 ? -39.895 -86.712 3.855 1.00 16.35 25 ARG G O 1
ATOM 6282 N N . TYR G 1 26 ? -38.588 -85.179 2.906 1.00 16.48 26 TYR G N 1
ATOM 6283 C CA . TYR G 1 26 ? -39.670 -84.397 2.346 1.00 12.49 26 TYR G CA 1
ATOM 6284 C C . TYR G 1 26 ? -40.621 -85.255 1.550 1.00 16.59 26 TYR G C 1
ATOM 6285 O O . TYR G 1 26 ? -40.190 -86.034 0.717 1.00 24.06 26 TYR G O 1
ATOM 6294 N N . PRO G 1 27 ? -41.925 -85.045 1.703 1.00 18.90 27 PRO G N 1
ATOM 6295 C CA . PRO G 1 27 ? -42.607 -83.986 2.452 1.00 19.90 27 PRO G CA 1
ATOM 6296 C C . PRO G 1 27 ? -43.077 -84.420 3.812 1.00 14.39 27 PRO G C 1
ATOM 6297 O O . PRO G 1 27 ? -44.162 -84.009 4.207 1.00 16.98 27 PRO G O 1
ATOM 6301 N N . ILE G 1 28 ? -42.306 -85.233 4.510 1.00 19.80 28 ILE G N 1
ATOM 6302 C CA . ILE G 1 28 ? -42.762 -85.758 5.776 1.00 13.12 28 ILE G CA 1
ATOM 6303 C C . ILE G 1 28 ? -41.609 -85.914 6.795 1.00 11.49 28 ILE G C 1
ATOM 6304 O O . ILE G 1 28 ? -41.615 -86.787 7.661 1.00 19.27 28 ILE G O 1
ATOM 6309 N N . LEU G 1 29 ? -40.633 -85.023 6.695 1.00 14.21 29 LEU G N 1
ATOM 6310 C CA . LEU G 1 29 ? -39.671 -84.846 7.769 1.00 15.54 29 LEU G CA 1
ATOM 6311 C C . LEU G 1 29 ? -40.145 -83.638 8.521 1.00 17.51 29 LEU G C 1
ATOM 6312 O O . LEU G 1 29 ? -40.091 -82.530 7.998 1.00 21.50 29 LEU G O 1
ATOM 6317 N N . LEU G 1 30 ? -40.642 -83.858 9.734 1.00 13.72 30 LEU G N 1
ATOM 6318 C CA . LEU G 1 30 ? -41.345 -82.814 10.465 1.00 14.32 30 LEU G CA 1
ATOM 6319 C C . LEU G 1 30 ? -40.669 -82.410 11.777 1.00 15.91 30 LEU G C 1
ATOM 6320 O O . LEU G 1 30 ? -41.326 -81.953 12.696 1.00 22.25 30 LEU G O 1
ATOM 6325 N N . VAL G 1 31 ? -39.354 -82.553 11.840 1.00 15.31 31 VAL G N 1
ATOM 6326 C CA . VAL G 1 31 ? -38.584 -82.064 12.970 1.00 16.76 31 VAL G CA 1
ATOM 6327 C C . VAL G 1 31 ? -37.378 -81.246 12.471 1.00 14.80 31 VAL G C 1
ATOM 6328 O O . VAL G 1 31 ? -36.529 -81.773 11.753 1.00 16.12 31 VAL G O 1
ATOM 6332 N N . ASP G 1 32 ? -37.293 -79.982 12.888 1.00 9.44 32 ASP G N 1
ATOM 6333 C CA . ASP G 1 32 ? -36.291 -79.041 12.359 1.00 20.73 32 ASP G CA 1
ATOM 6334 C C . ASP G 1 32 ? -35.036 -78.911 13.191 1.00 27.84 32 ASP G C 1
ATOM 6335 O O . ASP G 1 32 ? -33.971 -78.601 12.656 1.00 23.38 32 ASP G O 1
ATOM 6340 N N . ARG G 1 33 ? -35.173 -79.130 14.497 1.00 35.01 33 ARG G N 1
ATOM 6341 C CA . ARG G 1 33 ? -34.082 -78.895 15.431 1.00 34.01 33 ARG G CA 1
ATOM 6342 C C . ARG G 1 33 ? -34.363 -79.574 16.764 1.00 36.55 33 ARG G C 1
ATOM 6343 O O . ARG G 1 33 ? -35.508 -79.617 17.211 1.00 35.78 33 ARG G O 1
ATOM 6351 N N . VAL G 1 34 ? -33.320 -80.112 17.390 1.00 33.71 34 VAL G N 1
ATOM 6352 C CA . VAL G 1 34 ? -33.428 -80.600 18.758 1.00 29.77 34 VAL G CA 1
ATOM 6353 C C . VAL G 1 34 ? -32.844 -79.556 19.705 1.00 33.27 34 VAL G C 1
ATOM 6354 O O . VAL G 1 34 ? -31.732 -79.085 19.494 1.00 37.58 34 VAL G O 1
ATOM 6358 N N . LEU G 1 35 ? -33.622 -79.171 20.719 1.00 28.01 35 LEU G N 1
ATOM 6359 C CA . LEU G 1 35 ? -33.188 -78.195 21.717 1.00 30.63 35 LEU G CA 1
ATOM 6360 C C . LEU G 1 35 ? -32.708 -78.806 23.043 1.00 39.75 35 LEU G C 1
ATOM 6361 O O . LEU G 1 35 ? -31.904 -78.207 23.739 1.00 36.26 35 LEU G O 1
ATOM 6366 N N . GLU G 1 36 ? -33.235 -79.971 23.410 1.00 47.56 36 GLU G N 1
ATOM 6367 C CA . GLU G 1 36 ? -32.829 -80.645 24.644 1.00 38.36 36 GLU G CA 1
ATOM 6368 C C . GLU G 1 36 ? -32.963 -82.161 24.484 1.00 39.44 36 GLU G C 1
ATOM 6369 O O . GLU G 1 36 ? -33.982 -82.653 24.002 1.00 48.10 36 GLU G O 1
ATOM 6375 N N . LEU G 1 37 ? -31.918 -82.888 24.864 1.00 31.07 37 LEU G N 1
ATOM 6376 C CA . LEU G 1 37 ? -31.934 -84.345 24.876 1.00 27.45 37 LEU G CA 1
ATOM 6377 C C . LEU G 1 37 ? -31.340 -84.889 26.182 1.00 34.10 37 LEU G C 1
ATOM 6378 O O . LEU G 1 37 ? -30.140 -84.758 26.424 1.00 30.05 37 LEU G O 1
ATOM 6383 N N . GLU G 1 38 ? -32.197 -85.468 27.021 1.00 37.49 38 GLU G N 1
ATOM 6384 C CA . GLU G 1 38 ? -31.776 -86.341 28.118 1.00 35.87 38 GLU G CA 1
ATOM 6385 C C . GLU G 1 38 ? -31.830 -87.766 27.570 1.00 39.91 38 GLU G C 1
ATOM 6386 O O . GLU G 1 38 ? -32.886 -88.407 27.566 1.00 32.19 38 GLU G O 1
ATOM 6388 N N . PRO G 1 39 ? -30.679 -88.273 27.110 1.00 46.46 39 PRO G N 1
ATOM 6389 C CA . PRO G 1 39 ? -30.598 -89.486 26.291 1.00 45.91 39 PRO G CA 1
ATOM 6390 C C . PRO G 1 39 ? -31.401 -90.676 26.806 1.00 49.13 39 PRO G C 1
ATOM 6391 O O . PRO G 1 39 ? -31.330 -91.024 27.982 1.00 44.25 39 PRO G O 1
ATOM 6395 N N . HIS G 1 40 ? -32.154 -91.305 25.908 1.00 51.47 40 HIS G N 1
ATOM 6396 C CA . HIS G 1 40 ? -33.014 -92.420 26.288 1.00 43.87 40 HIS G CA 1
ATOM 6397 C C . HIS G 1 40 ? -34.016 -92.062 27.404 1.00 40.67 40 HIS G C 1
ATOM 6398 O O . HIS G 1 40 ? -34.666 -92.941 27.933 1.00 50.82 40 HIS G O 1
ATOM 6400 N N . LYS G 1 41 ? -34.180 -90.790 27.755 1.00 33.08 41 LYS G N 1
ATOM 6401 C CA . LYS G 1 41 ? -35.215 -90.443 28.727 1.00 37.63 41 LYS G CA 1
ATOM 6402 C C . LYS G 1 41 ? -36.163 -89.326 28.210 1.00 34.59 41 LYS G C 1
ATOM 6403 O O . LYS G 1 41 ? -37.381 -89.465 28.211 1.00 29.23 41 LYS G O 1
ATOM 6405 N N . SER G 1 42 ? -35.644 -88.211 27.741 1.00 43.10 42 SER G N 1
ATOM 6406 C CA . SER G 1 42 ? -36.570 -87.220 27.221 1.00 36.34 42 SER G CA 1
ATOM 6407 C C . SER G 1 42 ? -35.916 -86.369 26.160 1.00 32.22 42 SER G C 1
ATOM 6408 O O . SER G 1 42 ? -34.697 -86.334 26.048 1.00 28.36 42 SER G O 1
ATOM 6411 N N . ILE G 1 43 ? -36.744 -85.665 25.395 1.00 32.95 43 ILE G N 1
ATOM 6412 C CA . ILE G 1 43 ? -36.268 -84.799 24.314 1.00 16.42 43 ILE G CA 1
ATOM 6413 C C . ILE G 1 43 ? -37.203 -83.592 24.185 1.00 21.84 43 ILE G C 1
ATOM 6414 O O . ILE G 1 43 ? -38.424 -83.707 24.371 1.00 32.10 43 ILE G O 1
ATOM 6419 N N . LYS G 1 44 ? -36.622 -82.432 23.895 1.00 27.92 44 LYS G N 1
ATOM 6420 C CA . LYS G 1 44 ? -37.376 -81.255 23.461 1.00 27.83 44 LYS G CA 1
ATOM 6421 C C . LYS G 1 44 ? -36.903 -80.892 22.041 1.00 28.06 44 LYS G C 1
ATOM 6422 O O . LYS G 1 44 ? -35.769 -80.425 21.863 1.00 21.31 44 LYS G O 1
ATOM 6428 N N . ALA G 1 45 ? -37.746 -81.142 21.040 1.00 29.24 45 ALA G N 1
ATOM 6429 C CA . ALA G 1 45 ? -37.434 -80.757 19.647 1.00 31.29 45 ALA G CA 1
ATOM 6430 C C . ALA G 1 45 ? -38.312 -79.612 19.154 1.00 26.70 45 ALA G C 1
ATOM 6431 O O . ALA G 1 45 ? -39.221 -79.146 19.854 1.00 22.88 45 ALA G O 1
ATOM 6433 N N . LEU G 1 46 ? -38.014 -79.155 17.943 1.00 23.59 46 LEU G N 1
ATOM 6434 C CA . LEU G 1 46 ? -38.665 -77.984 17.395 1.00 19.02 46 LEU G CA 1
ATOM 6435 C C . LEU G 1 46 ? -39.168 -78.300 16.000 1.00 23.43 46 LEU G C 1
ATOM 6436 O O . LEU G 1 46 ? -38.524 -79.016 15.249 1.00 25.78 46 LEU G O 1
ATOM 6441 N N . LYS G 1 47 ? -40.333 -77.749 15.689 1.00 26.65 47 LYS G N 1
ATOM 6442 C CA . LYS G 1 47 ? -40.968 -77.868 14.403 1.00 19.23 47 LYS G CA 1
ATOM 6443 C C . LYS G 1 47 ? -41.567 -76.497 13.992 1.00 21.95 47 LYS G C 1
ATOM 6444 O O . LYS G 1 47 ? -42.569 -76.048 14.567 1.00 17.64 47 LYS G O 1
ATOM 6450 N N . ASN G 1 48 ? -40.940 -75.822 13.024 1.00 10.69 48 ASN G N 1
ATOM 6451 C CA . ASN G 1 48 ? -41.476 -74.560 12.517 1.00 18.36 48 ASN G CA 1
ATOM 6452 C C . ASN G 1 48 ? -42.664 -74.780 11.582 1.00 17.75 48 ASN G C 1
ATOM 6453 O O . ASN G 1 48 ? -42.595 -75.538 10.604 1.00 21.44 48 ASN G O 1
ATOM 6458 N N . VAL G 1 49 ? -43.764 -74.120 11.891 1.00 13.07 49 VAL G N 1
ATOM 6459 C CA . VAL G 1 49 ? -44.931 -74.157 11.018 1.00 18.48 49 VAL G CA 1
ATOM 6460 C C . VAL G 1 49 ? -44.954 -72.912 10.148 1.00 16.25 49 VAL G C 1
ATOM 6461 O O . VAL G 1 49 ? -45.014 -71.781 10.661 1.00 11.90 49 VAL G O 1
ATOM 6465 N N . THR G 1 50 ? -44.872 -73.111 8.833 1.00 17.61 50 THR G N 1
ATOM 6466 C CA . THR G 1 50 ? -44.948 -71.989 7.877 1.00 13.68 50 THR G CA 1
ATOM 6467 C C . THR G 1 50 ? -45.975 -72.272 6.798 1.00 10.36 50 THR G C 1
ATOM 6468 O O . THR G 1 50 ? -46.240 -73.425 6.510 1.00 18.80 50 THR G O 1
ATOM 6472 N N . VAL G 1 51 ? -46.541 -71.229 6.199 1.00 17.52 51 VAL G N 1
ATOM 6473 C CA . VAL G 1 51 ? -47.555 -71.377 5.139 1.00 20.20 51 VAL G CA 1
ATOM 6474 C C . VAL G 1 51 ? -46.973 -71.938 3.809 1.00 16.93 51 VAL G C 1
ATOM 6475 O O . VAL G 1 51 ? -47.710 -72.398 2.931 1.00 15.24 51 VAL G O 1
ATOM 6479 N N . ASN G 1 52 ? -45.651 -71.876 3.670 1.00 14.32 52 ASN G N 1
ATOM 6480 C CA . ASN G 1 52 ? -44.969 -72.491 2.552 1.00 22.30 52 ASN G CA 1
ATOM 6481 C C . ASN G 1 52 ? -44.747 -74.007 2.715 1.00 28.72 52 ASN G C 1
ATOM 6482 O O . ASN G 1 52 ? -43.676 -74.519 2.394 1.00 22.78 52 ASN G O 1
ATOM 6487 N N . GLU G 1 53 ? -45.716 -74.722 3.265 1.00 28.13 53 GLU G N 1
ATOM 6488 C CA . GLU G 1 53 ? -45.540 -76.155 3.431 1.00 22.11 53 GLU G CA 1
ATOM 6489 C C . GLU G 1 53 ? -46.579 -76.751 2.531 1.00 15.93 53 GLU G C 1
ATOM 6490 O O . GLU G 1 53 ? -47.661 -76.187 2.421 1.00 12.85 53 GLU G O 1
ATOM 6496 N N . PRO G 1 54 ? -46.245 -77.878 1.873 1.00 14.35 54 PRO G N 1
ATOM 6497 C CA . PRO G 1 54 ? -47.097 -78.451 0.835 1.00 10.44 54 PRO G CA 1
ATOM 6498 C C . PRO G 1 54 ? -48.497 -78.885 1.305 1.00 10.41 54 PRO G C 1
ATOM 6499 O O . PRO G 1 54 ? -49.387 -78.960 0.494 1.00 14.68 54 PRO G O 1
ATOM 6503 N N . PHE G 1 55 ? -48.730 -79.157 2.581 1.00 20.40 55 PHE G N 1
ATOM 6504 C CA . PHE G 1 55 ? -50.087 -79.591 2.950 1.00 10.54 55 PHE G CA 1
ATOM 6505 C C . PHE G 1 55 ? -51.081 -78.416 3.040 1.00 12.36 55 PHE G C 1
ATOM 6506 O O . PHE G 1 55 ? -52.266 -78.604 2.851 1.00 16.80 55 PHE G O 1
ATOM 6514 N N . PHE G 1 56 ? -50.587 -77.205 3.298 1.00 14.59 56 PHE G N 1
ATOM 6515 C CA . PHE G 1 56 ? -51.461 -76.069 3.578 1.00 10.27 56 PHE G CA 1
ATOM 6516 C C . PHE G 1 56 ? -52.341 -75.710 2.399 1.00 10.24 56 PHE G C 1
ATOM 6517 O O . PHE G 1 56 ? -53.437 -75.227 2.585 1.00 21.83 56 PHE G O 1
ATOM 6525 N N . THR G 1 57 ? -51.897 -75.949 1.177 1.00 16.90 57 THR G N 1
ATOM 6526 C CA . THR G 1 57 ? -52.740 -75.633 0.017 1.00 14.69 57 THR G CA 1
ATOM 6527 C C . THR G 1 57 ? -54.067 -76.465 -0.018 1.00 16.89 57 THR G C 1
ATOM 6528 O O . THR G 1 57 ? -55.080 -76.012 -0.557 1.00 22.04 57 THR G O 1
ATOM 6532 N N . GLY G 1 58 ? -54.063 -77.680 0.547 1.00 13.30 58 GLY G N 1
ATOM 6533 C CA . GLY G 1 58 ? -55.252 -78.529 0.552 1.00 13.67 58 GLY G CA 1
ATOM 6534 C C . GLY G 1 58 ? -55.976 -78.592 1.906 1.00 21.45 58 GLY G C 1
ATOM 6535 O O . GLY G 1 58 ? -57.069 -79.160 2.017 1.00 15.27 58 GLY G O 1
ATOM 6536 N N . HIS G 1 59 ? -55.388 -77.981 2.931 1.00 11.22 59 HIS G N 1
ATOM 6537 C CA . HIS G 1 59 ? -55.895 -78.103 4.275 1.00 17.76 59 HIS G CA 1
ATOM 6538 C C . HIS G 1 59 ? -55.763 -76.775 5.032 1.00 23.73 59 HIS G C 1
ATOM 6539 O O . HIS G 1 59 ? -54.792 -76.569 5.794 1.00 13.15 59 HIS G O 1
ATOM 6546 N N . PHE G 1 60 ? -56.709 -75.862 4.822 1.00 17.71 60 PHE G N 1
ATOM 6547 C CA . PHE G 1 60 ? -57.745 -75.982 3.816 1.00 14.70 60 PHE G CA 1
ATOM 6548 C C . PHE G 1 60 ? -57.589 -74.837 2.819 1.00 18.44 60 PHE G C 1
ATOM 6549 O O . PHE G 1 60 ? -57.009 -73.793 3.125 1.00 22.85 60 PHE G O 1
ATOM 6557 N N . PRO G 1 61 ? -58.048 -75.005 1.618 1.00 17.68 61 PRO G N 1
ATOM 6558 C CA . PRO G 1 61 ? -57.956 -73.854 0.758 1.00 12.90 61 PRO G CA 1
ATOM 6559 C C . PRO G 1 61 ? -58.667 -72.727 1.406 1.00 22.16 61 PRO G C 1
ATOM 6560 O O . PRO G 1 61 ? -59.760 -72.831 1.895 1.00 22.25 61 PRO G O 1
ATOM 6564 N N . LYS G 1 62 ? -58.012 -71.580 1.451 1.00 22.96 62 LYS G N 1
ATOM 6565 C CA . LYS G 1 62 ? -58.677 -70.372 1.920 1.00 42.62 62 LYS G CA 1
ATOM 6566 C C . LYS G 1 62 ? -58.719 -70.309 3.440 1.00 38.02 62 LYS G C 1
ATOM 6567 O O . LYS G 1 62 ? -59.201 -69.332 4.013 1.00 41.87 62 LYS G O 1
ATOM 6569 N N . ARG G 1 63 ? -58.190 -71.339 4.094 1.00 28.72 63 ARG G N 1
ATOM 6570 C CA . ARG G 1 63 ? -57.874 -71.235 5.499 1.00 22.57 63 ARG G CA 1
ATOM 6571 C C . ARG G 1 63 ? -56.852 -72.205 5.989 1.00 21.39 63 ARG G C 1
ATOM 6572 O O . ARG G 1 63 ? -57.185 -73.299 6.294 1.00 12.79 63 ARG G O 1
ATOM 6580 N N . PRO G 1 64 ? -55.626 -71.782 6.177 1.00 19.12 64 PRO G N 1
ATOM 6581 C CA . PRO G 1 64 ? -54.608 -72.758 6.592 1.00 19.14 64 PRO G CA 1
ATOM 6582 C C . PRO G 1 64 ? -54.833 -73.284 7.992 1.00 22.57 64 PRO G C 1
ATOM 6583 O O . PRO G 1 64 ? -55.050 -72.483 8.896 1.00 34.37 64 PRO G O 1
ATOM 6587 N N . VAL G 1 65 ? -54.778 -74.604 8.148 1.00 15.18 65 VAL G N 1
ATOM 6588 C CA . VAL G 1 65 ? -54.911 -75.307 9.436 1.00 18.64 65 VAL G CA 1
ATOM 6589 C C . VAL G 1 65 ? -53.942 -76.476 9.418 1.00 15.75 65 VAL G C 1
ATOM 6590 O O . VAL G 1 65 ? -54.053 -77.382 8.563 1.00 10.24 65 VAL G O 1
ATOM 6594 N N . MET G 1 66 ? -52.997 -76.491 10.340 1.00 10.27 66 MET G N 1
ATOM 6595 C CA . MET G 1 66 ? -52.117 -77.647 10.414 1.00 21.50 66 MET G CA 1
ATOM 6596 C C . MET G 1 66 ? -52.969 -78.877 10.723 1.00 24.57 66 MET G C 1
ATOM 6597 O O . MET G 1 66 ? -53.756 -78.888 11.670 1.00 28.06 66 MET G O 1
ATOM 6602 N N . PRO G 1 67 ? -52.870 -79.905 9.887 1.00 28.55 67 PRO G N 1
ATOM 6603 C CA . PRO G 1 67 ? -53.563 -81.131 10.265 1.00 13.82 67 PRO G CA 1
ATOM 6604 C C . PRO G 1 67 ? -53.076 -81.678 11.644 1.00 10.82 67 PRO G C 1
ATOM 6605 O O . PRO G 1 67 ? -51.878 -81.868 11.848 1.00 16.42 67 PRO G O 1
ATOM 6609 N N . GLY G 1 68 ? -53.996 -81.979 12.553 1.00 10.58 68 GLY G N 1
ATOM 6610 C CA . GLY G 1 68 ? -53.626 -82.610 13.795 1.00 10.57 68 GLY G CA 1
ATOM 6611 C C . GLY G 1 68 ? -52.832 -83.879 13.655 1.00 10.54 68 GLY G C 1
ATOM 6612 O O . GLY G 1 68 ? -51.887 -84.080 14.401 1.00 10.53 68 GLY G O 1
ATOM 6613 N N . VAL G 1 69 ? -53.191 -84.755 12.716 1.00 10.53 69 VAL G N 1
ATOM 6614 C CA . VAL G 1 69 ? -52.384 -85.954 12.528 1.00 10.51 69 VAL G CA 1
ATOM 6615 C C . VAL G 1 69 ? -50.898 -85.648 12.187 1.00 15.42 69 VAL G C 1
ATOM 6616 O O . VAL G 1 69 ? -50.043 -86.473 12.449 1.00 12.94 69 VAL G O 1
ATOM 6620 N N . LEU G 1 70 ? -50.567 -84.485 11.625 1.00 16.36 70 LEU G N 1
ATOM 6621 C CA . LEU G 1 70 ? -49.143 -84.186 11.343 1.00 16.54 70 LEU G CA 1
ATOM 6622 C C . LEU G 1 70 ? -48.375 -83.671 12.546 1.00 17.55 70 LEU G C 1
ATOM 6623 O O . LEU G 1 70 ? -47.130 -83.780 12.592 1.00 10.46 70 LEU G O 1
ATOM 6628 N N . ILE G 1 71 ? -49.119 -83.097 13.505 1.00 17.21 71 ILE G N 1
ATOM 6629 C CA . ILE G 1 71 ? -48.597 -82.860 14.848 1.00 26.70 71 ILE G CA 1
ATOM 6630 C C . ILE G 1 71 ? -48.276 -84.192 15.581 1.00 25.57 71 ILE G C 1
ATOM 6631 O O . ILE G 1 71 ? -47.251 -84.344 16.250 1.00 11.20 71 ILE G O 1
ATOM 6636 N N . ILE G 1 72 ? -49.173 -85.159 15.453 1.00 22.67 72 ILE G N 1
ATOM 6637 C CA . ILE G 1 72 ? -48.898 -86.472 15.986 1.00 17.28 72 ILE G CA 1
ATOM 6638 C C . ILE G 1 72 ? -47.613 -86.972 15.318 1.00 18.43 72 ILE G C 1
ATOM 6639 O O . ILE G 1 72 ? -46.725 -87.494 16.014 1.00 17.25 72 ILE G O 1
ATOM 6644 N N . GLU G 1 73 ? -47.485 -86.778 13.990 1.00 12.69 73 GLU G N 1
ATOM 6645 C CA . GLU G 1 73 ? -46.341 -87.326 13.245 1.00 10.41 73 GLU G CA 1
ATOM 6646 C C . GLU G 1 73 ? -45.067 -86.627 13.689 1.00 16.96 73 GLU G C 1
ATOM 6647 O O . GLU G 1 73 ? -44.021 -87.267 13.885 1.00 20.54 73 GLU G O 1
ATOM 6653 N N . ALA G 1 74 ? -45.158 -85.316 13.881 1.00 11.06 74 ALA G N 1
ATOM 6654 C CA . ALA G 1 74 ? -43.995 -84.574 14.337 1.00 15.88 74 ALA G CA 1
ATOM 6655 C C . ALA G 1 74 ? -43.520 -85.139 15.677 1.00 15.16 74 ALA G C 1
ATOM 6656 O O . ALA G 1 74 ? -42.320 -85.393 15.858 1.00 13.97 74 ALA G O 1
ATOM 6658 N N . LEU G 1 75 ? -44.456 -85.373 16.601 1.00 17.53 75 LEU G N 1
ATOM 6659 C CA . LEU G 1 75 ? -44.093 -85.836 17.937 1.00 20.27 75 LEU G CA 1
ATOM 6660 C C . LEU G 1 75 ? -43.421 -87.209 17.862 1.00 24.84 75 LEU G C 1
ATOM 6661 O O . LEU G 1 75 ? -42.377 -87.459 18.511 1.00 23.48 75 LEU G O 1
ATOM 6666 N N . ALA G 1 76 ? -44.003 -88.095 17.053 1.00 17.36 76 ALA G N 1
ATOM 6667 C CA . ALA G 1 76 ? -43.415 -89.425 16.849 1.00 17.19 76 ALA G CA 1
ATOM 6668 C C . ALA G 1 76 ? -41.962 -89.379 16.320 1.00 20.47 76 ALA G C 1
ATOM 6669 O O . ALA G 1 76 ? -41.159 -90.273 16.613 1.00 24.99 76 ALA G O 1
ATOM 6671 N N . GLN G 1 77 ? -41.623 -88.348 15.544 1.00 18.65 77 GLN G N 1
ATOM 6672 C CA . GLN G 1 77 ? -40.282 -88.252 14.988 1.00 19.66 77 GLN G CA 1
ATOM 6673 C C . GLN G 1 77 ? -39.317 -87.794 16.049 1.00 19.17 77 GLN G C 1
ATOM 6674 O O . GLN G 1 77 ? -38.158 -88.219 16.060 1.00 25.97 77 GLN G O 1
ATOM 6680 N N . ALA G 1 78 ? -39.802 -86.949 16.953 1.00 16.12 78 ALA G N 1
ATOM 6681 C CA . ALA G 1 78 ? -39.035 -86.587 18.132 1.00 25.77 78 ALA G CA 1
ATOM 6682 C C . ALA G 1 78 ? -38.819 -87.823 19.020 1.00 27.46 78 ALA G C 1
ATOM 6683 O O . ALA G 1 78 ? -37.750 -87.974 19.633 1.00 22.44 78 ALA G O 1
ATOM 6685 N N . ALA G 1 79 ? -39.825 -88.701 19.080 1.00 25.16 79 ALA G N 1
ATOM 6686 C CA . ALA G 1 79 ? -39.700 -89.934 19.858 1.00 32.99 79 ALA G CA 1
ATOM 6687 C C . ALA G 1 79 ? -38.676 -90.854 19.227 1.00 31.10 79 ALA G C 1
ATOM 6688 O O . ALA G 1 79 ? -37.837 -91.448 19.932 1.00 35.73 79 ALA G O 1
ATOM 6690 N N . ALA G 1 80 ? -38.745 -90.978 17.903 1.00 20.88 80 ALA G N 1
ATOM 6691 C CA . ALA G 1 80 ? -37.747 -91.752 17.155 1.00 18.40 80 ALA G CA 1
ATOM 6692 C C . ALA G 1 80 ? -36.334 -91.261 17.439 1.00 25.62 80 ALA G C 1
ATOM 6693 O O . ALA G 1 80 ? -35.439 -92.082 17.585 1.00 28.85 80 ALA G O 1
ATOM 6695 N N . LEU G 1 81 ? -36.135 -89.937 17.508 1.00 28.19 81 LEU G N 1
ATOM 6696 C CA . LEU G 1 81 ? -34.808 -89.357 17.761 1.00 29.93 81 LEU G CA 1
ATOM 6697 C C . LEU G 1 81 ? -34.317 -89.747 19.153 1.00 36.11 81 LEU G C 1
ATOM 6698 O O . LEU G 1 81 ? -33.168 -90.137 19.343 1.00 35.69 81 LEU G O 1
ATOM 6703 N N . LEU G 1 82 ? -35.211 -89.644 20.127 1.00 43.81 82 LEU G N 1
ATOM 6704 C CA . LEU G 1 82 ? -34.922 -90.012 21.512 1.00 39.13 82 LEU G CA 1
ATOM 6705 C C . LEU G 1 82 ? -34.386 -91.426 21.577 1.00 47.86 82 LEU G C 1
ATOM 6706 O O . LEU G 1 82 ? -33.472 -91.724 22.356 1.00 57.99 82 LEU G O 1
ATOM 6711 N N . THR G 1 83 ? -34.975 -92.261 20.714 1.00 49.18 83 THR G N 1
ATOM 6712 C CA . THR G 1 83 ? -34.704 -93.696 20.565 1.00 52.14 83 THR G CA 1
ATOM 6713 C C . THR G 1 83 ? -33.385 -94.008 19.843 1.00 61.92 83 THR G C 1
ATOM 6714 O O . THR G 1 83 ? -32.669 -94.937 20.214 1.00 63.72 83 THR G O 1
ATOM 6718 N N . PHE G 1 84 ? -33.074 -93.238 18.802 1.00 67.85 84 PHE G N 1
ATOM 6719 C CA . PHE G 1 84 ? -31.927 -93.540 17.943 1.00 52.70 84 PHE G CA 1
ATOM 6720 C C . PHE G 1 84 ? -30.662 -92.828 18.352 1.00 50.75 84 PHE G C 1
ATOM 6721 O O . PHE G 1 84 ? -29.586 -93.273 17.983 1.00 63.45 84 PHE G O 1
ATOM 6729 N N . ALA G 1 85 ? -30.759 -91.718 19.076 1.00 63.79 85 ALA G N 1
ATOM 6730 C CA . ALA G 1 85 ? -29.546 -90.956 19.397 1.00 69.47 85 ALA G CA 1
ATOM 6731 C C . ALA G 1 85 ? -28.710 -91.679 20.438 1.00 78.22 85 ALA G C 1
ATOM 6732 O O . ALA G 1 85 ? -29.188 -92.615 21.096 1.00 84.78 85 ALA G O 1
ATOM 6734 N N . GLU G 1 86 ? -27.457 -91.242 20.565 1.00 78.54 86 GLU G N 1
ATOM 6735 C CA . GLU G 1 86 ? -26.486 -91.864 21.462 1.00 73.25 86 GLU G CA 1
ATOM 6736 C C . GLU G 1 86 ? -26.679 -93.390 21.465 1.00 78.54 86 GLU G C 1
ATOM 6737 O O . GLU G 1 86 ? -26.603 -94.034 22.508 1.00 80.47 86 GLU G O 1
ATOM 6739 N N . ALA G 1 87 ? -26.930 -93.952 20.281 1.00 77.80 87 ALA G N 1
ATOM 6740 C CA . ALA G 1 87 ? -27.204 -95.381 20.116 1.00 74.75 87 ALA G CA 1
ATOM 6741 C C . ALA G 1 87 ? -26.744 -95.850 18.727 1.00 83.42 87 ALA G C 1
ATOM 6742 O O . ALA G 1 87 ? -26.454 -97.031 18.503 1.00 89.68 87 ALA G O 1
ATOM 6744 N N . THR G 1 95 ? -33.128 -99.297 8.314 1.00 49.48 95 THR G N 1
ATOM 6745 C CA . THR G 1 95 ? -33.579 -98.996 9.674 1.00 63.68 95 THR G CA 1
ATOM 6746 C C . THR G 1 95 ? -34.786 -98.049 9.653 1.00 57.44 95 THR G C 1
ATOM 6747 O O . THR G 1 95 ? -34.629 -96.829 9.570 1.00 50.10 95 THR G O 1
ATOM 6749 N N . LEU G 1 96 ? -35.983 -98.632 9.750 1.00 53.90 96 LEU G N 1
ATOM 6750 C CA . LEU G 1 96 ? -37.242 -97.886 9.654 1.00 54.39 96 LEU G CA 1
ATOM 6751 C C . LEU G 1 96 ? -38.039 -97.767 10.976 1.00 55.04 96 LEU G C 1
ATOM 6752 O O . LEU G 1 96 ? -37.795 -98.468 11.972 1.00 43.12 96 LEU G O 1
ATOM 6757 N N . TYR G 1 97 ? -39.014 -96.866 10.954 1.00 58.54 97 TYR G N 1
ATOM 6758 C CA . TYR G 1 97 ? -39.767 -96.541 12.141 1.00 58.51 97 TYR G CA 1
ATOM 6759 C C . TYR G 1 97 ? -41.250 -96.754 11.874 1.00 52.23 97 TYR G C 1
ATOM 6760 O O . TYR G 1 97 ? -41.738 -96.389 10.809 1.00 50.06 97 TYR G O 1
ATOM 6769 N N . TYR G 1 98 ? -41.955 -97.360 12.834 1.00 43.57 98 TYR G N 1
ATOM 6770 C CA . TYR G 1 98 ? -43.370 -97.675 12.650 1.00 35.64 98 TYR G CA 1
ATOM 6771 C C . TYR G 1 98 ? -44.258 -97.276 13.814 1.00 33.94 98 TYR G C 1
ATOM 6772 O O . TYR G 1 98 ? -43.943 -97.514 14.985 1.00 34.64 98 TYR G O 1
ATOM 6781 N N . PHE G 1 99 ? -45.393 -96.677 13.479 1.00 32.67 99 PHE G N 1
ATOM 6782 C CA . PHE G 1 99 ? -46.424 -96.441 14.473 1.00 29.83 99 PHE G CA 1
ATOM 6783 C C . PHE G 1 99 ? -47.112 -97.752 14.818 1.00 33.06 99 PHE G C 1
ATOM 6784 O O . PHE G 1 99 ? -47.575 -98.493 13.923 1.00 24.83 99 PHE G O 1
ATOM 6792 N N . VAL G 1 100 ? -47.195 -98.031 16.118 1.00 30.61 100 VAL G N 1
ATOM 6793 C CA . VAL G 1 100 ? -47.995 -99.149 16.609 1.00 21.27 100 VAL G CA 1
ATOM 6794 C C . VAL G 1 100 ? -49.301 -98.664 17.230 1.00 22.78 100 VAL G C 1
ATOM 6795 O O . VAL G 1 100 ? -50.333 -99.323 17.112 1.00 23.50 100 VAL G O 1
ATOM 6799 N N . GLY G 1 101 ? -49.277 -97.502 17.884 1.00 24.34 101 GLY G N 1
ATOM 6800 C CA . GLY G 1 101 ? -50.459 -97.084 18.604 1.00 20.16 101 GLY G CA 1
ATOM 6801 C C . GLY G 1 101 ? -50.474 -95.628 18.993 1.00 27.67 101 GLY G C 1
ATOM 6802 O O . GLY G 1 101 ? -49.411 -95.001 19.201 1.00 11.48 101 GLY G O 1
ATOM 6803 N N . ILE G 1 102 ? -51.699 -95.096 19.074 1.00 28.71 102 ILE G N 1
ATOM 6804 C CA . ILE G 1 102 ? -51.951 -93.749 19.593 1.00 31.10 102 ILE G CA 1
ATOM 6805 C C . ILE G 1 102 ? -53.074 -93.808 20.606 1.00 27.18 102 ILE G C 1
ATOM 6806 O O . ILE G 1 102 ? -54.149 -94.332 20.328 1.00 26.99 102 ILE G O 1
ATOM 6811 N N . ASP G 1 103 ? -52.838 -93.246 21.774 1.00 25.08 103 ASP G N 1
ATOM 6812 C CA . ASP G 1 103 ? -53.850 -93.274 22.798 1.00 27.81 103 ASP G CA 1
ATOM 6813 C C . ASP G 1 103 ? -53.923 -91.954 23.558 1.00 22.05 103 ASP G C 1
ATOM 6814 O O . ASP G 1 103 ? -52.894 -91.307 23.855 1.00 16.79 103 ASP G O 1
ATOM 6819 N N . ASN G 1 104 ? -55.159 -91.575 23.870 1.00 16.42 104 ASN G N 1
ATOM 6820 C CA . ASN G 1 104 ? -55.423 -90.368 24.641 1.00 18.65 104 ASN G CA 1
ATOM 6821 C C . ASN G 1 104 ? -54.899 -89.133 23.893 1.00 25.92 104 ASN G C 1
ATOM 6822 O O . ASN G 1 104 ? -54.275 -88.250 24.458 1.00 27.97 104 ASN G O 1
ATOM 6827 N N . ALA G 1 105 ? -55.147 -89.087 22.600 1.00 31.11 105 ALA G N 1
ATOM 6828 C CA . ALA G 1 105 ? -54.687 -87.976 21.815 1.00 28.35 105 ALA G CA 1
ATOM 6829 C C . ALA G 1 105 ? -55.696 -86.882 22.024 1.00 20.69 105 ALA G C 1
ATOM 6830 O O . ALA G 1 105 ? -56.872 -87.119 21.816 1.00 14.93 105 ALA G O 1
ATOM 6832 N N . ARG G 1 106 ? -55.223 -85.692 22.425 1.00 11.82 106 ARG G N 1
ATOM 6833 C CA . ARG G 1 106 ? -56.079 -84.519 22.565 1.00 14.28 106 ARG G CA 1
ATOM 6834 C C . ARG G 1 106 ? -55.490 -83.330 21.836 1.00 17.63 106 ARG G C 1
ATOM 6835 O O . ARG G 1 106 ? -54.300 -83.023 21.971 1.00 20.57 106 ARG G O 1
ATOM 6843 N N . PHE G 1 107 ? -56.344 -82.635 21.093 1.00 23.84 107 PHE G N 1
ATOM 6844 C CA . PHE G 1 107 ? -55.939 -81.467 20.324 1.00 18.50 107 PHE G CA 1
ATOM 6845 C C . PHE G 1 107 ? -56.652 -80.253 20.882 1.00 17.54 107 PHE G C 1
ATOM 6846 O O . PHE G 1 107 ? -57.863 -80.160 20.793 1.00 25.85 107 PHE G O 1
ATOM 6854 N N . LYS G 1 108 ? -55.876 -79.324 21.443 1.00 18.63 108 LYS G N 1
ATOM 6855 C CA . LYS G 1 108 ? -56.415 -78.221 22.228 1.00 19.60 108 LYS G CA 1
ATOM 6856 C C . LYS G 1 108 ? -56.285 -76.858 21.545 1.00 28.97 108 LYS G C 1
ATOM 6857 O O . LYS G 1 108 ? -57.002 -75.922 21.876 1.00 31.05 108 LYS G O 1
ATOM 6863 N N . ARG G 1 109 ? -55.382 -76.729 20.584 1.00 27.70 109 ARG G N 1
ATOM 6864 C CA . ARG G 1 109 ? -55.332 -75.497 19.797 1.00 24.50 109 ARG G CA 1
ATOM 6865 C C . ARG G 1 109 ? -55.217 -75.823 18.324 1.00 20.92 109 ARG G C 1
ATOM 6866 O O . ARG G 1 109 ? -54.624 -76.826 17.943 1.00 22.84 109 ARG G O 1
ATOM 6874 N N . VAL G 1 110 ? -55.795 -74.966 17.500 1.00 21.05 110 VAL G N 1
ATOM 6875 C CA . VAL G 1 110 ? -55.510 -74.985 16.086 1.00 22.97 110 VAL G CA 1
ATOM 6876 C C . VAL G 1 110 ? -54.129 -74.392 15.875 1.00 21.41 110 VAL G C 1
ATOM 6877 O O . VAL G 1 110 ? -53.854 -73.289 16.342 1.00 25.89 110 VAL G O 1
ATOM 6881 N N . VAL G 1 111 ? -53.267 -75.158 15.204 1.00 16.84 111 VAL G N 1
ATOM 6882 C CA . VAL G 1 111 ? -51.916 -74.729 14.880 1.00 10.06 111 VAL G 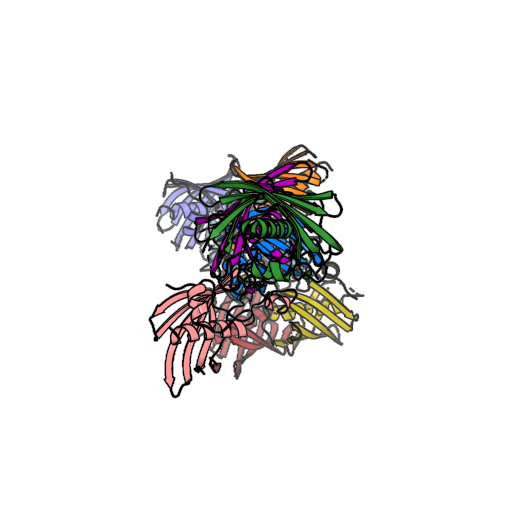CA 1
ATOM 6883 C C . VAL G 1 111 ? -51.803 -74.111 13.472 1.00 18.64 111 VAL G C 1
ATOM 6884 O O . VAL G 1 111 ? -52.358 -74.636 12.488 1.00 14.84 111 VAL G O 1
ATOM 6888 N N . GLU G 1 112 ? -51.076 -72.993 13.383 1.00 27.65 112 GLU G N 1
ATOM 6889 C CA . GLU G 1 112 ? -51.012 -72.191 12.159 1.00 22.80 112 GLU G CA 1
ATOM 6890 C C . GLU G 1 112 ? -49.614 -71.746 11.748 1.00 20.98 112 GLU G C 1
ATOM 6891 O O . GLU G 1 112 ? -48.688 -71.746 12.562 1.00 15.84 112 GLU G O 1
ATOM 6897 N N . PRO G 1 113 ? -49.470 -71.340 10.470 1.00 21.19 113 PRO G N 1
ATOM 6898 C CA . PRO G 1 113 ? -48.245 -70.702 9.981 1.00 19.56 113 PRO G CA 1
ATOM 6899 C C . PRO G 1 113 ? -47.821 -69.632 10.961 1.00 17.86 113 PRO G C 1
ATOM 6900 O O . PRO G 1 113 ? -48.674 -68.903 11.431 1.00 14.70 113 PRO G O 1
ATOM 6904 N N . GLY G 1 114 ? -46.544 -69.546 11.289 1.00 15.51 114 GLY G N 1
ATOM 6905 C CA . GLY G 1 114 ? -46.138 -68.640 12.337 1.00 16.13 114 GLY G CA 1
ATOM 6906 C C . GLY G 1 114 ? -45.847 -69.298 13.681 1.00 18.13 114 GLY G C 1
ATOM 6907 O O . GLY G 1 114 ? -44.964 -68.831 14.410 1.00 14.60 114 GLY G O 1
ATOM 6908 N N . ASP G 1 115 ? -46.577 -70.360 14.028 1.00 24.68 115 ASP G N 1
ATOM 6909 C CA . ASP G 1 115 ? -46.357 -71.044 15.313 1.00 14.27 115 ASP G CA 1
ATOM 6910 C C . ASP G 1 115 ? -45.067 -71.865 15.264 1.00 19.93 115 ASP G C 1
ATOM 6911 O O . ASP G 1 115 ? -44.805 -72.582 14.299 1.00 21.14 115 ASP G O 1
ATOM 6916 N N . GLN G 1 116 ? -44.264 -71.754 16.314 1.00 15.56 116 GLN G N 1
ATOM 6917 C CA . GLN G 1 116 ? -43.253 -72.751 16.588 1.00 8.05 116 GLN G CA 1
ATOM 6918 C C . GLN G 1 116 ? -43.838 -73.898 17.466 1.00 18.65 116 GLN G C 1
ATOM 6919 O O . GLN G 1 116 ? -44.419 -73.680 18.538 1.00 22.22 116 GLN G O 1
ATOM 6925 N N . LEU G 1 117 ? -43.673 -75.116 17.016 1.00 30.03 117 LEU G N 1
ATOM 6926 C CA . LEU G 1 117 ? -44.089 -76.222 17.822 1.00 26.08 117 LEU G CA 1
ATOM 6927 C C . LEU G 1 117 ? -42.977 -76.794 18.596 1.00 19.13 117 LEU G C 1
ATOM 6928 O O . LEU G 1 117 ? -42.062 -77.273 18.063 1.00 21.27 117 LEU G O 1
ATOM 6933 N N . ILE G 1 118 ? -43.120 -76.750 19.897 1.00 26.83 118 ILE G N 1
ATOM 6934 C CA . ILE G 1 118 ? -42.165 -77.397 20.787 1.00 13.31 118 ILE G CA 1
ATOM 6935 C C . ILE G 1 118 ? -42.625 -78.817 21.027 1.00 17.15 118 ILE G C 1
ATOM 6936 O O . ILE G 1 118 ? -43.752 -79.039 21.499 1.00 19.24 118 ILE G O 1
ATOM 6941 N N . LEU G 1 119 ? -41.772 -79.776 20.669 1.00 19.96 119 LEU G N 1
ATOM 6942 C CA . LEU G 1 119 ? -42.129 -81.195 20.733 1.00 24.89 119 LEU G CA 1
ATOM 6943 C C . LEU G 1 119 ? -41.526 -81.812 21.990 1.00 30.08 119 LEU G C 1
ATOM 6944 O O . LEU G 1 119 ? -40.315 -82.003 22.090 1.00 29.27 119 LEU G O 1
ATOM 6949 N N . ASN G 1 120 ? -42.381 -82.112 22.961 1.00 37.09 120 ASN G N 1
ATOM 6950 C CA . ASN G 1 120 ? -41.923 -82.650 24.242 1.00 17.18 120 ASN G CA 1
ATOM 6951 C C . ASN G 1 120 ? -42.279 -84.111 24.318 1.00 17.40 120 ASN G C 1
ATOM 6952 O O . ASN G 1 120 ? -43.447 -84.463 24.174 1.00 16.55 120 ASN G O 1
ATOM 6957 N N . VAL G 1 121 ? -41.256 -84.955 24.482 1.00 13.04 121 VAL G N 1
ATOM 6958 C CA . VAL G 1 121 ? -41.437 -86.395 24.524 1.00 21.43 121 VAL G CA 1
ATOM 6959 C C . VAL G 1 121 ? -40.600 -87.024 25.659 1.00 27.90 121 VAL G C 1
ATOM 6960 O O . VAL G 1 121 ? -39.363 -86.934 25.658 1.00 26.11 121 VAL G O 1
ATOM 6964 N N . THR G 1 122 ? -41.299 -87.630 26.625 1.00 34.39 122 THR G N 1
ATOM 6965 C CA . THR G 1 122 ? -40.684 -88.375 27.724 1.00 40.82 122 THR G CA 1
ATOM 6966 C C . THR G 1 122 ? -40.938 -89.860 27.437 1.00 40.04 122 THR G C 1
ATOM 6967 O O . THR G 1 122 ? -42.072 -90.251 27.116 1.00 28.13 122 THR G O 1
ATOM 6969 N N . PHE G 1 123 ? -39.868 -90.663 27.489 1.00 36.43 123 PHE G N 1
ATOM 6970 C CA . PHE G 1 123 ? -39.961 -92.117 27.383 1.00 39.76 123 PHE G CA 1
ATOM 6971 C C . PHE G 1 123 ? -40.654 -92.719 28.603 1.00 42.04 123 PHE G C 1
ATOM 6972 O O . PHE G 1 123 ? -40.393 -92.306 29.724 1.00 34.35 123 PHE G O 1
ATOM 6980 N N . GLU G 1 124 ? -41.522 -93.705 28.382 1.00 51.13 124 GLU G N 1
ATOM 6981 C CA . GLU G 1 124 ? -42.378 -94.202 29.454 1.00 52.66 124 GLU G CA 1
ATOM 6982 C C . GLU G 1 124 ? -42.251 -95.732 29.667 1.00 37.83 124 GLU G C 1
ATOM 6983 O O . GLU G 1 124 ? -42.332 -96.164 30.780 1.00 38.30 124 GLU G O 1
ATOM 6985 N N . ARG G 1 125 ? -42.050 -96.550 28.636 1.00 33.21 125 ARG G N 1
ATOM 6986 C CA . ARG G 1 125 ? -41.913 -97.998 28.845 1.00 21.40 125 ARG G CA 1
ATOM 6987 C C . ARG G 1 125 ? -41.448 -98.668 27.588 1.00 34.79 125 ARG G C 1
ATOM 6988 O O . ARG G 1 125 ? -41.723 -98.195 26.486 1.00 45.33 125 ARG G O 1
ATOM 6990 N N . TYR G 1 126 ? -40.753 -99.788 27.757 1.00 32.57 126 TYR G N 1
ATOM 6991 C CA . TYR G 1 126 ? -40.386 -100.644 26.643 1.00 33.53 126 TYR G CA 1
ATOM 6992 C C . TYR G 1 126 ? -40.784 -102.106 26.913 1.00 49.40 126 TYR G C 1
ATOM 6993 O O . TYR G 1 126 ? -40.223 -102.729 27.793 1.00 55.73 126 TYR G O 1
ATOM 7002 N N . ILE G 1 127 ? -41.750 -102.651 26.174 1.00 51.93 127 ILE G N 1
ATOM 7003 C CA . ILE G 1 127 ? -42.141 -104.042 26.369 1.00 46.61 127 ILE G CA 1
ATOM 7004 C C . ILE G 1 127 ? -42.041 -104.779 25.040 1.00 50.85 127 ILE G C 1
ATOM 7005 O O . ILE G 1 127 ? -42.697 -104.415 24.070 1.00 42.39 127 ILE G O 1
ATOM 7007 N N . ARG G 1 128 ? -41.192 -105.803 25.003 1.00 69.47 128 ARG G N 1
ATOM 7008 C CA . ARG G 1 128 ? -41.138 -106.761 23.890 1.00 64.17 128 ARG G CA 1
ATOM 7009 C C . ARG G 1 128 ? -41.253 -106.143 22.478 1.00 62.88 128 ARG G C 1
ATOM 7010 O O . ARG G 1 128 ? -42.092 -106.564 21.682 1.00 64.65 128 ARG G O 1
ATOM 7012 N N . GLY G 1 129 ? -40.411 -105.155 22.170 1.00 54.63 129 GLY G N 1
ATOM 7013 C CA . GLY G 1 129 ? -40.392 -104.543 20.846 1.00 47.74 129 GLY G CA 1
ATOM 7014 C C . GLY G 1 129 ? -41.125 -103.210 20.693 1.00 42.71 129 GLY G C 1
ATOM 7015 O O . GLY G 1 129 ? -40.931 -102.465 19.728 1.00 35.63 129 GLY G O 1
ATOM 7016 N N . ILE G 1 130 ? -41.971 -102.882 21.648 1.00 44.73 130 ILE G N 1
ATOM 7017 C CA . ILE G 1 130 ? -42.717 -101.647 21.553 1.00 43.20 130 ILE G CA 1
ATOM 7018 C C . ILE G 1 130 ? -42.254 -100.577 22.546 1.00 48.02 130 ILE G C 1
ATOM 7019 O O . ILE G 1 130 ? -42.300 -100.784 23.763 1.00 49.64 130 ILE G O 1
ATOM 7024 N N . TRP G 1 131 ? -41.806 -99.435 22.016 1.00 44.13 131 TRP G N 1
ATOM 7025 C CA . TRP G 1 131 ? -41.537 -98.250 22.827 1.00 34.20 131 TRP G CA 1
ATOM 7026 C C . TRP G 1 131 ? -42.835 -97.505 23.092 1.00 37.03 131 TRP G C 1
ATOM 7027 O O . TRP G 1 131 ? -43.670 -97.401 22.208 1.00 41.33 131 TRP G O 1
ATOM 7038 N N . LYS G 1 132 ? -43.007 -96.985 24.303 1.00 37.14 132 LYS G N 1
ATOM 7039 C CA . LYS G 1 132 ? -44.135 -96.114 24.589 1.00 29.68 132 LYS G CA 1
ATOM 7040 C C . LYS G 1 132 ? -43.644 -94.753 25.087 1.00 33.20 132 LYS G C 1
ATOM 7041 O O . LYS G 1 132 ? -42.654 -94.674 25.842 1.00 29.54 132 LYS G O 1
ATOM 7047 N N . PHE G 1 133 ? -44.338 -93.687 24.675 1.00 26.96 133 PHE G N 1
ATOM 7048 C CA . PHE G 1 133 ? -43.934 -92.329 25.044 1.00 22.04 133 PHE G CA 1
ATOM 7049 C C . PHE G 1 133 ? -45.099 -91.458 25.498 1.00 21.94 133 PHE G C 1
ATOM 7050 O O . PHE G 1 133 ? -46.242 -91.637 25.066 1.00 25.21 133 PHE G O 1
ATOM 7058 N N . LYS G 1 134 ? -44.793 -90.516 26.386 1.00 22.18 134 LYS G N 1
ATOM 7059 C CA . LYS G 1 134 ? -45.695 -89.411 26.678 1.00 26.79 134 LYS G CA 1
ATOM 7060 C C . LYS G 1 134 ? -45.292 -88.211 25.819 1.00 28.08 134 LYS G C 1
ATOM 7061 O O . LYS G 1 134 ? -44.128 -87.777 25.827 1.00 26.54 134 LYS G O 1
ATOM 7067 N N . ALA G 1 135 ? -46.251 -87.664 25.082 1.00 24.01 135 ALA G N 1
ATOM 7068 C CA . ALA G 1 135 ? -45.931 -86.617 24.137 1.00 18.38 135 ALA G CA 1
ATOM 7069 C C . ALA G 1 135 ? -46.806 -85.390 24.302 1.00 11.49 135 ALA G C 1
ATOM 7070 O O . ALA G 1 135 ? -48.021 -85.504 24.427 1.00 16.59 135 ALA G O 1
ATOM 7072 N N . VAL G 1 136 ? -46.181 -84.219 24.257 1.00 16.68 136 VAL G N 1
ATOM 7073 C CA . VAL G 1 136 ? -46.899 -82.945 24.336 1.00 20.67 136 VAL G CA 1
ATOM 7074 C C . VAL G 1 136 ? -46.333 -81.938 23.367 1.00 21.10 136 VAL G C 1
ATOM 7075 O O . VAL G 1 136 ? -45.128 -81.669 23.372 1.00 27.84 136 VAL G O 1
ATOM 7079 N N . ALA G 1 137 ? -47.206 -81.354 22.553 1.00 27.74 137 ALA G N 1
ATOM 7080 C CA . ALA G 1 137 ? -46.797 -80.307 21.612 1.00 22.84 137 ALA G CA 1
ATOM 7081 C C . ALA G 1 137 ? -47.310 -78.998 22.132 1.00 16.04 137 ALA G C 1
ATOM 7082 O O . ALA G 1 137 ? -48.512 -78.811 22.343 1.00 21.94 137 ALA G O 1
ATOM 7084 N N . GLU G 1 138 ? -46.390 -78.073 22.321 1.00 14.80 138 GLU G N 1
ATOM 7085 C CA . GLU G 1 138 ? -46.742 -76.754 22.838 1.00 16.29 138 GLU G CA 1
ATOM 7086 C C . GLU G 1 138 ? -46.528 -75.629 21.846 1.00 21.15 138 GLU G C 1
ATOM 7087 O O . GLU G 1 138 ? -45.513 -75.598 21.124 1.00 18.88 138 GLU G O 1
ATOM 7093 N N . VAL G 1 139 ? -47.453 -74.681 21.853 1.00 19.10 139 VAL G N 1
ATOM 7094 C CA . VAL G 1 139 ? -47.248 -73.415 21.148 1.00 27.79 139 VAL G CA 1
ATOM 7095 C C . VAL G 1 139 ? -47.396 -72.237 22.107 1.00 31.33 139 VAL G C 1
ATOM 7096 O O . VAL G 1 139 ? -48.453 -72.035 22.707 1.00 33.58 139 VAL G O 1
ATOM 7100 N N . ASP G 1 140 ? -46.320 -71.462 22.221 1.00 33.94 140 ASP G N 1
ATOM 7101 C CA . ASP G 1 140 ? -46.289 -70.262 23.048 1.00 32.33 140 ASP G CA 1
ATOM 7102 C C . ASP G 1 140 ? -46.576 -70.591 24.502 1.00 31.97 140 ASP G C 1
ATOM 7103 O O . ASP G 1 140 ? -47.243 -69.821 25.193 1.00 35.93 140 ASP G O 1
ATOM 7108 N N . GLY G 1 141 ? -46.103 -71.741 24.956 1.00 33.49 141 GLY G N 1
ATOM 7109 C CA . GLY G 1 141 ? -46.268 -72.125 26.347 1.00 17.73 141 GLY G CA 1
ATOM 7110 C C . GLY G 1 141 ? -47.566 -72.882 26.599 1.00 28.08 141 GLY G C 1
ATOM 7111 O O . GLY G 1 141 ? -47.685 -73.621 27.576 1.00 25.97 141 GLY G O 1
ATOM 7112 N N . LYS G 1 142 ? -48.541 -72.704 25.715 1.00 35.76 142 LYS G N 1
ATOM 7113 C CA . LYS G 1 142 ? -49.811 -73.385 25.854 1.00 28.23 142 LYS G CA 1
ATOM 7114 C C . LYS G 1 142 ? -49.769 -74.733 25.071 1.00 35.49 142 LYS G C 1
ATOM 7115 O O . LYS G 1 142 ? -49.048 -74.862 24.082 1.00 50.13 142 LYS G O 1
ATOM 7117 N N . VAL G 1 143 ? -50.491 -75.741 25.559 1.00 18.67 143 VAL G N 1
ATOM 7118 C CA . VAL G 1 143 ? -50.507 -77.088 24.981 1.00 18.22 143 VAL G CA 1
ATOM 7119 C C . VAL G 1 143 ? -51.333 -77.105 23.707 1.00 22.67 143 VAL G C 1
ATOM 7120 O O . VAL G 1 143 ? -52.478 -76.678 23.704 1.00 25.06 143 VAL G O 1
ATOM 7124 N N . ALA G 1 144 ? -50.767 -77.595 22.611 1.00 31.06 144 ALA G N 1
ATOM 7125 C CA . ALA G 1 144 ? -51.537 -77.669 21.367 1.00 20.25 144 ALA G CA 1
ATOM 7126 C C . ALA G 1 144 ? -52.072 -79.084 21.202 1.00 18.97 144 ALA G C 1
ATOM 7127 O O . ALA G 1 144 ? -53.198 -79.285 20.774 1.00 15.32 144 ALA G O 1
ATOM 7129 N N . ALA G 1 145 ? -51.290 -80.064 21.627 1.00 16.40 145 ALA G N 1
ATOM 7130 C CA . ALA G 1 145 ? -51.686 -81.441 21.458 1.00 19.55 145 ALA G CA 1
ATOM 7131 C C . ALA G 1 145 ? -50.946 -82.331 22.432 1.00 23.59 145 ALA G C 1
ATOM 7132 O O . ALA G 1 145 ? -49.792 -82.060 22.782 1.00 28.14 145 ALA G O 1
ATOM 7134 N N . GLU G 1 146 ? -51.600 -83.401 22.868 1.00 11.60 146 GLU G N 1
ATOM 7135 C CA . GLU G 1 146 ? -50.935 -84.348 23.735 1.00 19.88 146 GLU G CA 1
ATOM 7136 C C . GLU G 1 146 ? -51.419 -85.737 23.410 1.00 21.52 146 GLU G C 1
ATOM 7137 O O . GLU G 1 146 ? -52.535 -85.916 22.918 1.00 14.26 146 GLU G O 1
ATOM 7143 N N . ALA G 1 147 ? -50.587 -86.729 23.688 1.00 19.75 147 ALA G N 1
ATOM 7144 C CA . ALA G 1 147 ? -50.890 -88.067 23.223 1.00 30.31 147 ALA G CA 1
ATOM 7145 C C . ALA G 1 147 ? -49.887 -89.039 23.798 1.00 25.42 147 ALA G C 1
ATOM 7146 O O . ALA G 1 147 ? -48.774 -88.656 24.169 1.00 14.89 147 ALA G O 1
ATOM 7148 N N . GLU G 1 148 ? -50.300 -90.297 23.866 1.00 19.17 148 GLU G N 1
ATOM 7149 C CA . GLU G 1 148 ? -49.409 -91.379 24.226 1.00 27.15 148 GLU G CA 1
ATOM 7150 C C . GLU G 1 148 ? -49.122 -92.178 22.958 1.00 27.83 148 GLU G C 1
ATOM 7151 O O . GLU G 1 148 ? -50.055 -92.576 22.227 1.00 16.91 148 GLU G O 1
ATOM 7157 N N . LEU G 1 149 ? -47.838 -92.428 22.717 1.00 25.03 149 LEU G N 1
ATOM 7158 C CA . LEU G 1 149 ? -47.388 -92.964 21.433 1.00 28.76 149 LEU G CA 1
ATOM 7159 C C . LEU G 1 149 ? -46.687 -94.302 21.622 1.00 23.73 149 LEU G C 1
ATOM 7160 O O . LEU G 1 149 ? -45.844 -94.446 22.491 1.00 29.55 149 LEU G O 1
ATOM 7165 N N . MET G 1 150 ? -47.041 -95.273 20.798 1.00 25.12 150 MET G N 1
ATOM 7166 C CA A MET G 1 150 ? -46.422 -96.579 20.855 0.59 24.46 150 MET G CA 1
ATOM 7167 C CA B MET G 1 150 ? -46.427 -96.597 20.852 0.41 25.53 150 MET G CA 1
ATOM 7168 C C . MET G 1 150 ? -45.761 -96.834 19.522 1.00 20.87 150 MET G C 1
ATOM 7169 O O . MET G 1 150 ? -46.402 -96.715 18.490 1.00 33.44 150 MET G O 1
ATOM 7178 N N . CYS G 1 151 ? -44.472 -97.160 19.553 1.00 26.43 151 CYS G N 1
ATOM 7179 C CA . CYS G 1 151 ? -43.670 -97.314 18.327 1.00 31.59 151 CYS G CA 1
ATOM 7180 C C . CYS G 1 151 ? -42.742 -98.488 18.355 1.00 35.72 151 CYS G C 1
ATOM 7181 O O . CYS G 1 151 ? -42.488 -99.084 19.404 1.00 33.80 151 CYS G O 1
ATOM 7184 N N . THR G 1 152 ? -42.202 -98.776 17.182 1.00 33.34 152 THR G N 1
ATOM 7185 C CA . THR G 1 152 ? -41.381 -99.948 16.987 1.00 40.72 152 THR G CA 1
ATOM 7186 C C . THR G 1 152 ? -40.439 -99.731 15.829 1.00 47.30 152 THR G C 1
ATOM 7187 O O . THR G 1 152 ? -40.755 -99.011 14.876 1.00 48.04 152 THR G O 1
ATOM 7191 N N . VAL G 1 153 ? -39.291 -100.388 15.891 1.00 55.72 153 VAL G N 1
ATOM 7192 C CA . VAL G 1 153 ? -38.281 -100.257 14.842 1.00 51.46 153 VAL G CA 1
ATOM 7193 C C . VAL G 1 153 ? -38.101 -101.584 14.103 1.00 50.43 153 VAL G C 1
ATOM 7194 O O . VAL G 1 153 ? -37.899 -102.617 14.743 1.00 56.67 153 VAL G O 1
ATOM 7198 N N . LYS G 1 154 ? -38.205 -101.560 12.772 1.00 46.42 154 LYS G N 1
ATOM 7199 C CA . LYS G 1 154 ? -38.154 -102.788 11.960 1.00 45.78 154 LYS G CA 1
ATOM 7200 C C . LYS G 1 154 ? -37.042 -102.707 10.916 1.00 55.84 154 LYS G C 1
ATOM 7201 O O . LYS G 1 154 ? -36.621 -101.615 10.549 1.00 52.11 154 LYS G O 1
ATOM 7203 N N . THR G 1 155 ? -36.576 -103.874 10.454 1.00 72.06 155 THR G N 1
ATOM 7204 C CA . THR G 1 155 ? -35.459 -104.003 9.495 1.00 61.23 155 THR G CA 1
ATOM 7205 C C . THR G 1 155 ? -34.408 -102.922 9.698 1.00 63.14 155 THR G C 1
ATOM 7206 O O . THR G 1 155 ? -33.224 -103.166 9.491 1.00 63.28 155 THR G O 1
ATOM 7208 N N . ASN H 1 12 ? -60.712 -15.366 8.484 1.00 25.60 12 ASN H N 1
ATOM 7209 C CA . ASN H 1 12 ? -61.558 -15.017 9.638 1.00 46.70 12 ASN H CA 1
ATOM 7210 C C . ASN H 1 12 ? -60.772 -14.188 10.691 1.00 76.90 12 ASN H C 1
ATOM 7211 O O . ASN H 1 12 ? -60.604 -12.978 10.468 1.00 75.77 12 ASN H O 1
ATOM 7216 N N . PHE H 1 13 ? -60.287 -14.788 11.800 1.00 64.43 13 PHE H N 1
ATOM 7217 C CA . PHE H 1 13 ? -59.386 -14.041 12.707 1.00 45.58 13 PHE H CA 1
ATOM 7218 C C . PHE H 1 13 ? -58.151 -14.727 13.278 1.00 36.09 13 PHE H C 1
ATOM 7219 O O . PHE H 1 13 ? -58.126 -15.929 13.515 1.00 36.98 13 PHE H O 1
ATOM 7227 N N . ASP H 1 14 ? -57.127 -13.903 13.514 1.00 40.14 14 ASP H N 1
ATOM 7228 C CA . ASP H 1 14 ? -55.738 -14.359 13.723 1.00 25.53 14 ASP H CA 1
ATOM 7229 C C . ASP H 1 14 ? -55.230 -14.349 15.189 1.00 38.84 14 ASP H C 1
ATOM 7230 O O . ASP H 1 14 ? -55.947 -13.913 16.102 1.00 32.00 14 ASP H O 1
ATOM 7235 N N . ILE H 1 15 ? -53.991 -14.821 15.397 1.00 26.64 15 ILE H N 1
ATOM 7236 C CA . ILE H 1 15 ? -53.379 -14.827 16.730 1.00 24.25 15 ILE H CA 1
ATOM 7237 C C . ILE H 1 15 ? -53.455 -13.462 17.454 1.00 32.29 15 ILE H C 1
ATOM 7238 O O . ILE H 1 15 ? -53.659 -13.414 18.670 1.00 34.18 15 ILE H O 1
ATOM 7243 N N . HIS H 1 16 ? -53.309 -12.350 16.740 1.00 29.50 16 HIS H N 1
ATOM 7244 C CA . HIS H 1 16 ? -53.473 -11.050 17.407 1.00 26.19 16 HIS H CA 1
ATOM 7245 C C . HIS H 1 16 ? -54.890 -10.794 17.966 1.00 32.75 16 HIS H C 1
ATOM 7246 O O . HIS H 1 16 ? -54.989 -10.338 19.110 1.00 28.51 16 HIS H O 1
ATOM 7253 N N . LYS H 1 17 ? -55.967 -11.085 17.208 1.00 30.97 17 LYS H N 1
ATOM 7254 C CA . LYS H 1 17 ? -57.326 -10.958 17.775 1.00 45.64 17 LYS H CA 1
ATOM 7255 C C . LYS H 1 17 ? -57.435 -11.943 18.944 1.00 40.90 17 LYS H C 1
ATOM 7256 O O . LYS H 1 17 ? -57.890 -11.567 20.031 1.00 34.34 17 LYS H O 1
ATOM 7258 N N . ILE H 1 18 ? -57.009 -13.190 18.728 1.00 30.36 18 ILE H N 1
ATOM 7259 C CA . ILE H 1 18 ? -57.058 -14.195 19.786 1.00 33.60 18 ILE H CA 1
ATOM 7260 C C . ILE H 1 18 ? -56.459 -13.636 21.084 1.00 36.19 18 ILE H C 1
ATOM 7261 O O . ILE H 1 18 ? -56.955 -13.908 22.172 1.00 29.86 18 ILE H O 1
ATOM 7266 N N . LEU H 1 19 ? -55.391 -12.851 20.972 1.00 36.26 19 LEU H N 1
ATOM 7267 C CA . LEU H 1 19 ? -54.683 -12.394 22.159 1.00 26.90 19 LEU H CA 1
ATOM 7268 C C . LEU H 1 19 ? -55.527 -11.397 22.922 1.00 32.32 19 LEU H C 1
ATOM 7269 O O . LEU H 1 19 ? -55.310 -11.183 24.123 1.00 34.06 19 LEU H O 1
ATOM 7274 N N . THR H 1 20 ? -56.472 -10.774 22.217 1.00 42.62 20 THR H N 1
ATOM 7275 C CA . THR H 1 20 ? -57.375 -9.794 22.823 1.00 39.79 20 THR H CA 1
ATOM 7276 C C . THR H 1 20 ? -58.597 -10.461 23.425 1.00 37.81 20 THR H C 1
ATOM 7277 O O . THR H 1 20 ? -59.305 -9.824 24.165 1.00 39.09 20 THR H O 1
ATOM 7281 N N . LEU H 1 21 ? -58.829 -11.739 23.114 1.00 42.31 21 LEU H N 1
ATOM 7282 C CA . LEU H 1 21 ? -60.004 -12.469 23.612 1.00 38.17 21 LEU H CA 1
ATOM 7283 C C . LEU H 1 21 ? -59.704 -13.561 24.636 1.00 37.02 21 LEU H C 1
ATOM 7284 O O . LEU H 1 21 ? -60.615 -14.030 25.327 1.00 38.53 21 LEU H O 1
ATOM 7289 N N . LEU H 1 22 ? -58.450 -13.994 24.738 1.00 32.48 22 LEU H N 1
ATOM 7290 C CA . LEU H 1 22 ? -58.106 -15.002 25.750 1.00 26.60 22 LEU H CA 1
ATOM 7291 C C . LEU H 1 22 ? -57.108 -14.441 26.784 1.00 28.33 22 LEU H C 1
ATOM 7292 O O . LEU H 1 22 ? -56.235 -13.657 26.462 1.00 30.40 22 LEU H O 1
ATOM 7297 N N . PRO H 1 23 ? -57.276 -14.799 28.054 1.00 28.79 23 PRO H N 1
ATOM 7298 C CA . PRO H 1 23 ? -56.305 -14.348 29.052 1.00 35.51 23 PRO H CA 1
ATOM 7299 C C . PRO H 1 23 ? -55.067 -15.280 29.135 1.00 16.09 23 PRO H C 1
ATOM 7300 O O . PRO H 1 23 ? -53.997 -14.837 29.525 1.00 19.88 23 PRO H O 1
ATOM 7304 N N . HIS H 1 24 ? -55.239 -16.529 28.717 1.00 17.88 24 HIS H N 1
ATOM 7305 C CA . HIS H 1 24 ? -54.148 -17.494 28.501 1.00 25.55 24 HIS H CA 1
ATOM 7306 C C . HIS H 1 24 ? -52.906 -16.916 27.822 1.00 27.51 24 HIS H C 1
ATOM 7307 O O . HIS H 1 24 ? -52.979 -16.253 26.780 1.00 28.21 24 HIS H O 1
ATOM 7314 N N . ARG H 1 25 ? -51.753 -17.203 28.397 1.00 19.09 25 ARG H N 1
ATOM 7315 C CA . ARG H 1 25 ? -50.499 -16.814 27.786 1.00 21.92 25 ARG H CA 1
ATOM 7316 C C . ARG H 1 25 ? -49.503 -17.954 27.883 1.00 22.70 25 ARG H C 1
ATOM 7317 O O . ARG H 1 25 ? -49.766 -19.014 28.469 1.00 24.52 25 ARG H O 1
ATOM 7325 N N . TYR H 1 26 ? -48.355 -17.732 27.277 1.00 17.71 26 TYR H N 1
ATOM 7326 C CA . TYR H 1 26 ? -47.296 -18.705 27.337 1.00 15.52 26 TYR H CA 1
ATOM 7327 C C . TYR H 1 26 ? -47.104 -19.159 28.781 1.00 15.77 26 TYR H C 1
ATOM 7328 O O . TYR H 1 26 ? -46.969 -18.322 29.672 1.00 25.78 26 TYR H O 1
ATOM 7337 N N . PRO H 1 27 ? -46.979 -20.475 29.012 1.00 15.38 27 PRO H N 1
ATOM 7338 C CA . PRO H 1 27 ? -46.850 -21.554 28.032 1.00 15.36 27 PRO H CA 1
ATOM 7339 C C . PRO H 1 27 ? -48.117 -22.311 27.655 1.00 15.41 27 PRO H C 1
ATOM 7340 O O . PRO H 1 27 ? -48.083 -23.313 26.966 1.00 15.37 27 PRO H O 1
ATOM 7344 N N . ILE H 1 28 ? -49.250 -21.837 28.094 1.00 15.50 28 ILE H N 1
ATOM 7345 C CA . ILE H 1 28 ? -50.445 -22.630 27.912 1.00 28.96 28 ILE H CA 1
ATOM 7346 C C . ILE H 1 28 ? -51.518 -21.866 27.106 1.00 34.75 28 ILE H C 1
ATOM 7347 O O . ILE H 1 28 ? -52.698 -22.014 27.372 1.00 42.25 28 ILE H O 1
ATOM 7352 N N . LEU H 1 29 ? -51.093 -21.037 26.144 1.00 36.25 29 LEU H N 1
ATOM 7353 C CA . LEU H 1 29 ? -51.994 -20.479 25.129 1.00 37.36 29 LEU H CA 1
ATOM 7354 C C . LEU H 1 29 ? -51.889 -21.372 23.862 1.00 26.75 29 LEU H C 1
ATOM 7355 O O . LEU H 1 29 ? -50.893 -21.330 23.132 1.00 27.50 29 LEU H O 1
ATOM 7360 N N . LEU H 1 30 ? -52.928 -22.169 23.616 1.00 19.65 30 LEU H N 1
ATOM 7361 C CA . LEU H 1 30 ? -52.877 -23.250 22.647 1.00 15.86 30 LEU H CA 1
ATOM 7362 C C . LEU H 1 30 ? -53.867 -23.116 21.488 1.00 21.89 30 LEU H C 1
ATOM 7363 O O . LEU H 1 30 ? -54.433 -24.092 21.016 1.00 32.05 30 LEU H O 1
ATOM 7368 N N . VAL H 1 31 ? -54.069 -21.896 21.027 1.00 28.48 31 VAL H N 1
ATOM 7369 C CA . VAL H 1 31 ? -54.817 -21.665 19.820 1.00 32.95 31 VAL H CA 1
ATOM 7370 C C . VAL H 1 31 ? -54.054 -20.593 19.045 1.00 37.11 31 VAL H C 1
ATOM 7371 O O . VAL H 1 31 ? -53.861 -19.471 19.558 1.00 23.28 31 VAL H O 1
ATOM 7375 N N . ASP H 1 32 ? -53.633 -20.946 17.821 1.00 32.55 32 ASP H N 1
ATOM 7376 C CA . ASP H 1 32 ? -52.858 -20.042 16.970 1.00 25.19 32 ASP H CA 1
ATOM 7377 C C . ASP H 1 32 ? -53.705 -19.186 16.028 1.00 29.23 32 ASP H C 1
ATOM 7378 O O . ASP H 1 32 ? -53.351 -18.043 15.711 1.00 28.55 32 ASP H O 1
ATOM 7383 N N . ARG H 1 33 ? -54.814 -19.744 15.559 1.00 37.45 33 ARG H N 1
ATOM 7384 C CA . ARG H 1 33 ? -55.579 -19.079 14.523 1.00 34.23 33 ARG H CA 1
ATOM 7385 C C . ARG H 1 33 ? -57.008 -19.621 14.511 1.00 40.72 33 ARG H C 1
ATOM 7386 O O . ARG H 1 33 ? -57.241 -20.818 14.747 1.00 31.25 33 ARG H O 1
ATOM 7394 N N . VAL H 1 34 ? -57.967 -18.736 14.251 1.00 38.74 34 VAL H N 1
ATOM 7395 C CA . VAL H 1 34 ? -59.336 -19.181 14.002 1.00 39.42 34 VAL H CA 1
ATOM 7396 C C . VAL H 1 34 ? -59.653 -19.238 12.504 1.00 32.93 34 VAL H C 1
ATOM 7397 O O . VAL H 1 34 ? -59.635 -18.222 11.819 1.00 42.06 34 VAL H O 1
ATOM 7401 N N . LEU H 1 35 ? -59.916 -20.435 11.996 1.00 29.18 35 LEU H N 1
ATOM 7402 C CA . LEU H 1 35 ? -60.232 -20.620 10.578 1.00 38.70 35 LEU H CA 1
ATOM 7403 C C . LEU H 1 35 ? -61.683 -20.205 10.233 1.00 48.50 35 LEU H C 1
ATOM 7404 O O . LEU H 1 35 ? -61.890 -19.306 9.418 1.00 37.33 35 LEU H O 1
ATOM 7409 N N . GLU H 1 36 ? -62.670 -20.853 10.863 1.00 51.88 36 GLU H N 1
ATOM 7410 C CA . GLU H 1 36 ? -64.082 -20.500 10.680 1.00 51.56 36 GLU H CA 1
ATOM 7411 C C . GLU H 1 36 ? -64.761 -20.233 12.006 1.00 42.34 36 GLU H C 1
ATOM 7412 O O . GLU H 1 36 ? -64.331 -20.748 13.034 1.00 48.79 36 GLU H O 1
ATOM 7418 N N . LEU H 1 37 ? -65.823 -19.428 11.974 1.00 43.72 37 LEU H N 1
ATOM 7419 C CA . LEU H 1 37 ? -66.634 -19.147 13.163 1.00 53.58 37 LEU H CA 1
ATOM 7420 C C . LEU H 1 37 ? -68.095 -18.789 12.817 1.00 57.65 37 LEU H C 1
ATOM 7421 O O . LEU H 1 37 ? -68.334 -17.799 12.132 1.00 60.95 37 LEU H O 1
ATOM 7426 N N . GLU H 1 38 ? -69.057 -19.591 13.288 1.00 53.62 38 GLU H N 1
ATOM 7427 C CA . GLU H 1 38 ? -70.486 -19.259 13.204 1.00 50.61 38 GLU H CA 1
ATOM 7428 C C . GLU H 1 38 ? -70.960 -18.863 14.587 1.00 59.10 38 GLU H C 1
ATOM 7429 O O . GLU H 1 38 ? -71.381 -19.715 15.366 1.00 78.46 38 GLU H O 1
ATOM 7431 N N . PRO H 1 39 ? -70.919 -17.565 14.891 1.00 50.16 39 PRO H N 1
ATOM 7432 C CA . PRO H 1 39 ? -71.034 -16.991 16.241 1.00 44.88 39 PRO H CA 1
ATOM 7433 C C . PRO H 1 39 ? -71.981 -17.689 17.223 1.00 48.46 39 PRO H C 1
ATOM 7434 O O . PRO H 1 39 ? -73.088 -18.077 16.887 1.00 55.39 39 PRO H O 1
ATOM 7438 N N . HIS H 1 40 ? -71.528 -17.839 18.458 1.00 54.40 40 HIS H N 1
ATOM 7439 C CA . HIS H 1 40 ? -72.391 -18.342 19.504 1.00 53.38 40 HIS H CA 1
ATOM 7440 C C . HIS H 1 40 ? -72.878 -19.778 19.184 1.00 66.53 40 HIS H C 1
ATOM 7441 O O . HIS H 1 40 ? -73.736 -20.317 19.880 1.00 78.33 40 HIS H O 1
ATOM 7443 N N . LYS H 1 41 ? -72.300 -20.408 18.159 1.00 56.04 41 LYS H N 1
ATOM 7444 C CA . LYS H 1 41 ? -72.795 -21.695 17.676 1.00 42.07 41 LYS H CA 1
ATOM 7445 C C . LYS H 1 41 ? -71.679 -22.722 17.337 1.00 56.12 41 LYS H C 1
ATOM 7446 O O . LYS H 1 41 ? -71.667 -23.818 17.906 1.00 64.32 41 LYS H O 1
ATOM 7448 N N . SER H 1 42 ? -70.754 -22.404 16.425 1.00 55.92 42 SER H N 1
ATOM 7449 C CA . SER H 1 42 ? -69.572 -23.271 16.235 1.00 55.12 42 SER H CA 1
ATOM 7450 C C . SER H 1 42 ? -68.302 -22.548 15.768 1.00 61.81 42 SER H C 1
ATOM 7451 O O . SER H 1 42 ? -68.370 -21.457 15.212 1.00 70.92 42 SER H O 1
ATOM 7454 N N . ILE H 1 43 ? -67.148 -23.188 15.974 1.00 54.65 43 ILE H N 1
ATOM 7455 C CA . ILE H 1 43 ? -65.852 -22.651 15.530 1.00 47.07 43 ILE H CA 1
ATOM 7456 C C . ILE H 1 43 ? -64.887 -23.734 15.003 1.00 39.23 43 ILE H C 1
ATOM 7457 O O . ILE H 1 43 ? -64.917 -24.887 15.452 1.00 40.93 43 ILE H O 1
ATOM 7462 N N . LYS H 1 44 ? -64.038 -23.356 14.048 1.00 34.60 44 LYS H N 1
ATOM 7463 C CA . LYS H 1 44 ? -62.936 -24.214 13.599 1.00 41.52 44 LYS H CA 1
ATOM 7464 C C . LYS H 1 44 ? -61.625 -23.457 13.762 1.00 43.00 44 LYS H C 1
ATOM 7465 O O . LYS H 1 44 ? -61.420 -22.405 13.122 1.00 33.16 44 LYS H O 1
ATOM 7471 N N . ALA H 1 45 ? -60.752 -23.975 14.628 1.00 29.25 45 ALA H N 1
ATOM 7472 C CA . ALA H 1 45 ? -59.539 -23.253 14.955 1.00 28.08 45 ALA H CA 1
ATOM 7473 C C . ALA H 1 45 ? -58.346 -24.126 14.688 1.00 31.77 45 ALA H C 1
ATOM 7474 O O . ALA H 1 45 ? -58.492 -25.332 14.475 1.00 37.74 45 ALA H O 1
ATOM 7476 N N . LEU H 1 46 ? -57.166 -23.506 14.694 1.00 24.32 46 LEU H N 1
ATOM 7477 C CA . LEU H 1 46 ? -55.921 -24.203 14.402 1.00 17.97 46 LEU H CA 1
ATOM 7478 C C . LEU H 1 46 ? -54.881 -24.030 15.521 1.00 26.17 46 LEU H C 1
ATOM 7479 O O . LEU H 1 46 ? -54.655 -22.906 16.021 1.00 29.62 46 LEU H O 1
ATOM 7484 N N . LYS H 1 47 ? -54.265 -25.164 15.882 1.00 15.87 47 LYS H N 1
ATOM 7485 C CA . LYS H 1 47 ? -53.098 -25.245 16.756 1.00 19.88 47 LYS H CA 1
ATOM 7486 C C . LYS H 1 47 ? -51.940 -25.964 16.046 1.00 23.22 47 LY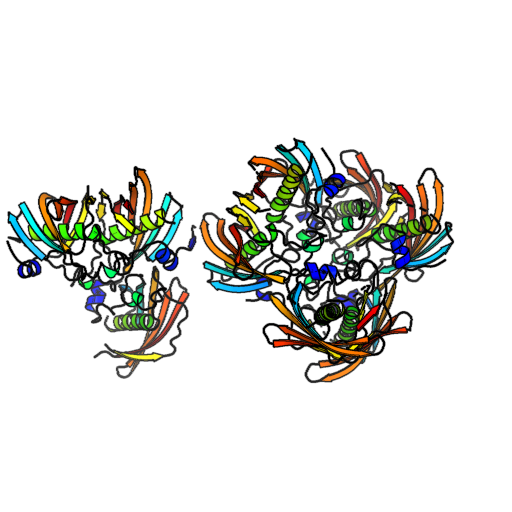S H C 1
ATOM 7487 O O . LYS H 1 47 ? -51.998 -27.156 15.842 1.00 24.46 47 LYS H O 1
ATOM 7493 N N . ASN H 1 48 ? -50.892 -25.243 15.669 1.00 35.24 48 ASN H N 1
ATOM 7494 C CA . ASN H 1 48 ? -49.710 -25.869 15.068 1.00 26.36 48 ASN H CA 1
ATOM 7495 C C . ASN H 1 48 ? -48.850 -26.591 16.095 1.00 21.34 48 ASN H C 1
ATOM 7496 O O . ASN H 1 48 ? -48.563 -26.041 17.157 1.00 20.91 48 ASN H O 1
ATOM 7501 N N . VAL H 1 49 ? -48.405 -27.800 15.774 1.00 22.89 49 VAL H N 1
ATOM 7502 C CA . VAL H 1 49 ? -47.583 -28.557 16.710 1.00 13.03 49 VAL H CA 1
ATOM 7503 C C . VAL H 1 49 ? -46.176 -28.657 16.178 1.00 17.84 49 VAL H C 1
ATOM 7504 O O . VAL H 1 49 ? -45.976 -29.115 15.044 1.00 24.07 49 VAL H O 1
ATOM 7508 N N . THR H 1 50 ? -45.209 -28.195 16.971 1.00 10.97 50 THR H N 1
ATOM 7509 C CA . THR H 1 50 ? -43.782 -28.177 16.574 1.00 13.10 50 THR H CA 1
ATOM 7510 C C . THR H 1 50 ? -42.946 -28.688 17.743 1.00 18.26 50 THR H C 1
ATOM 7511 O O . THR H 1 50 ? -43.367 -28.565 18.904 1.00 9.66 50 THR H O 1
ATOM 7515 N N . VAL H 1 51 ? -41.772 -29.254 17.447 1.00 20.62 51 VAL H N 1
ATOM 7516 C CA . VAL H 1 51 ? -40.922 -29.878 18.473 1.00 13.40 51 VAL H CA 1
ATOM 7517 C C . VAL H 1 51 ? -40.480 -28.815 19.476 1.00 21.05 51 VAL H C 1
ATOM 7518 O O . VAL H 1 51 ? -40.148 -29.118 20.627 1.00 26.72 51 VAL H O 1
ATOM 7522 N N . ASN H 1 52 ? -40.487 -27.567 19.020 1.00 16.29 52 ASN H N 1
ATOM 7523 C CA . ASN H 1 52 ? -39.974 -26.441 19.792 1.00 17.49 52 ASN H CA 1
ATOM 7524 C C . ASN H 1 52 ? -41.005 -25.923 20.798 1.00 13.17 52 ASN H C 1
ATOM 7525 O O . ASN H 1 52 ? -41.084 -24.730 21.026 1.00 16.24 52 ASN H O 1
ATOM 7530 N N . GLU H 1 53 ? -41.837 -26.792 21.353 1.00 18.38 53 GLU H N 1
ATOM 7531 C CA . GLU H 1 53 ? -42.709 -26.379 22.452 1.00 22.53 53 GLU H CA 1
ATOM 7532 C C . GLU H 1 53 ? -42.151 -26.932 23.761 1.00 17.01 53 GLU H C 1
ATOM 7533 O O . GLU H 1 53 ? -41.552 -28.010 23.793 1.00 19.15 53 GLU H O 1
ATOM 7539 N N . PRO H 1 54 ? -42.326 -26.182 24.852 1.00 21.24 54 PRO H N 1
ATOM 7540 C CA . PRO H 1 54 ? -41.636 -26.539 26.112 1.00 12.62 54 PRO H CA 1
ATOM 7541 C C . PRO H 1 54 ? -42.023 -27.917 26.698 1.00 10.44 54 PRO H C 1
ATOM 7542 O O . PRO H 1 54 ? -41.190 -28.515 27.358 1.00 21.03 54 PRO H O 1
ATOM 7546 N N . PHE H 1 55 ? -43.217 -28.438 26.430 1.00 12.74 55 PHE H N 1
ATOM 7547 C CA . PHE H 1 55 ? -43.642 -29.665 27.099 1.00 18.11 55 PHE H CA 1
ATOM 7548 C C . PHE H 1 55 ? -43.027 -30.895 26.432 1.00 26.31 55 PHE H C 1
ATOM 7549 O O . PHE H 1 55 ? -43.022 -31.984 27.014 1.00 29.93 55 PHE H O 1
ATOM 7557 N N . PHE H 1 56 ? -42.529 -30.727 25.208 1.00 15.32 56 PHE H N 1
ATOM 7558 C CA . PHE H 1 56 ? -41.972 -31.858 24.461 1.00 21.04 56 PHE H CA 1
ATOM 7559 C C . PHE H 1 56 ? -40.701 -32.383 25.119 1.00 22.14 56 PHE H C 1
ATOM 7560 O O . PHE H 1 56 ? -40.387 -33.552 25.025 1.00 33.05 56 PHE H O 1
ATOM 7568 N N . THR H 1 57 ? -39.976 -31.526 25.806 1.00 18.52 57 THR H N 1
ATOM 7569 C CA . THR H 1 57 ? -38.712 -31.939 26.358 1.00 18.60 57 THR H CA 1
ATOM 7570 C C . THR H 1 57 ? -38.914 -33.004 27.469 1.00 29.55 57 THR H C 1
ATOM 7571 O O . THR H 1 57 ? -38.037 -33.824 27.725 1.00 25.40 57 THR H O 1
ATOM 7575 N N . GLY H 1 58 ? -40.074 -33.008 28.118 1.00 19.37 58 GLY H N 1
ATOM 7576 C CA . GLY H 1 58 ? -40.341 -34.024 29.118 1.00 13.28 58 GLY H CA 1
ATOM 7577 C C . GLY H 1 58 ? -41.399 -35.065 28.733 1.00 24.44 58 GLY H C 1
ATOM 7578 O O . GLY H 1 58 ? -41.807 -35.877 29.560 1.00 17.12 58 GLY H O 1
ATOM 7579 N N . HIS H 1 59 ? -41.853 -35.073 27.486 1.00 19.37 59 HIS H N 1
ATOM 7580 C CA . HIS H 1 59 ? -42.996 -35.913 27.155 1.00 22.35 59 HIS H CA 1
ATOM 7581 C C . HIS H 1 59 ? -42.919 -36.386 25.718 1.00 28.01 59 HIS H C 1
ATOM 7582 O O . HIS H 1 59 ? -43.648 -35.872 24.844 1.00 27.59 59 HIS H O 1
ATOM 7589 N N . PHE H 1 60 ? -42.025 -37.341 25.457 1.00 27.73 60 PHE H N 1
ATOM 7590 C CA . PHE H 1 60 ? -41.100 -37.870 26.454 1.00 27.75 60 PHE H CA 1
ATOM 7591 C C . PHE H 1 60 ? -39.672 -37.649 25.970 1.00 27.27 60 PHE H C 1
ATOM 7592 O O . PHE H 1 60 ? -39.420 -37.518 24.778 1.00 17.59 60 PHE H O 1
ATOM 7600 N N . PRO H 1 61 ? -38.727 -37.596 26.900 1.00 22.98 61 PRO H N 1
ATOM 7601 C CA . PRO H 1 61 ? -37.350 -37.237 26.558 1.00 26.39 61 PRO H 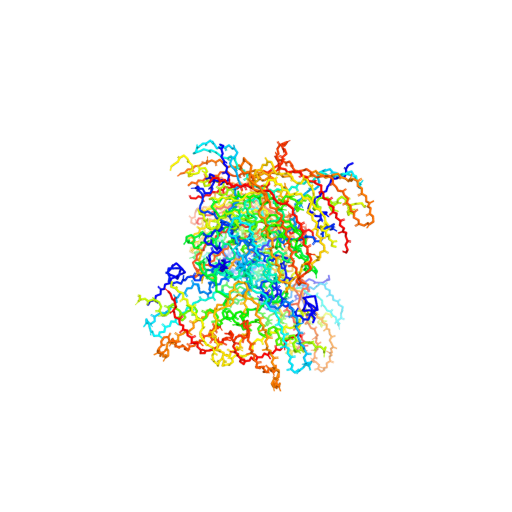CA 1
ATOM 7602 C C . PRO H 1 61 ? -36.817 -37.774 25.235 1.00 29.18 61 PRO H C 1
ATOM 7603 O O . PRO H 1 61 ? -36.302 -36.992 24.441 1.00 46.22 61 PRO H O 1
ATOM 7607 N N . LYS H 1 62 ? -36.903 -39.061 24.985 1.00 26.09 62 LYS H N 1
ATOM 7608 C CA . LYS H 1 62 ? -36.295 -39.563 23.752 1.00 39.70 62 LYS H CA 1
ATOM 7609 C C . LYS H 1 62 ? -37.315 -39.648 22.555 1.00 50.13 62 LYS H C 1
ATOM 7610 O O . LYS H 1 62 ? -36.970 -40.051 21.442 1.00 41.23 62 LYS H O 1
ATOM 7612 N N . ARG H 1 63 ? -38.557 -39.227 22.787 1.00 40.67 63 ARG H N 1
ATOM 7613 C CA . ARG H 1 63 ? -39.627 -39.427 21.833 1.00 25.70 63 ARG H CA 1
ATOM 7614 C C . ARG H 1 63 ? -40.828 -38.489 22.033 1.00 29.10 63 ARG H C 1
ATOM 7615 O O . ARG H 1 63 ? -41.705 -38.768 22.847 1.00 31.15 63 ARG H O 1
ATOM 7623 N N . PRO H 1 64 ? -40.889 -37.390 21.262 1.00 27.15 64 PRO H N 1
ATOM 7624 C CA . PRO H 1 64 ? -41.972 -36.413 21.448 1.00 31.50 64 PRO H CA 1
ATOM 7625 C C . PRO H 1 64 ? -43.375 -36.960 21.143 1.00 25.55 64 PRO H C 1
ATOM 7626 O O . PRO H 1 64 ? -43.608 -37.559 20.106 1.00 32.41 64 PRO H O 1
ATOM 7630 N N . VAL H 1 65 ? -44.296 -36.715 22.061 1.00 12.18 65 VAL H N 1
ATOM 7631 C CA . VAL H 1 65 ? -45.683 -37.148 21.983 1.00 21.64 65 VAL H CA 1
ATOM 7632 C C . VAL H 1 65 ? -46.492 -35.978 22.520 1.00 27.46 65 VAL H C 1
ATOM 7633 O O . VAL H 1 65 ? -46.222 -35.475 23.617 1.00 25.94 65 VAL H O 1
ATOM 7637 N N . MET H 1 66 ? -47.485 -35.504 21.802 1.00 29.71 66 MET H N 1
ATOM 7638 C CA . MET H 1 66 ? -48.224 -34.413 22.397 1.00 24.34 66 MET H CA 1
ATOM 7639 C C . MET H 1 66 ? -49.106 -34.970 23.504 1.00 19.93 66 MET H C 1
ATOM 7640 O O . MET H 1 66 ? -49.885 -35.883 23.265 1.00 27.73 66 MET H O 1
ATOM 7645 N N . PRO H 1 67 ? -49.008 -34.406 24.712 1.00 19.77 67 PRO H N 1
ATOM 7646 C CA . PRO H 1 67 ? -49.888 -34.884 25.784 1.00 27.17 67 PRO H CA 1
ATOM 7647 C C . PRO H 1 67 ? -51.391 -34.748 25.451 1.00 34.96 67 PRO H C 1
ATOM 7648 O O . PRO H 1 67 ? -51.891 -33.668 25.099 1.00 28.19 67 PRO H O 1
ATOM 7652 N N . GLY H 1 68 ? -52.100 -35.864 25.591 1.00 35.71 68 GLY H N 1
ATOM 7653 C CA . GLY H 1 68 ? -53.537 -35.897 25.402 1.00 31.52 68 GLY H CA 1
ATOM 7654 C C . GLY H 1 68 ? -54.241 -34.749 26.078 1.00 31.40 68 GLY H C 1
ATOM 7655 O O . GLY H 1 68 ? -55.042 -34.065 25.445 1.00 33.06 68 GLY H O 1
ATOM 7656 N N . VAL H 1 69 ? -53.931 -34.526 27.353 1.00 29.84 69 VAL H N 1
ATOM 7657 C CA . VAL H 1 69 ? -54.621 -33.498 28.120 1.00 31.17 69 VAL H CA 1
ATOM 7658 C C . VAL H 1 69 ? -54.482 -32.131 27.470 1.00 34.13 69 VAL H C 1
ATOM 7659 O O . VAL H 1 69 ? -55.354 -31.268 27.676 1.00 24.67 69 VAL H O 1
ATOM 7663 N N . LEU H 1 70 ? -53.405 -31.915 26.699 1.00 31.27 70 LEU H N 1
ATOM 7664 C CA . LEU H 1 70 ? -53.167 -30.574 26.131 1.00 29.24 70 LEU H CA 1
ATOM 7665 C C . LEU H 1 70 ? -53.933 -30.372 24.829 1.00 31.91 70 LEU H C 1
ATOM 7666 O O . LEU H 1 70 ? -54.249 -29.238 24.460 1.00 25.11 70 LEU H O 1
ATOM 7671 N N . ILE H 1 71 ? -54.241 -31.478 24.156 1.00 25.58 71 ILE H N 1
ATOM 7672 C CA . ILE H 1 71 ? -55.194 -31.474 23.073 1.00 22.22 71 ILE H CA 1
ATOM 7673 C C . ILE H 1 71 ? -56.550 -31.026 23.598 1.00 29.34 71 ILE H C 1
ATOM 7674 O O . ILE H 1 71 ? -57.209 -30.129 23.027 1.00 29.71 71 ILE H O 1
ATOM 7679 N N . ILE H 1 72 ? -56.950 -31.643 24.708 1.00 23.55 72 ILE H N 1
ATOM 7680 C CA . ILE H 1 72 ? -58.186 -31.280 25.382 1.00 17.30 72 ILE H CA 1
ATOM 7681 C C . ILE H 1 72 ? -58.187 -29.802 25.739 1.00 24.26 72 ILE H C 1
ATOM 7682 O O . ILE H 1 72 ? -59.187 -29.126 25.554 1.00 34.89 72 ILE H O 1
ATOM 7687 N N . GLU H 1 73 ? -57.067 -29.305 26.256 1.00 31.04 73 GLU H N 1
ATOM 7688 C CA . GLU H 1 73 ? -56.944 -27.900 26.664 1.00 34.08 73 GLU H CA 1
ATOM 7689 C C . GLU H 1 73 ? -57.076 -26.956 25.470 1.00 33.46 73 GLU H C 1
ATOM 7690 O O . GLU H 1 73 ? -57.666 -25.876 25.578 1.00 32.56 73 GLU H O 1
ATOM 7696 N N . ALA H 1 74 ? -56.516 -27.356 24.335 1.00 25.12 74 ALA H N 1
ATOM 7697 C CA . ALA H 1 74 ? -56.617 -26.540 23.150 1.00 25.24 74 ALA H CA 1
ATOM 7698 C C . ALA H 1 74 ? -58.050 -26.511 22.694 1.00 30.48 74 ALA H C 1
ATOM 7699 O O . ALA H 1 74 ? -58.512 -25.490 22.207 1.00 31.07 74 ALA H O 1
ATOM 7701 N N . LEU H 1 75 ? -58.768 -27.621 22.838 1.00 36.37 75 LEU H N 1
ATOM 7702 C CA . LEU H 1 75 ? -60.181 -27.611 22.448 1.00 35.55 75 LEU H CA 1
ATOM 7703 C C . LEU H 1 75 ? -60.949 -26.659 23.340 1.00 38.13 75 LEU H C 1
ATOM 7704 O O . LEU H 1 75 ? -61.763 -25.871 22.856 1.00 46.00 75 LEU H O 1
ATOM 7709 N N . ALA H 1 76 ? -60.671 -26.709 24.639 1.00 31.15 76 ALA H N 1
ATOM 7710 C CA . ALA H 1 76 ? -61.382 -25.872 25.606 1.00 23.97 76 ALA H CA 1
ATOM 7711 C C . ALA H 1 76 ? -61.152 -24.398 25.366 1.00 27.30 76 ALA H C 1
ATOM 7712 O O . ALA H 1 76 ? -62.019 -23.592 25.637 1.00 44.28 76 ALA H O 1
ATOM 7714 N N . GLN H 1 77 ? -59.974 -24.038 24.880 1.00 41.28 77 GLN H N 1
ATOM 7715 C CA . GLN H 1 77 ? -59.696 -22.646 24.559 1.00 43.20 77 GLN H CA 1
ATOM 7716 C C . GLN H 1 77 ? -60.417 -22.279 23.271 1.00 45.08 77 GLN H C 1
ATOM 7717 O O . GLN H 1 77 ? -60.896 -21.150 23.128 1.00 42.34 77 GLN H O 1
ATOM 7723 N N . ALA H 1 78 ? -60.469 -23.221 22.324 1.00 49.00 78 ALA H N 1
ATOM 7724 C CA . ALA H 1 78 ? -61.163 -22.989 21.062 1.00 43.29 78 ALA H CA 1
ATOM 7725 C C . ALA H 1 78 ? -62.613 -22.677 21.407 1.00 46.72 78 ALA H C 1
ATOM 7726 O O . ALA H 1 78 ? -63.188 -21.742 20.840 1.00 37.73 78 ALA H O 1
ATOM 7728 N N . ALA H 1 79 ? -63.163 -23.428 22.377 1.00 43.01 79 ALA H N 1
ATOM 7729 C CA . ALA H 1 79 ? -64.517 -23.202 22.910 1.00 39.01 79 ALA H CA 1
ATOM 7730 C C . ALA H 1 79 ? -64.646 -21.853 23.631 1.00 44.95 79 ALA H C 1
ATOM 7731 O O . ALA H 1 79 ? -65.632 -21.138 23.486 1.00 48.70 79 ALA H O 1
ATOM 7733 N N . ALA H 1 80 ? -63.652 -21.506 24.426 1.00 49.77 80 ALA H N 1
ATOM 7734 C CA . ALA H 1 80 ? -63.640 -20.193 25.043 1.00 43.29 80 ALA H CA 1
ATOM 7735 C C . ALA H 1 80 ? -63.851 -19.137 23.971 1.00 47.46 80 ALA H C 1
ATOM 7736 O O . ALA H 1 80 ? -64.543 -18.156 24.202 1.00 53.98 80 ALA H O 1
ATOM 7738 N N . LEU H 1 81 ? -63.239 -19.334 22.804 1.00 50.00 81 LEU H N 1
ATOM 7739 C CA . LEU H 1 81 ? -63.211 -18.295 21.779 1.00 50.48 81 LEU H CA 1
ATOM 7740 C C . LEU H 1 81 ? -64.611 -18.146 21.201 1.00 57.48 81 LEU H C 1
ATOM 7741 O O . LEU H 1 81 ? -65.074 -17.030 20.924 1.00 52.86 81 LEU H O 1
ATOM 7746 N N . LEU H 1 82 ? -65.282 -19.290 21.068 1.00 63.57 82 LEU H N 1
ATOM 7747 C CA . LEU H 1 82 ? -66.652 -19.388 20.554 1.00 60.05 82 LEU H CA 1
ATOM 7748 C C . LEU H 1 82 ? -67.651 -18.581 21.391 1.00 59.10 82 LEU H C 1
ATOM 7749 O O . LEU H 1 82 ? -68.658 -18.093 20.894 1.00 69.61 82 LEU H O 1
ATOM 7754 N N . THR H 1 83 ? -67.347 -18.479 22.673 1.00 55.74 83 THR H N 1
ATOM 7755 C CA . THR H 1 83 ? -68.152 -17.783 23.656 1.00 58.47 83 THR H CA 1
ATOM 7756 C C . THR H 1 83 ? -67.827 -16.292 23.629 1.00 62.54 83 THR H C 1
ATOM 7757 O O . THR H 1 83 ? -68.684 -15.461 23.330 1.00 67.10 83 THR H O 1
ATOM 7761 N N . PHE H 1 84 ? -66.568 -15.975 23.929 1.00 64.03 84 PHE H N 1
ATOM 7762 C CA . PHE H 1 84 ? -66.105 -14.602 24.117 1.00 59.11 84 PHE H CA 1
ATOM 7763 C C . PHE H 1 84 ? -66.167 -13.713 22.848 1.00 60.65 84 PHE H C 1
ATOM 7764 O O . PHE H 1 84 ? -65.883 -12.515 22.927 1.00 65.33 84 PHE H O 1
ATOM 7766 N N . ALA H 1 85 ? -66.545 -14.277 21.699 1.00 79.83 85 ALA H N 1
ATOM 7767 C CA . ALA H 1 85 ? -66.582 -13.513 20.439 1.00 68.60 85 ALA H CA 1
ATOM 7768 C C . ALA H 1 85 ? -67.960 -12.882 20.140 1.00 67.76 85 ALA H C 1
ATOM 7769 O O . ALA H 1 85 ? -69.011 -13.387 20.559 1.00 64.29 85 ALA H O 1
ATOM 7771 N N . TYR H 1 97 ? -62.120 -17.464 33.114 1.00 29.54 97 TYR H N 1
ATOM 7772 C CA . TYR H 1 97 ? -62.452 -18.713 32.410 1.00 46.00 97 TYR H CA 1
ATOM 7773 C C . TYR H 1 97 ? -61.927 -20.005 33.039 1.00 55.58 97 TYR H C 1
ATOM 7774 O O . TYR H 1 97 ? -60.743 -20.119 33.296 1.00 65.14 97 TYR H O 1
ATOM 7783 N N . TYR H 1 98 ? -62.805 -20.998 33.213 1.00 63.39 98 TYR H N 1
ATOM 7784 C CA . TYR H 1 98 ? -62.501 -22.215 33.987 1.00 60.41 98 TYR H CA 1
ATOM 7785 C C . TYR H 1 98 ? -63.215 -23.484 33.506 1.00 63.75 98 TYR H C 1
ATOM 7786 O O . TYR H 1 98 ? -64.411 -23.474 33.178 1.00 58.66 98 TYR H O 1
ATOM 7795 N N . PHE H 1 99 ? -62.489 -24.577 33.539 1.00 67.48 99 PHE H N 1
ATOM 7796 C CA . PHE H 1 99 ? -63.059 -25.868 33.187 1.00 65.21 99 PHE H CA 1
ATOM 7797 C C . PHE H 1 99 ? -64.058 -26.238 34.225 1.00 59.85 99 PHE H C 1
ATOM 7798 O O . PHE H 1 99 ? -63.760 -26.183 35.384 1.00 66.89 99 PHE H O 1
ATOM 7806 N N . VAL H 1 100 ? -65.237 -26.661 33.825 1.00 55.54 100 VAL H N 1
ATOM 7807 C CA . VAL H 1 100 ? -66.160 -27.292 34.780 1.00 48.50 100 VAL H CA 1
ATOM 7808 C C . VAL H 1 100 ? -66.196 -28.813 34.608 1.00 41.11 100 VAL H C 1
ATOM 7809 O O . VAL H 1 100 ? -66.153 -29.521 35.593 1.00 45.87 100 VAL H O 1
ATOM 7811 N N . GLY H 1 101 ? -66.225 -29.334 33.382 1.00 40.00 101 GLY H N 1
ATOM 7812 C CA . GLY H 1 101 ? -66.319 -30.782 33.206 1.00 35.80 101 GLY H CA 1
ATOM 7813 C C . GLY H 1 101 ? -65.907 -31.316 31.839 1.00 35.10 101 GLY H C 1
ATOM 7814 O O . GLY H 1 101 ? -65.839 -30.547 30.888 1.00 44.40 101 GLY H O 1
ATOM 7815 N N . ILE H 1 102 ? -65.649 -32.632 31.753 1.00 33.63 102 ILE H N 1
ATOM 7816 C CA . ILE H 1 102 ? -65.155 -33.307 30.534 1.00 38.54 102 ILE H CA 1
ATOM 7817 C C . ILE H 1 102 ? -65.746 -34.705 30.411 1.00 41.41 102 ILE H C 1
ATOM 7818 O O . ILE H 1 102 ? -65.404 -35.579 31.202 1.00 38.96 102 ILE H O 1
ATOM 7823 N N . ASP H 1 103 ? -66.498 -34.957 29.364 1.00 51.60 103 ASP H N 1
ATOM 7824 C CA . ASP H 1 103 ? -67.123 -36.242 29.194 1.00 43.69 103 ASP H CA 1
ATOM 7825 C C . ASP H 1 103 ? -66.812 -36.962 27.920 1.00 49.46 103 ASP H C 1
ATOM 7826 O O . ASP H 1 103 ? -66.580 -36.368 26.911 1.00 60.32 103 ASP H O 1
ATOM 7828 N N . ASN H 1 104 ? -66.802 -38.272 27.978 1.00 60.42 104 ASN H N 1
ATOM 7829 C CA . ASN H 1 104 ? -66.697 -39.040 26.749 1.00 62.80 104 ASN H CA 1
ATOM 7830 C C . ASN H 1 104 ? -65.503 -38.642 25.929 1.00 62.96 104 ASN H C 1
ATOM 7831 O O . ASN H 1 104 ? -65.571 -38.604 24.728 1.00 61.25 104 ASN H O 1
ATOM 7836 N N . ALA H 1 105 ? -64.395 -38.368 26.580 1.00 59.70 105 ALA H N 1
ATOM 7837 C CA . ALA H 1 105 ? -63.197 -37.969 25.871 1.00 49.20 105 ALA H CA 1
ATOM 7838 C C . ALA H 1 105 ? -62.385 -39.197 25.468 1.00 40.83 105 ALA H C 1
ATOM 7839 O O . ALA H 1 105 ? -61.905 -39.946 26.312 1.00 41.58 105 ALA H O 1
ATOM 7841 N N . ARG H 1 106 ? -62.244 -39.395 24.163 1.00 37.94 106 ARG H N 1
ATOM 7842 C CA . ARG H 1 106 ? -61.465 -40.505 23.640 1.00 46.44 106 ARG H CA 1
ATOM 7843 C C . ARG H 1 106 ? -60.253 -40.017 22.786 1.00 42.58 106 ARG H C 1
ATOM 7844 O O . ARG H 1 106 ? -60.362 -39.060 21.990 1.00 33.66 106 ARG H O 1
ATOM 7846 N N . PHE H 1 107 ? -59.106 -40.682 22.973 1.00 36.66 107 PHE H N 1
ATOM 7847 C CA . PHE H 1 107 ? -57.852 -40.326 22.288 1.00 44.42 107 PHE H CA 1
ATOM 7848 C C . PHE H 1 107 ? -57.510 -41.355 21.188 1.00 41.21 107 PHE H C 1
ATOM 7849 O O . PHE H 1 107 ? -57.255 -42.520 21.464 1.00 36.50 107 PHE H O 1
ATOM 7857 N N . LYS H 1 108 ? -57.524 -40.918 19.933 1.00 47.35 108 LYS H N 1
ATOM 7858 C CA . LYS H 1 108 ? -57.505 -41.858 18.807 1.00 49.20 108 LYS H CA 1
ATOM 7859 C C . LYS H 1 108 ? -56.160 -41.909 18.105 1.00 52.32 108 LYS H C 1
ATOM 7860 O O . LYS H 1 108 ? -55.762 -42.959 17.613 1.00 60.54 108 LYS H O 1
ATOM 7862 N N . ARG H 1 109 ? -55.461 -40.779 18.053 1.00 46.28 109 ARG H N 1
ATOM 7863 C CA . ARG H 1 109 ? -54.216 -40.698 17.295 1.00 35.32 109 ARG H CA 1
ATOM 7864 C C . ARG H 1 109 ? -53.188 -39.979 18.128 1.00 30.00 109 ARG H C 1
ATOM 7865 O O . ARG H 1 109 ? -53.457 -38.915 18.647 1.00 35.48 109 ARG H O 1
ATOM 7867 N N . VAL H 1 110 ? -52.015 -40.568 18.272 1.00 17.15 110 VAL H N 1
ATOM 7868 C CA . VAL H 1 110 ? -50.877 -39.827 18.736 1.00 15.55 110 VAL H CA 1
ATOM 7869 C C . VAL H 1 110 ? -50.662 -38.572 17.886 1.00 33.58 110 VAL H C 1
ATOM 7870 O O . VAL H 1 110 ? -50.652 -38.655 16.669 1.00 43.77 110 VAL H O 1
ATOM 7874 N N . VAL H 1 111 ? -50.507 -37.415 18.536 1.00 33.09 111 VAL H N 1
ATOM 7875 C CA . VAL H 1 111 ? -50.154 -36.164 17.861 1.00 19.24 111 VAL H CA 1
ATOM 7876 C C . VAL H 1 111 ? -48.648 -35.851 18.001 1.00 26.83 111 VAL H C 1
ATOM 7877 O O . VAL H 1 111 ? -48.060 -36.055 19.073 1.00 30.54 111 VAL H O 1
ATOM 7881 N N . GLU H 1 112 ? -48.020 -35.372 16.920 1.00 32.94 112 GLU H N 1
ATOM 7882 C CA . GLU H 1 112 ? -46.569 -35.091 16.911 1.00 30.63 112 GLU H CA 1
ATOM 7883 C C . GLU H 1 112 ? -46.160 -33.763 16.263 1.00 28.39 112 GLU H C 1
ATOM 7884 O O . GLU H 1 112 ? -46.964 -33.075 15.592 1.00 28.21 112 GLU H O 1
ATOM 7890 N N . PRO H 1 113 ? -44.883 -33.398 16.456 1.00 25.12 113 PRO H N 1
ATOM 7891 C CA . PRO H 1 113 ? -44.257 -32.306 15.713 1.00 28.60 113 PRO H CA 1
ATOM 7892 C C . PRO H 1 113 ? -44.517 -32.452 14.214 1.00 26.56 113 PRO H C 1
ATOM 7893 O O . PRO H 1 113 ? -44.176 -33.489 13.609 1.00 18.39 113 PRO H O 1
ATOM 7897 N N . GLY H 1 114 ? -45.129 -31.423 13.634 1.00 24.30 114 GLY H N 1
ATOM 7898 C CA . GLY H 1 114 ? -45.403 -31.387 12.210 1.00 21.57 114 GLY H CA 1
ATOM 7899 C C . GLY H 1 114 ? -46.889 -31.361 11.954 1.00 17.80 114 GLY H C 1
ATOM 7900 O O . GLY H 1 114 ? -47.319 -30.838 10.952 1.00 33.68 114 GLY H O 1
ATOM 7901 N N . ASP H 1 115 ? -47.663 -31.915 12.877 1.00 17.40 115 ASP H N 1
ATOM 7902 C CA . ASP H 1 115 ? -49.115 -31.908 12.768 1.00 19.36 115 ASP H CA 1
ATOM 7903 C C . ASP H 1 115 ? -49.682 -30.526 12.972 1.00 23.76 115 ASP H C 1
ATOM 7904 O O . ASP H 1 115 ? -49.167 -29.722 13.754 1.00 33.79 115 ASP H O 1
ATOM 7909 N N . GLN H 1 116 ? -50.758 -30.269 12.243 1.00 34.13 116 GLN H N 1
ATOM 7910 C CA . GLN H 1 116 ? -51.619 -29.137 12.496 1.00 35.98 116 GLN H CA 1
ATOM 7911 C C . GLN H 1 116 ? -52.839 -29.755 13.094 1.00 33.93 116 GLN H C 1
ATOM 7912 O O . GLN H 1 116 ? -53.377 -30.722 12.560 1.00 40.16 116 GLN H O 1
ATOM 7918 N N . LEU H 1 117 ? -53.263 -29.199 14.213 1.00 38.81 117 LEU H N 1
ATOM 7919 C CA . LEU H 1 117 ? -54.375 -29.728 14.969 1.00 36.56 117 LEU H CA 1
ATOM 7920 C C . LEU H 1 117 ? -55.541 -28.845 14.632 1.00 36.70 117 LEU H C 1
ATOM 7921 O O . LEU H 1 117 ? -55.545 -27.647 14.951 1.00 33.20 117 LEU H O 1
ATOM 7926 N N . ILE H 1 118 ? -56.521 -29.421 13.945 1.00 37.58 118 ILE H N 1
ATOM 7927 C CA . ILE H 1 118 ? -57.735 -28.683 13.632 1.00 32.47 118 ILE H CA 1
ATOM 7928 C C . ILE H 1 118 ? -58.707 -28.883 14.802 1.00 35.86 118 ILE H C 1
ATOM 7929 O O . ILE H 1 118 ? -58.973 -30.018 15.225 1.00 36.48 118 ILE H O 1
ATOM 7934 N N . LEU H 1 119 ? -59.185 -27.760 15.339 1.00 35.20 119 LEU H N 1
ATOM 7935 C CA . LEU H 1 119 ? -59.915 -27.724 16.600 1.00 37.70 119 LEU H CA 1
ATOM 7936 C C . LEU H 1 119 ? -61.357 -27.337 16.302 1.00 36.22 119 LEU H C 1
ATOM 7937 O O . LEU H 1 119 ? -61.680 -26.145 16.168 1.00 29.06 119 LEU H O 1
ATOM 7942 N N . ASN H 1 120 ? -62.210 -28.353 16.196 1.00 43.19 120 ASN H N 1
ATOM 7943 C CA . ASN H 1 120 ? -63.623 -28.177 15.848 1.00 43.08 120 ASN H CA 1
ATOM 7944 C C . ASN H 1 120 ? -64.516 -28.197 17.095 1.00 40.30 120 ASN H C 1
ATOM 7945 O O . ASN H 1 120 ? -64.541 -29.193 17.837 1.00 45.10 120 ASN H O 1
ATOM 7950 N N . VAL H 1 121 ? -65.239 -27.103 17.339 1.00 31.46 121 VAL H N 1
ATOM 7951 C CA . VAL H 1 121 ? -66.086 -27.025 18.539 1.00 48.59 121 VAL H CA 1
ATOM 7952 C C . VAL H 1 121 ? -67.487 -26.421 18.302 1.00 54.51 121 VAL H C 1
ATOM 7953 O O . VAL H 1 121 ? -67.625 -25.314 17.776 1.00 48.64 121 VAL H O 1
ATOM 7957 N N . THR H 1 122 ? -68.508 -27.158 18.745 1.00 58.37 122 THR H N 1
ATOM 7958 C CA . THR H 1 122 ? -69.911 -26.764 18.631 1.00 59.12 122 THR H CA 1
ATOM 7959 C C . THR H 1 122 ? -70.515 -26.432 20.006 1.00 59.63 122 THR H C 1
ATOM 7960 O O . THR H 1 122 ? -70.195 -27.126 20.976 1.00 63.21 122 THR H O 1
ATOM 7964 N N . PHE H 1 123 ? -71.383 -25.406 20.095 1.00 58.09 123 PHE H N 1
ATOM 7965 C CA . PHE H 1 123 ? -72.170 -25.133 21.333 1.00 59.28 123 PHE H CA 1
ATOM 7966 C C . PHE H 1 123 ? -73.372 -26.071 21.420 1.00 60.20 123 PHE H C 1
ATOM 7967 O O . PHE H 1 123 ? -74.118 -26.200 20.458 1.00 54.33 123 PHE H O 1
ATOM 7969 N N . GLU H 1 124 ? -73.488 -26.803 22.524 1.00 61.73 124 GLU H N 1
ATOM 7970 C CA . GLU H 1 124 ? -74.586 -27.749 22.679 1.00 63.62 124 GLU H CA 1
ATOM 7971 C C . GLU H 1 124 ? -75.695 -27.219 23.581 1.00 78.51 124 GLU H C 1
ATOM 7972 O O . GLU H 1 124 ? -76.874 -27.284 23.232 1.00 90.47 124 GLU H O 1
ATOM 7974 N N . ARG H 1 125 ? -75.313 -26.698 24.742 1.00 71.97 125 ARG H N 1
ATOM 7975 C CA . ARG H 1 125 ? -76.289 -26.201 25.705 1.00 60.07 125 ARG H CA 1
ATOM 7976 C C . ARG H 1 125 ? -75.689 -25.200 26.688 1.00 65.88 125 ARG H C 1
ATOM 7977 O O . ARG H 1 125 ? -74.475 -25.144 26.879 1.00 66.36 125 ARG H O 1
ATOM 7979 N N . TYR H 1 126 ? -76.538 -24.365 27.254 1.00 64.99 126 TYR H N 1
ATOM 7980 C CA . TYR H 1 126 ? -76.168 -23.530 28.366 1.00 64.39 126 TYR H CA 1
ATOM 7981 C C . TYR H 1 126 ? -77.160 -23.769 29.462 1.00 80.89 126 TYR H C 1
ATOM 7982 O O . TYR H 1 126 ? -78.346 -23.671 29.236 1.00 81.14 126 TYR H O 1
ATOM 7984 N N . ILE H 1 127 ? -76.666 -24.125 30.637 1.00 90.90 127 ILE H N 1
ATOM 7985 C CA . ILE H 1 127 ? -77.459 -24.059 31.843 1.00 76.12 127 ILE H CA 1
ATOM 7986 C C . ILE H 1 127 ? -76.617 -23.462 32.956 1.00 74.16 127 ILE H C 1
ATOM 7987 O O . ILE H 1 127 ? -75.494 -23.910 33.189 1.00 78.41 127 ILE H O 1
ATOM 7989 N N . ARG H 1 128 ? -77.149 -22.483 33.641 1.00 91.54 128 ARG H N 1
ATOM 7990 C CA . ARG H 1 128 ? -76.602 -22.146 34.929 1.00 87.28 128 ARG H CA 1
ATOM 7991 C C . ARG H 1 128 ? -75.157 -21.866 34.851 1.00 88.87 128 ARG H C 1
ATOM 7992 O O . ARG H 1 128 ? -74.407 -22.335 35.686 1.00 85.70 128 ARG H O 1
ATOM 7994 N N . GLY H 1 129 ? -74.720 -21.126 33.857 1.00 95.27 129 GLY H N 1
ATOM 7995 C CA . GLY H 1 129 ? -73.295 -20.834 33.801 1.00 91.65 129 GLY H CA 1
ATOM 7996 C C . GLY H 1 129 ? -72.386 -21.991 33.423 1.00 85.15 129 GLY H C 1
ATOM 7997 O O . GLY H 1 129 ? -71.177 -21.806 33.293 1.00 86.93 129 GLY H O 1
ATOM 7998 N N . ILE H 1 130 ? -72.948 -23.185 33.262 1.00 76.76 130 ILE H N 1
ATOM 7999 C CA . ILE H 1 130 ? -72.172 -24.314 32.767 1.00 77.44 130 ILE H CA 1
ATOM 8000 C C . ILE H 1 130 ? -72.403 -24.479 31.256 1.00 92.48 130 ILE H C 1
ATOM 8001 O O . ILE H 1 130 ? -73.341 -25.164 30.812 1.00 100.04 130 ILE H O 1
ATOM 8003 N N . TRP H 1 131 ? -71.551 -23.811 30.478 1.00 86.33 131 TRP H N 1
ATOM 8004 C CA . TRP H 1 131 ? -71.529 -23.948 29.028 1.00 74.51 131 TRP H CA 1
ATOM 8005 C C . TRP H 1 131 ? -71.147 -25.396 28.701 1.00 71.73 131 TRP H C 1
ATOM 8006 O O . TRP H 1 131 ? -70.290 -25.972 29.371 1.00 70.08 131 TRP H O 1
ATOM 8017 N N . LYS H 1 132 ? -71.776 -25.986 27.684 1.00 68.40 132 LYS H N 1
ATOM 8018 C CA . LYS H 1 13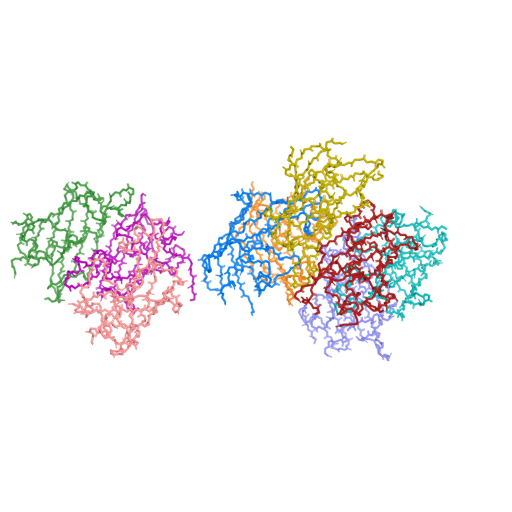2 ? -71.417 -27.339 27.232 1.00 56.93 132 LYS H CA 1
ATOM 8019 C C . LYS H 1 132 ? -71.039 -27.346 25.728 1.00 55.96 132 LYS H C 1
ATOM 8020 O O . LYS H 1 132 ? -71.465 -26.472 24.982 1.00 55.69 132 LYS H O 1
ATOM 8026 N N . PHE H 1 133 ? -70.225 -28.309 25.290 1.00 53.64 133 PHE H N 1
ATOM 8027 C CA . PHE H 1 133 ? -69.740 -28.345 23.902 1.00 45.09 133 PHE H CA 1
ATOM 8028 C C . PHE H 1 133 ? -69.404 -29.775 23.494 1.00 47.19 133 PHE H C 1
ATOM 8029 O O . PHE H 1 133 ? -68.934 -30.550 24.330 1.00 51.69 133 PHE H O 1
ATOM 8037 N N . LYS H 1 134 ? -69.624 -30.128 22.221 1.00 45.02 134 LYS H N 1
ATOM 8038 C CA . LYS H 1 134 ? -68.972 -31.316 21.649 1.00 40.00 134 LYS H CA 1
ATOM 8039 C C . LYS H 1 134 ? -67.735 -30.794 20.926 1.00 46.01 134 LYS H C 1
ATOM 8040 O O . LYS H 1 134 ? -67.788 -29.732 20.299 1.00 47.60 134 LYS H O 1
ATOM 8042 N N . ALA H 1 135 ? -66.620 -31.514 21.032 1.00 44.73 135 ALA H N 1
ATOM 8043 C CA . ALA H 1 135 ? -65.346 -31.020 20.517 1.00 38.53 135 ALA H CA 1
ATOM 8044 C C . ALA H 1 135 ? -64.583 -32.150 19.863 1.00 46.38 135 ALA H C 1
ATOM 8045 O O . ALA H 1 135 ? -64.480 -33.243 20.432 1.00 50.45 135 ALA H O 1
ATOM 8047 N N . VAL H 1 136 ? -64.068 -31.898 18.658 1.00 44.18 136 VAL H N 1
ATOM 8048 C CA . VAL H 1 136 ? -63.248 -32.891 17.960 1.00 45.02 136 VAL H CA 1
ATOM 8049 C C . VAL H 1 136 ? -61.976 -32.264 17.403 1.00 44.60 136 VAL H C 1
ATOM 8050 O O . VAL H 1 136 ? -62.016 -31.211 16.773 1.00 48.10 136 VAL H O 1
ATOM 8054 N N . ALA H 1 137 ? -60.848 -32.914 17.648 1.00 45.27 137 ALA H N 1
ATOM 8055 C CA . ALA H 1 137 ? -59.573 -32.437 17.139 1.00 54.11 137 ALA H CA 1
ATOM 8056 C C . ALA H 1 137 ? -59.133 -33.363 16.029 1.00 49.58 137 ALA H C 1
ATOM 8057 O O . ALA H 1 137 ? -59.078 -34.594 16.217 1.00 37.11 137 ALA H O 1
ATOM 8059 N N . GLU H 1 138 ? -58.802 -32.768 14.882 1.00 41.73 138 GLU H N 1
ATOM 8060 C CA . GLU H 1 138 ? -58.335 -33.541 13.744 1.00 41.63 138 GLU H CA 1
ATOM 8061 C C . GLU H 1 138 ? -56.914 -33.206 13.310 1.00 36.81 138 GLU H C 1
ATOM 8062 O O . GLU H 1 138 ? -56.411 -32.115 13.534 1.00 22.33 138 GLU H O 1
ATOM 8068 N N . VAL H 1 139 ? -56.292 -34.190 12.679 1.00 37.52 139 VAL H N 1
ATOM 8069 C CA . VAL H 1 139 ? -54.991 -34.049 12.080 1.00 26.08 139 VAL H CA 1
ATOM 8070 C C . VAL H 1 139 ? -55.108 -34.718 10.714 1.00 39.28 139 VAL H C 1
ATOM 8071 O O . VAL H 1 139 ? -55.380 -35.930 10.627 1.00 37.07 139 VAL H O 1
ATOM 8075 N N . ASP H 1 140 ? -54.916 -33.944 9.647 1.00 52.62 140 ASP H N 1
ATOM 8076 C CA . ASP H 1 140 ? -54.963 -34.519 8.314 1.00 41.04 140 ASP H CA 1
ATOM 8077 C C . ASP H 1 140 ? -56.323 -35.196 8.064 1.00 44.08 140 ASP H C 1
ATOM 8078 O O . ASP H 1 140 ? -56.391 -36.292 7.498 1.00 36.09 140 ASP H O 1
ATOM 8083 N N . GLY H 1 141 ? -57.404 -34.574 8.529 1.00 52.72 141 GLY H N 1
ATOM 8084 C CA . GLY H 1 141 ? -58.739 -35.109 8.307 1.00 45.89 141 GLY H CA 1
ATOM 8085 C C . GLY H 1 141 ? -59.163 -36.259 9.216 1.00 55.15 141 GLY H C 1
ATOM 8086 O O . GLY H 1 141 ? -60.358 -36.420 9.489 1.00 65.04 141 GLY H O 1
ATOM 8087 N N . LYS H 1 142 ? -58.209 -37.068 9.674 1.00 51.23 142 LYS H N 1
ATOM 8088 C CA . LYS H 1 142 ? -58.511 -38.169 10.582 1.00 46.13 142 LYS H CA 1
ATOM 8089 C C . LYS H 1 142 ? -58.782 -37.605 11.999 1.00 41.86 142 LYS H C 1
ATOM 8090 O O . LYS H 1 142 ? -58.550 -36.429 12.238 1.00 50.89 142 LYS H O 1
ATOM 8092 N N . VAL H 1 143 ? -59.323 -38.404 12.914 1.00 48.28 143 VAL H N 1
ATOM 8093 C CA . VAL H 1 143 ? -59.637 -37.904 14.260 1.00 50.48 143 VAL H CA 1
ATOM 8094 C C . VAL H 1 143 ? -58.566 -38.288 15.272 1.00 46.25 143 VAL H C 1
ATOM 8095 O O . VAL H 1 143 ? -58.165 -39.448 15.367 1.00 53.64 143 VAL H O 1
ATOM 8099 N N . ALA H 1 144 ? -58.106 -37.298 16.027 1.00 42.92 144 ALA H N 1
ATOM 8100 C CA . ALA H 1 144 ? -56.990 -37.490 16.951 1.00 35.81 144 ALA H CA 1
ATOM 8101 C C . ALA H 1 144 ? -57.532 -37.651 18.340 1.00 33.40 144 ALA H C 1
ATOM 8102 O O . ALA H 1 144 ? -57.050 -38.490 19.106 1.00 37.65 144 ALA H O 1
ATOM 8104 N N . ALA H 1 145 ? -58.530 -36.833 18.659 1.00 26.64 145 ALA H N 1
ATOM 8105 C CA . ALA H 1 145 ? -59.174 -36.880 19.968 1.00 39.66 145 ALA H CA 1
ATOM 8106 C C . ALA H 1 145 ? -60.563 -36.293 19.849 1.00 38.88 145 ALA H C 1
ATOM 8107 O O . ALA H 1 145 ? -60.784 -35.412 19.033 1.00 36.54 145 ALA H O 1
ATOM 8109 N N . GLU H 1 146 ? -61.492 -36.792 20.660 1.00 45.87 146 GLU H N 1
ATOM 8110 C CA . GLU H 1 146 ? -62.842 -36.225 20.737 1.00 51.42 146 GLU H CA 1
ATOM 8111 C C . GLU H 1 146 ? -63.265 -36.083 22.202 1.00 43.52 146 GLU H C 1
ATOM 8112 O O . GLU H 1 146 ? -62.792 -36.821 23.062 1.00 38.08 146 GLU H O 1
ATOM 8118 N N . ALA H 1 147 ? -64.170 -35.159 22.490 1.00 27.03 147 ALA H N 1
ATOM 8119 C CA . ALA H 1 147 ? -64.592 -34.979 23.849 1.00 33.04 147 ALA H CA 1
ATOM 8120 C C . ALA H 1 147 ? -65.773 -34.029 23.969 1.00 41.37 147 ALA H C 1
ATOM 8121 O O . ALA H 1 147 ? -66.020 -33.209 23.081 1.00 40.62 147 ALA H O 1
ATOM 8123 N N . GLU H 1 148 ? -66.475 -34.138 25.099 1.00 44.55 148 GLU H N 1
ATOM 8124 C CA . GLU H 1 148 ? -67.487 -33.165 25.496 1.00 45.26 148 GLU H CA 1
ATOM 8125 C C . GLU H 1 148 ? -66.995 -32.320 26.650 1.00 42.02 148 GLU H C 1
ATOM 8126 O O . GLU H 1 148 ? -66.354 -32.824 27.568 1.00 49.74 148 GLU H O 1
ATOM 8132 N N . LEU H 1 149 ? -67.321 -31.035 26.612 1.00 37.94 149 LEU H N 1
ATOM 8133 C CA . LEU H 1 149 ? -66.716 -30.082 27.520 1.00 45.68 149 LEU H CA 1
ATOM 8134 C C . LEU H 1 149 ? -67.799 -29.313 28.228 1.00 53.36 149 LEU H C 1
ATOM 8135 O O . LEU H 1 149 ? -68.761 -28.892 27.597 1.00 65.89 149 LEU H O 1
ATOM 8140 N N . MET H 1 150 ? -67.646 -29.125 29.532 1.00 48.37 150 MET H N 1
ATOM 8141 C CA . MET H 1 150 ? -68.533 -28.248 30.281 1.00 53.05 150 MET H CA 1
ATOM 8142 C C . MET H 1 150 ? -67.629 -27.154 30.880 1.00 56.75 150 MET H C 1
ATOM 8143 O O . MET H 1 150 ? -66.603 -27.469 31.486 1.00 64.51 150 MET H O 1
ATOM 8145 N N . CYS H 1 151 ? -67.983 -25.881 30.687 1.00 52.83 151 CYS H N 1
ATOM 8146 C CA . CYS H 1 151 ? -67.099 -24.760 31.056 1.00 59.43 151 CYS H CA 1
ATOM 8147 C C . CYS H 1 151 ? -67.851 -23.532 31.621 1.00 62.66 151 CYS H C 1
ATOM 8148 O O . CYS H 1 151 ? -69.047 -23.363 31.356 1.00 59.79 151 CYS H O 1
ATOM 8151 N N . THR H 1 152 ? -67.143 -22.669 32.365 1.00 57.92 152 THR H N 1
ATOM 8152 C CA . THR H 1 152 ? -67.724 -21.411 32.872 1.00 63.33 152 THR H CA 1
ATOM 8153 C C . THR H 1 152 ? -66.719 -20.260 32.867 1.00 64.44 152 THR H C 1
ATOM 8154 O O . THR H 1 152 ? -65.518 -20.500 32.804 1.00 63.50 152 THR H O 1
ATOM 8158 N N . VAL H 1 153 ? -67.204 -19.021 32.987 1.00 63.09 153 VAL H N 1
ATOM 8159 C CA . VAL H 1 153 ? -66.325 -17.847 32.889 1.00 70.61 153 VAL H CA 1
ATOM 8160 C C . VAL H 1 153 ? -66.463 -16.827 34.050 1.00 76.75 153 VAL H C 1
ATOM 8161 O O . VAL H 1 153 ? -67.481 -16.148 34.149 1.00 75.73 153 VAL H O 1
ATOM 8163 N N . LYS H 1 154 ? -65.436 -16.717 34.908 1.00 78.96 154 LYS H N 1
ATOM 8164 C CA . LYS H 1 154 ? -65.436 -15.766 36.047 1.00 53.64 154 LYS H CA 1
ATOM 8165 C C . LYS H 1 154 ? -64.389 -14.655 35.869 1.00 58.18 154 LYS H C 1
ATOM 8166 O O . LYS H 1 154 ? -64.481 -13.578 36.477 1.00 58.30 154 LYS H O 1
ATOM 8168 N N . LYS I 1 10 ? -53.346 -64.205 -39.734 1.00 36.28 10 LYS I N 1
ATOM 8169 C CA . LYS I 1 10 ? -52.712 -65.141 -38.790 1.00 45.43 10 LYS I CA 1
ATOM 8170 C C . LYS I 1 10 ? -52.676 -64.581 -37.340 1.00 56.92 10 LYS I C 1
ATOM 8171 O O . LYS I 1 10 ? -51.954 -63.623 -37.042 1.00 50.66 10 LYS I O 1
ATOM 8173 N N . ILE I 1 11 ? -53.471 -65.193 -36.455 1.00 54.35 11 ILE I N 1
ATOM 8174 C CA . ILE I 1 11 ? -53.598 -64.765 -35.058 1.00 51.56 11 ILE I CA 1
ATOM 8175 C C . ILE I 1 11 ? -52.386 -65.247 -34.229 1.00 57.30 11 ILE I C 1
ATOM 8176 O O . ILE I 1 11 ? -51.942 -66.390 -34.392 1.00 60.97 11 ILE I O 1
ATOM 8178 N N . ASN I 1 12 ? -51.827 -64.382 -33.375 1.00 46.10 12 ASN I N 1
ATOM 8179 C CA . ASN I 1 12 ? -50.714 -64.773 -32.496 1.00 38.17 12 ASN I CA 1
ATOM 8180 C C . ASN I 1 12 ? -51.055 -64.405 -31.042 1.00 51.99 12 ASN I C 1
ATOM 8181 O O . ASN I 1 12 ? -51.344 -63.237 -30.772 1.00 54.46 12 ASN I O 1
ATOM 8183 N N . PHE I 1 13 ? -51.034 -65.363 -30.104 1.00 43.22 13 PHE I N 1
ATOM 8184 C CA . PHE I 1 13 ? -51.363 -65.004 -28.713 1.00 34.61 13 PHE I CA 1
ATOM 8185 C C . PHE I 1 13 ? -50.579 -65.698 -27.598 1.00 33.27 13 PHE I C 1
ATOM 8186 O O . PHE I 1 13 ? -49.948 -66.722 -27.827 1.00 35.15 13 PHE I O 1
ATOM 8194 N N . ASP I 1 14 ? -50.631 -65.114 -26.391 1.00 30.37 14 ASP I N 1
ATOM 8195 C CA . ASP I 1 14 ? -49.762 -65.523 -25.269 1.00 19.30 14 ASP I CA 1
ATOM 8196 C C . ASP I 1 14 ? -50.393 -66.396 -24.174 1.00 26.25 14 ASP I C 1
ATOM 8197 O O . ASP I 1 14 ? -51.601 -66.692 -24.200 1.00 27.24 14 ASP I O 1
ATOM 8202 N N . ILE I 1 15 ? -49.554 -66.814 -23.220 1.00 21.46 15 ILE I N 1
ATOM 8203 C CA . ILE I 1 15 ? -50.008 -67.673 -22.123 1.00 22.01 15 ILE I CA 1
ATOM 8204 C C . ILE I 1 15 ? -51.260 -67.160 -21.394 1.00 29.06 15 ILE I C 1
ATOM 8205 O O . ILE I 1 15 ? -52.074 -67.954 -20.914 1.00 26.25 15 ILE I O 1
ATOM 8210 N N . HIS I 1 16 ? -51.420 -65.839 -21.310 1.00 21.27 16 HIS I N 1
ATOM 8211 C CA . HIS I 1 16 ? -52.649 -65.281 -20.754 1.00 25.22 16 HIS I CA 1
ATOM 8212 C C . HIS I 1 16 ? -53.897 -65.616 -21.600 1.00 30.15 16 HIS I C 1
ATOM 8213 O O . HIS I 1 16 ? -54.954 -65.992 -21.065 1.00 29.00 16 HIS I O 1
ATOM 8220 N N . LYS I 1 17 ? -53.790 -65.506 -22.917 1.00 32.68 17 LYS I N 1
ATOM 8221 C CA . LYS I 1 17 ? -54.921 -65.894 -23.742 1.00 31.51 17 LYS I CA 1
ATOM 8222 C C . LYS I 1 17 ? -55.151 -67.395 -23.619 1.00 31.26 17 LYS I C 1
ATOM 8223 O O . LYS I 1 17 ? -56.312 -67.843 -23.609 1.00 37.49 17 LYS I O 1
ATOM 8229 N N . ILE I 1 18 ? -54.063 -68.170 -23.521 1.00 20.41 18 ILE I N 1
ATOM 8230 C CA . ILE I 1 18 ? -54.193 -69.633 -23.468 1.00 30.36 18 ILE I CA 1
ATOM 8231 C C . ILE I 1 18 ? -55.030 -70.053 -22.244 1.00 32.49 18 ILE I C 1
ATOM 8232 O O . ILE I 1 18 ? -55.965 -70.850 -22.375 1.00 28.16 18 ILE I O 1
ATOM 8237 N N . LEU I 1 19 ? -54.699 -69.492 -21.078 1.00 30.39 19 LEU I N 1
ATOM 8238 C CA . LEU I 1 19 ? -55.418 -69.754 -19.822 1.00 25.51 19 LEU I CA 1
ATOM 8239 C C . LEU I 1 19 ? -56.948 -69.593 -19.935 1.00 28.53 19 LEU I C 1
ATOM 8240 O O . LEU I 1 19 ? -57.708 -70.378 -19.347 1.00 34.90 19 LEU I O 1
ATOM 8245 N N . THR I 1 20 ? -57.404 -68.619 -20.722 1.00 27.74 20 THR I N 1
ATOM 8246 C CA . THR I 1 20 ? -58.852 -68.409 -20.919 1.00 24.16 20 THR I CA 1
ATOM 8247 C C . THR I 1 20 ? -59.479 -69.427 -21.860 1.00 23.03 20 THR I C 1
ATOM 8248 O O . THR I 1 20 ? -60.696 -69.517 -21.960 1.00 27.11 20 THR I O 1
ATOM 8252 N N . LEU I 1 21 ? -58.652 -70.180 -22.564 1.00 26.24 21 LEU I N 1
ATOM 8253 C CA . LEU I 1 21 ? -59.156 -71.062 -23.608 1.00 29.06 21 LEU I CA 1
ATOM 8254 C C . LEU I 1 21 ? -59.129 -72.528 -23.196 1.00 30.22 21 LEU I C 1
ATOM 8255 O O . LEU I 1 21 ? -59.972 -73.293 -23.620 1.00 31.97 21 LEU I O 1
ATOM 8260 N N . LEU I 1 22 ? -58.150 -72.923 -22.390 1.00 26.09 22 LEU I N 1
ATOM 8261 C CA . LEU I 1 22 ? -58.004 -74.316 -22.004 1.00 22.22 22 LEU I CA 1
ATOM 8262 C C . LEU I 1 22 ? -58.247 -74.457 -20.490 1.00 34.39 22 LEU I C 1
ATOM 8263 O O . LEU I 1 22 ? -57.788 -73.619 -19.688 1.00 36.35 22 LEU I O 1
ATOM 8268 N N . PRO I 1 23 ? -58.936 -75.532 -20.083 1.00 18.93 23 PRO I N 1
ATOM 8269 C CA . PRO I 1 23 ? -59.145 -75.851 -18.659 1.00 14.31 23 PRO I CA 1
ATOM 8270 C C . PRO I 1 23 ? -57.881 -76.408 -17.951 1.00 31.41 23 PRO I C 1
ATOM 8271 O O . PRO I 1 23 ? -57.832 -76.414 -16.724 1.00 28.93 23 PRO I O 1
ATOM 8275 N N . HIS I 1 24 ? -56.861 -76.792 -18.718 1.00 28.60 24 HIS I N 1
ATOM 8276 C CA . HIS I 1 24 ? -55.670 -77.454 -18.191 1.00 21.18 24 HIS I CA 1
ATOM 8277 C C . HIS I 1 24 ? -54.852 -76.535 -17.270 1.00 19.30 24 HIS I C 1
ATOM 8278 O O . HIS I 1 24 ? -54.584 -75.380 -17.590 1.00 12.11 24 HIS I O 1
ATOM 8285 N N . ARG I 1 25 ? -54.391 -77.076 -16.148 1.00 11.19 25 ARG I N 1
ATOM 8286 C CA . ARG I 1 25 ? -53.455 -76.343 -15.317 1.00 11.13 25 ARG I CA 1
ATOM 8287 C C . ARG I 1 25 ? -52.304 -77.215 -14.838 1.00 19.16 25 ARG I C 1
ATOM 8288 O O . ARG I 1 25 ? -52.264 -78.438 -15.064 1.00 18.77 25 ARG I O 1
ATOM 8296 N N . TYR I 1 26 ? -51.371 -76.559 -14.170 1.00 6.54 26 TYR I N 1
ATOM 8297 C CA . TYR I 1 26 ? -50.279 -77.236 -13.520 1.00 17.47 26 TYR I CA 1
ATOM 8298 C C . TYR I 1 26 ? -50.770 -78.468 -12.768 1.00 22.27 26 TYR I C 1
ATOM 8299 O O . TYR I 1 26 ? -51.697 -78.366 -11.951 1.00 14.85 26 TYR I O 1
ATOM 8308 N N . PRO I 1 27 ? -50.146 -79.618 -13.006 1.00 14.33 27 PRO I N 1
ATOM 8309 C CA . PRO I 1 27 ? -48.838 -79.726 -13.667 1.00 15.97 27 PRO I CA 1
ATOM 8310 C C . PRO I 1 27 ? -48.893 -80.165 -15.128 1.00 16.47 27 PRO I C 1
ATOM 8311 O O . PRO I 1 27 ? -47.884 -80.627 -15.661 1.00 11.07 27 PRO I O 1
ATOM 8315 N N . ILE I 1 28 ? -50.053 -80.040 -15.757 1.00 27.42 28 ILE I N 1
ATOM 8316 C CA . ILE I 1 28 ? -50.278 -80.605 -17.079 1.00 14.92 28 ILE I CA 1
ATOM 8317 C C . ILE I 1 28 ? -50.908 -79.609 -18.106 1.00 26.77 28 ILE I C 1
ATOM 8318 O O . ILE I 1 28 ? -51.681 -79.990 -18.987 1.00 20.70 28 ILE I O 1
ATOM 8323 N N . LEU I 1 29 ? -50.566 -78.330 -17.988 1.00 31.53 29 LEU I N 1
ATOM 8324 C CA . LEU I 1 29 ? -50.813 -77.386 -19.076 1.00 29.42 29 LEU I CA 1
ATOM 8325 C C . LEU I 1 29 ? -49.475 -77.283 -19.801 1.00 26.47 29 LEU I C 1
ATOM 8326 O O . LEU I 1 29 ? -48.480 -76.934 -19.173 1.00 15.60 29 LEU I O 1
ATOM 8331 N N . LEU I 1 30 ? -49.449 -77.601 -21.100 1.00 27.43 30 LEU I N 1
ATOM 8332 C CA . LEU I 1 30 ? -48.186 -77.795 -21.806 1.00 30.55 30 LEU I CA 1
ATOM 8333 C C . LEU I 1 30 ? -48.071 -77.021 -23.115 1.00 29.53 30 LEU I C 1
ATOM 8334 O O . LEU I 1 30 ? -47.389 -77.461 -24.028 1.00 38.16 30 LEU I O 1
ATOM 8339 N N . VAL I 1 31 ? -48.731 -75.871 -23.190 1.00 26.33 31 VAL I N 1
ATOM 8340 C CA . VAL I 1 31 ? -48.572 -74.934 -24.300 1.00 17.30 31 VAL I CA 1
ATOM 8341 C C . VAL I 1 31 ? -48.330 -73.549 -23.709 1.00 23.82 31 VAL I C 1
ATOM 8342 O O . VAL I 1 31 ? -49.203 -73.024 -23.008 1.00 18.52 31 VAL I O 1
ATOM 8346 N N . ASP I 1 32 ? -47.163 -72.961 -23.975 1.00 27.99 32 ASP I N 1
ATOM 8347 C CA . ASP I 1 32 ? -46.811 -71.642 -23.423 1.00 22.14 32 ASP I CA 1
ATOM 8348 C C . ASP I 1 32 ? -47.285 -70.487 -24.295 1.00 29.56 32 ASP I C 1
ATOM 8349 O O . ASP I 1 32 ? -47.701 -69.450 -23.782 1.00 39.14 32 ASP I O 1
ATOM 8354 N N . ARG I 1 33 ? -47.208 -70.677 -25.612 1.00 37.86 33 ARG I N 1
ATOM 8355 C CA . ARG I 1 33 ? -47.434 -69.600 -26.574 1.00 31.63 33 ARG I CA 1
ATOM 8356 C C . ARG I 1 33 ? -47.966 -70.131 -27.909 1.00 33.53 33 ARG I C 1
ATOM 8357 O O . ARG I 1 33 ? -47.571 -71.200 -28.367 1.00 39.44 33 ARG I O 1
ATOM 8365 N N . VAL I 1 34 ? -48.883 -69.386 -28.513 1.00 31.16 34 VAL I N 1
ATOM 8366 C CA . VAL I 1 34 ? -49.323 -69.654 -29.879 1.00 33.63 34 VAL I CA 1
ATOM 8367 C C . VAL I 1 34 ? -48.617 -68.683 -30.819 1.00 36.33 34 VAL I C 1
ATOM 8368 O O . VAL I 1 34 ? -48.758 -67.467 -30.668 1.00 30.89 34 VAL I O 1
ATOM 8372 N N . LEU I 1 35 ? -47.854 -69.223 -31.772 1.00 43.17 35 LEU I N 1
ATOM 8373 C CA . LEU I 1 35 ? -47.076 -68.415 -32.718 1.00 36.38 35 LEU I CA 1
ATOM 8374 C C . LEU I 1 35 ? -47.855 -68.035 -33.968 1.00 30.03 35 LEU I C 1
ATOM 8375 O O . LEU I 1 35 ? -47.879 -66.883 -34.342 1.00 37.21 35 LEU I O 1
ATOM 8380 N N . GLU I 1 36 ? -48.483 -68.999 -34.613 1.00 30.65 36 GLU I N 1
ATOM 8381 C CA . GLU I 1 36 ? -49.358 -68.697 -35.737 1.00 36.55 36 GLU I CA 1
ATOM 8382 C C . GLU I 1 36 ? -50.581 -69.562 -35.632 1.00 34.27 36 GLU I C 1
ATOM 8383 O O . GLU I 1 36 ? -50.486 -70.725 -35.254 1.00 32.43 36 GLU I O 1
ATOM 8389 N N . LEU I 1 37 ? -51.727 -68.992 -35.981 1.00 38.63 37 LEU I N 1
ATOM 8390 C CA . LEU I 1 37 ? -52.992 -69.711 -35.937 1.00 36.77 37 LEU I CA 1
ATOM 8391 C C . LEU I 1 37 ? -53.879 -69.293 -37.122 1.00 46.52 37 LEU I C 1
ATOM 8392 O O . LEU I 1 37 ? -54.268 -68.121 -37.253 1.00 48.93 37 LEU I O 1
ATOM 8397 N N . GLU I 1 38 ? -54.151 -70.265 -37.993 1.00 37.49 38 GLU I N 1
ATOM 8398 C CA . GLU I 1 38 ? -55.098 -70.123 -39.094 1.00 28.23 38 GLU I CA 1
ATOM 8399 C C . GLU I 1 38 ? -56.428 -70.739 -38.639 1.00 44.83 38 GLU I C 1
ATOM 8400 O O . GLU I 1 38 ? -56.656 -71.953 -38.762 1.00 47.65 38 GLU I O 1
ATOM 8402 N N . PRO I 1 39 ? -57.315 -69.898 -38.103 1.00 51.94 39 PRO I N 1
ATOM 8403 C CA . PRO I 1 39 ? -58.484 -70.369 -37.346 1.00 59.33 39 PRO I CA 1
ATOM 8404 C C . PRO I 1 39 ? -59.188 -71.569 -37.964 1.00 53.75 39 PRO I C 1
ATOM 8405 O O . PRO I 1 39 ? -59.386 -71.614 -39.164 1.00 59.23 39 PRO I O 1
ATOM 8409 N N . HIS I 1 40 ? -59.544 -72.533 -37.124 1.00 58.34 40 HIS I N 1
ATOM 8410 C CA . HIS I 1 40 ? -60.216 -73.760 -37.544 1.00 56.64 40 HIS I CA 1
ATOM 8411 C C . HIS I 1 40 ? -59.444 -74.579 -38.581 1.00 52.27 40 HIS I C 1
ATOM 8412 O O . HIS I 1 40 ? -59.985 -75.559 -39.102 1.00 47.19 40 HIS I O 1
ATOM 8419 N N . LYS I 1 41 ? -58.193 -74.201 -38.865 1.00 47.99 41 LYS I N 1
ATOM 8420 C CA . LYS I 1 41 ? -57.421 -74.851 -39.940 1.00 47.58 41 LYS I CA 1
ATOM 8421 C C . LYS I 1 41 ? -56.079 -75.400 -39.455 1.00 37.29 41 LYS I C 1
ATOM 8422 O O . LYS I 1 41 ? -55.827 -76.616 -39.491 1.00 24.08 41 LYS I O 1
ATOM 8424 N N . SER I 1 42 ? -55.204 -74.515 -38.999 1.00 34.69 42 SER I N 1
ATOM 8425 C CA . SER I 1 42 ? -53.972 -74.992 -38.408 1.00 29.68 42 SER I CA 1
ATOM 8426 C C . SER I 1 42 ? -53.370 -74.027 -37.390 1.00 39.20 42 SER I C 1
ATOM 8427 O O . SER I 1 42 ? -53.717 -72.840 -37.364 1.00 39.43 42 SER I O 1
ATOM 8430 N N . ILE I 1 43 ? -52.448 -74.560 -36.577 1.00 32.65 43 ILE I N 1
ATOM 8431 C CA . ILE I 1 43 ? -51.825 -73.831 -35.483 1.00 19.67 43 ILE I CA 1
ATOM 8432 C C . ILE I 1 43 ? -50.350 -74.171 -35.319 1.00 18.58 43 ILE I C 1
ATOM 8433 O O . ILE I 1 43 ? -49.960 -75.331 -35.472 1.00 23.05 43 ILE I O 1
ATOM 8438 N N . LYS I 1 44 ? -49.545 -73.150 -35.014 1.00 24.86 44 LYS I N 1
ATOM 8439 C CA . LYS I 1 44 ? -48.150 -73.304 -34.592 1.00 31.04 44 LYS I CA 1
ATOM 8440 C C . LYS I 1 44 ? -47.976 -72.781 -33.149 1.00 35.93 44 LYS I C 1
ATOM 8441 O O . LYS I 1 44 ? -48.010 -71.566 -32.919 1.00 34.25 44 LYS I O 1
ATOM 8447 N N . ALA I 1 45 ? -47.786 -73.682 -32.182 1.00 37.48 45 ALA I N 1
ATOM 8448 C CA . ALA I 1 45 ? -47.628 -73.280 -30.776 1.00 34.63 45 ALA I CA 1
ATOM 8449 C C . ALA I 1 45 ? -46.240 -73.638 -30.290 1.00 28.18 45 ALA I C 1
ATOM 8450 O O . ALA I 1 45 ? -45.486 -74.290 -30.995 1.00 30.95 45 ALA I O 1
ATOM 8452 N N . LEU I 1 46 ? -45.896 -73.164 -29.102 1.00 24.97 46 LEU I N 1
ATOM 8453 C CA . LEU I 1 46 ? -44.570 -73.367 -28.539 1.00 26.55 46 LEU I CA 1
ATOM 8454 C C . LEU I 1 46 ? -44.688 -73.955 -27.112 1.00 39.40 46 LEU I C 1
ATOM 8455 O O . LEU I 1 46 ? -45.662 -73.715 -26.384 1.00 30.32 46 LEU I O 1
ATOM 8460 N N . LYS I 1 47 ? -43.683 -74.736 -26.739 1.00 33.07 47 LYS I N 1
ATOM 8461 C CA . LYS I 1 47 ? -43.643 -75.386 -25.466 1.00 29.20 47 LYS I CA 1
ATOM 8462 C C . LYS I 1 47 ? -42.190 -75.441 -25.028 1.00 25.56 47 LYS I C 1
ATOM 8463 O O . LYS I 1 47 ? -41.427 -76.273 -25.494 1.00 30.58 47 LYS I O 1
ATOM 8469 N N . ASN I 1 48 ? -41.810 -74.535 -24.129 1.00 15.60 48 ASN I N 1
ATOM 8470 C CA . ASN I 1 48 ? -40.443 -74.496 -23.658 1.00 18.14 48 ASN I CA 1
ATOM 8471 C C . ASN I 1 48 ? -40.188 -75.646 -22.699 1.00 20.10 48 ASN I C 1
ATOM 8472 O O . ASN I 1 48 ? -41.025 -76.012 -21.891 1.00 24.21 48 ASN I O 1
ATOM 8477 N N . VAL I 1 49 ? -39.009 -76.212 -22.801 1.00 22.47 49 VAL I N 1
ATOM 8478 C CA . VAL I 1 49 ? -38.666 -77.340 -22.001 1.00 14.57 49 VAL I CA 1
ATOM 8479 C C . VAL I 1 49 ? -37.511 -76.916 -21.123 1.00 26.12 49 VAL I C 1
ATOM 8480 O O . VAL I 1 49 ? -36.459 -76.480 -21.615 1.00 27.60 49 VAL I O 1
ATOM 8484 N N . THR I 1 50 ? -37.739 -77.016 -19.814 1.00 23.65 50 THR I N 1
ATOM 8485 C CA . THR I 1 50 ? -36.736 -76.675 -18.819 1.00 16.14 50 THR I CA 1
ATOM 8486 C C . THR I 1 50 ? -36.633 -77.792 -17.761 1.00 17.38 50 THR I C 1
ATOM 8487 O O . THR I 1 50 ? -37.581 -78.544 -17.549 1.00 20.90 50 THR I O 1
ATOM 8491 N N . VAL I 1 51 ? -35.474 -77.894 -17.116 1.00 13.96 51 VAL I N 1
ATOM 8492 C CA . VAL I 1 51 ? -35.181 -78.970 -16.179 1.00 18.20 51 VAL I CA 1
ATOM 8493 C C . VAL I 1 51 ? -35.998 -78.802 -14.906 1.00 22.26 51 VAL I C 1
ATOM 8494 O O . VAL I 1 51 ? -36.093 -79.706 -14.054 1.00 23.59 51 VAL I O 1
ATOM 8498 N N . ASN I 1 52 ? -36.571 -77.617 -14.784 1.00 10.93 52 ASN I N 1
ATOM 8499 C CA . ASN I 1 52 ? -37.305 -77.246 -13.616 1.00 17.61 52 ASN I CA 1
ATOM 8500 C C . ASN I 1 52 ? -38.805 -77.537 -13.754 1.00 22.59 52 ASN I C 1
ATOM 8501 O O . ASN I 1 52 ? -39.648 -76.745 -13.346 1.00 30.82 52 ASN I O 1
ATOM 8506 N N . GLU I 1 53 ? -39.146 -78.669 -14.337 1.00 19.61 53 GLU I N 1
ATOM 8507 C CA . GLU I 1 53 ? -40.548 -79.043 -14.499 1.00 20.31 53 GLU I CA 1
ATOM 8508 C C . GLU I 1 53 ? -40.735 -80.283 -13.670 1.00 10.07 53 GLU I C 1
ATOM 8509 O O . GLU I 1 53 ? -39.789 -81.045 -13.470 1.00 23.67 53 GLU I O 1
ATOM 8515 N N . PRO I 1 54 ? -41.931 -80.483 -13.129 1.00 16.22 54 PRO I N 1
ATOM 8516 C CA . PRO I 1 54 ? -41.988 -81.502 -12.068 1.00 14.85 54 PRO I CA 1
ATOM 8517 C C . PRO I 1 54 ? -41.648 -82.953 -12.490 1.00 16.73 54 PRO I C 1
ATOM 8518 O O . PRO I 1 54 ? -41.158 -83.720 -11.657 1.00 14.14 54 PRO I O 1
ATOM 8522 N N . PHE I 1 55 ? -41.853 -83.335 -13.748 1.00 10.13 55 PHE I N 1
ATOM 8523 C CA . PHE I 1 55 ? -41.595 -84.733 -14.126 1.00 16.81 55 PHE I CA 1
ATOM 8524 C C . PHE I 1 55 ? -40.108 -85.071 -14.298 1.00 23.37 55 PHE I C 1
ATOM 8525 O O . PHE I 1 55 ? -39.722 -86.238 -14.225 1.00 36.63 55 PHE I O 1
ATOM 8533 N N . PHE I 1 56 ? -39.260 -84.082 -14.545 1.00 19.82 56 PHE I N 1
ATOM 8534 C CA . PHE I 1 56 ? -37.860 -84.399 -14.848 1.00 14.66 56 PHE I CA 1
ATOM 8535 C C . PHE I 1 56 ? -37.182 -85.133 -13.703 1.00 12.93 56 PHE I C 1
ATOM 8536 O O . PHE I 1 56 ? -36.282 -85.938 -13.913 1.00 14.41 56 PHE I O 1
ATOM 8544 N N . THR I 1 57 ? -37.649 -84.903 -12.489 1.00 12.72 57 THR I N 1
ATOM 8545 C CA . THR I 1 57 ? -36.968 -85.467 -11.352 1.00 12.02 57 THR I CA 1
ATOM 8546 C C . THR I 1 57 ? -37.078 -86.995 -11.327 1.00 23.00 57 THR I C 1
ATOM 8547 O O . THR I 1 57 ? -36.199 -87.677 -10.811 1.00 23.40 57 THR I O 1
ATOM 8551 N N . GLY I 1 58 ? -38.146 -87.535 -11.900 1.00 21.05 58 GLY I N 1
ATOM 8552 C CA . GLY I 1 58 ? -38.312 -88.978 -11.913 1.00 30.18 58 GLY I CA 1
ATOM 8553 C C . GLY I 1 58 ? -38.308 -89.610 -13.302 1.00 29.54 58 GLY I C 1
ATOM 8554 O O . GLY I 1 58 ? -38.675 -90.775 -13.437 1.00 20.81 58 GLY I O 1
ATOM 8555 N N . HIS I 1 59 ? -37.920 -88.847 -14.323 1.00 18.79 59 HIS I N 1
ATOM 8556 C CA . HIS I 1 59 ? -37.872 -89.335 -15.697 1.00 19.56 59 HIS I CA 1
ATOM 8557 C C . HIS I 1 59 ? -36.716 -88.654 -16.440 1.00 24.80 59 HIS I C 1
ATOM 8558 O O . HIS I 1 59 ? -36.951 -87.765 -17.241 1.00 23.69 59 HIS I O 1
ATOM 8565 N N . PHE I 1 60 ? -35.464 -89.028 -16.164 1.00 27.06 60 PHE I N 1
ATOM 8566 C CA . PHE I 1 60 ? -35.094 -90.059 -15.188 1.00 13.36 60 PHE I CA 1
ATOM 8567 C C . PHE I 1 60 ? -34.169 -89.459 -14.162 1.00 17.55 60 PHE I C 1
ATOM 8568 O O . PHE I 1 60 ? -33.534 -88.458 -14.446 1.00 22.57 60 PHE I O 1
ATOM 8576 N N . PRO I 1 61 ? -34.150 -90.024 -12.935 1.00 26.14 61 PRO I N 1
ATOM 8577 C CA . PRO I 1 61 ? -33.247 -89.489 -11.912 1.00 22.41 61 PRO I CA 1
ATOM 8578 C C . PRO I 1 61 ? -31.842 -89.228 -12.427 1.00 25.56 61 PRO I C 1
ATOM 8579 O O . PRO I 1 61 ? -31.311 -88.133 -12.360 1.00 32.58 61 PRO I O 1
ATOM 8583 N N . LYS I 1 62 ? -31.203 -90.234 -12.961 1.00 27.29 62 LYS I N 1
ATOM 8584 C CA . LYS I 1 62 ? -29.820 -90.011 -13.256 1.00 34.25 62 LYS I CA 1
ATOM 8585 C C . LYS I 1 62 ? -29.681 -89.146 -14.561 1.00 44.37 62 LYS I C 1
ATOM 8586 O O . LYS I 1 62 ? -28.603 -88.616 -14.816 1.00 45.51 62 LYS I O 1
ATOM 8588 N N . ARG I 1 63 ? -30.772 -88.966 -15.336 1.00 32.75 63 ARG I N 1
ATOM 8589 C CA . ARG I 1 63 ? -30.722 -88.340 -16.685 1.00 14.17 63 ARG I CA 1
ATOM 8590 C C . ARG I 1 63 ? -32.047 -87.769 -17.256 1.00 14.04 63 ARG I C 1
ATOM 8591 O O . ARG I 1 63 ? -32.971 -88.522 -17.574 1.00 12.35 63 ARG I O 1
ATOM 8599 N N . PRO I 1 64 ? -32.129 -86.444 -17.469 1.00 13.82 64 PRO I N 1
ATOM 8600 C CA . PRO I 1 64 ? -33.469 -85.944 -17.826 1.00 17.34 64 PRO I CA 1
ATOM 8601 C C . PRO I 1 64 ? -33.916 -86.215 -19.235 1.00 20.90 64 PRO I C 1
ATOM 8602 O O . PRO I 1 64 ? -33.197 -85.886 -20.165 1.00 42.80 64 PRO I O 1
ATOM 8606 N N . VAL I 1 65 ? -35.113 -86.776 -19.380 1.00 14.90 65 VAL I N 1
ATOM 8607 C CA . VAL I 1 65 ? -35.668 -87.134 -20.685 1.00 17.07 65 VAL I CA 1
ATOM 8608 C C . VAL I 1 65 ? -37.103 -86.666 -20.725 1.00 16.74 65 VAL I C 1
ATOM 8609 O O . VAL I 1 65 ? -37.888 -87.038 -19.855 1.00 12.68 65 VAL I O 1
ATOM 8613 N N . MET I 1 66 ? -37.501 -85.895 -21.728 1.00 11.96 66 MET I N 1
ATOM 8614 C CA . MET I 1 66 ? -38.900 -85.540 -21.745 1.00 20.74 66 MET I CA 1
ATOM 8615 C C . MET I 1 66 ? -39.736 -86.781 -22.090 1.00 23.78 66 MET I C 1
ATOM 8616 O O . MET I 1 66 ? -39.506 -87.430 -23.100 1.00 18.48 66 MET I O 1
ATOM 8621 N N . PRO I 1 67 ? -40.692 -87.136 -21.221 1.00 31.06 67 PRO I N 1
ATOM 8622 C CA . PRO I 1 67 ? -41.535 -88.276 -21.570 1.00 22.51 67 PRO I CA 1
ATOM 8623 C C . PRO I 1 67 ? -42.234 -88.031 -22.904 1.00 28.71 67 PRO I C 1
ATOM 8624 O O . PRO I 1 67 ? -42.835 -86.961 -23.100 1.00 22.67 67 PRO I O 1
ATOM 8628 N N . GLY I 1 68 ? -42.148 -89.002 -23.812 1.00 18.49 68 GLY I N 1
ATOM 8629 C CA . GLY I 1 68 ? -42.812 -88.874 -25.099 1.00 14.74 68 GLY I CA 1
ATOM 8630 C C . GLY I 1 68 ? -44.326 -88.777 -25.018 1.00 20.44 68 GLY I C 1
ATOM 8631 O O . GLY I 1 68 ? -44.970 -88.087 -25.810 1.00 13.98 68 GLY I O 1
ATOM 8632 N N . VAL I 1 69 ? -44.931 -89.481 -24.072 1.00 23.88 69 VAL I N 1
ATOM 8633 C CA . VAL I 1 69 ? -46.356 -89.300 -23.953 1.00 22.83 69 VAL I CA 1
ATOM 8634 C C . VAL I 1 69 ? -46.674 -87.826 -23.668 1.00 20.94 69 VAL I C 1
ATOM 8635 O O . VAL I 1 69 ? -47.746 -87.367 -24.035 1.00 17.34 69 VAL I O 1
ATOM 8639 N N . LEU I 1 70 ? -45.763 -87.073 -23.044 1.00 12.51 70 LEU I N 1
ATOM 8640 C CA . LEU I 1 70 ? -46.075 -85.660 -22.775 1.00 15.47 70 LEU I CA 1
ATOM 8641 C C . LEU I 1 70 ? -45.932 -84.760 -24.000 1.00 17.84 70 LEU I C 1
ATOM 8642 O O . LEU I 1 70 ? -46.604 -83.730 -24.076 1.00 21.00 70 LEU I O 1
ATOM 8647 N N . ILE I 1 71 ? -45.081 -85.137 -24.956 1.00 20.16 71 ILE I N 1
ATOM 8648 C CA . ILE I 1 71 ? -45.028 -84.442 -26.245 1.00 24.47 71 ILE I CA 1
ATOM 8649 C C . ILE I 1 71 ? -46.364 -84.607 -27.011 1.00 24.26 71 ILE I C 1
ATOM 8650 O O . ILE I 1 71 ? -46.946 -83.652 -27.537 1.00 16.18 71 ILE I O 1
ATOM 8655 N N . ILE I 1 72 ? -46.845 -85.836 -27.065 1.00 21.45 72 ILE I N 1
ATOM 8656 C CA . ILE I 1 72 ? -48.188 -86.069 -27.528 1.00 22.94 72 ILE I CA 1
ATOM 8657 C C . ILE I 1 72 ? -49.215 -85.168 -26.784 1.00 27.26 72 ILE I C 1
ATOM 8658 O O . ILE I 1 72 ? -50.098 -84.580 -27.430 1.00 23.02 72 ILE I O 1
ATOM 8663 N N . GLU I 1 73 ? -49.121 -85.063 -25.444 1.00 14.98 73 GLU I N 1
ATOM 8664 C CA . GLU I 1 73 ? -50.075 -84.256 -24.668 1.00 12.83 73 GLU I CA 1
ATOM 8665 C C . GLU I 1 73 ? -50.009 -82.766 -25.087 1.00 25.35 73 GLU I C 1
ATOM 8666 O O . GLU I 1 73 ? -51.057 -82.100 -25.308 1.00 20.41 73 GLU I O 1
ATOM 8672 N N . ALA I 1 74 ? -48.780 -82.250 -25.199 1.00 16.84 74 ALA I N 1
ATOM 8673 C CA . ALA I 1 74 ? -48.559 -80.892 -25.696 1.00 20.40 74 ALA I CA 1
ATOM 8674 C C . ALA I 1 74 ? -49.267 -80.663 -27.038 1.00 24.26 74 ALA I C 1
ATOM 8675 O O . ALA I 1 74 ? -50.019 -79.691 -27.185 1.00 20.70 74 ALA I O 1
ATOM 8677 N N . LEU I 1 75 ? -49.036 -81.571 -27.991 1.00 19.68 75 LEU I N 1
ATOM 8678 C CA . LEU I 1 75 ? -49.638 -81.487 -29.332 1.00 27.49 75 LEU I CA 1
ATOM 8679 C C . LEU I 1 75 ? -51.163 -81.487 -29.270 1.00 27.02 75 LEU I C 1
ATOM 8680 O O . LEU I 1 75 ? -51.822 -80.715 -29.969 1.00 32.18 75 LEU I O 1
ATOM 8685 N N . ALA I 1 76 ? -51.718 -82.344 -28.425 1.00 20.20 76 ALA I N 1
ATOM 8686 C CA . ALA I 1 76 ? -53.167 -82.429 -28.282 1.00 24.59 76 ALA I CA 1
ATOM 8687 C C . ALA I 1 76 ? -53.733 -81.184 -27.636 1.00 26.25 76 ALA I C 1
ATOM 8688 O O . ALA I 1 76 ? -54.884 -80.814 -27.881 1.00 20.83 76 ALA I O 1
ATOM 8690 N N . GLN I 1 77 ? -52.916 -80.521 -26.825 1.00 29.28 77 GLN I N 1
ATOM 8691 C CA . GLN I 1 77 ? -53.334 -79.248 -26.270 1.00 29.95 77 GLN I CA 1
ATOM 8692 C C . GLN I 1 77 ? -53.360 -78.131 -27.325 1.00 26.29 77 GLN I C 1
ATOM 8693 O O . GLN I 1 77 ? -54.274 -77.291 -27.321 1.00 30.97 77 GLN I O 1
ATOM 8699 N N . ALA I 1 78 ? -52.367 -78.120 -28.214 1.00 21.73 78 ALA I N 1
ATOM 8700 C CA . ALA I 1 78 ? -52.381 -77.227 -29.377 1.00 19.93 78 ALA I CA 1
ATOM 8701 C C . ALA I 1 78 ? -53.586 -77.542 -30.267 1.00 30.17 78 ALA I C 1
ATOM 8702 O O . ALA I 1 78 ? -54.214 -76.622 -30.820 1.00 25.62 78 ALA I O 1
ATOM 8704 N N . ALA I 1 79 ? -53.914 -78.832 -30.396 1.00 21.46 79 ALA I N 1
ATOM 8705 C CA . ALA I 1 79 ? -55.038 -79.227 -31.226 1.00 35.09 79 ALA I CA 1
ATOM 8706 C C . ALA I 1 79 ? -56.300 -78.627 -30.637 1.00 40.53 79 ALA I C 1
ATOM 8707 O O . ALA I 1 79 ? -57.160 -78.107 -31.368 1.00 38.44 79 ALA I O 1
ATOM 8709 N N . ALA I 1 80 ? -56.387 -78.678 -29.308 1.00 39.30 80 ALA I N 1
ATOM 8710 C CA . ALA I 1 80 ? -57.529 -78.117 -28.578 1.00 35.08 80 ALA I CA 1
ATOM 8711 C C . ALA I 1 80 ? -57.629 -76.585 -28.731 1.00 37.02 80 ALA I C 1
ATOM 8712 O O . ALA I 1 80 ? -58.727 -76.069 -28.920 1.00 27.96 80 ALA I O 1
ATOM 8714 N N . LEU I 1 81 ? -56.503 -75.864 -28.651 1.00 34.01 81 LEU I N 1
ATOM 8715 C CA . LEU I 1 81 ? -56.496 -74.420 -28.932 1.00 43.75 81 LEU I CA 1
ATOM 8716 C C . LEU I 1 81 ? -57.071 -74.160 -30.344 1.00 49.45 81 LEU I C 1
ATOM 8717 O O . LEU I 1 81 ? -57.827 -73.206 -30.554 1.00 45.96 81 LEU I O 1
ATOM 8722 N N . LEU I 1 82 ? -56.730 -75.025 -31.299 1.00 43.25 82 LEU I N 1
ATOM 8723 C CA . LEU I 1 82 ? -57.165 -74.857 -32.675 1.00 41.25 82 LEU I CA 1
ATOM 8724 C C . LEU I 1 82 ? -58.668 -74.985 -32.766 1.00 48.88 82 LEU I C 1
ATOM 8725 O O . LEU I 1 82 ? -59.331 -74.229 -33.476 1.00 64.30 82 LEU I O 1
ATOM 8730 N N . THR I 1 83 ? -59.198 -75.960 -32.043 1.00 39.83 83 THR I N 1
ATOM 8731 C CA . THR I 1 83 ? -60.640 -76.135 -31.918 1.00 41.21 83 THR I CA 1
ATOM 8732 C C . THR I 1 83 ? -61.329 -74.966 -31.203 1.00 49.38 83 THR I C 1
ATOM 8733 O O . THR I 1 83 ? -62.289 -74.402 -31.713 1.00 32.94 83 THR I O 1
ATOM 8737 N N . PHE I 1 84 ? -60.855 -74.647 -29.995 1.00 67.75 84 PHE I N 1
ATOM 8738 C CA . PHE I 1 84 ? -61.514 -73.683 -29.099 1.00 53.51 84 PHE I CA 1
ATOM 8739 C C . PHE I 1 84 ? -61.307 -72.223 -29.558 1.00 59.70 84 PHE I C 1
ATOM 8740 O O . PHE I 1 84 ? -62.183 -71.383 -29.366 1.00 65.16 84 PHE I O 1
ATOM 8742 N N . ALA I 1 85 ? -60.158 -71.925 -30.167 1.00 67.03 85 ALA I N 1
ATOM 8743 C CA . ALA I 1 85 ? -59.894 -70.582 -30.676 1.00 58.58 85 ALA I CA 1
ATOM 8744 C C . ALA I 1 85 ? -60.894 -70.210 -31.776 1.00 66.18 85 ALA I C 1
ATOM 8745 O O . ALA I 1 85 ? -61.353 -71.064 -32.556 1.00 52.80 85 ALA I O 1
ATOM 8747 N N . GLU I 1 86 ? -61.212 -68.920 -31.834 1.00 80.00 86 GLU I N 1
ATOM 8748 C CA . GLU I 1 86 ? -62.295 -68.414 -32.675 1.00 79.86 86 GLU I CA 1
ATOM 8749 C C . GLU I 1 86 ? -63.565 -69.222 -32.425 1.00 81.85 86 GLU I C 1
ATOM 8750 O O . GLU I 1 86 ? -63.900 -70.116 -33.194 1.00 93.30 86 GLU I O 1
ATOM 8756 N N . LEU I 1 96 ? -63.868 -79.033 -20.876 1.00 48.59 96 LEU I N 1
ATOM 8757 C CA . LEU I 1 96 ? -62.931 -80.172 -20.799 1.00 57.00 96 LEU I CA 1
ATOM 8758 C C . LEU I 1 96 ? -62.629 -80.826 -22.157 1.00 55.43 96 LEU I C 1
ATOM 8759 O O . LEU I 1 96 ? -63.519 -80.964 -23.014 1.00 48.41 96 LEU I O 1
ATOM 8764 N N . TYR I 1 97 ? -61.379 -81.265 -22.315 1.00 51.50 97 TYR I N 1
ATOM 8765 C CA . TYR I 1 97 ? -60.920 -81.942 -23.526 1.00 50.73 97 TYR I CA 1
ATOM 8766 C C . TYR I 1 97 ? -60.665 -83.436 -23.227 1.00 61.22 97 TYR I C 1
ATOM 8767 O O . TYR I 1 97 ? -60.241 -83.782 -22.119 1.00 66.31 97 TYR I O 1
ATOM 8769 N N . TYR I 1 98 ? -60.958 -84.315 -24.195 1.00 59.83 98 TYR I N 1
ATOM 8770 C CA . TYR I 1 98 ? -60.710 -85.765 -24.050 1.00 56.92 98 TYR I CA 1
ATOM 8771 C C . TYR I 1 98 ? -60.035 -86.423 -25.290 1.00 39.74 98 TYR I C 1
ATOM 8772 O O . TYR I 1 98 ? -60.445 -86.265 -26.450 1.00 33.31 98 TYR I O 1
ATOM 8781 N N . PHE I 1 99 ? -58.994 -87.187 -25.013 1.00 43.63 99 PHE I N 1
ATOM 8782 C CA . PHE I 1 99 ? -58.280 -87.916 -26.042 1.00 39.70 99 PHE I CA 1
ATOM 8783 C C . PHE I 1 99 ? -59.138 -89.096 -26.467 1.00 34.50 99 PHE I C 1
ATOM 8784 O O . PHE I 1 99 ? -59.511 -89.917 -25.645 1.00 38.92 99 PHE I O 1
ATOM 8792 N N . VAL I 1 100 ? -59.441 -89.194 -27.754 1.00 37.56 100 VAL I N 1
ATOM 8793 C CA . VAL I 1 100 ? -60.119 -90.382 -28.263 1.00 35.67 100 VAL I CA 1
ATOM 8794 C C . VAL I 1 100 ? -59.128 -91.387 -28.866 1.00 25.00 100 VAL I C 1
ATOM 8795 O O . VAL I 1 100 ? -59.185 -92.557 -28.530 1.00 26.02 100 VAL I O 1
ATOM 8799 N N . GLY I 1 101 ? -58.235 -90.938 -29.754 1.00 25.34 101 GLY I N 1
ATOM 8800 C CA . GLY I 1 101 ? -57.253 -91.825 -30.352 1.00 27.42 101 GLY I CA 1
ATOM 8801 C C . GLY I 1 101 ? -55.895 -91.206 -30.657 1.00 20.66 101 GLY I C 1
ATOM 8802 O O . GLY I 1 101 ? -55.811 -90.023 -30.950 1.00 22.06 101 GLY I O 1
ATOM 8803 N N . ILE I 1 102 ? -54.831 -92.012 -30.598 1.00 14.82 102 ILE I N 1
ATOM 8804 C CA . ILE I 1 102 ? -53.518 -91.596 -31.087 1.00 25.94 102 ILE I CA 1
ATOM 8805 C C . ILE I 1 102 ? -53.116 -92.598 -32.155 1.00 32.31 102 ILE I C 1
ATOM 8806 O O . ILE I 1 102 ? -53.218 -93.807 -31.926 1.00 32.87 102 ILE I O 1
ATOM 8811 N N . ASP I 1 103 ? -52.656 -92.123 -33.307 1.00 32.33 103 ASP I N 1
ATOM 8812 C CA . ASP I 1 103 ? -52.227 -93.052 -34.365 1.00 33.47 103 ASP I CA 1
ATOM 8813 C C . ASP I 1 103 ? -51.001 -92.631 -35.160 1.00 30.63 103 ASP I C 1
ATOM 8814 O O . ASP I 1 103 ? -50.790 -91.434 -35.435 1.00 23.34 103 ASP I O 1
ATOM 8819 N N . ASN I 1 104 ? -50.221 -93.637 -35.552 1.00 27.88 104 ASN I N 1
ATOM 8820 C CA . ASN I 1 104 ? -48.981 -93.407 -36.287 1.00 24.71 104 ASN I CA 1
ATOM 8821 C C . ASN I 1 104 ? -48.017 -92.480 -35.538 1.00 19.32 104 ASN I C 1
ATOM 8822 O O . ASN I 1 104 ? -47.271 -91.715 -36.144 1.00 34.20 104 ASN I O 1
ATOM 8827 N N . ALA I 1 105 ? -48.021 -92.544 -34.222 1.00 20.80 105 ALA I N 1
ATOM 8828 C CA . ALA I 1 105 ? -47.069 -91.751 -33.453 1.00 22.82 105 ALA I CA 1
ATOM 8829 C C . ALA I 1 105 ? -45.672 -92.276 -33.669 1.00 13.47 105 ALA I C 1
ATOM 8830 O O . ALA I 1 105 ? -45.405 -93.474 -33.513 1.00 17.11 105 ALA I O 1
ATOM 8832 N N . ARG I 1 106 ? -44.772 -91.364 -34.004 1.00 12.63 106 ARG I N 1
ATOM 8833 C CA . ARG I 1 106 ? -43.386 -91.733 -34.182 1.00 24.24 106 ARG I CA 1
ATOM 8834 C C . ARG I 1 106 ? -42.563 -90.764 -33.377 1.00 22.64 106 ARG I C 1
ATOM 8835 O O . ARG I 1 106 ? -42.839 -89.566 -33.377 1.00 26.57 106 ARG I O 1
ATOM 8843 N N . PHE I 1 107 ? -41.578 -91.287 -32.661 1.00 21.61 107 PHE I N 1
ATOM 8844 C CA . PHE I 1 107 ? -40.696 -90.440 -31.866 1.00 23.72 107 PHE I CA 1
ATOM 8845 C C . PHE I 1 107 ? -39.283 -90.540 -32.434 1.00 27.07 107 PHE I C 1
ATOM 8846 O O . PHE I 1 107 ? -38.747 -91.640 -32.601 1.00 32.40 107 PHE I O 1
ATOM 8854 N N . LYS I 1 108 ? -38.693 -89.393 -32.755 1.00 19.40 108 LYS I N 1
ATOM 8855 C CA . LYS I 1 108 ? -37.444 -89.371 -33.503 1.00 19.56 108 LYS I CA 1
ATOM 8856 C C . LYS I 1 108 ? -36.334 -88.619 -32.822 1.00 20.89 108 LYS I C 1
ATOM 8857 O O . LYS I 1 108 ? -35.262 -88.571 -33.340 1.00 28.78 108 LYS I O 1
ATOM 8863 N N . ARG I 1 109 ? -36.576 -87.996 -31.682 1.00 33.33 109 ARG I N 1
ATOM 8864 C CA . ARG I 1 109 ? -35.475 -87.381 -30.943 1.00 35.84 109 ARG I CA 1
ATOM 8865 C C . ARG I 1 109 ? -35.802 -87.397 -29.465 1.00 26.26 109 ARG I C 1
ATOM 8866 O O . ARG I 1 109 ? -36.940 -87.192 -29.107 1.00 21.93 109 ARG I O 1
ATOM 8874 N N . VAL I 1 110 ? -34.809 -87.659 -28.621 1.00 20.33 110 VAL I N 1
ATOM 8875 C CA . VAL I 1 110 ? -34.939 -87.426 -27.200 1.00 24.67 110 VAL I CA 1
ATOM 8876 C C . VAL I 1 110 ? -35.048 -85.909 -27.077 1.00 28.19 110 VAL I C 1
ATOM 8877 O O . VAL I 1 110 ? -34.240 -85.175 -27.663 1.00 23.71 110 VAL I O 1
ATOM 8879 N N . VAL I 1 111 ? -36.073 -85.443 -26.366 1.00 22.96 111 VAL I N 1
ATOM 8880 C CA . VAL I 1 111 ? -36.247 -84.021 -26.115 1.00 18.15 111 VAL I CA 1
ATOM 8881 C C . VAL I 1 111 ? -35.734 -83.627 -24.718 1.00 17.86 111 VAL I C 1
ATOM 8882 O O . VAL I 1 111 ? -36.086 -84.262 -23.750 1.00 27.40 111 VAL I O 1
ATOM 8886 N N . GLU I 1 112 ? -34.913 -82.585 -24.594 1.00 21.15 112 GLU I N 1
ATOM 8887 C CA . GLU I 1 112 ? -34.312 -82.267 -23.289 1.00 19.81 112 GLU I CA 1
ATOM 8888 C C . GLU I 1 112 ? -34.509 -80.831 -22.858 1.00 23.49 112 GLU I C 1
ATOM 8889 O O . GLU I 1 112 ? -34.995 -80.019 -23.647 1.00 22.19 112 GLU I O 1
ATOM 8895 N N . PRO I 1 113 ? -34.128 -80.514 -21.590 1.00 22.68 113 PRO I N 1
ATOM 8896 C CA . PRO I 1 113 ? -34.012 -79.137 -21.071 1.00 21.76 113 PRO I CA 1
ATOM 8897 C C . PRO I 1 113 ? -33.191 -78.227 -21.997 1.00 30.24 113 PRO I C 1
ATOM 8898 O O . PRO I 1 113 ? -32.034 -78.539 -22.359 1.00 21.32 113 PRO I O 1
ATOM 8902 N N . GLY I 1 114 ? -33.785 -77.095 -22.366 1.00 33.87 114 GLY I N 1
ATOM 8903 C CA . GLY I 1 114 ? -33.156 -76.185 -23.309 1.00 34.45 114 GLY I CA 1
ATOM 8904 C C . GLY I 1 114 ? -33.883 -76.163 -24.642 1.00 34.74 114 GLY I C 1
ATOM 8905 O O . GLY I 1 114 ? -33.831 -75.163 -25.361 1.00 28.35 114 GLY I O 1
ATOM 8906 N N . ASP I 1 115 ? -34.566 -77.253 -24.986 1.00 23.80 115 ASP I N 1
ATOM 8907 C CA . ASP I 1 115 ? -35.279 -77.258 -26.248 1.00 21.12 115 ASP I CA 1
ATOM 8908 C C . ASP I 1 115 ? -36.492 -76.392 -26.174 1.00 23.54 115 ASP I C 1
ATOM 8909 O O . ASP I 1 115 ? -37.118 -76.261 -25.135 1.00 29.97 115 ASP I O 1
ATOM 8914 N N . GLN I 1 116 ? -36.827 -75.841 -27.333 1.00 33.31 116 GLN I N 1
ATOM 8915 C CA . GLN I 1 116 ? -38.105 -75.228 -27.554 1.00 28.70 116 GLN I CA 1
ATOM 8916 C C . GLN I 1 116 ? -38.818 -76.210 -28.431 1.00 28.83 116 GLN I C 1
ATOM 8917 O O . GLN I 1 116 ? -38.223 -76.819 -29.294 1.00 47.14 116 GLN I O 1
ATOM 8923 N N . LEU I 1 117 ? -40.091 -76.428 -28.171 1.00 34.60 117 LEU I N 1
ATOM 8924 C CA . LEU I 1 117 ? -40.808 -77.496 -28.824 1.00 25.41 117 LEU I CA 1
ATOM 8925 C C . LEU I 1 117 ? -41.861 -76.847 -29.675 1.00 25.18 117 LEU I C 1
ATOM 8926 O O . LEU I 1 117 ? -42.895 -76.443 -29.187 1.00 23.90 117 LEU I O 1
ATOM 8931 N N . ILE I 1 118 ? -41.588 -76.719 -30.959 1.00 30.36 118 ILE I N 1
ATOM 8932 C CA . ILE I 1 118 ? -42.575 -76.142 -31.852 1.00 28.70 118 ILE I CA 1
ATOM 8933 C C . ILE I 1 118 ? -43.692 -77.143 -32.093 1.00 27.06 118 ILE I C 1
ATOM 8934 O O . ILE I 1 118 ? -43.450 -78.280 -32.464 1.00 36.84 118 ILE I O 1
ATOM 8939 N N . LEU I 1 119 ? -44.919 -76.704 -31.864 1.00 21.99 119 LEU I N 1
ATOM 8940 C CA . LEU I 1 119 ? -46.070 -77.576 -31.924 1.00 32.33 119 LEU I CA 1
ATOM 8941 C C . LEU I 1 119 ? -46.877 -77.236 -33.176 1.00 36.68 119 LEU I C 1
ATOM 8942 O O . LEU I 1 119 ? -47.577 -76.242 -33.221 1.00 39.86 119 LEU I O 1
ATOM 8947 N N . ASN I 1 120 ? -46.758 -78.064 -34.203 1.00 39.09 120 ASN I N 1
ATOM 8948 C CA . ASN I 1 120 ? -47.509 -77.858 -35.431 1.00 28.70 120 ASN I CA 1
ATOM 8949 C C . ASN I 1 120 ? -48.648 -78.844 -35.497 1.00 20.30 120 ASN I C 1
ATOM 8950 O O . ASN I 1 120 ? -48.447 -80.061 -35.390 1.00 17.74 120 ASN I O 1
ATOM 8955 N N . VAL I 1 121 ? -49.854 -78.324 -35.655 1.00 18.63 121 VAL I N 1
ATOM 8956 C CA . VAL I 1 121 ? -51.016 -79.195 -35.761 1.00 28.05 121 VAL I CA 1
ATOM 8957 C C . VAL I 1 121 ? -51.986 -78.712 -36.827 1.00 33.07 121 VAL I C 1
ATOM 8958 O O . VAL I 1 121 ? -52.355 -77.540 -36.819 1.00 31.32 121 VAL I O 1
ATOM 8962 N N . THR I 1 122 ? -52.407 -79.595 -37.736 1.00 33.85 122 THR I N 1
ATOM 8963 C CA . THR I 1 122 ? -53.414 -79.204 -38.732 1.00 36.31 122 THR I CA 1
ATOM 8964 C C . THR I 1 122 ? -54.709 -80.011 -38.591 1.00 33.04 122 THR I C 1
ATOM 8965 O O . THR I 1 122 ? -54.692 -81.208 -38.304 1.00 36.68 122 THR I O 1
ATOM 8969 N N . PHE I 1 123 ? -55.823 -79.381 -38.841 1.00 32.69 123 PHE I N 1
ATOM 8970 C CA . PHE I 1 123 ? -57.080 -80.064 -38.885 1.00 43.33 123 PHE I CA 1
ATOM 8971 C C . PHE I 1 123 ? -57.238 -80.961 -40.090 1.00 45.03 123 PHE I C 1
ATOM 8972 O O . PHE I 1 123 ? -56.828 -80.635 -41.165 1.00 40.02 123 PHE I O 1
ATOM 8980 N N . GLU I 1 124 ? -57.864 -82.102 -39.898 1.00 51.32 124 GLU I N 1
ATOM 8981 C CA . GLU I 1 124 ? -58.119 -82.998 -40.975 1.00 53.74 124 GLU I CA 1
ATOM 8982 C C . GLU I 1 124 ? -59.598 -83.211 -41.210 1.00 63.29 124 GLU I C 1
ATOM 8983 O O . GLU I 1 124 ? -60.075 -82.914 -42.269 1.00 80.99 124 GLU I O 1
ATOM 8989 N N . ARG I 1 125 ? -60.323 -83.706 -40.224 1.00 57.46 125 ARG I N 1
ATOM 8990 C CA . ARG I 1 125 ? -61.719 -84.072 -40.391 1.00 50.80 125 ARG I CA 1
ATOM 8991 C C . ARG I 1 125 ? -62.476 -83.867 -39.116 1.00 60.37 125 ARG I C 1
ATOM 8992 O O . ARG I 1 125 ? -61.877 -83.787 -38.078 1.00 67.69 125 ARG I O 1
ATOM 8994 N N . TYR I 1 126 ? -63.793 -83.780 -39.195 1.00 62.38 126 TYR I N 1
ATOM 8995 C CA . TYR I 1 126 ? -64.665 -83.875 -38.026 1.00 64.53 126 TYR I CA 1
ATOM 8996 C C . TYR I 1 126 ? -65.768 -84.848 -38.442 1.00 68.78 126 TYR I C 1
ATOM 8997 O O . TYR I 1 126 ? -66.365 -84.722 -39.511 1.00 74.66 126 TYR I O 1
ATOM 8999 N N . ILE I 1 127 ? -65.978 -85.866 -37.631 1.00 65.15 127 ILE I N 1
ATOM 9000 C CA . ILE I 1 127 ? -66.942 -86.890 -37.961 1.00 74.52 127 ILE I CA 1
ATOM 9001 C C . ILE I 1 127 ? -67.619 -87.262 -36.651 1.00 75.00 127 ILE I C 1
ATOM 9002 O O . ILE I 1 127 ? -67.175 -88.156 -35.923 1.00 78.95 127 ILE I O 1
ATOM 9004 N N . ARG I 1 128 ? -68.667 -86.506 -36.334 1.00 62.98 128 ARG I N 1
ATOM 9005 C CA . ARG I 1 128 ? -69.586 -86.885 -35.283 1.00 72.50 128 ARG I CA 1
ATOM 9006 C C . ARG I 1 128 ? -69.027 -86.630 -33.889 1.00 83.90 128 ARG I C 1
ATOM 9007 O O . ARG I 1 128 ? -69.131 -87.487 -33.014 1.00 84.89 128 ARG I O 1
ATOM 9009 N N . GLY I 1 129 ? -68.441 -85.456 -33.675 1.00 84.00 129 GLY I N 1
ATOM 9010 C CA . GLY I 1 129 ? -67.896 -85.116 -32.372 1.00 75.95 129 GLY I CA 1
ATOM 9011 C C . GLY I 1 129 ? -66.493 -85.650 -32.104 1.00 70.92 129 GLY I C 1
ATOM 9012 O O . GLY I 1 129 ? -65.970 -85.504 -30.989 1.00 70.04 129 GLY I O 1
ATOM 9013 N N . ILE I 1 130 ? -65.894 -86.288 -33.110 1.00 68.48 130 ILE I N 1
ATOM 9014 C CA . ILE I 1 130 ? -64.487 -86.683 -33.053 1.00 68.16 130 ILE I CA 1
ATOM 9015 C C . ILE I 1 130 ? -63.700 -85.891 -34.110 1.00 66.99 130 ILE I C 1
ATOM 9016 O O . ILE I 1 130 ? -64.078 -85.838 -35.275 1.00 71.09 130 ILE I O 1
ATOM 9018 N N . TRP I 1 131 ? -62.618 -85.257 -33.691 1.00 64.40 131 TRP I N 1
ATOM 9019 C CA . TRP I 1 131 ? -61.816 -84.426 -34.583 1.00 61.90 131 TRP I CA 1
ATOM 9020 C C . TRP I 1 131 ? -60.544 -85.167 -34.914 1.00 52.31 131 TRP I C 1
ATOM 9021 O O . TRP I 1 131 ? -59.891 -85.624 -33.984 1.00 51.06 131 TRP I O 1
ATOM 9032 N N . LYS I 1 132 ? -60.160 -85.285 -36.192 1.00 46.65 132 LYS I N 1
ATOM 9033 C CA . LYS I 1 132 ? -58.822 -85.833 -36.518 1.00 40.06 132 LYS I CA 1
ATOM 9034 C C . LYS I 1 132 ? -57.815 -84.722 -36.859 1.00 32.75 132 LYS I C 1
ATOM 9035 O O . LYS I 1 132 ? -58.099 -83.841 -37.649 1.00 46.51 132 LYS I O 1
ATOM 9037 N N . PHE I 1 133 ? -56.640 -84.756 -36.245 1.00 35.17 133 PHE I N 1
ATOM 9038 C CA . PHE I 1 133 ? -55.616 -83.744 -36.503 1.00 34.68 133 PHE I CA 1
ATOM 9039 C C . PHE I 1 133 ? -54.325 -84.422 -36.972 1.00 34.58 133 PHE I C 1
ATOM 9040 O O . PHE I 1 133 ? -54.029 -85.564 -36.548 1.00 31.43 133 PHE I O 1
ATOM 9048 N N . LYS I 1 134 ? -53.561 -83.750 -37.841 1.00 26.17 134 LYS I N 1
ATOM 9049 C CA . LYS I 1 134 ? -52.185 -84.181 -38.107 1.00 29.70 134 LYS I CA 1
ATOM 9050 C C . LYS I 1 134 ? -51.258 -83.340 -37.227 1.00 35.56 134 LYS I C 1
ATOM 9051 O O . LYS I 1 134 ? -51.405 -82.115 -37.174 1.00 34.68 134 LYS I O 1
ATOM 9053 N N . ALA I 1 135 ? -50.312 -83.985 -36.538 1.00 36.65 135 ALA I N 1
ATOM 9054 C CA . ALA I 1 135 ? -49.475 -83.289 -35.549 1.00 30.90 135 ALA I CA 1
ATOM 9055 C C . ALA I 1 135 ? -47.980 -83.607 -35.619 1.00 26.43 135 ALA I C 1
ATOM 9056 O O . ALA I 1 135 ? -47.561 -84.772 -35.636 1.00 31.92 135 ALA I O 1
ATOM 9058 N N . VAL I 1 136 ? -47.177 -82.557 -35.648 1.00 21.19 136 VAL I N 1
ATOM 9059 C CA . VAL I 1 136 ? -45.724 -82.704 -35.677 1.00 26.47 136 VAL I CA 1
ATOM 9060 C C . VAL I 1 136 ? -45.077 -81.776 -34.656 1.00 31.50 136 VAL I C 1
ATOM 9061 O O . VAL I 1 136 ? -45.380 -80.584 -34.604 1.00 37.47 136 VAL I O 1
ATOM 9065 N N . ALA I 1 137 ? -44.171 -82.316 -33.858 1.00 25.48 137 ALA I N 1
ATOM 9066 C CA . ALA I 1 137 ? -43.413 -81.499 -32.936 1.00 27.35 137 ALA I CA 1
ATOM 9067 C C . ALA I 1 137 ? -41.974 -81.409 -33.420 1.00 22.86 137 ALA I C 1
ATOM 9068 O O . ALA I 1 137 ? -41.334 -82.417 -33.712 1.00 30.86 137 ALA I O 1
ATOM 9070 N N . GLU I 1 138 ? -41.467 -80.190 -33.503 1.00 24.09 138 GLU I N 1
ATOM 9071 C CA . GLU I 1 138 ? -40.113 -79.988 -33.949 1.00 31.97 138 GLU I CA 1
ATOM 9072 C C . GLU I 1 138 ? -39.314 -79.340 -32.861 1.00 30.52 138 GLU I C 1
ATOM 9073 O O . GLU I 1 138 ? -39.857 -78.652 -31.997 1.00 34.70 138 GLU I O 1
ATOM 9079 N N . VAL I 1 139 ? -38.014 -79.591 -32.930 1.00 27.84 139 VAL I N 1
ATOM 9080 C CA . VAL I 1 139 ? -37.028 -78.973 -32.086 1.00 23.94 139 VAL I CA 1
ATOM 9081 C C . VAL I 1 139 ? -35.930 -78.571 -33.050 1.00 34.19 139 VAL I C 1
ATOM 9082 O O . VAL I 1 139 ? -35.254 -79.422 -33.622 1.00 28.32 139 VAL I O 1
ATOM 9086 N N . ASP I 1 140 ? -35.801 -77.271 -33.277 1.00 43.43 140 ASP I N 1
ATOM 9087 C CA . ASP I 1 140 ? -34.723 -76.744 -34.097 1.00 36.63 140 ASP I CA 1
ATOM 9088 C C . ASP I 1 140 ? -34.839 -77.174 -35.527 1.00 32.53 140 ASP I C 1
ATOM 9089 O O . ASP I 1 140 ? -33.871 -77.653 -36.081 1.00 32.77 140 ASP I O 1
ATOM 9094 N N . GLY I 1 141 ? -36.015 -77.060 -36.119 1.00 40.17 141 GLY I N 1
ATOM 9095 C CA . GLY I 1 141 ? -36.186 -77.462 -37.506 1.00 21.85 141 GLY I CA 1
ATOM 9096 C C . GLY I 1 141 ? -36.299 -78.967 -37.761 1.00 38.82 141 GLY I C 1
ATOM 9097 O O . GLY I 1 141 ? -36.924 -79.380 -38.763 1.00 45.88 141 GLY I O 1
ATOM 9098 N N . LYS I 1 142 ? -35.704 -79.784 -36.882 1.00 39.12 142 LYS I N 1
ATOM 9099 C CA . LYS I 1 142 ? -35.793 -81.236 -37.005 1.00 27.04 142 LYS I CA 1
ATOM 9100 C C . LYS I 1 142 ? -37.086 -81.760 -36.351 1.00 35.70 142 LYS I C 1
ATOM 9101 O O . LYS I 1 142 ? -37.607 -81.144 -35.427 1.00 44.77 142 LYS I O 1
ATOM 9103 N N . VAL I 1 143 ? -37.615 -82.873 -36.850 1.00 33.32 143 VAL I N 1
ATOM 9104 C CA . VAL I 1 143 ? -38.802 -83.514 -36.269 1.00 32.36 143 VAL I CA 1
ATOM 9105 C C . VAL I 1 143 ? -38.524 -84.391 -35.058 1.00 35.33 143 VAL I C 1
ATOM 9106 O O . VAL I 1 143 ? -37.765 -85.351 -35.137 1.00 39.11 143 VAL I O 1
ATOM 9110 N N . ALA I 1 144 ? -39.178 -84.088 -33.942 1.00 35.09 144 ALA I N 1
ATOM 9111 C CA . ALA I 1 144 ? -38.943 -84.832 -32.709 1.00 25.85 144 ALA I CA 1
ATOM 9112 C C . ALA I 1 144 ? -39.997 -85.897 -32.534 1.00 15.38 144 ALA I C 1
ATOM 9113 O O . ALA I 1 144 ? -39.730 -86.942 -31.971 1.00 18.42 144 ALA I O 1
ATOM 9115 N N . ALA I 1 145 ? -41.204 -85.620 -33.009 1.00 11.93 145 ALA I N 1
ATOM 9116 C CA . ALA I 1 145 ? -42.279 -86.593 -32.916 1.00 20.09 145 ALA I CA 1
ATOM 9117 C C . ALA I 1 145 ? -43.379 -86.169 -33.842 1.00 20.32 145 ALA I C 1
ATOM 9118 O O . ALA I 1 145 ? -43.471 -84.998 -34.157 1.00 24.84 145 ALA I O 1
ATOM 9120 N N . GLU I 1 146 ? -44.186 -87.131 -34.290 1.00 32.25 146 GLU I N 1
ATOM 9121 C CA . GLU I 1 146 ? -45.327 -86.883 -35.189 1.00 28.66 146 GLU I CA 1
ATOM 9122 C C . GLU I 1 146 ? -46.421 -87.906 -34.895 1.00 17.90 146 GLU I C 1
ATOM 9123 O O . GLU I 1 146 ? -46.163 -89.014 -34.398 1.00 17.79 146 GLU I O 1
ATOM 9129 N N . ALA I 1 147 ? -47.655 -87.536 -35.177 1.00 11.83 147 ALA I N 1
ATOM 9130 C CA . ALA I 1 147 ? -48.773 -88.393 -34.789 1.00 18.80 147 ALA I CA 1
ATOM 9131 C C . ALA I 1 147 ? -50.088 -87.844 -35.339 1.00 22.41 147 ALA I C 1
ATOM 9132 O O . ALA I 1 147 ? -50.204 -86.644 -35.637 1.00 20.31 147 ALA I O 1
ATOM 9134 N N . GLU I 1 148 ? -51.057 -88.740 -35.497 1.00 23.05 148 GLU I N 1
ATOM 9135 C CA . GLU I 1 148 ? -52.428 -88.352 -35.778 1.00 28.58 148 GLU I CA 1
ATOM 9136 C C . GLU I 1 148 ? -53.230 -88.471 -34.488 1.00 26.81 148 GLU I C 1
ATOM 9137 O O . GLU I 1 148 ? -53.284 -89.523 -33.856 1.00 22.53 148 GLU I O 1
ATOM 9143 N N . LEU I 1 149 ? -53.839 -87.365 -34.105 1.00 32.94 149 LEU I N 1
ATOM 9144 C CA . LEU I 1 149 ? -54.632 -87.277 -32.899 1.00 34.19 149 LEU I CA 1
ATOM 9145 C C . LEU I 1 149 ? -56.124 -87.239 -33.222 1.00 41.36 149 LEU I C 1
ATOM 9146 O O . LEU I 1 149 ? -56.532 -86.602 -34.199 1.00 44.63 149 LEU I O 1
ATOM 9151 N N . MET I 1 150 ? -56.938 -87.897 -32.399 1.00 31.41 150 MET I N 1
ATOM 9152 C CA . MET I 1 150 ? -58.382 -87.770 -32.514 1.00 34.07 150 MET I CA 1
ATOM 9153 C C . MET I 1 150 ? -58.965 -87.367 -31.165 1.00 31.32 150 MET I C 1
ATOM 9154 O O . MET I 1 150 ? -58.631 -87.968 -30.151 1.00 31.01 150 MET I O 1
ATOM 9159 N N . CYS I 1 151 ? -59.854 -86.373 -31.155 1.00 38.59 151 CYS I N 1
ATOM 9160 C CA . CYS I 1 151 ? -60.283 -85.738 -29.900 1.00 41.80 151 CYS I CA 1
ATOM 9161 C C . CYS I 1 151 ? -61.786 -85.527 -29.792 1.00 49.08 151 CYS I C 1
ATOM 9162 O O . CYS I 1 151 ? -62.496 -85.612 -30.789 1.00 54.84 151 CYS I O 1
ATOM 9165 N N . THR I 1 152 ? -62.270 -85.276 -28.574 1.00 56.62 152 THR I N 1
ATOM 9166 C CA . THR I 1 152 ? -63.647 -84.803 -28.372 1.00 62.88 152 THR I CA 1
ATOM 9167 C C . THR I 1 152 ? -63.740 -83.941 -27.112 1.00 55.63 152 THR I C 1
ATOM 9168 O O . THR I 1 152 ? -62.999 -84.153 -26.155 1.00 49.72 152 THR I O 1
ATOM 9170 N N . VAL I 1 153 ? -64.635 -82.952 -27.146 1.00 58.04 153 VAL I N 1
ATOM 9171 C CA . VAL I 1 153 ? -64.928 -82.085 -25.998 1.00 57.16 153 VAL I CA 1
ATOM 9172 C C . VAL I 1 153 ? -66.177 -82.587 -25.271 1.00 55.86 153 VAL I C 1
ATOM 9173 O O . VAL I 1 153 ? -67.029 -83.240 -25.867 1.00 59.31 153 VAL I O 1
ATOM 9175 N N . LYS I 1 154 ? -66.273 -82.308 -23.977 1.00 67.75 154 LYS I N 1
ATOM 9176 C CA . LYS I 1 154 ? -67.502 -82.557 -23.212 1.00 60.49 154 LYS I CA 1
ATOM 9177 C C . LYS I 1 154 ? -67.549 -81.610 -22.010 1.00 69.22 154 LYS I C 1
ATOM 9178 O O . LYS I 1 154 ? -66.508 -81.092 -21.567 1.00 70.31 154 LYS I O 1
#

Secondary structure (DSSP, 8-state):
--HHHHHHH----TTS----EEEEEETTTEEEEEEE--TTSGGGGTS-TTS----HHHHHHHHHHHHHHHHHTT--EEEEEEEEEEE-S---TT-EEEEEEEEEEEETTEEEEEEEEEETTEEEEEEEEEEEE--/-B-HHHHHHH----TTS----EEEEEETTTEEEEEEE--TTSGGGGGS-SSS----HHHHHHHHHHHHHHHHHS----EEEEEEE-S---TT-EEEEEEEEEE--EEEEEEEETTEEEEEEEEE-/-B-HHHHHHH----TTS----EEEEEETTTEEEEEEE--TTSTTGGGS-SSS----HHHHHHHHHHHHHHHHHTT--EEEEEEEEEEEE-S---TT-EEEEEEEEEEEETTEEEEEEEEEETTEEEEEEEEEEEEE-/--HHHHHHH----TTS----EEEEEETTTEEEEEEE--TTSGGGGTS-SSS----HHHHHHHHHHHHHHHHHTT---S-EEEEEEEEEEEE-S---TT-EEEEEEEEEEEETTEEEEEEEEEETTEEEEEEEEEEEEE-/--EE---HHHHHHH----TTS----EEEEEETTTEEEEEEE--TTSTTGGGS-SSS----HHHHHHHHHHHHHHHHH--EEEEEEEEEEE-S---TT-EEEEEEEEEEEETTEEEEEEEEEETTEEEEEEEEEEEE-/--B-HHHHHHH----TTS----EEEEEETTTEEEEEEE--TTSGGGGTS-TTS----HHHHHHHHHHHHHHHHHTT--EEEEEEEEEEEE-S---TT-EEEEEEEEEEEETTEEEEEEEEEETTEEEEEEEEEEEEE-/--EEHHHHHHH----TTS----EEEEEETTTEEEEEEE--S-STTTTTS-TTS----HHHHHHHHHHHHHHHHHTT--EEEEEEEEEEEE-S---TTPEEEEEEEEEEEETTEEEEEEEEEETTEEEEEEEEEEEEE-/-B-HHHHHHH----TTS----EEEEEETTTEEEEEEE--TTSGGGGGS-TTS----HHHHHHHHHHHHHHHHH--EEEEEEEEEE-S---TT-EEEEEEEEEEEETTEEEEEEEEEETTEEEEEEEEEEE--/-EEE-HHHHHHH----TTS----EEEEEETTTEEEEEEE--S-SGGGGGS-SSS----HHHHHHHHHHHHHHHHH---EEEEEEEEEEE-S---TT-EEEEEEEEEEE-SS-EEEEEEEEETTEEEEEEEEEEEE-

Radius of gyration: 39.83 Å; Cα contacts (8 Å, |Δi|>4): 3376; chains: 9; bounding box: 68×126×77 Å

Sequence (1217 aa):
FDIHKILTLLPHRYPILLVDRVLELEPHKSIKALKNVTVNEPFFTGHFPKRPVMPGVLIIEALAQAAALLTFAEALYYFVGIDNARFKRVVEPGDQLILNVTFERYIRGIWKFKAVAEVDGKVAAEAELMCTVKTNFDIHKILTLLPHRYPILLVDRVLELEPHKSIKALKNVTVNEPFFTGHFPKRPVMPGVLIIEALAQAAALLTFAEAFVGIDNARFKRVVEPGDQLILNVTFERYWKFKAVAEVDGKVAAEAELMCNFDIHKILTLLPHRYPILLVDRVLELEPHKSIKALKNVTVNEPFFTGHFPKRPVMPGVLIIEALAQAAALLTFAEATLYYFVGIDNARFKRVVEPGDQLILNVTFERYIRGIWKFKAVAEVDGKVAAEAELMCTVKTFDIHKILTLLPHRYPILLVDRVLELEPHKSIKALKNVTVNEPFFTGHFPKRPVMPGVLIIEALAQAAALLTFAEAPENTLYYFVGIDNARFKRVVEPGDQLILNVTFERYIRGIWKFKAVAEVDGKVAAEAELMCTVKTTEKINFDIHKILTLLPHRYPILLVDRVLELEPHKSIKALKNVTVNEPFFTGHFPKRPVMPGVLIIEALAQAAALLTFALYYFVGIDNARFKRVVEPGDQLILNVTFERYIRGIWKFKAVAEVDGKVAAEAELMMCTVKINFDIHKILTLLPHRYPILLVDRVLELEPHKSIKALKNVTVNEPFFTGHFPKRPVMPGVLIIEALAQAAALLTFAEATLYYFVGIDNARFKRVVEPGDQLILNVTFERYIRGIWKFKAVAEVDGKVAAEAELMCTVKTINFDIHKILTLLPHRYPILLVDRVLELEPHKSIKALKNVTVNEPFFTGHFPKRPVMPGVLIIEALAQAAALLTFAEATLYYFVGIDNARFKRVVEPGDQLILNVTFERYIRGIWKFKAVAEVDGKVAAEAELMMCTVKTNFDIHKILTLLPHRYPILLVDRVLELEPHKSIKALKNVTVNEPFFTGHFPKRPVMPGVLIIEALAQAAALLTFAYYFVGIDNARFKRVVEPGDQLILNVTFERYIRGIWKFKAVAEVDGKVAAEAELMCTVKKINFDIHKILTLLPHRYPILLVDRVLELEPHKSIKALKNVTVNEPFFTGHFPKRPVMPGVLIIEALAQAAALLTFAELYYFVGIDNARFKRVVEPGDQLILNVTFERYIRGIWKFKAVAEVDGKVAAEAELMCTVK